Protein 6WTW (pdb70)

Secondary structure (DSSP, 8-state):
---S-----GGGGHHHHHHHHHHHHTGGGS-SSS-HHHHHHHHHHHHHHHHHHH-SS-HHHHHHHHHHHHHHTTSS-SSPEE-SSS-EEE--TTGGGS-HHHHHHHHHHHHHHHHHHHTHHHHHHHHHHHHH-SSHHHHHHHHHHHHHHHHTT---HHHHIIIIIHHHHHHHHHHTT--SSSGGGGTTHHHHHHHHHHHHHHHHHH-TTSSHHHHHHHHHHHHHT----SHHHHHHHHHHHHHHHHHHHHHHHHHS--S----TTHHHHHHHHHHHH-SPPHHHHHHHHHHHHHHHHHHHHTT---GGG-HHHHHHHHHHHHHHHSS--HHHHHT-HHHHHHHHHHHHHHHHHHHHHHTTHHHHHHHHHHHH--SS-HHHHHHHHHHHHHHGGGG-S-SHHHHHHHHHHHHHHHHHTT--HHHHHHHHHHHHHHTTSS-SSSSHHHHHHTTSSSS-HHHHHHHHHHHHHHHHHIIIIIIHHHHHHTT--/---SPPP---GGGHHHHHHHHHHHHTGGGS-SS--HHHHHHHHHHHHHHHHHHH-SS-HHHHHHHHHHHHHHTTSS-SS-EE-SSS-EEE--TTGGGS-HHHHHHHHHHHHHHHHHHHTHHHHHHHHHHHHS-SBTHHHHHHHHHHHHHHHTT---HHHIIIIIIHHHHHHHHHHTT--SSSGGGGTTHHHHHHHHHHHHHHHHHH-TTSSHHHHHHHHHHHHHT----THHHHHHHHHHHHHHHHHHHHHHHHHS--S--B-TTHHHHHHHHHHHH-SPPHHHHHHHHHHHHHHHHHHHTTT---GGG-HHHHHHHHHHHHHHHSSS-HHHHHT-HHHHHHHHHHHHHHHHHHHHHHTTHHHHHHHHHHHH--SS-HHHHHHHHHHHHHHGGGG-S-SHHHHHHHHHHHHHHHHHTT--HHHHHHHHHHHHHHTTSS-SSSSHHHHHHTTSSSS-HHHHHHHHHHHHHHHHHIIIIIIHHHHHHTT--

Radius of gyration: 30.37 Å; Cα contacts (8 Å, |Δi|>4): 1640; chains: 2; bounding box: 93×68×61 Å

Sequence (978 aa):
AMKTLEKVNYKGFIWPLAVGIVLWLITPWRPGGLSVQAWEMFAIFVATIVGCITKPLPIGGTTLLGMVVTVLVGLAPVKDVVNSKGVVIQTGILSSFGNSAAWLIAMAFIMAHGISKTGLGNRVAYVMIEKFGKRSIGIGYAITGLELMMGALIPSNSARTGGVTWPVVESISKSYDSKPNDPSRKKIGAYLDFMAFHANILSTALFITGAAPNLVAQQMAAQKGYQMSWVSWFWAALVPVLVATVIIPLVIYKMYPPEVKETPNAKNWADDKLKEMGPISKPEKIMATVFCLAILLWVLSGFFKIPQLDSAFVAFLAVTLLLITGVLSMEDALHETGAWNILIWLSILIFMAGKLISYGFIAWFAKFIQSEVHGINWGLVLVVLILLMFYTHYFFASGTAHMTALYLPFLTVATAMGAPLGLSAMLLAFTGVINASTTHYANGPASILATTGYVKQSEWWKMNFILGLIYMVIFGIVGTIWMKIIGIWAMKTLEKVNYKGFIWPLAVGIVLWLITPWRPGGLSVQAWEMFAIFVATIVGCITKPLPIGGTTLLGMVVTVLVGLAPVKDVVNSKGVVIQTGILSSFGNSAAWLIAMAFIMAHGISKTGLGNRVAYVMIEKFGKRSIGIGYAITGLELMMGALIPSNSARTGGVTWPVVESISKSYDSKPNDPSRKKIGAYLDFMAFHANILSTALFITGAAPNLVAQQMAAQKGYQMSWVSWFWAALVPVLVATVIIPLVIYKMYPPEVKETPNAKNWADDKLKEMGPISKPEKIMATVFCLAILLWVLSGFFKIPQLDSAFVAFLAVTLLLITGVLSMEDALHETGAWNILIWLSILIFMAGKLISYGFIAWFAKFIQSEVHGINWGLVLVVLILLMFYTHYFFASGTAHMTALYLPFLTVATAMGAPLGLSAMLLAFTGVINASTTHYANGPASILATTGYVKQSEWWKMNFILGLIYMVIFGIVGTIWMKIIGIW

Structure (mmCIF, N/CA/C/O backbone):
data_6WTW
#
_entry.id   6WTW
#
_cell.length_a   91.328
_cell.length_b   76.609
_cell.length_c   96.946
_cell.angle_alpha   90.000
_cell.angle_beta   90.485
_cell.angle_gamma   90.000
#
_symmetry.space_group_name_H-M   'P 1 21 1'
#
loop_
_atom_site.group_PDB
_atom_site.id
_atom_site.type_symbol
_atom_site.label_atom_id
_atom_site.label_alt_id
_atom_site.label_comp_id
_atom_site.label_asym_id
_atom_site.label_entity_id
_atom_site.label_seq_id
_atom_site.pdbx_PDB_ins_code
_atom_site.Cartn_x
_atom_site.Cartn_y
_atom_site.Cartn_z
_atom_site.occupancy
_atom_site.B_iso_or_equiv
_atom_site.auth_seq_id
_atom_site.auth_comp_id
_atom_site.auth_asym_id
_atom_site.auth_atom_id
_atom_site.pdbx_PDB_model_num
ATOM 1 N N . ALA A 1 3 ? -10.44402 -2.08712 0.14743 1.000 102.86773 0 ALA A N 1
ATOM 2 C CA . ALA A 1 3 ? -11.32876 -2.12570 1.30515 1.000 106.15549 0 ALA A CA 1
ATOM 3 C C . ALA A 1 3 ? -12.40403 -3.20091 1.14885 1.000 111.06639 0 ALA A C 1
ATOM 4 O O . ALA A 1 3 ? -13.11644 -3.51781 2.10351 1.000 113.81344 0 ALA A O 1
ATOM 6 N N . MET A 1 4 ? -12.51651 -3.76351 -0.05456 1.000 113.10483 1 MET A N 1
ATOM 7 C CA . MET A 1 4 ? -13.49414 -4.81480 -0.31363 1.000 114.23891 1 MET A CA 1
ATOM 8 C C . MET A 1 4 ? -12.94662 -6.16357 0.14250 1.000 113.43183 1 MET A C 1
ATOM 9 O O . MET A 1 4 ? -11.82597 -6.54182 -0.21181 1.000 114.37238 1 MET A O 1
ATOM 14 N N . LYS A 1 5 ? -13.75679 -6.90420 0.89844 1.000 112.81004 2 LYS A N 1
ATOM 15 C CA . LYS A 1 5 ? -13.32927 -8.15440 1.51579 1.000 113.56755 2 LYS A CA 1
ATOM 16 C C . LYS A 1 5 ? -13.74404 -9.38134 0.71376 1.000 109.42819 2 LYS A C 1
ATOM 17 O O . LYS A 1 5 ? -12.89919 -10.21644 0.37840 1.000 111.33984 2 LYS A O 1
ATOM 23 N N . THR A 1 6 ? -15.02736 -9.50705 0.38884 1.000 103.12673 3 THR A N 1
ATOM 24 C CA . THR A 1 6 ? -15.52588 -10.65406 -0.35029 1.000 94.92639 3 THR A CA 1
ATOM 25 C C . THR A 1 6 ? -16.23401 -10.20903 -1.62120 1.000 87.71459 3 THR A C 1
ATOM 26 O O . THR A 1 6 ? -16.58862 -9.03838 -1.78842 1.000 82.86656 3 THR A O 1
ATOM 30 N N . LEU A 1 7 ? -16.41802 -11.16781 -2.52451 1.000 87.67614 4 LEU A N 1
ATOM 31 C CA . LEU A 1 7 ? -17.03024 -10.89251 -3.81228 1.000 84.23727 4 LEU A CA 1
ATOM 32 C C . LEU A 1 7 ? -18.52884 -10.71744 -3.64240 1.000 86.43569 4 LEU A C 1
ATOM 33 O O . LEU A 1 7 ? -19.13193 -11.23639 -2.69781 1.000 89.44021 4 LEU A O 1
ATOM 38 N N . GLU A 1 8 ? -19.12631 -9.96906 -4.56616 1.000 86.36633 5 GLU A N 1
ATOM 39 C CA . GLU A 1 8 ? -20.57430 -9.83758 -4.58560 1.000 85.29238 5 GLU A CA 1
ATOM 40 C C . GLU A 1 8 ? -21.20966 -11.18512 -4.89181 1.000 87.89229 5 GLU A C 1
ATOM 41 O O . GLU A 1 8 ? -20.69782 -11.95922 -5.70427 1.000 86.24248 5 GLU A O 1
ATOM 47 N N . LYS A 1 9 ? -22.33677 -11.46319 -4.24076 1.000 95.06395 6 LYS A N 1
ATOM 48 C CA . LYS A 1 9 ? -23.01102 -12.74112 -4.43157 1.000 95.24798 6 LYS A CA 1
ATOM 49 C C . LYS A 1 9 ? -23.56375 -12.79253 -5.84866 1.000 93.34849 6 LYS A C 1
ATOM 50 O O . LYS A 1 9 ? -24.47226 -12.03218 -6.19596 1.000 95.59760 6 LYS A O 1
ATOM 56 N N . VAL A 1 10 ? -23.02750 -13.70028 -6.66327 1.000 89.05256 7 VAL A N 1
ATOM 57 C CA . VAL A 1 10 ? -23.44147 -13.87808 -8.05098 1.000 77.74795 7 VAL A CA 1
ATOM 58 C C . VAL A 1 10 ? -24.18827 -15.19842 -8.17665 1.000 78.91090 7 VAL A C 1
ATOM 59 O O . VAL A 1 10 ? -23.75271 -16.22582 -7.64381 1.000 87.62877 7 VAL A O 1
ATOM 63 N N . ASN A 1 11 ? -25.31275 -15.16715 -8.88718 1.000 72.28232 8 ASN A N 1
ATOM 64 C CA . ASN A 1 11 ? -26.16438 -16.33992 -9.08231 1.000 73.86187 8 ASN A CA 1
ATOM 65 C C . ASN A 1 11 ? -25.65327 -17.13168 -10.28370 1.000 74.64730 8 ASN A C 1
ATOM 66 O O . ASN A 1 11 ? -26.10691 -16.95671 -11.41576 1.000 69.72097 8 ASN A O 1
ATOM 71 N N . TYR A 1 12 ? -24.71622 -18.04828 -10.02800 1.000 78.34272 9 TYR A N 1
ATOM 72 C CA . TYR A 1 12 ? -24.06460 -18.76769 -11.11747 1.000 71.12595 9 TYR A CA 1
ATOM 73 C C . TYR A 1 12 ? -24.96512 -19.84175 -11.72639 1.000 70.75072 9 TYR A C 1
ATOM 74 O O . TYR A 1 12 ? -24.86180 -20.11881 -12.92833 1.000 62.28373 9 TYR A O 1
ATOM 83 N N . LYS A 1 13 ? -25.83876 -20.46449 -10.92672 1.000 80.84724 10 LYS A N 1
ATOM 84 C CA . LYS A 1 13 ? -26.81010 -21.40362 -11.48761 1.000 82.69755 10 LYS A CA 1
ATOM 85 C C . LYS A 1 13 ? -27.65267 -20.76522 -12.58146 1.000 80.80562 10 LYS A C 1
ATOM 86 O O . LYS A 1 13 ? -28.06024 -21.44741 -13.52658 1.000 82.64896 10 LYS A O 1
ATOM 92 N N . GLY A 1 14 ? -27.93037 -19.47172 -12.47098 1.000 73.02275 11 GLY A N 1
ATOM 93 C CA . GLY A 1 14 ? -28.64685 -18.75127 -13.50539 1.000 66.04140 11 GLY A CA 1
ATOM 94 C C . GLY A 1 14 ? -28.01801 -18.85039 -14.88183 1.000 66.36142 11 GLY A C 1
ATOM 95 O O . GLY A 1 14 ? -28.69584 -18.59928 -15.88184 1.000 67.16025 11 GLY A O 1
ATOM 96 N N . PHE A 1 15 ? -26.71889 -19.18269 -14.94280 1.000 65.92574 12 PHE A N 1
ATOM 97 C CA . PHE A 1 15 ? -26.00129 -19.33508 -16.20581 1.000 65.92402 12 PHE A CA 1
ATOM 98 C C . PHE A 1 15 ? -26.23557 -20.68539 -16.86050 1.000 74.35206 12 PHE A C 1
ATOM 99 O O . PHE A 1 15 ? -25.96457 -20.82967 -18.05888 1.000 77.78109 12 PHE A O 1
ATOM 107 N N . ILE A 1 16 ? -26.70674 -21.67581 -16.09844 1.000 76.46774 13 ILE A N 1
ATOM 108 C CA . ILE A 1 16 ? -26.83592 -23.02991 -16.62781 1.000 75.39303 13 ILE A CA 1
ATOM 109 C C . ILE A 1 16 ? -27.83617 -23.05417 -17.77547 1.000 80.21217 13 ILE A C 1
ATOM 110 O O . ILE A 1 16 ? -27.52115 -23.49971 -18.88497 1.000 81.98041 13 ILE A O 1
ATOM 115 N N . TRP A 1 17 ? -29.05069 -22.55409 -17.52936 1.000 81.99167 14 TRP A N 1
ATOM 116 C CA . TRP A 1 17 ? -30.10188 -22.60418 -18.54593 1.000 82.15891 14 TRP A CA 1
ATOM 117 C C . TRP A 1 17 ? -29.74870 -21.85103 -19.82703 1.000 82.18866 14 TRP A C 1
ATOM 118 O O . TRP A 1 17 ? -29.81544 -22.46403 -20.90706 1.000 82.50151 14 TRP A O 1
ATOM 129 N N . PRO A 1 18 ? -29.35465 -20.56565 -19.80020 1.000 78.85067 15 PRO A N 1
ATOM 130 C CA . PRO A 1 18 ? -29.12910 -19.86249 -21.08152 1.000 77.97572 15 PRO A CA 1
ATOM 131 C C . PRO A 1 18 ? -28.02768 -20.45726 -21.94144 1.000 80.68580 15 PRO A C 1
ATOM 132 O O . PRO A 1 18 ? -28.28668 -20.84816 -23.09002 1.000 83.04556 15 PRO A O 1
ATOM 136 N N . LEU A 1 19 ? -26.82863 -20.63839 -21.38743 1.000 82.50753 16 LEU A N 1
ATOM 137 C CA . LEU A 1 19 ? -25.71601 -21.07521 -22.22353 1.000 80.52767 16 LEU A CA 1
ATOM 138 C C . LEU A 1 19 ? -25.94751 -22.48201 -22.75063 1.000 78.46852 16 LEU A C 1
ATOM 139 O O . LEU A 1 19 ? -25.72924 -22.74213 -23.94185 1.000 78.45814 16 LEU A O 1
ATOM 144 N N . ALA A 1 20 ? -26.48925 -23.37008 -21.91429 1.000 78.03657 17 ALA A N 1
ATOM 145 C CA . ALA A 1 20 ? -26.88093 -24.68209 -22.41066 1.000 80.70290 17 ALA A CA 1
ATOM 146 C C . ALA A 1 20 ? -27.79704 -24.53365 -23.61484 1.000 79.07511 17 ALA A C 1
ATOM 147 O O . ALA A 1 20 ? -27.48898 -25.03534 -24.70432 1.000 82.08937 17 ALA A O 1
ATOM 149 N N . VAL A 1 21 ? -28.87675 -23.75733 -23.46737 1.000 73.81229 18 VAL A N 1
ATOM 150 C CA . VAL A 1 21 ? -29.78398 -23.57036 -24.59618 1.000 75.31588 18 VAL A CA 1
ATOM 151 C C . VAL A 1 21 ? -29.00996 -23.03303 -25.79086 1.000 74.49813 18 VAL A C 1
ATOM 152 O O . VAL A 1 21 ? -29.03932 -23.62019 -26.88179 1.000 78.39839 18 VAL A O 1
ATOM 156 N N . GLY A 1 22 ? -28.19261 -21.99778 -25.56409 1.000 69.79136 19 GLY A N 1
ATOM 157 C CA . GLY A 1 22 ? -27.42754 -21.43823 -26.66485 1.000 66.37028 19 GLY A CA 1
ATOM 158 C C . GLY A 1 22 ? -26.53284 -22.48547 -27.29216 1.000 68.74967 19 GLY A C 1
ATOM 159 O O . GLY A 1 22 ? -26.56984 -22.71218 -28.50859 1.000 67.04001 19 GLY A O 1
ATOM 160 N N . ILE A 1 23 ? -25.81535 -23.23081 -26.44715 1.000 71.49790 20 ILE A N 1
ATOM 161 C CA . ILE A 1 23 ? -24.91022 -24.24823 -26.96090 1.000 70.38441 20 ILE A CA 1
ATOM 162 C C . ILE A 1 23 ? -25.68763 -25.25550 -27.78775 1.000 72.07181 20 ILE A C 1
ATOM 163 O O . ILE A 1 23 ? -25.31307 -25.56190 -28.93009 1.000 72.58662 20 ILE A O 1
ATOM 168 N N . VAL A 1 24 ? -26.85201 -25.67974 -27.29030 1.000 72.06619 21 VAL A N 1
ATOM 169 C CA . VAL A 1 24 ? -27.59182 -26.70489 -28.01497 1.000 73.88175 21 VAL A CA 1
ATOM 170 C C . VAL A 1 24 ? -28.01222 -26.16463 -29.36945 1.000 74.87748 21 VAL A C 1
ATOM 171 O O . VAL A 1 24 ? -27.74661 -26.77805 -30.41288 1.000 76.82075 21 VAL A O 1
ATOM 175 N N . LEU A 1 25 ? -28.52439 -24.93481 -29.39121 1.000 71.88153 22 LEU A N 1
ATOM 176 C CA . LEU A 1 25 ? -28.96851 -24.43279 -30.67969 1.000 71.96139 22 LEU A CA 1
ATOM 177 C C . LEU A 1 25 ? -27.78001 -24.10815 -31.57130 1.000 72.37958 22 LEU A C 1
ATOM 178 O O . LEU A 1 25 ? -27.86526 -24.28039 -32.78999 1.000 69.66226 22 LEU A O 1
ATOM 183 N N . TRP A 1 26 ? -26.62921 -23.77787 -30.97648 1.000 75.13324 23 TRP A N 1
ATOM 184 C CA . TRP A 1 26 ? -25.42058 -23.60760 -31.77456 1.000 75.43755 23 TRP A CA 1
ATOM 185 C C . TRP A 1 26 ? -25.14570 -24.88030 -32.56223 1.000 78.56793 23 TRP A C 1
ATOM 186 O O . TRP A 1 26 ? -24.98878 -24.84842 -33.79206 1.000 81.87427 23 TRP A O 1
ATOM 197 N N . LEU A 1 27 ? -25.21043 -26.02935 -31.88651 1.000 83.11798 24 LEU A N 1
ATOM 198 C CA . LEU A 1 27 ? -24.89100 -27.27426 -32.56951 1.000 89.57610 24 LEU A CA 1
ATOM 199 C C . LEU A 1 27 ? -25.96030 -27.68394 -33.57320 1.000 90.86954 24 LEU A C 1
ATOM 200 O O . LEU A 1 27 ? -25.71711 -28.59807 -34.36268 1.000 93.30120 24 LEU A O 1
ATOM 205 N N . ILE A 1 28 ? -27.11323 -27.01452 -33.60170 1.000 91.82557 25 ILE A N 1
ATOM 206 C CA . ILE A 1 28 ? -28.15015 -27.36185 -34.56950 1.000 91.13312 25 ILE A CA 1
ATOM 207 C C . ILE A 1 28 ? -27.98124 -26.49580 -35.81361 1.000 85.51784 25 ILE A C 1
ATOM 208 O O . ILE A 1 28 ? -28.85221 -26.47958 -36.69135 1.000 85.79388 25 ILE A O 1
ATOM 213 N N . THR A 1 29 ? -26.82474 -25.84263 -35.95789 1.000 83.69604 26 THR A N 1
ATOM 214 C CA . THR A 1 29 ? -26.62950 -25.03892 -37.16373 1.000 81.38598 26 THR A CA 1
ATOM 215 C C . THR A 1 29 ? -26.59929 -25.86736 -38.44870 1.000 81.99681 26 THR A C 1
ATOM 216 O O . THR A 1 29 ? -27.15397 -25.40163 -39.45823 1.000 80.98105 26 THR A O 1
ATOM 220 N N . PRO A 1 30 ? -25.99184 -27.05827 -38.50345 1.000 85.26381 27 PRO A N 1
ATOM 221 C CA . PRO A 1 30 ? -26.10518 -27.86076 -39.73511 1.000 86.10928 27 PRO A CA 1
ATOM 222 C C . PRO A 1 30 ? -27.53873 -28.23121 -40.09709 1.000 89.62878 27 PRO A C 1
ATOM 223 O O . PRO A 1 30 ? -27.83229 -28.41891 -41.28500 1.000 94.50618 27 PRO A O 1
ATOM 227 N N . TRP A 1 31 ? -28.44120 -28.34642 -39.11628 1.000 87.16269 28 TRP A N 1
ATOM 228 C CA . TRP A 1 31 ? -29.83096 -28.71999 -39.36482 1.000 84.63588 28 TRP A CA 1
ATOM 229 C C . TRP A 1 31 ? -30.76982 -27.51767 -39.40124 1.000 84.41089 28 TRP A C 1
ATOM 230 O O . TRP A 1 31 ? -31.94100 -27.65043 -39.03761 1.000 85.87199 28 TRP A O 1
ATOM 241 N N . ARG A 1 32 ? -30.28997 -26.34546 -39.81745 1.000 85.18500 29 ARG A N 1
ATOM 242 C CA . ARG A 1 32 ? -31.17444 -25.19442 -39.95002 1.000 79.11664 29 ARG A CA 1
ATOM 243 C C . ARG A 1 32 ? -32.13231 -25.40123 -41.12429 1.000 77.58141 29 ARG A C 1
ATOM 244 O O . ARG A 1 32 ? -31.84346 -26.17245 -42.04050 1.000 78.61078 29 ARG A O 1
ATOM 252 N N . PRO A 1 33 ? -33.28038 -24.71545 -41.12216 1.000 79.76468 30 PRO A N 1
ATOM 253 C CA . PRO A 1 33 ? -34.36678 -25.08956 -42.04613 1.000 83.61989 30 PRO A CA 1
ATOM 254 C C . PRO A 1 33 ? -34.01743 -25.05107 -43.53108 1.000 92.18512 30 PRO A C 1
ATOM 255 O O . PRO A 1 33 ? -34.82765 -25.52467 -44.33935 1.000 99.14430 30 PRO A O 1
ATOM 259 N N . GLY A 1 34 ? -32.87693 -24.50421 -43.93138 1.000 91.97242 31 GLY A N 1
ATOM 260 C CA . GLY A 1 34 ? -32.59224 -24.47295 -45.35154 1.000 94.39504 31 GLY A CA 1
ATOM 261 C C . GLY A 1 34 ? -33.18071 -23.23255 -45.98683 1.000 94.87224 31 GLY A C 1
ATOM 262 O O . GLY A 1 34 ? -34.29759 -22.83433 -45.64915 1.000 93.34244 31 GLY A O 1
ATOM 263 N N . GLY A 1 35 ? -32.45691 -22.61148 -46.91408 1.000 98.87545 32 GLY A N 1
ATOM 264 C CA . GLY A 1 35 ? -32.78901 -21.26735 -47.32908 1.000 99.17390 32 GLY A CA 1
ATOM 265 C C . GLY A 1 35 ? -32.41622 -20.19116 -46.33668 1.000 96.37773 32 GLY A C 1
ATOM 266 O O . GLY A 1 35 ? -32.48091 -19.00746 -46.68257 1.000 96.57564 32 GLY A O 1
ATOM 267 N N . LEU A 1 36 ? -32.01943 -20.56010 -45.11975 1.000 91.19621 33 LEU A N 1
ATOM 268 C CA . LEU A 1 36 ? -31.59524 -19.61712 -44.09642 1.000 85.02665 33 LEU A CA 1
ATOM 269 C C . LEU A 1 36 ? -30.14893 -19.21564 -44.34344 1.000 91.12492 33 LEU A C 1
ATOM 270 O O . LEU A 1 36 ? -29.68635 -19.20155 -45.48866 1.000 99.18009 33 LEU A O 1
ATOM 275 N N . SER A 1 37 ? -29.42959 -18.88137 -43.27806 1.000 86.75728 34 SER A N 1
ATOM 276 C CA . SER A 1 37 ? -27.99878 -18.63010 -43.35304 1.000 81.25077 34 SER A CA 1
ATOM 277 C C . SER A 1 37 ? -27.38355 -19.10502 -42.04548 1.000 76.67988 34 SER A C 1
ATOM 278 O O . SER A 1 37 ? -28.05302 -19.12548 -41.00767 1.000 78.67815 34 SER A O 1
ATOM 281 N N . VAL A 1 38 ? -26.11448 -19.51656 -42.10254 1.000 70.39044 35 VAL A N 1
ATOM 282 C CA . VAL A 1 38 ? -25.45082 -19.94648 -40.87633 1.000 72.59776 35 VAL A CA 1
ATOM 283 C C . VAL A 1 38 ? -25.36389 -18.79553 -39.88072 1.000 65.75983 35 VAL A C 1
ATOM 284 O O . VAL A 1 38 ? -25.56177 -18.98858 -38.67375 1.000 64.12904 35 VAL A O 1
ATOM 288 N N . GLN A 1 39 ? -25.14754 -17.57111 -40.37076 1.000 64.68983 36 GLN A N 1
ATOM 289 C CA . GLN A 1 39 ? -25.09035 -16.42528 -39.46594 1.000 66.15097 36 GLN A CA 1
ATOM 290 C C . GLN A 1 39 ? -26.47732 -16.07851 -38.92925 1.000 65.73190 36 GLN A C 1
ATOM 291 O O . GLN A 1 39 ? -26.62200 -15.69800 -37.76093 1.000 66.45254 36 GLN A O 1
ATOM 297 N N . ALA A 1 40 ? -27.51160 -16.22880 -39.76096 1.000 65.37686 37 ALA A N 1
ATOM 298 C CA . ALA A 1 40 ? -28.88159 -16.01756 -39.30208 1.000 66.30926 37 ALA A CA 1
ATOM 299 C C . ALA A 1 40 ? -29.22974 -16.96428 -38.16144 1.000 70.54837 37 ALA A C 1
ATOM 300 O O . ALA A 1 40 ? -29.78650 -16.54943 -37.13387 1.000 76.54332 37 ALA A O 1
ATOM 302 N N . TRP A 1 41 ? -28.90521 -18.24708 -38.32331 1.000 69.59497 38 TRP A N 1
ATOM 303 C CA . TRP A 1 41 ? -29.21249 -19.21339 -37.27652 1.000 69.01807 38 TRP A CA 1
ATOM 304 C C . TRP A 1 41 ? -28.37559 -18.96971 -36.02598 1.000 62.37701 38 TRP A C 1
ATOM 305 O O . TRP A 1 41 ? -28.87105 -19.11890 -34.90050 1.000 58.38657 38 TRP A O 1
ATOM 316 N N . GLU A 1 42 ? -27.10784 -18.59064 -36.19568 1.000 65.30589 39 GLU A N 1
ATOM 317 C CA . GLU A 1 42 ? -26.27791 -18.31051 -35.02691 1.000 67.23885 39 GLU A CA 1
ATOM 318 C C . GLU A 1 42 ? -26.83198 -17.14068 -34.23662 1.000 64.36377 39 GLU A C 1
ATOM 319 O O . GLU A 1 42 ? -26.86028 -17.17329 -32.99761 1.000 62.41543 39 GLU A O 1
ATOM 325 N N . MET A 1 43 ? -27.27034 -16.09424 -34.94505 1.000 66.13933 40 MET A N 1
ATOM 326 C CA . MET A 1 43 ? -27.83875 -14.92537 -34.29012 1.000 66.89287 40 MET A CA 1
ATOM 327 C C . MET A 1 43 ? -29.13603 -15.28059 -33.57310 1.000 75.91108 40 MET A C 1
ATOM 328 O O . MET A 1 43 ? -29.38732 -14.79875 -32.46056 1.000 79.59822 40 MET A O 1
ATOM 333 N N . PHE A 1 44 ? -29.96276 -16.13757 -34.18470 1.000 77.14806 41 PHE A N 1
ATOM 334 C CA . PHE A 1 44 ? -31.14430 -16.64767 -33.49075 1.000 75.22264 41 PHE A CA 1
ATOM 335 C C . PHE A 1 44 ? -30.75065 -17.33407 -32.18417 1.000 71.95754 41 PHE A C 1
ATOM 336 O O . PHE A 1 44 ? -31.36380 -17.10361 -31.13238 1.000 70.74892 41 PHE A O 1
ATOM 344 N N . ALA A 1 45 ? -29.71034 -18.17023 -32.23466 1.000 69.85697 42 ALA A N 1
ATOM 345 C CA . ALA A 1 45 ? -29.25739 -18.88504 -31.04189 1.000 68.99343 42 ALA A CA 1
ATOM 346 C C . ALA A 1 45 ? -28.82697 -17.92258 -29.93808 1.000 64.88169 42 ALA A C 1
ATOM 347 O O . ALA A 1 45 ? -29.24794 -18.05649 -28.78055 1.000 65.66504 42 ALA A O 1
ATOM 349 N N . ILE A 1 46 ? -27.99322 -16.93662 -30.28311 1.000 62.51833 43 ILE A N 1
ATOM 350 C CA . ILE A 1 46 ? -27.51478 -15.97853 -29.28275 1.000 60.31606 43 ILE A CA 1
ATOM 351 C C . ILE A 1 46 ? -28.67693 -15.17291 -28.70411 1.000 65.33351 43 ILE A C 1
ATOM 352 O O . ILE A 1 46 ? -28.73201 -14.91805 -27.49258 1.000 65.71743 43 ILE A O 1
ATOM 357 N N . PHE A 1 47 ? -29.62782 -14.76555 -29.55493 1.000 64.55803 44 PHE A N 1
ATOM 358 C CA . PHE A 1 47 ? -30.75067 -13.96301 -29.08131 1.000 65.26539 44 PHE A CA 1
ATOM 359 C C . PHE A 1 47 ? -31.61847 -14.75161 -28.10818 1.000 68.51809 44 PHE A C 1
ATOM 360 O O . PHE A 1 47 ? -32.01345 -14.23628 -27.05322 1.000 70.28888 44 PHE A O 1
ATOM 368 N N . VAL A 1 48 ? -31.94031 -16.00360 -28.45032 1.000 70.60191 45 VAL A N 1
ATOM 369 C CA . VAL A 1 48 ? -32.78433 -16.80372 -27.56194 1.000 70.61187 45 VAL A CA 1
ATOM 370 C C . VAL A 1 48 ? -32.06943 -17.08711 -26.24507 1.000 68.63137 45 VAL A C 1
ATOM 371 O O . VAL A 1 48 ? -32.68287 -17.05079 -25.16544 1.000 63.62268 45 VAL A O 1
ATOM 375 N N . ALA A 1 49 ? -30.76498 -17.37298 -26.31076 1.000 64.72212 46 ALA A N 1
ATOM 376 C CA . ALA A 1 49 ? -29.98581 -17.56215 -25.09072 1.000 59.09482 46 ALA A CA 1
ATOM 377 C C . ALA A 1 49 ? -30.02135 -16.31470 -24.21502 1.000 59.22638 46 ALA A C 1
ATOM 378 O O . ALA A 1 49 ? -30.16933 -16.40570 -22.98863 1.000 61.66555 46 ALA A O 1
ATOM 380 N N . THR A 1 50 ? -29.90121 -15.13785 -24.82989 1.000 53.01256 47 THR A N 1
ATOM 381 C CA . THR A 1 50 ? -29.93626 -13.89420 -24.06924 1.000 49.15849 47 THR A CA 1
ATOM 382 C C . THR A 1 50 ? -31.30735 -13.65514 -23.43206 1.000 56.31233 47 THR A C 1
ATOM 383 O O . THR A 1 50 ? -31.39131 -13.18175 -22.29199 1.000 56.22481 47 THR A O 1
ATOM 387 N N . ILE A 1 51 ? -32.39571 -13.97329 -24.14533 1.000 57.61383 48 ILE A N 1
ATOM 388 C CA . ILE A 1 51 ? -33.72934 -13.76402 -23.57233 1.000 57.43723 48 ILE A CA 1
ATOM 389 C C . ILE A 1 51 ? -33.95804 -14.71093 -22.39421 1.000 58.25066 48 ILE A C 1
ATOM 390 O O . ILE A 1 51 ? -34.48043 -14.31242 -21.33669 1.000 60.98223 48 ILE A O 1
ATOM 395 N N . VAL A 1 52 ? -33.58822 -15.98386 -22.55999 1.000 55.74235 49 VAL A N 1
ATOM 396 C CA . VAL A 1 52 ? -33.67528 -16.91550 -21.44048 1.000 60.01277 49 VAL A CA 1
ATOM 397 C C . VAL A 1 52 ? -32.81444 -16.43449 -20.27858 1.000 63.36860 49 VAL A C 1
ATOM 398 O O . VAL A 1 52 ? -33.14705 -16.66418 -19.10982 1.000 61.62216 49 VAL A O 1
ATOM 402 N N . GLY A 1 53 ? -31.69108 -15.77451 -20.57306 1.000 66.24915 50 GLY A N 1
ATOM 403 C CA . GLY A 1 53 ? -30.90665 -15.15872 -19.51448 1.000 68.39912 50 GLY A CA 1
ATOM 404 C C . GLY A 1 53 ? -31.61531 -13.99629 -18.84871 1.000 68.20010 50 GLY A C 1
ATOM 405 O O . GLY A 1 53 ? -31.43267 -13.75153 -17.65283 1.000 70.70558 50 GLY A O 1
ATOM 406 N N . CYS A 1 54 ? -32.42717 -13.26640 -19.60846 1.000 66.49108 51 CYS A N 1
ATOM 407 C CA . CYS A 1 54 ? -33.21708 -12.19173 -19.02429 1.000 71.25907 51 CYS A CA 1
ATOM 408 C C . CYS A 1 54 ? -34.31498 -12.74455 -18.13206 1.000 75.50798 51 CYS A C 1
ATOM 409 O O . CYS A 1 54 ? -34.85072 -12.01601 -17.28905 1.000 75.93732 51 CYS A O 1
ATOM 412 N N . ILE A 1 55 ? -34.64187 -14.02326 -18.28854 1.000 76.42682 52 ILE A N 1
ATOM 413 C CA . ILE A 1 55 ? -35.63802 -14.64786 -17.41414 1.000 71.78329 52 ILE A CA 1
ATOM 414 C C . ILE A 1 55 ? -35.00250 -15.34438 -16.21129 1.000 74.92735 52 ILE A C 1
ATOM 415 O O . ILE A 1 55 ? -35.48709 -15.20780 -15.08554 1.000 76.07121 52 ILE A O 1
ATOM 420 N N . THR A 1 56 ? -33.92044 -16.10092 -16.40097 1.000 76.41296 53 THR A N 1
ATOM 421 C CA . THR A 1 56 ? -33.30221 -16.81665 -15.28813 1.000 73.73376 53 THR A CA 1
ATOM 422 C C . THR A 1 56 ? -32.37689 -15.94523 -14.45197 1.000 74.53792 53 THR A C 1
ATOM 423 O O . THR A 1 56 ? -31.93402 -16.39202 -13.38825 1.000 77.06673 53 THR A O 1
ATOM 427 N N . LYS A 1 57 ? -32.05553 -14.74335 -14.91940 1.000 74.15797 54 LYS A N 1
ATOM 428 C CA . LYS A 1 57 ? -31.35125 -13.73302 -14.14167 1.000 77.46653 54 LYS A CA 1
ATOM 429 C C . LYS A 1 57 ? -30.07600 -14.21408 -13.41598 1.000 79.86287 54 LYS A C 1
ATOM 430 O O . LYS A 1 57 ? -30.01128 -14.21251 -12.20943 1.000 76.74987 54 LYS A O 1
ATOM 436 N N . PRO A 1 58 ? -29.05892 -14.65806 -14.17978 1.000 80.99132 55 PRO A N 1
ATOM 437 C CA . PRO A 1 58 ? -27.68052 -14.43361 -13.71634 1.000 81.43904 55 PRO A CA 1
ATOM 438 C C . PRO A 1 58 ? -27.34951 -12.98317 -14.04243 1.000 86.97700 55 PRO A C 1
ATOM 439 O O . PRO A 1 58 ? -27.49697 -12.55125 -15.18896 1.000 94.73297 55 PRO A O 1
ATOM 443 N N . LEU A 1 59 ? -26.96181 -12.21544 -13.02389 1.000 79.10788 56 LEU A N 1
ATOM 444 C CA . LEU A 1 59 ? -26.75596 -10.77031 -13.11219 1.000 69.00297 56 LEU A CA 1
ATOM 445 C C . LEU A 1 59 ? -28.11254 -10.10763 -13.34029 1.000 66.33363 56 LEU A C 1
ATOM 446 O O . LEU A 1 59 ? -29.05835 -10.75192 -13.81754 1.000 66.62687 56 LEU A O 1
ATOM 451 N N . PRO A 1 60 ? -28.26603 -8.83670 -12.97992 1.000 62.31587 57 PRO A N 1
ATOM 452 C CA . PRO A 1 60 ? -29.41852 -8.06577 -13.45565 1.000 55.63038 57 PRO A CA 1
ATOM 453 C C . PRO A 1 60 ? -29.44774 -8.00853 -14.97873 1.000 58.22518 57 PRO A C 1
ATOM 454 O O . PRO A 1 60 ? -28.46809 -8.31348 -15.66103 1.000 61.59173 57 PRO A O 1
ATOM 458 N N . ILE A 1 61 ? -30.59296 -7.58095 -15.51889 1.000 61.97944 58 ILE A N 1
ATOM 459 C CA . ILE A 1 61 ? -30.79678 -7.61794 -16.96808 1.000 60.64678 58 ILE A CA 1
ATOM 460 C C . ILE A 1 61 ? -29.70964 -6.83501 -17.70558 1.000 56.23278 58 ILE A C 1
ATOM 461 O O . ILE A 1 61 ? -29.32415 -7.20143 -18.82250 1.000 48.88976 58 ILE A O 1
ATOM 466 N N . GLY A 1 62 ? -29.19350 -5.75843 -17.10150 1.000 57.97594 59 GLY A N 1
ATOM 467 C CA . GLY A 1 62 ? -28.11274 -5.01694 -17.73520 1.000 57.00831 59 GLY A CA 1
ATOM 468 C C . GLY A 1 62 ? -26.84625 -5.84089 -17.87556 1.000 59.80939 59 GLY A C 1
ATOM 469 O O . GLY A 1 62 ? -26.19822 -5.82854 -18.92392 1.000 62.32678 59 GLY A O 1
ATOM 470 N N . GLY A 1 63 ? -26.49518 -6.59551 -16.83332 1.000 64.33393 60 GLY A N 1
ATOM 471 C CA . GLY A 1 63 ? -25.34453 -7.48313 -16.92382 1.000 64.67793 60 GLY A CA 1
ATOM 472 C C . GLY A 1 63 ? -25.54096 -8.60733 -17.92722 1.000 67.61913 60 GLY A C 1
ATOM 473 O O . GLY A 1 63 ? -24.62483 -8.94018 -18.68493 1.000 70.44220 60 GLY A O 1
ATOM 474 N N . THR A 1 64 ? -26.73842 -9.20440 -17.95121 1.000 66.17404 61 THR A N 1
ATOM 475 C CA . THR A 1 64 ? -27.02731 -10.26717 -18.91241 1.000 66.87199 61 THR A CA 1
ATOM 476 C C . THR A 1 64 ? -27.00052 -9.75840 -20.35029 1.000 62.07950 61 THR A C 1
ATOM 477 O O . THR A 1 64 ? -26.50777 -10.45208 -21.24779 1.000 61.60941 61 THR A O 1
ATOM 481 N N . THR A 1 65 ? -27.54524 -8.56348 -20.60415 1.000 56.63167 62 THR A N 1
ATOM 482 C CA . THR A 1 65 ? -27.50783 -8.04323 -21.96808 1.000 57.81248 62 THR A CA 1
ATOM 483 C C . THR A 1 65 ? -26.10773 -7.58453 -22.35597 1.000 63.76265 62 THR A C 1
ATOM 484 O O . THR A 1 65 ? -25.72366 -7.68950 -23.52796 1.000 67.57720 62 THR A O 1
ATOM 488 N N . LEU A 1 66 ? -25.31820 -7.10302 -21.39288 1.000 64.46132 63 LEU A N 1
ATOM 489 C CA . LEU A 1 66 ? -23.92715 -6.78893 -21.69628 1.000 63.95994 63 LEU A CA 1
ATOM 490 C C . LEU A 1 66 ? -23.15830 -8.05245 -22.04827 1.000 61.58975 63 LEU A C 1
ATOM 491 O O . LEU A 1 66 ? -22.36504 -8.06461 -22.99739 1.000 67.96702 63 LEU A O 1
ATOM 496 N N . LEU A 1 67 ? -23.38033 -9.12631 -21.29078 1.000 51.50664 64 LEU A N 1
ATOM 497 C CA . LEU A 1 67 ? -22.76719 -10.40051 -21.62839 1.000 58.17162 64 LEU A CA 1
ATOM 498 C C . LEU A 1 67 ? -23.21247 -10.87558 -23.00610 1.000 61.56500 64 LEU A C 1
ATOM 499 O O . LEU A 1 67 ? -22.40137 -11.37664 -23.79368 1.000 66.67090 64 LEU A O 1
ATOM 504 N N . GLY A 1 68 ? -24.49546 -10.71276 -23.32091 1.000 58.25762 65 GLY A N 1
ATOM 505 C CA . GLY A 1 68 ? -24.97412 -11.10871 -24.63269 1.000 57.53912 65 GLY A CA 1
ATOM 506 C C . GLY A 1 68 ? -24.31343 -10.32672 -25.74878 1.000 58.79269 65 GLY A C 1
ATOM 507 O O . GLY A 1 68 ? -23.90759 -10.89872 -26.76143 1.000 57.48133 65 GLY A O 1
ATOM 508 N N . MET A 1 69 ? -24.19319 -9.00631 -25.57423 1.000 62.56317 66 MET A N 1
ATOM 509 C CA . MET A 1 69 ? -23.56283 -8.16415 -26.58612 1.000 66.02797 66 MET A CA 1
ATOM 510 C C . MET A 1 69 ? -22.08453 -8.51346 -26.76471 1.000 69.02487 66 MET A C 1
ATOM 511 O O . MET A 1 69 ? -21.57908 -8.57808 -27.89910 1.000 69.14368 66 MET A O 1
ATOM 516 N N . VAL A 1 70 ? -21.37426 -8.73968 -25.65345 1.000 68.27368 67 VAL A N 1
ATOM 517 C CA . VAL A 1 70 ? -19.96628 -9.11671 -25.73216 1.000 64.99970 67 VAL A CA 1
ATOM 518 C C . VAL A 1 70 ? -19.81382 -10.44408 -26.46382 1.000 69.09359 67 VAL A C 1
ATOM 519 O O . VAL A 1 70 ? -18.93486 -10.59402 -27.32385 1.000 74.89828 67 VAL A O 1
ATOM 523 N N . VAL A 1 71 ? -20.67702 -11.42101 -26.15737 1.000 64.71552 68 VAL A N 1
ATOM 524 C CA . VAL A 1 71 ? -20.59331 -12.71402 -26.83740 1.000 60.21934 68 VAL A CA 1
ATOM 525 C C . VAL A 1 71 ? -20.90696 -12.55243 -28.31930 1.000 59.31475 68 VAL A C 1
ATOM 526 O O . VAL A 1 71 ? -20.28516 -13.19833 -29.17564 1.000 56.39998 68 VAL A O 1
ATOM 530 N N . THR A 1 72 ? -21.86241 -11.67136 -28.64270 1.000 62.25507 69 THR A N 1
ATOM 531 C CA . THR A 1 72 ? -22.21023 -11.38874 -30.03471 1.000 61.83173 69 THR A CA 1
ATOM 532 C C . THR A 1 72 ? -21.00404 -10.89349 -30.81746 1.000 67.48484 69 THR A C 1
ATOM 533 O O . THR A 1 72 ? -20.76830 -11.31982 -31.95527 1.000 68.97866 69 THR A O 1
ATOM 537 N N . VAL A 1 73 ? -20.25329 -9.95376 -30.24064 1.000 66.52514 70 VAL A N 1
ATOM 538 C CA . VAL A 1 73 ? -19.05067 -9.48489 -30.92200 1.000 59.17436 70 VAL A CA 1
ATOM 539 C C . VAL A 1 73 ? -18.00915 -10.59874 -30.98329 1.000 56.25017 70 VAL A C 1
ATOM 540 O O . VAL A 1 73 ? -17.30316 -10.76604 -31.99031 1.000 52.57707 70 VAL A O 1
ATOM 544 N N . LEU A 1 74 ? -17.92379 -11.40024 -29.92184 1.000 55.36919 71 LEU A N 1
ATOM 545 C CA . LEU A 1 74 ? -16.84049 -12.37005 -29.80770 1.000 60.19000 71 LEU A CA 1
ATOM 546 C C . LEU A 1 74 ? -16.92514 -13.44052 -30.89130 1.000 60.09367 71 LEU A C 1
ATOM 547 O O . LEU A 1 74 ? -15.89665 -13.86256 -31.43410 1.000 55.38477 71 LEU A O 1
ATOM 552 N N . VAL A 1 75 ? -18.14002 -13.86805 -31.24552 1.000 58.41224 72 VAL A N 1
ATOM 553 C CA . VAL A 1 75 ? -18.30845 -14.96176 -32.19968 1.000 57.17624 72 VAL A CA 1
ATOM 554 C C . VAL A 1 75 ? -18.48865 -14.41745 -33.61207 1.000 58.01215 72 VAL A C 1
ATOM 555 O O . VAL A 1 75 ? -18.89412 -15.14941 -34.52398 1.000 55.09232 72 VAL A O 1
ATOM 559 N N . GLY A 1 76 ? -18.17949 -13.13553 -33.80136 1.000 59.73242 73 GLY A N 1
ATOM 560 C CA . GLY A 1 76 ? -18.12985 -12.55457 -35.12955 1.000 60.67034 73 GLY A CA 1
ATOM 561 C C . GLY A 1 76 ? -19.46040 -12.25549 -35.77987 1.000 60.40614 73 GLY A C 1
ATOM 562 O O . GLY A 1 76 ? -19.54828 -12.25696 -37.01168 1.000 61.34966 73 GLY A O 1
ATOM 563 N N . LEU A 1 77 ? -20.50412 -11.99618 -34.99098 1.000 61.45846 74 LEU A N 1
ATOM 564 C CA . LEU A 1 77 ? -21.82894 -11.70223 -35.52438 1.000 58.03136 74 LEU A CA 1
ATOM 565 C C . LEU A 1 77 ? -22.14307 -10.21356 -35.57163 1.000 59.96399 74 LEU A C 1
ATOM 566 O O . LEU A 1 77 ? -23.17349 -9.83005 -36.13956 1.000 65.21409 74 LEU A O 1
ATOM 571 N N . ALA A 1 78 ? -21.29528 -9.37219 -35.00549 1.000 56.07308 75 ALA A N 1
ATOM 572 C CA . ALA A 1 78 ? -21.56451 -7.94391 -35.04310 1.000 57.78851 75 ALA A CA 1
ATOM 573 C C . ALA A 1 78 ? -20.27149 -7.16054 -34.89227 1.000 56.71452 75 ALA A C 1
ATOM 574 O O . ALA A 1 78 ? -19.48170 -7.43800 -33.98166 1.000 62.45386 75 ALA A O 1
ATOM 576 N N . PRO A 1 79 ? -20.01584 -6.18558 -35.75886 1.000 52.93630 76 PRO A N 1
ATOM 577 C CA . PRO A 1 79 ? -18.85557 -5.31701 -35.55286 1.000 51.44965 76 PRO A CA 1
ATOM 578 C C . PRO A 1 79 ? -19.02226 -4.47132 -34.30593 1.000 60.81127 76 PRO A C 1
ATOM 579 O O . PRO A 1 79 ? -20.07018 -4.50514 -33.64951 1.000 61.34061 76 PRO A O 1
ATOM 583 N N . VAL A 1 80 ? -17.98998 -3.70539 -33.97297 1.000 64.21252 77 VAL A N 1
ATOM 584 C CA . VAL A 1 80 ? -18.08417 -2.69429 -32.93549 1.000 60.19020 77 VAL A CA 1
ATOM 585 C C . VAL A 1 80 ? -18.34670 -1.31777 -33.53260 1.000 60.67291 77 VAL A C 1
ATOM 586 O O . VAL A 1 80 ? -19.09401 -0.52150 -32.96482 1.000 65.16558 77 VAL A O 1
ATOM 590 N N . LYS A 1 81 ? -17.75561 -1.03809 -34.68770 1.000 56.78562 78 LYS A N 1
ATOM 591 C CA . LYS A 1 81 ? -18.01643 0.16483 -35.45679 1.000 54.30235 78 LYS A CA 1
ATOM 592 C C . LYS A 1 81 ? -18.82530 -0.17247 -36.70633 1.000 65.65265 78 LYS A C 1
ATOM 593 O O . LYS A 1 81 ? -18.82437 -1.30802 -37.18941 1.000 71.66129 78 LYS A O 1
ATOM 599 N N . ASP A 1 82 ? -19.55370 0.82373 -37.20820 1.000 68.81219 79 ASP A N 1
ATOM 600 C CA . ASP A 1 82 ? -20.34842 0.62684 -38.41409 1.000 69.67319 79 ASP A CA 1
ATOM 601 C C . ASP A 1 82 ? -19.43870 0.40847 -39.61725 1.000 65.95828 79 ASP A C 1
ATOM 602 O O . ASP A 1 82 ? -18.49141 1.16966 -39.83955 1.000 66.65755 79 ASP A O 1
ATOM 607 N N . VAL A 1 83 ? -19.73800 -0.62188 -40.39940 1.000 59.95242 80 VAL A N 1
ATOM 608 C CA . VAL A 1 83 ? -19.03082 -0.89682 -41.64655 1.000 63.92425 80 VAL A CA 1
ATOM 609 C C . VAL A 1 83 ? -19.73393 -0.12330 -42.75626 1.000 67.94533 80 VAL A C 1
ATOM 610 O O . VAL A 1 83 ? -20.91007 -0.37352 -43.03944 1.000 69.33062 80 VAL A O 1
ATOM 614 N N . VAL A 1 84 ? -19.01772 0.80931 -43.39596 1.000 72.59864 81 VAL A N 1
ATOM 615 C CA . VAL A 1 84 ? -19.64404 1.73386 -44.33418 1.000 79.84991 81 VAL A CA 1
ATOM 616 C C . VAL A 1 84 ? -19.36473 1.25817 -45.74699 1.000 96.90082 81 VAL A C 1
ATOM 617 O O . VAL A 1 84 ? -18.32790 0.65935 -46.04836 1.000 93.62069 81 VAL A O 1
ATOM 621 N N . ASN A 1 85 ? -20.32010 1.54728 -46.62432 1.000 118.91753 82 ASN A N 1
ATOM 622 C CA . ASN A 1 85 ? -20.46398 0.81376 -47.87833 1.000 123.57076 82 ASN A CA 1
ATOM 623 C C . ASN A 1 85 ? -19.21735 0.90222 -48.74950 1.000 125.76925 82 ASN A C 1
ATOM 624 O O . ASN A 1 85 ? -18.56932 -0.11671 -49.00901 1.000 131.50416 82 ASN A O 1
ATOM 629 N N . SER A 1 86 ? -18.80239 2.12466 -49.08880 1.000 121.92589 83 SER A N 1
ATOM 630 C CA . SER A 1 86 ? -18.38476 2.50916 -50.43677 1.000 122.94544 83 SER A CA 1
ATOM 631 C C . SER A 1 86 ? -19.70882 2.92696 -51.05581 1.000 125.54797 83 SER A C 1
ATOM 632 O O . SER A 1 86 ? -20.50074 2.06790 -51.46325 1.000 128.13025 83 SER A O 1
ATOM 635 N N . LYS A 1 87 ? -19.97970 4.23610 -51.08213 1.000 122.72075 84 LYS A N 1
ATOM 636 C CA . LYS A 1 87 ? -21.21384 4.92387 -51.49299 1.000 118.77982 84 LYS A CA 1
ATOM 637 C C . LYS A 1 87 ? -21.95749 5.45451 -50.27217 1.000 111.25254 84 LYS A C 1
ATOM 638 O O . LYS A 1 87 ? -23.03358 6.03186 -50.42933 1.000 107.62030 84 LYS A O 1
ATOM 644 N N . GLY A 1 88 ? -21.39335 5.30027 -49.05969 1.000 109.22786 85 GLY A N 1
ATOM 645 C CA . GLY A 1 88 ? -21.93422 5.90364 -47.84918 1.000 102.90556 85 GLY A CA 1
ATOM 646 C C . GLY A 1 88 ? -22.85702 5.02279 -47.03149 1.000 96.67008 85 GLY A C 1
ATOM 647 O O . GLY A 1 88 ? -23.04974 5.29040 -45.84040 1.000 99.47335 85 GLY A O 1
ATOM 648 N N . VAL A 1 89 ? -23.41961 3.97277 -47.62571 1.000 88.96216 86 VAL A N 1
ATOM 649 C CA . VAL A 1 89 ? -24.36226 3.11842 -46.91145 1.000 79.83097 86 VAL A CA 1
ATOM 650 C C . VAL A 1 89 ? -23.65835 2.36551 -45.78314 1.000 69.29756 86 VAL A C 1
ATOM 651 O O . VAL A 1 89 ? -22.46451 2.06724 -45.85252 1.000 68.48979 86 VAL A O 1
ATOM 655 N N . VAL A 1 90 ? -24.39890 2.06247 -44.72490 1.000 61.20420 87 VAL A N 1
ATOM 656 C CA . VAL A 1 90 ? -23.91417 1.19978 -43.65410 1.000 56.82041 87 VAL A CA 1
ATOM 657 C C . VAL A 1 90 ? -24.42440 -0.20660 -43.94483 1.000 64.45231 87 VAL A C 1
ATOM 658 O O . VAL A 1 90 ? -25.61862 -0.48957 -43.78746 1.000 70.50529 87 VAL A O 1
ATOM 662 N N . ILE A 1 91 ? -23.52024 -1.09656 -44.36587 1.000 64.36144 88 ILE A N 1
ATOM 663 C CA . ILE A 1 91 ? -23.92180 -2.45299 -44.73465 1.000 63.71031 88 ILE A CA 1
ATOM 664 C C . ILE A 1 91 ? -24.02126 -3.38146 -43.53460 1.000 67.42935 88 ILE A C 1
ATOM 665 O O . ILE A 1 91 ? -24.62056 -4.45474 -43.64769 1.000 69.55766 88 ILE A O 1
ATOM 670 N N . GLN A 1 92 ? -23.42097 -3.02587 -42.40171 1.000 76.42604 89 GLN A N 1
ATOM 671 C CA . GLN A 1 92 ? -23.65485 -3.75802 -41.16198 1.000 78.81468 89 GLN A CA 1
ATOM 672 C C . GLN A 1 92 ? -23.28657 -2.85102 -39.99869 1.000 74.58688 89 GLN A C 1
ATOM 673 O O . GLN A 1 92 ? -22.22537 -2.22360 -40.00854 1.000 74.70978 89 GLN A O 1
ATOM 679 N N . THR A 1 93 ? -24.17490 -2.77371 -39.01748 1.000 64.67089 90 THR A N 1
ATOM 680 C CA . THR A 1 93 ? -24.05523 -1.84715 -37.90582 1.000 62.64419 90 THR A CA 1
ATOM 681 C C . THR A 1 93 ? -23.43302 -2.55554 -36.71233 1.000 60.71288 90 THR A C 1
ATOM 682 O O . THR A 1 93 ? -23.66564 -3.74337 -36.47648 1.000 63.86075 90 THR A O 1
ATOM 686 N N . GLY A 1 94 ? -22.62444 -1.80944 -35.97041 1.000 57.07022 91 GLY A N 1
ATOM 687 C CA . GLY A 1 94 ? -21.90657 -2.33472 -34.83435 1.000 54.17724 91 GLY A CA 1
ATOM 688 C C . GLY A 1 94 ? -22.62524 -2.07040 -33.52301 1.000 54.05691 91 GLY A C 1
ATOM 689 O O . GLY A 1 94 ? -23.66319 -1.41525 -33.46097 1.000 54.30188 91 GLY A O 1
ATOM 690 N N . ILE A 1 95 ? -22.05677 -2.63279 -32.45561 1.000 54.44508 92 ILE A N 1
ATOM 691 C CA . ILE A 1 95 ? -22.71947 -2.56814 -31.16279 1.000 54.93540 92 ILE A CA 1
ATOM 692 C C . ILE A 1 95 ? -22.73457 -1.15828 -30.58858 1.000 57.29995 92 ILE A C 1
ATOM 693 O O . ILE A 1 95 ? -23.55348 -0.86753 -29.71660 1.000 60.00276 92 ILE A O 1
ATOM 698 N N . LEU A 1 96 ? -21.84299 -0.26870 -31.01487 1.000 59.36258 93 LEU A N 1
ATOM 699 C CA . LEU A 1 96 ? -21.85078 1.03952 -30.37555 1.000 58.36068 93 LEU A CA 1
ATOM 700 C C . LEU A 1 96 ? -23.02022 1.89006 -30.85438 1.000 55.86518 93 LEU A C 1
ATOM 701 O O . LEU A 1 96 ? -23.54093 2.70685 -30.08660 1.000 53.73692 93 LEU A O 1
ATOM 706 N N . SER A 1 97 ? -23.47544 1.68004 -32.09207 1.000 55.16172 94 SER A N 1
ATOM 707 C CA . SER A 1 97 ? -24.64385 2.38861 -32.60711 1.000 53.71467 94 SER A CA 1
ATOM 708 C C . SER A 1 97 ? -25.92438 1.97663 -31.88161 1.000 56.15288 94 SER A C 1
ATOM 709 O O . SER A 1 97 ? -26.91326 2.72085 -31.92370 1.000 54.66187 94 SER A O 1
ATOM 712 N N . SER A 1 98 ? -25.92937 0.80164 -31.23616 1.000 58.20399 95 SER A N 1
ATOM 713 C CA . SER A 1 98 ? -26.98300 0.37429 -30.32233 1.000 52.26176 95 SER A CA 1
ATOM 714 C C . SER A 1 98 ? -27.50444 1.50678 -29.45228 1.000 53.43485 95 SER A C 1
ATOM 715 O O . SER A 1 98 ? -28.70629 1.58494 -29.19336 1.000 51.43877 95 SER A O 1
ATOM 718 N N . PHE A 1 99 ? -26.61587 2.40807 -29.04763 1.000 52.69721 96 PHE A N 1
ATOM 719 C CA . PHE A 1 99 ? -26.92793 3.35972 -28.00066 1.000 53.48814 96 PHE A CA 1
ATOM 720 C C . PHE A 1 99 ? -27.41527 4.71328 -28.52427 1.000 57.00201 96 PHE A C 1
ATOM 721 O O . PHE A 1 99 ? -27.59515 5.64639 -27.72967 1.000 64.64875 96 PHE A O 1
ATOM 729 N N . GLY A 1 100 ? -27.61161 4.84603 -29.83091 1.000 55.91647 97 GLY A N 1
ATOM 730 C CA . GLY A 1 100 ? -28.30308 5.99934 -30.37894 1.000 61.10683 97 GLY A CA 1
ATOM 731 C C . GLY A 1 100 ? -29.76468 5.74279 -30.72432 1.000 69.86166 97 GLY A C 1
ATOM 732 O O . GLY A 1 100 ? -30.23116 6.13204 -31.80051 1.000 73.91258 97 GLY A O 1
ATOM 733 N N . ASN A 1 101 ? -30.49716 5.09507 -29.81834 1.000 70.02919 98 ASN A N 1
ATOM 734 C CA . ASN A 1 101 ? -31.84870 4.60113 -30.06705 1.000 68.59032 98 ASN A CA 1
ATOM 735 C C . ASN A 1 101 ? -32.89492 5.54881 -29.48484 1.000 67.96957 98 ASN A C 1
ATOM 736 O O . ASN A 1 101 ? -32.75967 6.00849 -28.34769 1.000 69.48322 98 ASN A O 1
ATOM 741 N N . SER A 1 102 ? -33.95474 5.82197 -30.25460 1.000 64.75625 99 SER A N 1
ATOM 742 C CA . SER A 1 102 ? -34.97393 6.76172 -29.78144 1.000 63.24016 99 SER A CA 1
ATOM 743 C C . SER A 1 102 ? -35.76731 6.20243 -28.60585 1.000 64.83830 99 SER A C 1
ATOM 744 O O . SER A 1 102 ? -36.03970 6.93064 -27.64350 1.000 61.81392 99 SER A O 1
ATOM 747 N N . ALA A 1 103 ? -36.14672 4.91794 -28.66191 1.000 63.12019 100 ALA A N 1
ATOM 748 C CA . ALA A 1 103 ? -36.95417 4.33544 -27.59174 1.000 62.52840 100 ALA A CA 1
ATOM 749 C C . ALA A 1 103 ? -36.23342 4.41817 -26.25420 1.000 66.33477 100 ALA A C 1
ATOM 750 O O . ALA A 1 103 ? -36.79604 4.89011 -25.25346 1.000 70.28838 100 ALA A O 1
ATOM 752 N N . ALA A 1 104 ? -34.97661 3.96551 -26.22726 1.000 65.52123 101 ALA A N 1
ATOM 753 C CA . ALA A 1 104 ? -34.19334 3.97945 -24.99864 1.000 64.83414 101 ALA A CA 1
ATOM 754 C C . ALA A 1 104 ? -34.00191 5.39629 -24.47232 1.000 63.70585 101 ALA A C 1
ATOM 755 O O . ALA A 1 104 ? -34.11567 5.63699 -23.26522 1.000 65.18404 101 ALA A O 1
ATOM 757 N N . TRP A 1 105 ? -33.70929 6.35055 -25.35704 1.000 60.95423 102 TRP A N 1
ATOM 758 C CA . TRP A 1 105 ? -33.43850 7.70478 -24.88748 1.000 60.33655 102 TRP A CA 1
ATOM 759 C C . TRP A 1 105 ? -34.70574 8.38383 -24.38178 1.000 63.57124 102 TRP A C 1
ATOM 760 O O . TRP A 1 105 ? -34.67867 9.06813 -23.34813 1.000 63.92031 102 TRP A O 1
ATOM 771 N N . LEU A 1 106 ? -35.82754 8.19767 -25.08512 1.000 63.57992 103 LEU A N 1
ATOM 772 C CA . LEU A 1 106 ? -37.10401 8.71264 -24.59544 1.000 54.77711 103 LEU A CA 1
ATOM 773 C C . LEU A 1 106 ? -37.42171 8.14808 -23.21609 1.000 57.15780 103 LEU A C 1
ATOM 774 O O . LEU A 1 106 ? -37.76027 8.89726 -22.29010 1.000 56.23374 103 LEU A O 1
ATOM 779 N N . ILE A 1 107 ? -37.27837 6.82668 -23.04848 1.000 57.79267 104 ILE A N 1
ATOM 780 C CA . ILE A 1 107 ? -37.59646 6.20877 -21.76261 1.000 56.72583 104 ILE A CA 1
ATOM 781 C C . ILE A 1 107 ? -36.65074 6.70064 -20.66800 1.000 63.31309 104 ILE A C 1
ATOM 782 O O . ILE A 1 107 ? -37.07978 6.97853 -19.54112 1.000 65.03638 104 ILE A O 1
ATOM 787 N N . ALA A 1 108 ? -35.35979 6.85583 -20.98603 1.000 63.56943 105 ALA A N 1
ATOM 788 C CA . ALA A 1 108 ? -34.38545 7.25777 -19.97284 1.000 59.38308 105 ALA A CA 1
ATOM 789 C C . ALA A 1 108 ? -34.61777 8.69569 -19.51204 1.000 62.09594 105 ALA A C 1
ATOM 790 O O . ALA A 1 108 ? -34.61123 8.98769 -18.30351 1.000 60.87573 105 ALA A O 1
ATOM 792 N N . MET A 1 109 ? -34.83886 9.61242 -20.46350 1.000 63.87711 106 MET A N 1
ATOM 793 C CA . MET A 1 109 ? -35.15999 10.98671 -20.09302 1.000 62.54711 106 MET A CA 1
ATOM 794 C C . MET A 1 109 ? -36.49536 11.06981 -19.35762 1.000 60.97192 106 MET A C 1
ATOM 795 O O . MET A 1 109 ? -36.65551 11.90663 -18.45338 1.000 60.11172 106 MET A O 1
ATOM 800 N N . ALA A 1 110 ? -37.45115 10.19370 -19.70319 1.000 59.03506 107 ALA A N 1
ATOM 801 C CA . ALA A 1 110 ? -38.70805 10.14670 -18.96395 1.000 59.45278 107 ALA A CA 1
ATOM 802 C C . ALA A 1 110 ? -38.47713 9.69708 -17.53185 1.000 61.73855 107 ALA A C 1
ATOM 803 O O . ALA A 1 110 ? -39.13474 10.18555 -16.60500 1.000 68.90967 107 ALA A O 1
ATOM 805 N N . PHE A 1 111 ? -37.54416 8.76702 -17.33515 1.000 60.56269 108 PHE A N 1
ATOM 806 C CA . PHE A 1 111 ? -37.15972 8.37223 -15.98376 1.000 58.69322 108 PHE A CA 1
ATOM 807 C C . PHE A 1 111 ? -36.60695 9.56030 -15.20666 1.000 55.05860 108 PHE A C 1
ATOM 808 O O . PHE A 1 111 ? -36.90996 9.73846 -14.01581 1.000 53.70568 108 PHE A O 1
ATOM 816 N N . ILE A 1 112 ? -35.80366 10.39380 -15.87152 1.000 51.06731 109 ILE A N 1
ATOM 817 C CA . ILE A 1 112 ? -35.21141 11.53347 -15.17204 1.000 56.98488 109 ILE A CA 1
ATOM 818 C C . ILE A 1 112 ? -36.28983 12.53904 -14.76531 1.000 64.31510 109 ILE A C 1
ATOM 819 O O . ILE A 1 112 ? -36.28509 13.05962 -13.63652 1.000 71.82788 109 ILE A O 1
ATOM 824 N N . MET A 1 113 ? -37.27830 12.77054 -15.64318 1.000 59.84827 110 MET A N 1
ATOM 825 C CA . MET A 1 113 ? -38.35482 13.68672 -15.26861 1.000 57.66546 110 MET A CA 1
ATOM 826 C C . MET A 1 113 ? -39.26664 13.08994 -14.20435 1.000 55.30815 110 MET A C 1
ATOM 827 O O . MET A 1 113 ? -39.82070 13.82227 -13.37732 1.000 56.28360 110 MET A O 1
ATOM 832 N N . ALA A 1 114 ? -39.40825 11.76931 -14.17653 1.000 52.01776 111 ALA A N 1
ATOM 833 C CA . ALA A 1 114 ? -40.18025 11.14101 -13.11530 1.000 53.29157 111 ALA A CA 1
ATOM 834 C C . ALA A 1 114 ? -39.48935 11.30421 -11.76952 1.000 57.87239 111 ALA A C 1
ATOM 835 O O . ALA A 1 114 ? -40.15177 11.52351 -10.74386 1.000 58.43434 111 ALA A O 1
ATOM 837 N N . HIS A 1 115 ? -38.15572 11.20661 -11.74737 1.000 64.37237 112 HIS A N 1
ATOM 838 C CA . HIS A 1 115 ? -37.45330 11.51949 -10.50571 1.000 70.21597 112 HIS A CA 1
ATOM 839 C C . HIS A 1 115 ? -37.66913 12.97143 -10.11728 1.000 70.56008 112 HIS A C 1
ATOM 840 O O . HIS A 1 115 ? -37.82163 13.28615 -8.93115 1.000 70.92105 112 HIS A O 1
ATOM 847 N N . GLY A 1 116 ? -37.67451 13.87400 -11.10007 1.000 67.86125 113 GLY A N 1
ATOM 848 C CA . GLY A 1 116 ? -38.00127 15.25605 -10.78462 1.000 66.22501 113 GLY A CA 1
ATOM 849 C C . GLY A 1 116 ? -39.33305 15.36920 -10.06883 1.000 68.75350 113 GLY A C 1
ATOM 850 O O . GLY A 1 116 ? -39.43419 15.97646 -8.99639 1.000 70.12217 113 GLY A O 1
ATOM 851 N N . ILE A 1 117 ? -40.36412 14.73841 -10.64202 1.000 69.24359 114 ILE A N 1
ATOM 852 C CA . ILE A 1 117 ? -41.71538 14.75470 -10.07287 1.000 61.38682 114 ILE A CA 1
ATOM 853 C C . ILE A 1 117 ? -41.70932 14.24568 -8.63415 1.000 69.53816 114 ILE A C 1
ATOM 854 O O . ILE A 1 117 ? -42.35557 14.82016 -7.75126 1.000 75.44797 114 ILE A O 1
ATOM 859 N N . SER A 1 118 ? -41.00644 13.14178 -8.37697 1.000 69.60387 115 SER A N 1
ATOM 860 C CA . SER A 1 118 ? -41.02148 12.62243 -7.01551 1.000 68.00194 115 SER A CA 1
ATOM 861 C C . SER A 1 118 ? -40.17658 13.46122 -6.06495 1.000 70.50698 115 SER A C 1
ATOM 862 O O . SER A 1 118 ? -40.45786 13.48809 -4.86227 1.000 71.00288 115 SER A O 1
ATOM 865 N N . LYS A 1 119 ? -39.19216 14.19343 -6.58328 1.000 74.72586 116 LYS A N 1
ATOM 866 C CA . LYS A 1 119 ? -38.38544 15.07256 -5.74280 1.000 80.97716 116 LYS A CA 1
ATOM 867 C C . LYS A 1 119 ? -39.18765 16.27940 -5.28070 1.000 81.90018 116 LYS A C 1
ATOM 868 O O . LYS A 1 119 ? -39.14804 16.64683 -4.10034 1.000 79.52691 116 LYS A O 1
ATOM 874 N N . THR A 1 120 ? -39.89684 16.92739 -6.21100 1.000 86.54930 117 THR A N 1
ATOM 875 C CA . THR A 1 120 ? -40.69594 18.10338 -5.86733 1.000 90.91050 117 THR A CA 1
ATOM 876 C C . THR A 1 120 ? -41.70420 17.82653 -4.75793 1.000 93.09802 117 THR A C 1
ATOM 877 O O . THR A 1 120 ? -42.06543 18.73727 -4.00086 1.000 95.46590 117 THR A O 1
ATOM 881 N N . GLY A 1 121 ? -42.19254 16.59336 -4.66570 1.000 89.53665 118 GLY A N 1
ATOM 882 C CA . GLY A 1 121 ? -43.35144 16.28766 -3.85687 1.000 84.22053 118 GLY A CA 1
ATOM 883 C C . GLY A 1 121 ? -44.64910 16.31048 -4.62860 1.000 77.49591 118 GLY A C 1
ATOM 884 O O . GLY A 1 121 ? -45.70846 16.04767 -4.04359 1.000 79.04624 118 GLY A O 1
ATOM 885 N N . LEU A 1 122 ? -44.59532 16.63656 -5.92280 1.000 73.23268 119 LEU A N 1
ATOM 886 C CA . LEU A 1 122 ? -45.79120 16.64798 -6.75690 1.000 77.26724 119 LEU A CA 1
ATOM 887 C C . LEU A 1 122 ? -46.37851 15.25300 -6.90576 1.000 78.38974 119 LEU A C 1
ATOM 888 O O . LEU A 1 122 ? -47.60599 15.08452 -6.92263 1.000 82.40601 119 LEU A O 1
ATOM 893 N N . GLY A 1 123 ? -45.51626 14.24321 -7.03006 1.000 78.33238 120 GLY A N 1
ATOM 894 C CA . GLY A 1 123 ? -46.00187 12.88357 -7.19377 1.000 74.31719 120 GLY A CA 1
ATOM 895 C C . GLY A 1 123 ? -46.94644 12.46643 -6.08460 1.000 77.06907 120 GLY A C 1
ATOM 896 O O . GLY A 1 123 ? -48.01899 11.91932 -6.34313 1.000 77.82003 120 GLY A O 1
ATOM 897 N N . ASN A 1 124 ? -46.58452 12.75927 -4.83269 1.000 83.76871 121 ASN A N 1
ATOM 898 C CA . ASN A 1 124 ? -47.43549 12.32492 -3.73060 1.000 89.51909 121 ASN A CA 1
ATOM 899 C C . ASN A 1 124 ? -48.69464 13.17870 -3.61960 1.000 92.21906 121 ASN A C 1
ATOM 900 O O . ASN A 1 124 ? -49.73284 12.68574 -3.16360 1.000 93.37978 121 ASN A O 1
ATOM 905 N N . ARG A 1 125 ? -48.64026 14.43466 -4.07386 1.000 89.92590 122 ARG A N 1
ATOM 906 C CA . ARG A 1 125 ? -49.84723 15.25652 -4.15136 1.000 83.62169 122 ARG A CA 1
ATOM 907 C C . ARG A 1 125 ? -50.85943 14.65262 -5.11769 1.000 80.13243 122 ARG A C 1
ATOM 908 O O . ARG A 1 125 ? -52.04687 14.50502 -4.78905 1.000 84.72852 122 ARG A O 1
ATOM 916 N N . VAL A 1 126 ? -50.40040 14.28914 -6.31823 1.000 73.10894 123 VAL A N 1
ATOM 917 C CA . VAL A 1 126 ? -51.27853 13.64205 -7.29340 1.000 69.80269 123 VAL A CA 1
ATOM 918 C C . VAL A 1 126 ? -51.76268 12.28840 -6.76857 1.000 67.78242 123 VAL A C 1
ATOM 919 O O . VAL A 1 126 ? -52.93849 11.91515 -6.93204 1.000 70.96085 123 VAL A O 1
ATOM 923 N N . ALA A 1 127 ? -50.87106 11.54383 -6.10914 1.000 63.00472 124 ALA A N 1
ATOM 924 C CA . ALA A 1 127 ? -51.24807 10.25463 -5.54330 1.000 65.79311 124 ALA A CA 1
ATOM 925 C C . ALA A 1 127 ? -52.36074 10.40047 -4.51197 1.000 72.31575 124 ALA A C 1
ATOM 926 O O . ALA A 1 127 ? -53.30433 9.60728 -4.49722 1.000 73.96217 124 ALA A O 1
ATOM 928 N N . TYR A 1 128 ? -52.27071 11.40239 -3.63637 1.000 76.11559 125 TYR A N 1
ATOM 929 C CA . TYR A 1 128 ? -53.29738 11.55320 -2.61023 1.000 81.11091 125 TYR A CA 1
ATOM 930 C C . TYR A 1 128 ? -54.59909 12.10431 -3.18294 1.000 84.48299 125 TYR A C 1
ATOM 931 O O . TYR A 1 128 ? -55.68208 11.73325 -2.70800 1.000 86.74449 125 TYR A O 1
ATOM 940 N N . VAL A 1 129 ? -54.52814 12.95686 -4.21328 1.000 83.73761 126 VAL A N 1
ATOM 941 C CA . VAL A 1 129 ? -55.75626 13.36978 -4.89802 1.000 83.53520 126 VAL A CA 1
ATOM 942 C C . VAL A 1 129 ? -56.49249 12.14782 -5.44659 1.000 89.39738 126 VAL A C 1
ATOM 943 O O . VAL A 1 129 ? -57.71631 11.99573 -5.26962 1.000 92.86159 126 VAL A O 1
ATOM 947 N N . MET A 1 130 ? -55.75399 11.22405 -6.06790 1.000 87.99307 127 MET A N 1
ATOM 948 C CA . MET A 1 130 ? -56.43180 10.06506 -6.63245 1.000 87.26603 127 MET A CA 1
ATOM 949 C C . MET A 1 130 ? -56.77362 9.00332 -5.59201 1.000 87.72614 127 MET A C 1
ATOM 950 O O . MET A 1 130 ? -57.72651 8.24492 -5.79730 1.000 87.33150 127 MET A O 1
ATOM 955 N N . ILE A 1 131 ? -56.05770 8.95747 -4.46741 1.000 87.54868 128 ILE A N 1
ATOM 956 C CA . ILE A 1 131 ? -56.46128 8.09092 -3.36646 1.000 86.68221 128 ILE A CA 1
ATOM 957 C C . ILE A 1 131 ? -57.73777 8.61514 -2.72839 1.000 90.82422 128 ILE A C 1
ATOM 958 O O . ILE A 1 131 ? -58.54000 7.83913 -2.19619 1.000 92.86613 128 ILE A O 1
ATOM 963 N N . GLU A 1 132 ? -57.97790 9.92517 -2.80033 1.000 91.79743 129 GLU A N 1
ATOM 964 C CA . GLU A 1 132 ? -59.22972 10.43279 -2.25044 1.000 94.83948 129 GLU A CA 1
ATOM 965 C C . GLU A 1 132 ? -60.39648 10.18946 -3.19482 1.000 92.28904 129 GLU A C 1
ATOM 966 O O . GLU A 1 132 ? -61.48738 9.81793 -2.74978 1.000 96.38870 129 GLU A O 1
ATOM 972 N N . LYS A 1 133 ? -60.18549 10.35291 -4.49892 1.000 87.57766 130 LYS A N 1
ATOM 973 C CA . LYS A 1 133 ? -61.31108 10.18908 -5.41422 1.000 80.83877 130 LYS A CA 1
ATOM 974 C C . LYS A 1 133 ? -61.56414 8.74598 -5.85849 1.000 76.99375 130 LYS A C 1
ATOM 975 O O . LYS A 1 133 ? -62.68257 8.44449 -6.28197 1.000 78.55991 130 LYS A O 1
ATOM 981 N N . PHE A 1 134 ? -60.57876 7.83980 -5.78733 1.000 77.52353 131 PHE A N 1
ATOM 982 C CA . PHE A 1 134 ? -60.85709 6.42984 -6.05059 1.000 77.43093 131 PHE A CA 1
ATOM 983 C C . PHE A 1 134 ? -60.19827 5.44687 -5.09332 1.000 78.82972 131 PHE A C 1
ATOM 984 O O . PHE A 1 134 ? -60.29577 4.23720 -5.33404 1.000 74.81818 131 PHE A O 1
ATOM 992 N N . GLY A 1 135 ? -59.53589 5.90846 -4.02942 1.000 86.33428 132 GLY A N 1
ATOM 993 C CA . GLY A 1 135 ? -58.88769 4.98907 -3.10723 1.000 88.05972 132 GLY A CA 1
ATOM 994 C C . GLY A 1 135 ? -59.82622 4.03592 -2.39858 1.000 92.91056 132 GLY A C 1
ATOM 995 O O . GLY A 1 135 ? -59.38470 2.96897 -1.95919 1.000 95.76533 132 GLY A O 1
ATOM 996 N N . LYS A 1 136 ? -61.10582 4.39247 -2.26220 1.000 92.45172 133 LYS A N 1
ATOM 997 C CA . LYS A 1 136 ? -62.07554 3.42133 -1.77448 1.000 91.64196 133 LYS A CA 1
ATOM 998 C C . LYS A 1 136 ? -62.14191 2.30253 -2.80647 1.000 94.70714 133 LYS A C 1
ATOM 999 O O . LYS A 1 136 ? -62.69304 2.49398 -3.89848 1.000 96.72827 133 LYS A O 1
ATOM 1005 N N . ARG A 1 137 ? -61.52937 1.15960 -2.47031 1.000 93.28659 134 ARG A N 1
ATOM 1006 C CA . ARG A 1 137 ? -61.48044 -0.06946 -3.26369 1.000 90.32789 134 ARG A CA 1
ATOM 1007 C C . ARG A 1 137 ? -60.41029 0.04265 -4.34895 1.000 85.21886 134 ARG A C 1
ATOM 1008 O O . ARG A 1 137 ? -60.51893 0.88011 -5.24977 1.000 81.02694 134 ARG A O 1
ATOM 1016 N N . SER A 1 138 ? -59.38078 -0.81281 -4.25966 1.000 85.88816 135 SER A N 1
ATOM 1017 C CA . SER A 1 138 ? -58.19491 -0.71230 -5.11415 1.000 80.44853 135 SER A CA 1
ATOM 1018 C C . SER A 1 138 ? -58.53114 -0.75671 -6.59896 1.000 81.23363 135 SER A C 1
ATOM 1019 O O . SER A 1 138 ? -57.92117 -0.03986 -7.40765 1.000 80.88825 135 SER A O 1
ATOM 1022 N N . ILE A 1 139 ? -59.48301 -1.61290 -6.98080 1.000 85.99815 136 ILE A N 1
ATOM 1023 C CA . ILE A 1 139 ? -59.88696 -1.70014 -8.37493 1.000 85.73305 136 ILE A CA 1
ATOM 1024 C C . ILE A 1 139 ? -60.48510 -0.38374 -8.84575 1.000 84.72369 136 ILE A C 1
ATOM 1025 O O . ILE A 1 139 ? -60.46777 -0.08761 -10.04461 1.000 86.30278 136 ILE A O 1
ATOM 1030 N N . GLY A 1 140 ? -60.97830 0.44123 -7.92087 1.000 82.50988 137 GLY A N 1
ATOM 1031 C CA . GLY A 1 140 ? -61.31759 1.80625 -8.28283 1.000 79.78429 137 GLY A CA 1
ATOM 1032 C C . GLY A 1 140 ? -60.12584 2.56164 -8.83679 1.000 79.42793 137 GLY A C 1
ATOM 1033 O O . GLY A 1 140 ? -60.21705 3.20758 -9.88092 1.000 81.35217 137 GLY A O 1
ATOM 1034 N N . ILE A 1 141 ? -58.98029 2.46709 -8.15535 1.000 79.46816 138 ILE A N 1
ATOM 1035 C CA . ILE A 1 141 ? -57.76043 3.10424 -8.64865 1.000 75.95189 138 ILE A CA 1
ATOM 1036 C C . ILE A 1 141 ? -57.33110 2.48180 -9.97167 1.000 77.43569 138 ILE A C 1
ATOM 1037 O O . ILE A 1 141 ? -56.87040 3.18193 -10.88770 1.000 79.57187 138 ILE A O 1
ATOM 1042 N N . GLY A 1 142 ? -57.43900 1.15233 -10.07799 1.000 77.73751 139 GLY A N 1
ATOM 1043 C CA . GLY A 1 142 ? -57.07859 0.48520 -11.32455 1.000 79.08852 139 GLY A CA 1
ATOM 1044 C C . GLY A 1 142 ? -57.89487 0.98891 -12.50072 1.000 81.78504 139 GLY A C 1
ATOM 1045 O O . GLY A 1 142 ? -57.36178 1.28161 -13.58122 1.000 80.54739 139 GLY A O 1
ATOM 1046 N N . TYR A 1 143 ? -59.20890 1.10231 -12.30137 1.000 82.83128 140 TYR A N 1
ATOM 1047 C CA . TYR A 1 143 ? -60.07746 1.61921 -13.34800 1.000 77.08907 140 TYR A CA 1
ATOM 1048 C C . TYR A 1 143 ? -59.83903 3.10265 -13.58298 1.000 71.03941 140 TYR A C 1
ATOM 1049 O O . TYR A 1 143 ? -59.98969 3.58244 -14.71112 1.000 67.25531 140 TYR A O 1
ATOM 1058 N N . ALA A 1 144 ? -59.41231 3.82999 -12.55147 1.000 70.88457 141 ALA A N 1
ATOM 1059 C CA . ALA A 1 144 ? -59.04414 5.22538 -12.74250 1.000 73.06474 141 ALA A CA 1
ATOM 1060 C C . ALA A 1 144 ? -57.89044 5.34711 -13.72562 1.000 73.90482 141 ALA A C 1
ATOM 1061 O O . ALA A 1 144 ? -57.94889 6.12725 -14.68490 1.000 71.30092 141 ALA A O 1
ATOM 1063 N N . ILE A 1 145 ? -56.83939 4.55643 -13.51989 1.000 77.35349 142 ILE A N 1
ATOM 1064 C CA . ILE A 1 145 ? -55.69113 4.71037 -14.40311 1.000 74.45148 142 ILE A CA 1
ATOM 1065 C C . ILE A 1 145 ? -55.96003 4.11558 -15.78662 1.000 68.70671 142 ILE A C 1
ATOM 1066 O O . ILE A 1 145 ? -55.43928 4.62651 -16.78426 1.000 60.62902 142 ILE A O 1
ATOM 1071 N N . THR A 1 146 ? -56.81903 3.09325 -15.90722 1.000 75.21735 143 THR A N 1
ATOM 1072 C CA . THR A 1 146 ? -57.16384 2.64781 -17.26011 1.000 75.34693 143 THR A CA 1
ATOM 1073 C C . THR A 1 146 ? -57.98772 3.70098 -18.00085 1.000 74.20491 143 THR A C 1
ATOM 1074 O O . THR A 1 146 ? -57.78219 3.91574 -19.20220 1.000 73.79127 143 THR A O 1
ATOM 1078 N N . GLY A 1 147 ? -58.91879 4.37375 -17.31050 1.000 75.48628 144 GLY A N 1
ATOM 1079 C CA . GLY A 1 147 ? -59.64818 5.46096 -17.94724 1.000 75.74032 144 GLY A CA 1
ATOM 1080 C C . GLY A 1 147 ? -58.74723 6.62046 -18.32451 1.000 77.95858 144 GLY A C 1
ATOM 1081 O O . GLY A 1 147 ? -58.91522 7.23705 -19.38349 1.000 81.32778 144 GLY A O 1
ATOM 1082 N N . LEU A 1 148 ? -57.76230 6.91565 -17.47296 1.000 79.66267 145 LEU A N 1
ATOM 1083 C CA . LEU A 1 148 ? -56.80378 7.97807 -17.76575 1.000 83.62938 145 LEU A CA 1
ATOM 1084 C C . LEU A 1 148 ? -55.99272 7.65583 -19.01651 1.000 82.00397 145 LEU A C 1
ATOM 1085 O O . LEU A 1 148 ? -55.82748 8.50244 -19.90852 1.000 85.41589 145 LEU A O 1
ATOM 1090 N N . GLU A 1 149 ? -55.49728 6.42072 -19.10692 1.000 78.81447 146 GLU A N 1
ATOM 1091 C CA . GLU A 1 149 ? -54.76447 6.00425 -20.29554 1.000 79.29521 146 GLU A CA 1
ATOM 1092 C C . GLU A 1 149 ? -55.65331 6.05109 -21.53472 1.000 77.57541 146 GLU A C 1
ATOM 1093 O O . GLU A 1 149 ? -55.22715 6.52033 -22.59924 1.000 77.76212 146 GLU A O 1
ATOM 1099 N N . LEU A 1 150 ? -56.90306 5.59510 -21.40900 1.000 77.18940 147 LEU A N 1
ATOM 1100 C CA . LEU A 1 150 ? -57.80891 5.59204 -22.55447 1.000 74.68687 147 LEU A CA 1
ATOM 1101 C C . LEU A 1 150 ? -58.06005 7.00158 -23.06501 1.000 74.63689 147 LEU A C 1
ATOM 1102 O O . LEU A 1 150 ? -58.15858 7.22318 -24.27718 1.000 75.79057 147 LEU A O 1
ATOM 1107 N N . MET A 1 151 ? -58.16422 7.97065 -22.15567 1.000 74.75352 148 MET A N 1
ATOM 1108 C CA . MET A 1 151 ? -58.36932 9.34318 -22.59880 1.000 74.35732 148 MET A CA 1
ATOM 1109 C C . MET A 1 151 ? -57.10775 9.91561 -23.22672 1.000 73.01179 148 MET A C 1
ATOM 1110 O O . MET A 1 151 ? -57.18531 10.65707 -24.21104 1.000 74.30378 148 MET A O 1
ATOM 1115 N N . MET A 1 152 ? -55.93286 9.56051 -22.70040 1.000 74.93940 149 MET A N 1
ATOM 1116 C CA . MET A 1 152 ? -54.69898 10.07504 -23.29173 1.000 70.52437 149 MET A CA 1
ATOM 1117 C C . MET A 1 152 ? -54.40672 9.47068 -24.65468 1.000 66.02326 149 MET A C 1
ATOM 1118 O O . MET A 1 152 ? -53.67936 10.08672 -25.44042 1.000 65.52498 149 MET A O 1
ATOM 1123 N N . GLY A 1 153 ? -54.96496 8.29324 -24.94886 1.000 66.07558 150 GLY A N 1
ATOM 1124 C CA . GLY A 1 153 ? -54.63176 7.60259 -26.18756 1.000 68.17960 150 GLY A CA 1
ATOM 1125 C C . GLY A 1 153 ? -54.83924 8.44276 -27.43313 1.000 71.04054 150 GLY A C 1
ATOM 1126 O O . GLY A 1 153 ? -54.04025 8.38641 -28.37156 1.000 73.41477 150 GLY A O 1
ATOM 1127 N N . ALA A 1 154 ? -55.90905 9.23794 -27.45986 1.000 68.69656 151 ALA A N 1
ATOM 1128 C CA . ALA A 1 154 ? -56.24815 10.00734 -28.64942 1.000 65.32555 151 ALA A CA 1
ATOM 1129 C C . ALA A 1 154 ? -55.41036 11.27178 -28.80011 1.000 67.68500 151 ALA A C 1
ATOM 1130 O O . ALA A 1 154 ? -55.45604 11.90605 -29.86306 1.000 70.39239 151 ALA A O 1
ATOM 1132 N N . LEU A 1 155 ? -54.62311 11.63229 -27.78898 1.000 62.96158 152 LEU A N 1
ATOM 1133 C CA . LEU A 1 155 ? -53.90222 12.89654 -27.77628 1.000 62.35521 152 LEU A CA 1
ATOM 1134 C C . LEU A 1 155 ? -52.39354 12.72332 -27.87813 1.000 63.33708 152 LEU A C 1
ATOM 1135 O O . LEU A 1 155 ? -51.74899 13.40384 -28.68604 1.000 62.52898 152 LEU A O 1
ATOM 1140 N N . ILE A 1 156 ? -51.81047 11.81911 -27.09317 1.000 60.31930 153 ILE A N 1
ATOM 1141 C CA . ILE A 1 156 ? -50.35861 11.64174 -27.04885 1.000 57.27422 153 ILE A CA 1
ATOM 1142 C C . ILE A 1 156 ? -49.98682 10.48563 -27.97160 1.000 58.01800 153 ILE A C 1
ATOM 1143 O O . ILE A 1 156 ? -50.18860 9.31618 -27.61278 1.000 62.82138 153 ILE A O 1
ATOM 1148 N N . PRO A 1 157 ? -49.43059 10.75691 -29.15459 1.000 55.45408 154 PRO A N 1
ATOM 1149 C CA . PRO A 1 157 ? -49.38565 9.73668 -30.20920 1.000 56.73440 154 PRO A CA 1
ATOM 1150 C C . PRO A 1 157 ? -48.34914 8.63755 -30.00956 1.000 57.92134 154 PRO A C 1
ATOM 1151 O O . PRO A 1 157 ? -48.28531 7.72431 -30.84138 1.000 60.62911 154 PRO A O 1
ATOM 1155 N N . SER A 1 158 ? -47.52959 8.69899 -28.96070 1.000 55.58093 155 SER A N 1
ATOM 1156 C CA . SER A 1 158 ? -46.52828 7.67803 -28.66837 1.000 56.87253 155 SER A CA 1
ATOM 1157 C C . SER A 1 158 ? -46.85905 7.01834 -27.33646 1.000 57.27597 155 SER A C 1
ATOM 1158 O O . SER A 1 158 ? -46.99864 7.70844 -26.32401 1.000 57.77669 155 SER A O 1
ATOM 1161 N N . ASN A 1 159 ? -46.97377 5.68371 -27.33578 1.000 58.27499 156 ASN A N 1
ATOM 1162 C CA . ASN A 1 159 ? -47.36010 4.97153 -26.11681 1.000 58.46095 156 ASN A CA 1
ATOM 1163 C C . ASN A 1 159 ? -46.29316 5.08235 -25.02851 1.000 64.25993 156 ASN A C 1
ATOM 1164 O O . ASN A 1 159 ? -46.61884 5.16950 -23.83602 1.000 63.09824 156 ASN A O 1
ATOM 1169 N N . SER A 1 160 ? -45.01466 5.06136 -25.40695 1.000 78.80069 157 SER A N 1
ATOM 1170 C CA . SER A 1 160 ? -43.96933 5.16456 -24.39252 1.000 81.16564 157 SER A CA 1
ATOM 1171 C C . SER A 1 160 ? -44.01822 6.50364 -23.66707 1.000 79.48253 157 SER A C 1
ATOM 1172 O O . SER A 1 160 ? -43.74147 6.55965 -22.46367 1.000 79.64235 157 SER A O 1
ATOM 1175 N N . ALA A 1 161 ? -44.37176 7.58752 -24.36709 1.000 71.93322 158 ALA A N 1
ATOM 1176 C CA . ALA A 1 161 ? -44.51866 8.86483 -23.67911 1.000 61.06241 158 ALA A CA 1
ATOM 1177 C C . ALA A 1 161 ? -45.62888 8.78985 -22.64595 1.000 61.17511 158 ALA A C 1
ATOM 1178 O O . ALA A 1 161 ? -45.48145 9.30182 -21.53269 1.000 62.34903 158 ALA A O 1
ATOM 1180 N N . ARG A 1 162 ? -46.74187 8.13593 -22.99171 1.000 60.09526 159 ARG A N 1
ATOM 1181 C CA . ARG A 1 162 ? -47.85021 7.99630 -22.05006 1.000 55.21213 159 ARG A CA 1
ATOM 1182 C C . ARG A 1 162 ? -47.44826 7.18888 -20.82384 1.000 54.26670 159 ARG A C 1
ATOM 1183 O O . ARG A 1 162 ? -47.80674 7.54553 -19.69434 1.000 54.29948 159 ARG A O 1
ATOM 1191 N N . THR A 1 163 ? -46.69798 6.10025 -21.02125 1.000 53.16335 160 THR A N 1
ATOM 1192 C CA . THR A 1 163 ? -46.34300 5.24780 -19.88801 1.000 57.03548 160 THR A CA 1
ATOM 1193 C C . THR A 1 163 ? -45.28683 5.90837 -19.00797 1.000 60.51102 160 THR A C 1
ATOM 1194 O O . THR A 1 163 ? -45.44225 5.97467 -17.78352 1.000 62.47893 160 THR A O 1
ATOM 1198 N N . GLY A 1 164 ? -44.18978 6.38020 -19.60951 1.000 58.63957 161 GLY A N 1
ATOM 1199 C CA . GLY A 1 164 ? -43.09862 6.92802 -18.82606 1.000 55.61465 161 GLY A CA 1
ATOM 1200 C C . GLY A 1 164 ? -43.34494 8.32511 -18.30954 1.000 59.28507 161 GLY A C 1
ATOM 1201 O O . GLY A 1 164 ? -42.74741 8.72641 -17.30480 1.000 66.07723 161 GLY A O 1
ATOM 1202 N N . GLY A 1 165 ? -44.20048 9.09040 -18.98204 1.000 56.85542 162 GLY A N 1
ATOM 1203 C CA . GLY A 1 165 ? -44.47622 10.44690 -18.56647 1.000 59.03058 162 GLY A CA 1
ATOM 1204 C C . GLY A 1 165 ? -45.63168 10.58225 -17.59576 1.000 67.24019 162 GLY A C 1
ATOM 1205 O O . GLY A 1 165 ? -45.62550 11.48260 -16.74996 1.000 74.27716 162 GLY A O 1
ATOM 1206 N N . VAL A 1 166 ? -46.64442 9.72182 -17.70025 1.000 66.30505 163 VAL A N 1
ATOM 1207 C CA . VAL A 1 166 ? -47.83481 9.94397 -16.88654 1.000 67.54465 163 VAL A CA 1
ATOM 1208 C C . VAL A 1 166 ? -48.17328 8.74565 -16.00831 1.000 68.46255 163 VAL A C 1
ATOM 1209 O O . VAL A 1 166 ? -48.17684 8.85427 -14.77727 1.000 72.71528 163 VAL A O 1
ATOM 1213 N N . THR A 1 167 ? -48.46654 7.59507 -16.60897 1.000 68.64881 164 THR A N 1
ATOM 1214 C CA . THR A 1 167 ? -49.08720 6.55240 -15.79606 1.000 72.15308 164 THR A CA 1
ATOM 1215 C C . THR A 1 167 ? -48.09261 5.90128 -14.84655 1.000 66.33950 164 THR A C 1
ATOM 1216 O O . THR A 1 167 ? -48.46867 5.54379 -13.72395 1.000 58.75870 164 THR A O 1
ATOM 1220 N N . TRP A 1 168 ? -46.82220 5.76123 -15.25583 1.000 66.59592 165 TRP A N 1
ATOM 1221 C CA . TRP A 1 168 ? -45.83038 5.18120 -14.35552 1.000 64.82537 165 TRP A CA 1
ATOM 1222 C C . TRP A 1 168 ? -45.54668 6.10597 -13.17654 1.000 64.37445 165 TRP A C 1
ATOM 1223 O O . TRP A 1 168 ? -45.45454 5.62039 -12.04235 1.000 65.07281 165 TRP A O 1
ATOM 1234 N N . PRO A 1 169 ? -45.36379 7.41872 -13.38033 1.000 63.17391 166 PRO A N 1
ATOM 1235 C CA . PRO A 1 169 ? -45.27171 8.30392 -12.20547 1.000 63.02038 166 PRO A CA 1
ATOM 1236 C C . PRO A 1 169 ? -46.48045 8.20909 -11.28425 1.000 60.17477 166 PRO A C 1
ATOM 1237 O O . PRO A 1 169 ? -46.31778 8.23229 -10.05595 1.000 63.58907 166 PRO A O 1
ATOM 1241 N N . VAL A 1 170 ? -47.68838 8.07722 -11.83933 1.000 56.03824 167 VAL A N 1
ATOM 1242 C CA . VAL A 1 170 ? -48.87909 7.93245 -11.00128 1.000 60.38700 167 VAL A CA 1
ATOM 1243 C C . VAL A 1 170 ? -48.80466 6.65131 -10.17306 1.000 64.89660 167 VAL A C 1
ATOM 1244 O O . VAL A 1 170 ? -49.06275 6.66126 -8.96222 1.000 67.44794 167 VAL A O 1
ATOM 1248 N N . VAL A 1 171 ? -48.48457 5.52327 -10.82094 1.000 65.32744 168 VAL A N 1
ATOM 1249 C CA . VAL A 1 171 ? -48.40946 4.24752 -10.10914 1.000 64.84852 168 VAL A CA 1
ATOM 1250 C C . VAL A 1 171 ? -47.31982 4.29247 -9.04181 1.000 64.45216 168 VAL A C 1
ATOM 1251 O O . VAL A 1 171 ? -47.51476 3.82683 -7.91140 1.000 64.56055 168 VAL A O 1
ATOM 1255 N N . GLU A 1 172 ? -46.15692 4.84535 -9.38062 1.000 60.45205 169 GLU A N 1
ATOM 1256 C CA . GLU A 1 172 ? -45.07111 4.94736 -8.41260 1.000 66.20840 169 GLU A CA 1
ATOM 1257 C C . GLU A 1 172 ? -45.50290 5.75321 -7.19193 1.000 70.14407 169 GLU A C 1
ATOM 1258 O O . GLU A 1 172 ? -45.36241 5.29164 -6.05187 1.000 73.84525 169 GLU A O 1
ATOM 1264 N N . SER A 1 173 ? -46.04677 6.95707 -7.41801 1.000 71.03819 170 SER A N 1
ATOM 1265 C CA . SER A 1 173 ? -46.52019 7.78705 -6.31524 1.000 74.94672 170 SER A CA 1
ATOM 1266 C C . SER A 1 173 ? -47.54658 7.05532 -5.45732 1.000 79.53455 170 SER A C 1
ATOM 1267 O O . SER A 1 173 ? -47.43076 7.01665 -4.22311 1.000 86.21219 170 SER A O 1
ATOM 1270 N N . ILE A 1 174 ? -48.58947 6.51145 -6.09477 1.000 76.56722 171 ILE A N 1
ATOM 1271 C CA . ILE A 1 174 ? -49.67234 5.85464 -5.36776 1.000 71.61002 171 ILE A CA 1
ATOM 1272 C C . ILE A 1 174 ? -49.13416 4.70810 -4.52640 1.000 71.65074 171 ILE A C 1
ATOM 1273 O O . ILE A 1 174 ? -49.54264 4.52636 -3.37358 1.000 74.62994 171 ILE A O 1
ATOM 1278 N N . SER A 1 175 ? -48.19617 3.92612 -5.07576 1.000 71.47576 172 SER A N 1
ATOM 1279 C CA . SER A 1 175 ? -47.68089 2.78443 -4.32754 1.000 70.55803 172 SER A CA 1
ATOM 1280 C C . SER A 1 175 ? -46.71438 3.21878 -3.23426 1.000 71.45607 172 SER A C 1
ATOM 1281 O O . SER A 1 175 ? -46.57265 2.52520 -2.22252 1.000 70.43867 172 SER A O 1
ATOM 1284 N N . LYS A 1 176 ? -46.06704 4.37223 -3.39504 1.000 73.37433 173 LYS A N 1
ATOM 1285 C CA . LYS A 1 176 ? -45.25075 4.89759 -2.30661 1.000 74.50276 173 LYS A CA 1
ATOM 1286 C C . LYS A 1 176 ? -46.11211 5.40574 -1.16103 1.000 74.90751 173 LYS A C 1
ATOM 1287 O O . LYS A 1 176 ? -45.71318 5.29932 0.00274 1.000 79.11158 173 LYS A O 1
ATOM 1293 N N . SER A 1 177 ? -47.29897 5.93973 -1.46462 1.000 75.22237 174 SER A N 1
ATOM 1294 C CA . SER A 1 177 ? -48.19670 6.37905 -0.39787 1.000 79.73415 174 SER A CA 1
ATOM 1295 C C . SER A 1 177 ? -48.85573 5.20792 0.30355 1.000 82.53202 174 SER A C 1
ATOM 1296 O O . SER A 1 177 ? -49.32660 5.35866 1.43478 1.000 84.42124 174 SER A O 1
ATOM 1299 N N . TYR A 1 178 ? -48.87060 4.04348 -0.33071 1.000 87.27202 175 TYR A N 1
ATOM 1300 C CA . TYR A 1 178 ? -49.38562 2.81312 0.24678 1.000 88.27592 175 TYR A CA 1
ATOM 1301 C C . TYR A 1 178 ? -48.29743 1.97991 0.90190 1.000 94.67286 175 TYR A C 1
ATOM 1302 O O . TYR A 1 178 ? -48.56596 0.84250 1.30570 1.000 99.82754 175 TYR A O 1
ATOM 1311 N N . ASP A 1 179 ? -47.07811 2.51568 1.00051 1.000 92.26819 176 ASP A N 1
ATOM 1312 C CA . ASP A 1 179 ? -45.93812 1.79209 1.56073 1.000 89.27552 176 ASP A CA 1
ATOM 1313 C C . ASP A 1 179 ? -45.61427 0.55957 0.71956 1.000 79.04062 176 ASP A C 1
ATOM 1314 O O . ASP A 1 179 ? -45.33803 -0.51892 1.24374 1.000 79.50780 176 ASP A O 1
ATOM 1319 N N . SER A 1 180 ? -45.68783 0.71069 -0.59767 1.000 69.01225 177 SER A N 1
ATOM 1320 C CA . SER A 1 180 ? -45.40097 -0.36803 -1.53831 1.000 71.33312 177 SER A CA 1
ATOM 1321 C C . SER A 1 180 ? -44.18644 0.00864 -2.37505 1.000 76.35973 177 SER A C 1
ATOM 1322 O O . SER A 1 180 ? -44.29638 0.78841 -3.32831 1.000 75.03095 177 SER A O 1
ATOM 1325 N N . LYS A 1 181 ? -43.04494 -0.59921 -2.05424 1.000 80.28878 178 LYS A N 1
ATOM 1326 C CA . LYS A 1 181 ? -41.75773 -0.29565 -2.65690 1.000 81.67033 178 LYS A CA 1
ATOM 1327 C C . LYS A 1 181 ? -41.29861 -1.46966 -3.51155 1.000 83.19940 178 LYS A C 1
ATOM 1328 O O . LYS A 1 181 ? -41.62085 -2.62349 -3.21474 1.000 86.24661 178 LYS A O 1
ATOM 1334 N N . PRO A 1 182 ? -40.56131 -1.23113 -4.58790 1.000 79.68575 179 PRO A N 1
ATOM 1335 C CA . PRO A 1 182 ? -40.24725 -2.32472 -5.50959 1.000 77.94918 179 PRO A CA 1
ATOM 1336 C C . PRO A 1 182 ? -39.09683 -3.17133 -4.98178 1.000 77.97518 179 PRO A C 1
ATOM 1337 O O . PRO A 1 182 ? -38.34635 -2.76568 -4.08947 1.000 77.78706 179 PRO A O 1
ATOM 1341 N N . ASN A 1 183 ? -38.97723 -4.37556 -5.55318 1.000 74.76618 180 ASN A N 1
ATOM 1342 C CA . ASN A 1 183 ? -37.89757 -5.30328 -5.20257 1.000 75.48604 180 ASN A CA 1
ATOM 1343 C C . ASN A 1 183 ? -37.96509 -5.67927 -3.72563 1.000 77.74184 180 ASN A C 1
ATOM 1344 O O . ASN A 1 183 ? -36.94317 -5.85462 -3.05905 1.000 80.98812 180 ASN A O 1
ATOM 1349 N N . ASP A 1 184 ? -39.18173 -5.81360 -3.21732 1.000 73.87172 181 ASP A N 1
ATOM 1350 C CA . ASP A 1 184 ? -39.43348 -6.01913 -1.80064 1.000 74.23760 181 ASP A CA 1
ATOM 1351 C C . ASP A 1 184 ? -40.69722 -6.85041 -1.68376 1.000 67.57619 181 ASP A C 1
ATOM 1352 O O . ASP A 1 184 ? -41.49207 -6.89533 -2.62478 1.000 62.43317 181 ASP A O 1
ATOM 1357 N N . PRO A 1 185 ? -40.90106 -7.54983 -0.56308 1.000 71.23121 182 PRO A N 1
ATOM 1358 C CA . PRO A 1 185 ? -42.19739 -8.22713 -0.39053 1.000 78.53718 182 PRO A CA 1
ATOM 1359 C C . PRO A 1 185 ? -43.33585 -7.22122 -0.39775 1.000 78.05200 182 PRO A C 1
ATOM 1360 O O . PRO A 1 185 ? -44.37890 -7.41824 -1.05110 1.000 71.80041 182 PRO A O 1
ATOM 1364 N N . SER A 1 186 ? -43.10675 -6.09757 0.28523 1.000 80.78972 183 SER A N 1
ATOM 1365 C CA . SER A 1 186 ? -43.89720 -4.87618 0.22458 1.000 82.13658 183 SER A CA 1
ATOM 1366 C C . SER A 1 186 ? -44.43966 -4.55603 -1.16516 1.000 76.19005 183 SER A C 1
ATOM 1367 O O . SER A 1 186 ? -45.45397 -3.86324 -1.28301 1.000 75.27052 183 SER A O 1
ATOM 1370 N N . ARG A 1 187 ? -43.80632 -5.09037 -2.21436 1.000 76.27617 184 ARG A N 1
ATOM 1371 C CA . ARG A 1 187 ? -44.23422 -4.78323 -3.57720 1.000 76.45576 184 ARG A CA 1
ATOM 1372 C C . ARG A 1 187 ? -45.67190 -5.19939 -3.84486 1.000 77.73203 184 ARG A C 1
ATOM 1373 O O . ARG A 1 187 ? -46.32076 -4.63248 -4.73257 1.000 78.07792 184 ARG A O 1
ATOM 1381 N N . LYS A 1 188 ? -46.19566 -6.17775 -3.11220 1.000 80.12836 185 LYS A N 1
ATOM 1382 C CA . LYS A 1 188 ? -47.45844 -6.76783 -3.53710 1.000 83.21732 185 LYS A CA 1
ATOM 1383 C C . LYS A 1 188 ? -48.68215 -6.20209 -2.82676 1.000 84.52397 185 LYS A C 1
ATOM 1384 O O . LYS A 1 188 ? -49.77393 -6.75355 -2.98898 1.000 82.45295 185 LYS A O 1
ATOM 1390 N N . LYS A 1 189 ? -48.54794 -5.08090 -2.10858 1.000 84.66664 186 LYS A N 1
ATOM 1391 C CA . LYS A 1 189 ? -49.70569 -4.50513 -1.42841 1.000 78.61462 186 LYS A CA 1
ATOM 1392 C C . LYS A 1 189 ? -50.65523 -3.83642 -2.41663 1.000 76.92321 186 LYS A C 1
ATOM 1393 O O . LYS A 1 189 ? -51.87605 -3.89027 -2.23661 1.000 83.21649 186 LYS A O 1
ATOM 1399 N N . ILE A 1 190 ? -50.12198 -3.19584 -3.45661 1.000 68.28393 187 ILE A N 1
ATOM 1400 C CA . ILE A 1 190 ? -50.94779 -2.60878 -4.50651 1.000 66.67775 187 ILE A CA 1
ATOM 1401 C C . ILE A 1 190 ? -50.06472 -2.22735 -5.68858 1.000 68.82217 187 ILE A C 1
ATOM 1402 O O . ILE A 1 190 ? -50.55812 -2.02883 -6.80516 1.000 72.40368 187 ILE A O 1
ATOM 1407 N N . GLY A 1 191 ? -48.74863 -2.15980 -5.46780 1.000 65.74049 188 GLY A N 1
ATOM 1408 C CA . GLY A 1 191 ? -47.86594 -1.68035 -6.51925 1.000 58.94301 188 GLY A CA 1
ATOM 1409 C C . GLY A 1 191 ? -47.86634 -2.57311 -7.74657 1.000 59.23346 188 GLY A C 1
ATOM 1410 O O . GLY A 1 191 ? -47.98598 -2.08706 -8.87247 1.000 56.62820 188 GLY A O 1
ATOM 1411 N N . ALA A 1 192 ? -47.78597 -3.89471 -7.54482 1.000 61.28650 189 ALA A N 1
ATOM 1412 C CA . ALA A 1 192 ? -47.70070 -4.81976 -8.67381 1.000 57.02300 189 ALA A CA 1
ATOM 1413 C C . ALA A 1 192 ? -48.98710 -4.84147 -9.49516 1.000 61.93569 189 ALA A C 1
ATOM 1414 O O . ALA A 1 192 ? -48.93819 -4.84572 -10.73601 1.000 62.14237 189 ALA A O 1
ATOM 1416 N N . TYR A 1 193 ? -50.14767 -4.85257 -8.82493 1.000 66.09494 190 TYR A N 1
ATOM 1417 C CA . TYR A 1 193 ? -51.42509 -4.85541 -9.54158 1.000 61.19140 190 TYR A CA 1
ATOM 1418 C C . TYR A 1 193 ? -51.56864 -3.61884 -10.41208 1.000 57.71941 190 TYR A C 1
ATOM 1419 O O . TYR A 1 193 ? -51.99097 -3.71545 -11.56605 1.000 56.41277 190 TYR A O 1
ATOM 1428 N N . LEU A 1 194 ? -51.19252 -2.45043 -9.88388 1.000 59.29180 191 LEU A N 1
ATOM 1429 C CA . LEU A 1 194 ? -51.32652 -1.21775 -10.64932 1.000 62.23019 191 LEU A CA 1
ATOM 1430 C C . LEU A 1 194 ? -50.25942 -1.10657 -11.73329 1.000 63.56255 191 LEU A C 1
ATOM 1431 O O . LEU A 1 194 ? -50.50870 -0.51035 -12.78357 1.000 62.24562 191 LEU A O 1
ATOM 1436 N N . ASP A 1 195 ? -49.08415 -1.69589 -11.51968 1.000 64.51606 192 ASP A N 1
ATOM 1437 C CA . ASP A 1 195 ? -48.07019 -1.77795 -12.57184 1.000 62.79913 192 ASP A CA 1
ATOM 1438 C C . ASP A 1 195 ? -48.59245 -2.58106 -13.76453 1.000 64.68717 192 ASP A C 1
ATOM 1439 O O . ASP A 1 195 ? -48.57596 -2.11136 -14.91802 1.000 65.61055 192 ASP A O 1
ATOM 1444 N N . PHE A 1 196 ? -49.09880 -3.79025 -13.49409 1.000 62.94955 193 PHE A N 1
ATOM 1445 C CA . PHE A 1 196 ? -49.65190 -4.62335 -14.56065 1.000 61.06123 193 PHE A CA 1
ATOM 1446 C C . PHE A 1 196 ? -50.88110 -3.97268 -15.19898 1.000 57.87760 193 PHE A C 1
ATOM 1447 O O . PHE A 1 196 ? -51.07192 -4.03517 -16.42625 1.000 59.78833 193 PHE A O 1
ATOM 1455 N N . MET A 1 197 ? -51.71255 -3.31778 -14.38380 1.000 53.04203 194 MET A N 1
ATOM 1456 C CA . MET A 1 197 ? -52.90134 -2.66480 -14.91074 1.000 59.30309 194 MET A CA 1
ATOM 1457 C C . MET A 1 197 ? -52.53268 -1.48634 -15.79566 1.000 62.51963 194 MET A C 1
ATOM 1458 O O . MET A 1 197 ? -53.19351 -1.24009 -16.80787 1.000 63.71247 194 MET A O 1
ATOM 1463 N N . ALA A 1 198 ? -51.47574 -0.75351 -15.43574 1.000 61.32099 195 ALA A N 1
ATOM 1464 C CA . ALA A 1 198 ? -50.99588 0.32206 -16.28879 1.000 59.88942 195 ALA A CA 1
ATOM 1465 C C . ALA A 1 198 ? -50.55715 -0.22394 -17.63598 1.000 66.03765 195 ALA A C 1
ATOM 1466 O O . ALA A 1 198 ? -50.87477 0.35678 -18.68674 1.000 70.33667 195 ALA A O 1
ATOM 1468 N N . PHE A 1 199 ? -49.84169 -1.35584 -17.62620 1.000 62.05526 196 PHE A N 1
ATOM 1469 C CA . PHE A 1 199 ? -49.42128 -1.95407 -18.89289 1.000 59.26514 196 PHE A CA 1
ATOM 1470 C C . PHE A 1 199 ? -50.61901 -2.29126 -19.77191 1.000 62.57843 196 PHE A C 1
ATOM 1471 O O . PHE A 1 199 ? -50.65484 -1.95767 -20.96696 1.000 66.90780 196 PHE A O 1
ATOM 1479 N N . HIS A 1 200 ? -51.62838 -2.93468 -19.19427 1.000 64.57738 197 HIS A N 1
ATOM 1480 C CA . HIS A 1 200 ? -52.72460 -3.37324 -20.05342 1.000 61.98242 197 HIS A CA 1
ATOM 1481 C C . HIS A 1 200 ? -53.67601 -2.23684 -20.41677 1.000 61.58578 197 HIS A C 1
ATOM 1482 O O . HIS A 1 200 ? -54.27517 -2.26144 -21.49884 1.000 62.71719 197 HIS A O 1
ATOM 1489 N N . ALA A 1 201 ? -53.79042 -1.21598 -19.56868 1.000 58.23337 198 ALA A N 1
ATOM 1490 C CA . ALA A 1 201 ? -54.47021 0.00413 -19.97754 1.000 58.24989 198 ALA A CA 1
ATOM 1491 C C . ALA A 1 201 ? -53.78067 0.63036 -21.17953 1.000 61.09323 198 ALA A C 1
ATOM 1492 O O . ALA A 1 201 ? -54.45085 1.14488 -22.08678 1.000 62.10938 198 ALA A O 1
ATOM 1494 N N . ASN A 1 202 ? -52.43704 0.61718 -21.19687 1.000 57.99302 199 ASN A N 1
ATOM 1495 C CA . ASN A 1 202 ? -51.73056 1.14270 -22.36194 1.000 56.36455 199 ASN A CA 1
ATOM 1496 C C . ASN A 1 202 ? -52.03732 0.31585 -23.60109 1.000 60.46138 199 ASN A C 1
ATOM 1497 O O . ASN A 1 202 ? -52.23489 0.87011 -24.69102 1.000 63.88138 199 ASN A O 1
ATOM 1502 N N . ILE A 1 203 ? -52.11474 -1.00988 -23.44903 1.000 56.86466 200 ILE A N 1
ATOM 1503 C CA . ILE A 1 203 ? -52.49818 -1.85138 -24.58611 1.000 55.03000 200 ILE A CA 1
ATOM 1504 C C . ILE A 1 203 ? -53.87992 -1.44657 -25.10608 1.000 59.83198 200 ILE A C 1
ATOM 1505 O O . ILE A 1 203 ? -54.08348 -1.26108 -26.31560 1.000 58.26821 200 ILE A O 1
ATOM 1510 N N . LEU A 1 204 ? -54.84248 -1.27260 -24.19428 1.000 61.44926 201 LEU A N 1
ATOM 1511 C CA . LEU A 1 204 ? -56.20872 -0.96019 -24.61367 1.000 63.62632 201 LEU A CA 1
ATOM 1512 C C . LEU A 1 204 ? -56.28096 0.38980 -25.31927 1.000 65.25227 201 LEU A C 1
ATOM 1513 O O . LEU A 1 204 ? -56.95215 0.52926 -26.35356 1.000 66.83759 201 LEU A O 1
ATOM 1518 N N . SER A 1 205 ? -55.61763 1.40272 -24.76126 1.000 63.57725 202 SER A N 1
ATOM 1519 C CA . SER A 1 205 ? -55.62813 2.71821 -25.38995 1.000 65.33569 202 SER A CA 1
ATOM 1520 C C . SER A 1 205 ? -54.94099 2.68713 -26.75199 1.000 65.13473 202 SER A C 1
ATOM 1521 O O . SER A 1 205 ? -55.34196 3.41376 -27.66875 1.000 62.65389 202 SER A O 1
ATOM 1524 N N . THR A 1 206 ? -53.88204 1.87786 -26.90099 1.000 67.56217 203 THR A N 1
ATOM 1525 C CA . THR A 1 206 ? -53.26784 1.72840 -28.22043 1.000 66.61489 203 THR A CA 1
ATOM 1526 C C . THR A 1 206 ? -54.22846 1.06461 -29.19787 1.000 66.27647 203 THR A C 1
ATOM 1527 O O . THR A 1 206 ? -54.24935 1.40203 -30.38749 1.000 63.75027 203 THR A O 1
ATOM 1531 N N . ALA A 1 207 ? -55.03652 0.12171 -28.71034 1.000 70.24239 204 ALA A N 1
ATOM 1532 C CA . ALA A 1 207 ? -55.98608 -0.55112 -29.59082 1.000 72.47600 204 ALA A CA 1
ATOM 1533 C C . ALA A 1 207 ? -57.12658 0.36819 -30.01147 1.000 72.33918 204 ALA A C 1
ATOM 1534 O O . ALA A 1 207 ? -57.66543 0.20981 -31.11386 1.000 74.31306 204 ALA A O 1
ATOM 1536 N N . LEU A 1 208 ? -57.49707 1.33973 -29.16643 1.000 70.28415 205 LEU A N 1
ATOM 1537 C CA . LEU A 1 208 ? -58.69103 2.13882 -29.44858 1.000 68.78475 205 LEU A CA 1
ATOM 1538 C C . LEU A 1 208 ? -58.46268 3.15500 -30.56407 1.000 64.36040 205 LEU A C 1
ATOM 1539 O O . LEU A 1 208 ? -59.37497 3.42118 -31.35496 1.000 57.79451 205 LEU A O 1
ATOM 1544 N N . PHE A 1 209 ? -57.27357 3.74470 -30.64222 1.000 66.23226 206 PHE A N 1
ATOM 1545 C CA . PHE A 1 209 ? -57.02804 4.85027 -31.55682 1.000 69.57660 206 PHE A CA 1
ATOM 1546 C C . PHE A 1 209 ? -55.92077 4.50534 -32.54306 1.000 74.61794 206 PHE A C 1
ATOM 1547 O O . PHE A 1 209 ? -54.87975 3.96370 -32.15966 1.000 74.31707 206 PHE A O 1
ATOM 1555 N N . ILE A 1 210 ? -56.13222 4.87240 -33.81102 1.000 76.45138 207 ILE A N 1
ATOM 1556 C CA . ILE A 1 210 ? -55.13298 4.65535 -34.84727 1.000 66.37636 207 ILE A CA 1
ATOM 1557 C C . ILE A 1 210 ? -53.85840 5.41735 -34.56848 1.000 60.21085 207 ILE A C 1
ATOM 1558 O O . ILE A 1 210 ? -52.83423 5.12995 -35.18397 1.000 60.43424 207 ILE A O 1
ATOM 1563 N N . THR A 1 211 ? -53.89535 6.38003 -33.64808 1.000 65.83193 208 THR A N 1
ATOM 1564 C CA . THR A 1 211 ? -52.72137 7.14760 -33.24892 1.000 69.15051 208 THR A CA 1
ATOM 1565 C C . THR A 1 211 ? -52.22213 6.74739 -31.86094 1.000 64.68754 208 THR A C 1
ATOM 1566 O O . THR A 1 211 ? -51.65540 7.56819 -31.13479 1.000 65.87424 208 THR A O 1
ATOM 1570 N N . GLY A 1 212 ? -52.44258 5.48862 -31.47541 1.000 59.11424 209 GLY A N 1
ATOM 1571 C CA . GLY A 1 212 ? -52.00757 5.03263 -30.16713 1.000 58.64285 209 GLY A CA 1
ATOM 1572 C C . GLY A 1 212 ? -50.55494 4.61706 -30.12944 1.000 58.83478 209 GLY A C 1
ATOM 1573 O O . GLY A 1 212 ? -49.88873 4.79024 -29.10725 1.000 66.02028 209 GLY A O 1
ATOM 1574 N N . ALA A 1 213 ? -50.04198 4.07121 -31.22744 1.000 53.64417 210 ALA A N 1
ATOM 1575 C CA . ALA A 1 213 ? -48.63441 3.72327 -31.31487 1.000 56.18462 210 ALA A CA 1
ATOM 1576 C C . ALA A 1 213 ? -48.24242 3.68009 -32.78288 1.000 63.04063 210 ALA A C 1
ATOM 1577 O O . ALA A 1 213 ? -49.08922 3.51169 -33.66454 1.000 71.88757 210 ALA A O 1
ATOM 1579 N N . ALA A 1 214 ? -46.93898 3.82280 -33.02664 1.000 59.68741 211 ALA A N 1
ATOM 1580 C CA . ALA A 1 214 ? -46.43240 3.88176 -34.39612 1.000 57.08314 211 ALA A CA 1
ATOM 1581 C C . ALA A 1 214 ? -46.73833 2.64501 -35.23651 1.000 57.17329 211 ALA A C 1
ATOM 1582 O O . ALA A 1 214 ? -46.94650 2.80315 -36.45585 1.000 58.53488 211 ALA A O 1
ATOM 1584 N N . PRO A 1 215 ? -46.73611 1.41601 -34.69709 1.000 55.56150 212 PRO A N 1
ATOM 1585 C CA . PRO A 1 215 ? -47.13571 0.26849 -35.52882 1.000 54.95519 212 PRO A CA 1
ATOM 1586 C C . PRO A 1 215 ? -48.49859 0.43450 -36.16562 1.000 53.86135 212 PRO A C 1
ATOM 1587 O O . PRO A 1 215 ? -48.72296 -0.07342 -37.27112 1.000 52.47204 212 PRO A O 1
ATOM 1591 N N . ASN A 1 216 ? -49.41211 1.15022 -35.50616 1.000 57.88045 213 ASN A N 1
ATOM 1592 C CA . ASN A 1 216 ? -50.71527 1.42191 -36.10460 1.000 65.71618 213 ASN A CA 1
ATOM 1593 C C . ASN A 1 216 ? -50.56525 2.22240 -37.39141 1.000 67.07506 213 ASN A C 1
ATOM 1594 O O . ASN A 1 216 ? -51.18712 1.90438 -38.41404 1.000 66.77174 213 ASN A O 1
ATOM 1599 N N . LEU A 1 217 ? -49.71167 3.24400 -37.37325 1.000 66.17083 214 LEU A N 1
ATOM 1600 C CA . LEU A 1 217 ? -49.54753 4.05971 -38.56699 1.000 67.03070 214 LEU A CA 1
ATOM 1601 C C . LEU A 1 217 ? -48.77443 3.31600 -39.65352 1.000 61.98464 214 LEU A C 1
ATOM 1602 O O . LEU A 1 217 ? -49.05158 3.50772 -40.84741 1.000 64.01845 214 LEU A O 1
ATOM 1607 N N . VAL A 1 218 ? -47.85237 2.42579 -39.26836 1.000 56.89012 215 VAL A N 1
ATOM 1608 C CA . VAL A 1 218 ? -47.20983 1.55377 -40.25526 1.000 60.09489 215 VAL A CA 1
ATOM 1609 C C . VAL A 1 218 ? -48.24037 0.65364 -40.92443 1.000 61.67433 215 VAL A C 1
ATOM 1610 O O . VAL A 1 218 ? -48.23680 0.46949 -42.15012 1.000 63.26046 215 VAL A O 1
ATOM 1614 N N . ALA A 1 219 ? -49.12365 0.06154 -40.11924 1.000 58.20216 216 ALA A N 1
ATOM 1615 C CA . ALA A 1 219 ? -50.19850 -0.75898 -40.65713 1.000 53.90748 216 ALA A CA 1
ATOM 1616 C C . ALA A 1 219 ? -51.06445 0.04161 -41.61479 1.000 60.50372 216 ALA A C 1
ATOM 1617 O O . ALA A 1 219 ? -51.47299 -0.46146 -42.66698 1.000 61.88940 216 ALA A O 1
ATOM 1619 N N . GLN A 1 220 ? -51.36336 1.29085 -41.25845 1.000 62.04838 217 GLN A N 1
ATOM 1620 C CA . GLN A 1 220 ? -52.20210 2.11812 -42.11672 1.000 66.46913 217 GLN A CA 1
ATOM 1621 C C . GLN A 1 220 ? -51.52949 2.38545 -43.46002 1.000 69.50185 217 GLN A C 1
ATOM 1622 O O . GLN A 1 220 ? -52.16866 2.28082 -44.51638 1.000 69.54961 217 GLN A O 1
ATOM 1628 N N . GLN A 1 221 ? -50.22661 2.67707 -43.44750 1.000 73.63210 218 GLN A N 1
ATOM 1629 C CA . GLN A 1 221 ? -49.53478 2.92060 -44.71200 1.000 75.67149 218 GLN A CA 1
ATOM 1630 C C . GLN A 1 221 ? -49.44569 1.65068 -45.55594 1.000 74.13086 218 GLN A C 1
ATOM 1631 O O . GLN A 1 221 ? -49.67104 1.68804 -46.77692 1.000 72.50687 218 GLN A O 1
ATOM 1637 N N . MET A 1 222 ? -49.17521 0.50657 -44.91800 1.000 71.74852 219 MET A N 1
ATOM 1638 C CA . MET A 1 222 ? -49.06523 -0.73666 -45.67458 1.000 70.63236 219 MET A CA 1
ATOM 1639 C C . MET A 1 222 ? -50.41428 -1.15817 -46.24739 1.000 68.23021 219 MET A C 1
ATOM 1640 O O . MET A 1 222 ? -50.49167 -1.60823 -47.39662 1.000 67.39847 219 MET A O 1
ATOM 1645 N N . ALA A 1 223 ? -51.48846 -1.02752 -45.46608 1.000 65.39036 220 ALA A N 1
ATOM 1646 C CA . ALA A 1 223 ? -52.80980 -1.34963 -45.98799 1.000 65.12708 220 ALA A CA 1
ATOM 1647 C C . ALA A 1 223 ? -53.18013 -0.42116 -47.13419 1.000 66.07178 220 ALA A C 1
ATOM 1648 O O . ALA A 1 223 ? -53.77219 -0.85770 -48.12798 1.000 65.94548 220 ALA A O 1
ATOM 1650 N N . ALA A 1 224 ? -52.82012 0.86235 -47.02713 1.000 65.88915 221 ALA A N 1
ATOM 1651 C CA . ALA A 1 224 ? -53.08168 1.77797 -48.12918 1.000 64.94129 221 ALA A CA 1
ATOM 1652 C C . ALA A 1 224 ? -52.31107 1.38278 -49.38036 1.000 64.27427 221 ALA A C 1
ATOM 1653 O O . ALA A 1 224 ? -52.80071 1.58436 -50.49747 1.000 61.00080 221 ALA A O 1
ATOM 1655 N N . GLN A 1 225 ? -51.11751 0.80372 -49.21949 1.000 69.83460 222 GLN A N 1
ATOM 1656 C CA . GLN A 1 225 ? -50.37792 0.33611 -50.39021 1.000 70.98663 222 GLN A CA 1
ATOM 1657 C C . GLN A 1 225 ? -51.13414 -0.75751 -51.13777 1.000 69.72370 222 GLN A C 1
ATOM 1658 O O . GLN A 1 225 ? -51.02661 -0.85529 -52.36539 1.000 71.99686 222 GLN A O 1
ATOM 1664 N N . LYS A 1 226 ? -51.92043 -1.56437 -50.42851 1.000 69.48552 223 LYS A N 1
ATOM 1665 C CA . LYS A 1 226 ? -52.71789 -2.62685 -51.03048 1.000 71.78061 223 LYS A CA 1
ATOM 1666 C C . LYS A 1 226 ? -54.15108 -2.20169 -51.33701 1.000 76.94811 223 LYS A C 1
ATOM 1667 O O . LYS A 1 226 ? -54.93160 -3.01818 -51.84017 1.000 80.03533 223 LYS A O 1
ATOM 1669 N N . GLY A 1 227 ? -54.53324 -0.97223 -51.00212 1.000 75.43780 224 GLY A N 1
ATOM 1670 C CA . GLY A 1 227 ? -55.81747 -0.44951 -51.42378 1.000 73.02236 224 GLY A CA 1
ATOM 1671 C C . GLY A 1 227 ? -56.89545 -0.46483 -50.36211 1.000 73.26142 224 GLY A C 1
ATOM 1672 O O . GLY A 1 227 ? -58.03804 -0.83508 -50.64502 1.000 81.93675 224 GLY A O 1
ATOM 1673 N N . TYR A 1 228 ? -56.55226 -0.08898 -49.13387 1.000 65.93811 225 TYR A N 1
ATOM 1674 C CA . TYR A 1 228 ? -57.53460 0.02806 -48.06556 1.000 68.38703 225 TYR A CA 1
ATOM 1675 C C . TYR A 1 228 ? -57.16615 1.19138 -47.16925 1.000 73.03372 225 TYR A C 1
ATOM 1676 O O . TYR A 1 228 ? -56.05138 1.23531 -46.64274 1.000 80.02473 225 TYR A O 1
ATOM 1685 N N . GLN A 1 229 ? -58.10175 2.11235 -46.97190 1.000 73.32681 226 GLN A N 1
ATOM 1686 C CA . GLN A 1 229 ? -57.83414 3.32885 -46.21908 1.000 73.83895 226 GLN A CA 1
ATOM 1687 C C . GLN A 1 229 ? -58.43017 3.21058 -44.81971 1.000 75.97261 226 GLN A C 1
ATOM 1688 O O . GLN A 1 229 ? -59.64613 3.05917 -44.66828 1.000 78.56899 226 GLN A O 1
ATOM 1694 N N . MET A 1 230 ? -57.56616 3.23697 -43.80812 1.000 77.59199 227 MET A N 1
ATOM 1695 C CA . MET A 1 230 ? -57.96815 3.45044 -42.42642 1.000 73.95608 227 MET A CA 1
ATOM 1696 C C . MET A 1 230 ? -57.98843 4.94858 -42.14622 1.000 77.52659 227 MET A C 1
ATOM 1697 O O . MET A 1 230 ? -57.18290 5.70692 -42.69271 1.000 74.98704 227 MET A O 1
ATOM 1702 N N . SER A 1 231 ? -58.91598 5.37708 -41.29138 1.000 83.93708 228 SER A N 1
ATOM 1703 C CA . SER A 1 231 ? -59.30568 6.78070 -41.30339 1.000 86.04041 228 SER A CA 1
ATOM 1704 C C . SER A 1 231 ? -59.69075 7.26693 -39.91057 1.000 85.43781 228 SER A C 1
ATOM 1705 O O . SER A 1 231 ? -60.68103 7.98827 -39.75002 1.000 99.22034 228 SER A O 1
ATOM 1708 N N . TRP A 1 232 ? -58.94976 6.84991 -38.88505 1.000 73.84118 229 TRP A N 1
ATOM 1709 C CA . TRP A 1 232 ? -59.26276 7.22774 -37.50470 1.000 73.03883 229 TRP A CA 1
ATOM 1710 C C . TRP A 1 232 ? -60.65997 6.79160 -37.07501 1.000 75.65173 229 TRP A C 1
ATOM 1711 O O . TRP A 1 232 ? -60.80743 5.92803 -36.20311 1.000 80.40695 229 TRP A O 1
ATOM 1722 N N . VAL A 1 233 ? -61.69194 7.40498 -37.65898 1.000 72.98570 230 VAL A N 1
ATOM 1723 C CA . VAL A 1 233 ? -63.06144 6.99503 -37.35987 1.000 68.75795 230 VAL A CA 1
ATOM 1724 C C . VAL A 1 233 ? -63.32100 5.56031 -37.80573 1.000 60.61093 230 VAL A C 1
ATOM 1725 O O . VAL A 1 233 ? -63.97347 4.79442 -37.09395 1.000 61.87728 230 VAL A O 1
ATOM 1729 N N . SER A 1 234 ? -62.84201 5.17791 -38.99268 1.000 54.75805 231 SER A N 1
ATOM 1730 C CA . SER A 1 234 ? -62.83108 3.76782 -39.38237 1.000 58.24419 231 SER A CA 1
ATOM 1731 C C . SER A 1 234 ? -62.24398 2.89023 -38.27281 1.000 64.38852 231 SER A C 1
ATOM 1732 O O . SER A 1 234 ? -62.89794 1.96352 -37.77609 1.000 69.73657 231 SER A O 1
ATOM 1735 N N . TRP A 1 235 ? -60.98354 3.15248 -37.91054 1.000 60.35526 232 TRP A N 1
ATOM 1736 C CA . TRP A 1 235 ? -60.30868 2.42259 -36.84033 1.000 56.15214 232 TRP A CA 1
ATOM 1737 C C . TRP A 1 235 ? -61.09787 2.48510 -35.53751 1.000 58.39100 232 TRP A C 1
ATOM 1738 O O . TRP A 1 235 ? -61.28118 1.46730 -34.85910 1.000 64.51704 232 TRP A O 1
ATOM 1749 N N . PHE A 1 236 ? -61.55968 3.68254 -35.16434 1.000 62.60891 233 PHE A N 1
ATOM 1750 C CA . PHE A 1 236 ? -62.29112 3.86539 -33.90889 1.000 65.08181 233 PHE A CA 1
ATOM 1751 C C . PHE A 1 236 ? -63.56027 3.01583 -33.85957 1.000 66.21231 233 PHE A C 1
ATOM 1752 O O . PHE A 1 236 ? -63.81023 2.30678 -32.87835 1.000 65.94354 233 PHE A O 1
ATOM 1760 N N . TRP A 1 237 ? -64.38457 3.09753 -34.90585 1.000 64.66406 234 TRP A N 1
ATOM 1761 C CA . TRP A 1 237 ? -65.64302 2.36167 -34.95892 1.000 64.26102 234 TRP A CA 1
ATOM 1762 C C . TRP A 1 237 ? -65.39648 0.86052 -35.05294 1.000 63.56814 234 TRP A C 1
ATOM 1763 O O . TRP A 1 237 ? -66.16442 0.07362 -34.48824 1.000 61.15559 234 TRP A O 1
ATOM 1774 N N . ALA A 1 238 ? -64.32412 0.43970 -35.73338 1.000 63.10733 235 ALA A N 1
ATOM 1775 C CA . ALA A 1 238 ? -64.02240 -0.98832 -35.78265 1.000 65.47951 235 ALA A CA 1
ATOM 1776 C C . ALA A 1 238 ? -63.54215 -1.50449 -34.43653 1.000 64.73586 235 ALA A C 1
ATOM 1777 O O . ALA A 1 238 ? -63.76472 -2.67543 -34.10707 1.000 62.57511 235 ALA A O 1
ATOM 1779 N N . ALA A 1 239 ? -62.88922 -0.65244 -33.64843 1.000 66.10439 236 ALA A N 1
ATOM 1780 C CA . ALA A 1 239 ? -62.32966 -1.08805 -32.37913 1.000 64.75698 236 ALA A CA 1
ATOM 1781 C C . ALA A 1 239 ? -63.27257 -0.89353 -31.20134 1.000 66.97147 236 ALA A C 1
ATOM 1782 O O . ALA A 1 239 ? -63.06741 -1.53097 -30.16560 1.000 69.04118 236 ALA A O 1
ATOM 1784 N N . LEU A 1 240 ? -64.30908 -0.06017 -31.34075 1.000 66.48397 237 LEU A N 1
ATOM 1785 C CA . LEU A 1 240 ? -65.03506 0.42319 -30.16882 1.000 65.85294 237 LEU A CA 1
ATOM 1786 C C . LEU A 1 240 ? -65.60690 -0.72454 -29.34347 1.000 70.71274 237 LEU A C 1
ATOM 1787 O O . LEU A 1 240 ? -65.37330 -0.80209 -28.13162 1.000 74.57618 237 LEU A O 1
ATOM 1792 N N . VAL A 1 241 ? -66.34079 -1.63403 -29.97748 1.000 68.36146 238 VAL A N 1
ATOM 1793 C CA . VAL A 1 241 ? -66.98426 -2.71783 -29.23654 1.000 69.24435 238 VAL A CA 1
ATOM 1794 C C . VAL A 1 241 ? -65.97886 -3.75757 -28.74174 1.000 68.83874 238 VAL A C 1
ATOM 1795 O O . VAL A 1 241 ? -66.06599 -4.16342 -27.57062 1.000 67.85475 238 VAL A O 1
ATOM 1799 N N . PRO A 1 242 ? -65.03470 -4.24216 -29.56306 1.000 66.98953 239 PRO A N 1
ATOM 1800 C CA . PRO A 1 242 ? -64.01011 -5.13773 -28.99831 1.000 63.47602 239 PRO A CA 1
ATOM 1801 C C . PRO A 1 242 ? -63.19019 -4.47972 -27.90371 1.000 63.26327 239 PRO A C 1
ATOM 1802 O O . PRO A 1 242 ? -62.88533 -5.12337 -26.89321 1.000 63.09997 239 PRO A O 1
ATOM 1806 N N . VAL A 1 243 ? -62.84168 -3.20172 -28.06242 1.000 66.47469 240 VAL A N 1
ATOM 1807 C CA . VAL A 1 243 ? -62.08250 -2.52304 -27.02072 1.000 66.42089 240 VAL A CA 1
ATOM 1808 C C . VAL A 1 243 ? -62.90034 -2.39920 -25.74294 1.000 71.34122 240 VAL A C 1
ATOM 1809 O O . VAL A 1 243 ? -62.34917 -2.50090 -24.64693 1.000 77.96525 240 VAL A O 1
ATOM 1813 N N . LEU A 1 244 ? -64.21993 -2.21868 -25.84503 1.000 70.01176 241 LEU A N 1
ATOM 1814 C CA . LEU A 1 244 ? -65.04218 -2.13192 -24.63563 1.000 69.67439 241 LEU A CA 1
ATOM 1815 C C . LEU A 1 244 ? -65.18499 -3.49249 -23.96275 1.000 69.77029 241 LEU A C 1
ATOM 1816 O O . LEU A 1 244 ? -65.08925 -3.60058 -22.72917 1.000 71.75647 241 LEU A O 1
ATOM 1821 N N . VAL A 1 245 ? -65.42775 -4.54055 -24.75851 1.000 65.83583 242 VAL A N 1
ATOM 1822 C CA . VAL A 1 245 ? -65.43947 -5.89579 -24.21861 1.000 65.11857 242 VAL A CA 1
ATOM 1823 C C . VAL A 1 245 ? -64.12652 -6.19126 -23.50421 1.000 68.89814 242 VAL A C 1
ATOM 1824 O O . VAL A 1 245 ? -64.11106 -6.84854 -22.46082 1.000 73.21995 242 VAL A O 1
ATOM 1828 N N . ALA A 1 246 ? -63.00214 -5.72139 -24.05575 1.000 63.44541 243 ALA A N 1
ATOM 1829 C CA . ALA A 1 246 ? -61.71703 -5.93368 -23.39134 1.000 64.89426 243 ALA A CA 1
ATOM 1830 C C . ALA A 1 246 ? -61.57739 -5.07413 -22.13469 1.000 62.20673 243 ALA A C 1
ATOM 1831 O O . ALA A 1 246 ? -61.08485 -5.55204 -21.10479 1.000 57.15512 243 ALA A O 1
ATOM 1833 N N . THR A 1 247 ? -62.01604 -3.81006 -22.19855 1.000 61.43464 244 THR A N 1
ATOM 1834 C CA . THR A 1 247 ? -61.98110 -2.90872 -21.05171 1.000 64.39740 244 THR A CA 1
ATOM 1835 C C . THR A 1 247 ? -62.77634 -3.47141 -19.88743 1.000 70.96516 244 THR A C 1
ATOM 1836 O O . THR A 1 247 ? -62.51356 -3.11893 -18.72945 1.000 74.27483 244 THR A O 1
ATOM 1840 N N . VAL A 1 248 ? -63.74485 -4.33733 -20.16369 1.000 67.29975 245 VAL A N 1
ATOM 1841 C CA . VAL A 1 248 ? -64.39792 -5.02168 -19.05415 1.000 71.78988 245 VAL A CA 1
ATOM 1842 C C . VAL A 1 248 ? -63.74031 -6.36939 -18.75490 1.000 73.69594 245 VAL A C 1
ATOM 1843 O O . VAL A 1 248 ? -63.54251 -6.70343 -17.58856 1.000 73.28377 245 VAL A O 1
ATOM 1847 N N . ILE A 1 249 ? -63.33845 -7.17097 -19.74256 1.000 72.42916 246 ILE A N 1
ATOM 1848 C CA . ILE A 1 249 ? -62.86047 -8.50817 -19.39305 1.000 70.95703 246 ILE A CA 1
ATOM 1849 C C . ILE A 1 249 ? -61.46371 -8.45182 -18.76294 1.000 74.33276 246 ILE A C 1
ATOM 1850 O O . ILE A 1 249 ? -61.21728 -9.06735 -17.71570 1.000 71.84446 246 ILE A O 1
ATOM 1855 N N . ILE A 1 250 ? -60.53256 -7.71622 -19.38939 1.000 76.58483 247 ILE A N 1
ATOM 1856 C CA . ILE A 1 250 ? -59.12790 -7.76079 -18.95732 1.000 77.60262 247 ILE A CA 1
ATOM 1857 C C . ILE A 1 250 ? -58.88313 -7.24783 -17.54133 1.000 73.19656 247 ILE A C 1
ATOM 1858 O O . ILE A 1 250 ? -58.16115 -7.92047 -16.78302 1.000 67.28803 247 ILE A O 1
ATOM 1863 N N . PRO A 1 251 ? -59.39848 -6.08525 -17.11948 1.000 74.02973 248 PRO A N 1
ATOM 1864 C CA . PRO A 1 251 ? -59.13154 -5.65683 -15.73521 1.000 73.92092 248 PRO A CA 1
ATOM 1865 C C . PRO A 1 251 ? -59.63407 -6.64021 -14.69810 1.000 83.33832 248 PRO A C 1
ATOM 1866 O O . PRO A 1 251 ? -58.95769 -6.85597 -13.68378 1.000 87.24178 248 PRO A O 1
ATOM 1870 N N . LEU A 1 252 ? -60.79777 -7.26408 -14.92680 1.000 87.19377 249 LEU A N 1
ATOM 1871 C CA . LEU A 1 252 ? -61.31462 -8.21311 -13.94050 1.000 86.24487 249 LEU A CA 1
ATOM 1872 C C . LEU A 1 252 ? -60.53473 -9.53226 -13.94516 1.000 82.73751 249 LEU A C 1
ATOM 1873 O O . LEU A 1 252 ? -60.33156 -10.13473 -12.88315 1.000 84.95378 249 LEU A O 1
ATOM 1878 N N . VAL A 1 253 ? -60.07996 -10.00184 -15.11053 1.000 73.29823 250 VAL A N 1
ATOM 1879 C CA . VAL A 1 253 ? -59.26813 -11.21896 -15.10081 1.000 72.34162 250 VAL A CA 1
ATOM 1880 C C . VAL A 1 253 ? -57.91582 -10.95064 -14.44471 1.000 75.02597 250 VAL A C 1
ATOM 1881 O O . VAL A 1 253 ? -57.34179 -11.83921 -13.79526 1.000 73.81156 250 VAL A O 1
ATOM 1885 N N . ILE A 1 254 ? -57.38552 -9.73047 -14.58860 1.000 78.59215 251 ILE A N 1
ATOM 1886 C CA . ILE A 1 254 ? -56.17780 -9.36760 -13.84721 1.000 75.05973 251 ILE A CA 1
ATOM 1887 C C . ILE A 1 254 ? -56.46631 -9.33505 -12.35066 1.000 75.63483 251 ILE A C 1
ATOM 1888 O O . ILE A 1 254 ? -55.66443 -9.81409 -11.54263 1.000 69.28127 251 ILE A O 1
ATOM 1893 N N . TYR A 1 255 ? -57.62365 -8.78593 -11.95922 1.000 82.72017 252 TYR A N 1
ATOM 1894 C CA . TYR A 1 255 ? -57.95532 -8.68210 -10.53992 1.000 85.70703 252 TYR A CA 1
ATOM 1895 C C . TYR A 1 255 ? -58.11167 -10.05604 -9.89915 1.000 87.78746 252 TYR A C 1
ATOM 1896 O O . TYR A 1 255 ? -57.69785 -10.25813 -8.75117 1.000 90.59550 252 TYR A O 1
ATOM 1905 N N . LYS A 1 256 ? -58.71350 -11.01340 -10.61364 1.000 84.59072 253 LYS A N 1
ATOM 1906 C CA . LYS A 1 256 ? -58.84387 -12.34993 -10.03547 1.000 84.29564 253 LYS A CA 1
ATOM 1907 C C . LYS A 1 256 ? -57.51216 -13.08841 -10.05389 1.000 82.69861 253 LYS A C 1
ATOM 1908 O O . LYS A 1 256 ? -57.15154 -13.76045 -9.07982 1.000 83.34879 253 LYS A O 1
ATOM 1914 N N . MET A 1 257 ? -56.74812 -12.93661 -11.13439 1.000 80.82523 254 MET A N 1
ATOM 1915 C CA . MET A 1 257 ? -55.49419 -13.66128 -11.29465 1.000 78.51990 254 MET A CA 1
ATOM 1916 C C . MET A 1 257 ? -54.36090 -13.03739 -10.48854 1.000 80.40565 254 MET A C 1
ATOM 1917 O O . MET A 1 257 ? -53.48125 -13.75478 -9.99815 1.000 80.30584 254 MET A O 1
ATOM 1922 N N . TYR A 1 258 ? -54.36514 -11.71488 -10.34666 1.000 81.23532 255 TYR A N 1
ATOM 1923 C CA . TYR A 1 258 ? -53.28184 -10.97019 -9.70190 1.000 77.53884 255 TYR A CA 1
ATOM 1924 C C . TYR A 1 258 ? -53.85491 -9.96195 -8.71017 1.000 75.32996 255 TYR A C 1
ATOM 1925 O O . TYR A 1 258 ? -53.62510 -8.75388 -8.83558 1.000 72.01441 255 TYR A O 1
ATOM 1934 N N . PRO A 1 259 ? -54.60787 -10.42058 -7.71018 1.000 73.89072 256 PRO A N 1
ATOM 1935 C CA . PRO A 1 259 ? -55.28890 -9.48533 -6.82500 1.000 71.04366 256 PRO A CA 1
ATOM 1936 C C . PRO A 1 259 ? -54.27144 -8.65128 -6.03799 1.000 71.84108 256 PRO A C 1
ATOM 1937 O O . PRO A 1 259 ? -53.13429 -9.09219 -5.82206 1.000 71.11848 256 PRO A O 1
ATOM 1941 N N . PRO A 1 260 ? -54.67143 -7.45444 -5.60193 1.000 74.15518 257 PRO A N 1
ATOM 1942 C CA . PRO A 1 260 ? -53.70101 -6.55906 -4.95666 1.000 77.00431 257 PRO A CA 1
ATOM 1943 C C . PRO A 1 260 ? -53.71521 -6.51412 -3.43365 1.000 84.96060 257 PRO A C 1
ATOM 1944 O O . PRO A 1 260 ? -53.87977 -5.41681 -2.88880 1.000 90.38436 257 PRO A O 1
ATOM 1948 N N . GLU A 1 261 ? -53.55981 -7.64932 -2.74322 1.000 87.09070 258 GLU A N 1
ATOM 1949 C CA . GLU A 1 261 ? -53.32476 -7.64844 -1.29590 1.000 93.05480 258 GLU A CA 1
ATOM 1950 C C . GLU A 1 261 ? -54.24798 -6.74745 -0.48363 1.000 91.20675 258 GLU A C 1
ATOM 1951 O O . GLU A 1 261 ? -55.11677 -7.22277 0.25621 1.000 94.59158 258 GLU A O 1
ATOM 1957 N N . VAL A 1 262 ? -54.02385 -5.44236 -0.60393 1.000 86.88654 259 VAL A N 1
ATOM 1958 C CA . VAL A 1 262 ? -54.86757 -4.42759 0.01229 1.000 83.86521 259 VAL A CA 1
ATOM 1959 C C . VAL A 1 262 ? -55.93124 -4.05658 -1.01231 1.000 82.20249 259 VAL A C 1
ATOM 1960 O O . VAL A 1 262 ? -55.63547 -3.37696 -1.99737 1.000 80.26289 259 VAL A O 1
ATOM 1964 N N . LYS A 1 263 ? -57.16683 -4.50866 -0.79828 1.000 85.20120 260 LYS A N 1
ATOM 1965 C CA . LYS A 1 263 ? -58.20661 -4.31129 -1.79423 1.000 84.60440 260 LYS A CA 1
ATOM 1966 C C . LYS A 1 263 ? -59.19974 -3.22096 -1.43740 1.000 86.11602 260 LYS A C 1
ATOM 1967 O O . LYS A 1 263 ? -59.98327 -2.82540 -2.30411 1.000 87.46662 260 LYS A O 1
ATOM 1973 N N . GLU A 1 264 ? -59.17011 -2.69639 -0.21648 1.000 91.81586 261 GLU A N 1
ATOM 1974 C CA . GLU A 1 264 ? -60.10232 -1.64286 0.15115 1.000 96.17923 261 GLU A CA 1
ATOM 1975 C C . GLU A 1 264 ? -59.47712 -0.75221 1.21449 1.000 95.40536 261 GLU A C 1
ATOM 1976 O O . GLU A 1 264 ? -58.82590 -1.23606 2.14438 1.000 95.40612 261 GLU A O 1
ATOM 1982 N N . THR A 1 265 ? -59.67524 0.55594 1.05535 1.000 95.41221 262 THR A N 1
ATOM 1983 C CA . THR A 1 265 ? -59.18946 1.57260 1.98276 1.000 98.23741 262 THR A CA 1
ATOM 1984 C C . THR A 1 265 ? -60.41983 2.38572 2.35848 1.000 97.83602 262 THR A C 1
ATOM 1985 O O . THR A 1 265 ? -60.62793 3.49613 1.84666 1.000 97.91173 262 THR A O 1
ATOM 1989 N N . PRO A 1 266 ? -61.27315 1.84552 3.23168 1.000 98.63495 263 PRO A N 1
ATOM 1990 C CA . PRO A 1 266 ? -62.58766 2.46601 3.46847 1.000 98.12946 263 PRO A CA 1
ATOM 1991 C C . PRO A 1 266 ? -62.49830 3.89793 3.94953 1.000 99.94830 263 PRO A C 1
ATOM 1992 O O . PRO A 1 266 ? -63.46537 4.65521 3.79426 1.000 102.68025 263 PRO A O 1
ATOM 1996 N N . ASN A 1 267 ? -61.35741 4.29437 4.50331 1.000 96.44781 264 ASN A N 1
ATOM 1997 C CA . ASN A 1 267 ? -61.14162 5.63032 5.03759 1.000 96.80153 264 ASN A CA 1
ATOM 1998 C C . ASN A 1 267 ? -60.12975 6.36995 4.17018 1.000 96.84525 264 ASN A C 1
ATOM 1999 O O . ASN A 1 267 ? -59.28155 7.11836 4.65621 1.000 98.09382 264 ASN A O 1
ATOM 2004 N N . ALA A 1 268 ? -60.22626 6.15260 2.85566 1.000 97.52100 265 ALA A N 1
ATOM 2005 C CA . ALA A 1 268 ? -59.26240 6.72940 1.92506 1.000 94.64323 265 ALA A CA 1
ATOM 2006 C C . ALA A 1 268 ? -59.47127 8.22676 1.77892 1.000 99.63045 265 ALA A C 1
ATOM 2007 O O . ALA A 1 268 ? -58.50160 8.98568 1.67836 1.000 104.02992 265 ALA A O 1
ATOM 2009 N N . LYS A 1 269 ? -60.73208 8.66398 1.74705 1.000 101.79478 266 LYS A N 1
ATOM 2010 C CA . LYS A 1 269 ? -61.03391 10.07778 1.54823 1.000 104.17858 266 LYS A CA 1
ATOM 2011 C C . LYS A 1 269 ? -60.43865 10.93245 2.66599 1.000 106.40399 266 LYS A C 1
ATOM 2012 O O . LYS A 1 269 ? -59.75819 11.93410 2.40630 1.000 108.02925 266 LYS A O 1
ATOM 2018 N N . ASN A 1 270 ? -60.62173 10.51039 3.91870 1.000 99.37214 267 ASN A N 1
ATOM 2019 C CA . ASN A 1 270 ? -60.12908 11.30347 5.04029 1.000 97.63472 267 ASN A CA 1
ATOM 2020 C C . ASN A 1 270 ? -58.61352 11.20044 5.19626 1.000 98.58705 267 ASN A C 1
ATOM 2021 O O . ASN A 1 270 ? -57.95440 12.19924 5.50438 1.000 101.42763 267 ASN A O 1
ATOM 2026 N N . TRP A 1 271 ? -58.04009 10.01453 4.97374 1.000 94.89222 268 TRP A N 1
ATOM 2027 C CA . TRP A 1 271 ? -56.58595 9.87154 5.01669 1.000 93.04100 268 TRP A CA 1
ATOM 2028 C C . TRP A 1 271 ? -55.92585 10.75034 3.95998 1.000 90.86675 268 TRP A C 1
ATOM 2029 O O . TRP A 1 271 ? -54.94725 11.46248 4.23592 1.000 91.87890 268 TRP A O 1
ATOM 2040 N N . ALA A 1 272 ? -56.47484 10.73085 2.74417 1.000 92.77929 269 ALA A N 1
ATOM 2041 C CA . ALA A 1 272 ? -55.91587 11.51764 1.65530 1.000 96.28224 269 ALA A CA 1
ATOM 2042 C C . ALA A 1 272 ? -56.06677 13.00836 1.91441 1.000 103.76074 269 ALA A C 1
ATOM 2043 O O . ALA A 1 272 ? -55.14297 13.78488 1.64657 1.000 102.86798 269 ALA A O 1
ATOM 2045 N N . ASP A 1 273 ? -57.21511 13.43007 2.44766 1.000 112.76774 270 ASP A N 1
ATOM 2046 C CA . ASP A 1 273 ? -57.38522 14.84422 2.76128 1.000 117.85250 270 ASP A CA 1
ATOM 2047 C C . ASP A 1 273 ? -56.43419 15.28897 3.86719 1.000 117.39300 270 ASP A C 1
ATOM 2048 O O . ASP A 1 273 ? -55.86785 16.38597 3.79483 1.000 117.35513 270 ASP A O 1
ATOM 2053 N N . ASP A 1 274 ? -56.23767 14.45296 4.89243 1.000 117.47407 271 ASP A N 1
ATOM 2054 C CA . ASP A 1 274 ? -55.28978 14.78881 5.95207 1.000 114.20749 271 ASP A CA 1
ATOM 2055 C C . ASP A 1 274 ? -53.89149 14.98066 5.38943 1.000 106.87283 271 ASP A C 1
ATOM 2056 O O . ASP A 1 274 ? -53.21963 15.97018 5.68857 1.000 110.28243 271 ASP A O 1
ATOM 2061 N N . LYS A 1 275 ? -53.43546 14.03955 4.56943 1.000 101.68809 272 LYS A N 1
ATOM 2062 C CA . LYS A 1 275 ? -52.07295 14.12115 4.05740 1.000 100.60826 272 LYS A CA 1
ATOM 2063 C C . LYS A 1 275 ? -51.90809 15.18285 2.96671 1.000 95.76081 272 LYS A C 1
ATOM 2064 O O . LYS A 1 275 ? -50.77356 15.59418 2.69793 1.000 96.64247 272 LYS A O 1
ATOM 2070 N N . LEU A 1 276 ? -52.99088 15.62467 2.31657 1.000 87.65158 273 LEU A N 1
ATOM 2071 C CA . LEU A 1 276 ? -52.89735 16.79384 1.44479 1.000 80.09351 273 LEU A CA 1
ATOM 2072 C C . LEU A 1 276 ? -52.86422 18.08806 2.25176 1.000 86.79486 273 LEU A C 1
ATOM 2073 O O . LEU A 1 276 ? -52.20302 19.05208 1.85328 1.000 85.91156 273 LEU A O 1
ATOM 2078 N N . LYS A 1 277 ? -53.61333 18.14705 3.35725 1.000 93.25528 274 LYS A N 1
ATOM 2079 C CA . LYS A 1 277 ? -53.55344 19.30087 4.25322 1.000 96.93952 274 LYS A CA 1
ATOM 2080 C C . LYS A 1 277 ? -52.16865 19.45454 4.87380 1.000 104.48757 274 LYS A C 1
ATOM 2081 O O . LYS A 1 277 ? -51.61933 20.56017 4.91654 1.000 107.57010 274 LYS A O 1
ATOM 2087 N N . GLU A 1 278 ? -51.58946 18.35566 5.37341 1.000 109.92363 275 GLU A N 1
ATOM 2088 C CA . GLU A 1 278 ? -50.26804 18.44174 5.99477 1.000 114.92183 275 GLU A CA 1
ATOM 2089 C C . GLU A 1 278 ? -49.20360 18.77883 4.96084 1.000 109.86486 275 GLU A C 1
ATOM 2090 O O . GLU A 1 278 ? -48.25825 19.52598 5.24859 1.000 107.29121 275 GLU A O 1
ATOM 2096 N N . MET A 1 279 ? -49.34251 18.22813 3.75046 1.000 108.42377 276 MET A N 1
ATOM 2097 C CA . MET A 1 279 ? -48.41461 18.53886 2.66920 1.000 107.07399 276 MET A CA 1
ATOM 2098 C C . MET A 1 279 ? -48.34757 20.03547 2.39514 1.000 107.14213 276 MET A C 1
ATOM 2099 O O . MET A 1 279 ? -47.31768 20.53731 1.92870 1.000 107.86438 276 MET A O 1
ATOM 2104 N N . GLY A 1 280 ? -49.43037 20.75980 2.66674 1.000 105.51100 277 GLY A N 1
ATOM 2105 C CA . GLY A 1 280 ? -49.46660 22.18505 2.45470 1.000 101.14442 277 GLY A CA 1
ATOM 2106 C C . GLY A 1 280 ? -49.78736 22.55133 1.02090 1.000 93.88811 277 GLY A C 1
ATOM 2107 O O . GLY A 1 280 ? -49.80709 21.70331 0.12259 1.000 89.18120 277 GLY A O 1
ATOM 2108 N N . PRO A 1 281 ? -50.06443 23.83137 0.78462 1.000 92.06419 278 PRO A N 1
ATOM 2109 C CA . PRO A 1 281 ? -50.28738 24.29830 -0.58669 1.000 90.15188 278 PRO A CA 1
ATOM 2110 C C . PRO A 1 281 ? -49.07284 24.05681 -1.47156 1.000 89.83203 278 PRO A C 1
ATOM 2111 O O . PRO A 1 281 ? -47.93815 23.92721 -1.00383 1.000 92.36472 278 PRO A O 1
ATOM 2115 N N . ILE A 1 282 ? -49.33262 24.02066 -2.78127 1.000 86.23125 279 ILE A N 1
ATOM 2116 C CA . ILE A 1 282 ? -48.29775 23.67795 -3.74859 1.000 80.78674 279 ILE A CA 1
ATOM 2117 C C . ILE A 1 282 ? -47.16139 24.68800 -3.67359 1.000 82.40919 279 ILE A C 1
ATOM 2118 O O . ILE A 1 282 ? -47.37710 25.87972 -3.41991 1.000 86.22436 279 ILE A O 1
ATOM 2123 N N . SER A 1 283 ? -45.93357 24.20541 -3.84224 1.000 84.09088 280 SER A N 1
ATOM 2124 C CA . SER A 1 283 ? -44.75963 25.05931 -3.75090 1.000 84.27791 280 SER A CA 1
ATOM 2125 C C . SER A 1 283 ? -44.24920 25.40416 -5.14514 1.000 83.62735 280 SER A C 1
ATOM 2126 O O . SER A 1 283 ? -44.69303 24.85004 -6.15260 1.000 82.08069 280 SER A O 1
ATOM 2129 N N . LYS A 1 284 ? -43.29117 26.34448 -5.19117 1.000 90.81709 281 LYS A N 1
ATOM 2130 C CA . LYS A 1 284 ? -42.79622 26.84773 -6.46917 1.000 93.30861 281 LYS A CA 1
ATOM 2131 C C . LYS A 1 284 ? -41.98970 25.78085 -7.21437 1.000 91.03021 281 LYS A C 1
ATOM 2132 O O . LYS A 1 284 ? -42.09280 25.70505 -8.44590 1.000 92.71638 281 LYS A O 1
ATOM 2138 N N . PRO A 1 285 ? -41.16210 24.95687 -6.55406 1.000 88.72094 282 PRO A N 1
ATOM 2139 C CA . PRO A 1 285 ? -40.57187 23.82052 -7.28914 1.000 84.99470 282 PRO A CA 1
ATOM 2140 C C . PRO A 1 285 ? -41.61321 22.91658 -7.92187 1.000 86.95789 282 PRO A C 1
ATOM 2141 O O . PRO A 1 285 ? -41.46459 22.53236 -9.08835 1.000 81.42531 282 PRO A O 1
ATOM 2145 N N . GLU A 1 286 ? -42.68864 22.59299 -7.19654 1.000 96.98386 283 GLU A N 1
ATOM 2146 C CA . GLU A 1 286 ? -43.73156 21.74081 -7.76334 1.000 97.62099 283 GLU A CA 1
ATOM 2147 C C . GLU A 1 286 ? -44.51536 22.46119 -8.85531 1.000 94.67989 283 GLU A C 1
ATOM 2148 O O . GLU A 1 286 ? -44.91050 21.84043 -9.84746 1.000 92.63560 283 GLU A O 1
ATOM 2154 N N . LYS A 1 287 ? -44.72368 23.77532 -8.71470 1.000 86.40784 284 LYS A N 1
ATOM 2155 C CA . LYS A 1 287 ? -45.42573 24.51368 -9.76328 1.000 79.98711 284 LYS A CA 1
ATOM 2156 C C . LYS A 1 287 ? -44.59124 24.58803 -11.04069 1.000 71.76768 284 LYS A C 1
ATOM 2157 O O . LYS A 1 287 ? -45.11519 24.39520 -12.14665 1.000 72.81296 284 LYS A O 1
ATOM 2163 N N . ILE A 1 288 ? -43.29474 24.87713 -10.90943 1.000 64.79651 285 ILE A N 1
ATOM 2164 C CA . ILE A 1 288 ? -42.39222 24.82043 -12.05624 1.000 64.07665 285 ILE A CA 1
ATOM 2165 C C . ILE A 1 288 ? -42.44039 23.44001 -12.69474 1.000 66.60778 285 ILE A C 1
ATOM 2166 O O . ILE A 1 288 ? -42.51700 23.30385 -13.92449 1.000 69.25480 285 ILE A O 1
ATOM 2171 N N . MET A 1 289 ? -42.37289 22.39436 -11.86436 1.000 65.37072 286 MET A N 1
ATOM 2172 C CA . MET A 1 289 ? -42.36893 21.03638 -12.38829 1.000 63.10900 286 MET A CA 1
ATOM 2173 C C . MET A 1 289 ? -43.64767 20.75161 -13.16110 1.000 65.59241 286 MET A C 1
ATOM 2174 O O . MET A 1 289 ? -43.61085 20.12688 -14.22663 1.000 64.91533 286 MET A O 1
ATOM 2179 N N . ALA A 1 290 ? -44.78652 21.22767 -12.65247 1.000 69.28279 287 ALA A N 1
ATOM 2180 C CA . ALA A 1 290 ? -46.05073 21.04796 -13.36057 1.000 68.04423 287 ALA A CA 1
ATOM 2181 C C . ALA A 1 290 ? -46.05701 21.80553 -14.68556 1.000 70.84688 287 ALA A C 1
ATOM 2182 O O . ALA A 1 290 ? -46.57256 21.30386 -15.69432 1.000 68.61545 287 ALA A O 1
ATOM 2184 N N . THR A 1 291 ? -45.48566 23.01673 -14.70375 1.000 69.27194 288 THR A N 1
ATOM 2185 C CA . THR A 1 291 ? -45.43105 23.78174 -15.94768 1.000 67.09105 288 THR A CA 1
ATOM 2186 C C . THR A 1 291 ? -44.60201 23.05151 -16.99940 1.000 66.70056 288 THR A C 1
ATOM 2187 O O . THR A 1 291 ? -45.00479 22.95108 -18.16824 1.000 69.64284 288 THR A O 1
ATOM 2191 N N . VAL A 1 292 ? -43.45233 22.50982 -16.59765 1.000 67.40476 289 VAL A N 1
ATOM 2192 C CA . VAL A 1 292 ? -42.63205 21.75678 -17.54590 1.000 67.13683 289 VAL A CA 1
ATOM 2193 C C . VAL A 1 292 ? -43.35407 20.48765 -17.97935 1.000 68.51776 289 VAL A C 1
ATOM 2194 O O . VAL A 1 292 ? -43.29692 20.08977 -19.15217 1.000 69.54171 289 VAL A O 1
ATOM 2198 N N . PHE A 1 293 ? -44.08121 19.85664 -17.05318 1.000 68.20490 290 PHE A N 1
ATOM 2199 C CA . PHE A 1 293 ? -44.82573 18.65263 -17.39522 1.000 68.42985 290 PHE A CA 1
ATOM 2200 C C . PHE A 1 293 ? -45.87428 18.94359 -18.45892 1.000 69.90992 290 PHE A C 1
ATOM 2201 O O . PHE A 1 293 ? -45.99347 18.20013 -19.44073 1.000 69.76525 290 PHE A O 1
ATOM 2209 N N . CYS A 1 294 ? -46.59827 20.05978 -18.32253 1.000 73.14939 291 CYS A N 1
ATOM 2210 C CA . CYS A 1 294 ? -47.63426 20.33886 -19.30787 1.000 77.94949 291 CYS A CA 1
ATOM 2211 C C . CYS A 1 294 ? -47.06917 20.87871 -20.60779 1.000 74.86375 291 CYS A C 1
ATOM 2212 O O . CYS A 1 294 ? -47.67980 20.66816 -21.65781 1.000 73.51435 291 CYS A O 1
ATOM 2215 N N . LEU A 1 295 ? -45.86297 21.44254 -20.59370 1.000 72.56740 292 LEU A N 1
ATOM 2216 C CA . LEU A 1 295 ? -45.21501 21.72310 -21.86718 1.000 69.09487 292 LEU A CA 1
ATOM 2217 C C . LEU A 1 295 ? -44.81888 20.42216 -22.55933 1.000 68.63298 292 LEU A C 1
ATOM 2218 O O . LEU A 1 295 ? -44.95649 20.29206 -23.78109 1.000 72.98158 292 LEU A O 1
ATOM 2223 N N . ALA A 1 296 ? -44.36781 19.43070 -21.79240 1.000 64.47642 293 ALA A N 1
ATOM 2224 C CA . ALA A 1 296 ? -44.07833 18.12425 -22.37917 1.000 61.83003 293 ALA A CA 1
ATOM 2225 C C . ALA A 1 296 ? -45.33192 17.50096 -22.98137 1.000 61.46482 293 ALA A C 1
ATOM 2226 O O . ALA A 1 296 ? -45.29965 16.98153 -24.10564 1.000 60.88805 293 ALA A O 1
ATOM 2228 N N . ILE A 1 297 ? -46.45695 17.57904 -22.26437 1.000 62.78808 294 ILE A N 1
ATOM 2229 C CA . ILE A 1 297 ? -47.69656 16.99758 -22.78212 1.000 66.13674 294 ILE A CA 1
ATOM 2230 C C . ILE A 1 297 ? -48.16172 17.74484 -24.02561 1.000 65.33894 294 ILE A C 1
ATOM 2231 O O . ILE A 1 297 ? -48.59055 17.13102 -25.01431 1.000 66.32373 294 ILE A O 1
ATOM 2236 N N . LEU A 1 298 ? -48.05157 19.07512 -24.01659 1.000 59.94604 295 LEU A N 1
ATOM 2237 C CA . LEU A 1 298 ? -48.54933 19.84231 -25.14682 1.000 60.18030 295 LEU A CA 1
ATOM 2238 C C . LEU A 1 298 ? -47.69489 19.61911 -26.38465 1.000 60.21793 295 LEU A C 1
ATOM 2239 O O . LEU A 1 298 ? -48.22921 19.48181 -27.49411 1.000 62.53927 295 LEU A O 1
ATOM 2244 N N . LEU A 1 299 ? -46.37076 19.53604 -26.21067 1.000 58.60014 296 LEU A N 1
ATOM 2245 C CA . LEU A 1 299 ? -45.48734 19.26143 -27.33948 1.000 53.49986 296 LEU A CA 1
ATOM 2246 C C . LEU A 1 299 ? -45.68248 17.85175 -27.86937 1.000 53.35885 296 LEU A C 1
ATOM 2247 O O . LEU A 1 299 ? -45.61724 17.62830 -29.08285 1.000 45.69195 296 LEU A O 1
ATOM 2252 N N . TRP A 1 300 ? -45.93127 16.88590 -26.98228 1.000 61.42118 297 TRP A N 1
ATOM 2253 C CA . TRP A 1 300 ? -46.21204 15.53934 -27.45911 1.000 62.92196 297 TRP A CA 1
ATOM 2254 C C . TRP A 1 300 ? -47.51179 15.50011 -28.24952 1.000 67.22195 297 TRP A C 1
ATOM 2255 O O . TRP A 1 300 ? -47.60587 14.80287 -29.26479 1.000 68.06140 297 TRP A O 1
ATOM 2266 N N . VAL A 1 301 ? -48.51222 16.27696 -27.82553 1.000 67.33464 298 VAL A N 1
ATOM 2267 C CA . VAL A 1 301 ? -49.78002 16.30433 -28.54843 1.000 63.88796 298 VAL A CA 1
ATOM 2268 C C . VAL A 1 301 ? -49.61657 16.97788 -29.90900 1.000 67.90933 298 VAL A C 1
ATOM 2269 O O . VAL A 1 301 ? -50.15024 16.50175 -30.91824 1.000 69.83699 298 VAL A O 1
ATOM 2273 N N . LEU A 1 302 ? -48.87426 18.08910 -29.96135 1.000 70.09849 299 LEU A N 1
ATOM 2274 C CA . LEU A 1 302 ? -48.64803 18.77955 -31.23047 1.000 69.81315 299 LEU A CA 1
ATOM 2275 C C . LEU A 1 302 ? -47.80029 17.95321 -32.19307 1.000 66.29127 299 LEU A C 1
ATOM 2276 O O . LEU A 1 302 ? -47.98681 18.04651 -33.41308 1.000 58.90916 299 LEU A O 1
ATOM 2281 N N . SER A 1 303 ? -46.85400 17.16642 -31.67074 1.000 68.68380 300 SER A N 1
ATOM 2282 C CA . SER A 1 303 ? -46.16909 16.11943 -32.42298 1.000 69.60279 300 SER A CA 1
ATOM 2283 C C . SER A 1 303 ? -47.13712 15.32808 -33.29064 1.000 73.33098 300 SER A C 1
ATOM 2284 O O . SER A 1 303 ? -46.76649 14.86118 -34.37385 1.000 76.46449 300 SER A O 1
ATOM 2287 N N . GLY A 1 304 ? -48.36307 15.12328 -32.79989 1.000 71.04909 301 GLY A N 1
ATOM 2288 C CA . GLY A 1 304 ? -49.32985 14.36297 -33.56912 1.000 68.04261 301 GLY A CA 1
ATOM 2289 C C . GLY A 1 304 ? -49.75881 15.07958 -34.83111 1.000 70.84618 301 GLY A C 1
ATOM 2290 O O . GLY A 1 304 ? -50.12442 14.43981 -35.82122 1.000 73.18311 301 GLY A O 1
ATOM 2291 N N . PHE A 1 305 ? -49.67927 16.40451 -34.83656 1.000 71.57652 302 PHE A N 1
ATOM 2292 C CA . PHE A 1 305 ? -50.09402 17.17500 -35.99560 1.000 76.86743 302 PHE A CA 1
ATOM 2293 C C . PHE A 1 305 ? -48.92486 17.71865 -36.80176 1.000 77.04908 302 PHE A C 1
ATOM 2294 O O . PHE A 1 305 ? -49.05642 17.90043 -38.01511 1.000 77.33270 302 PHE A O 1
ATOM 2302 N N . PHE A 1 306 ? -47.78873 17.98724 -36.16498 1.000 76.22167 303 PHE A N 1
ATOM 2303 C CA . PHE A 1 306 ? -46.60502 18.48032 -36.85754 1.000 75.44980 303 PHE A CA 1
ATOM 2304 C C . PHE A 1 306 ? -45.49252 17.46203 -36.67074 1.000 74.16308 303 PHE A C 1
ATOM 2305 O O . PHE A 1 306 ? -45.07727 17.18911 -35.53964 1.000 77.69678 303 PHE A O 1
ATOM 2313 N N . LYS A 1 307 ? -45.02272 16.89560 -37.77638 1.000 71.65841 304 LYS A N 1
ATOM 2314 C CA . LYS A 1 307 ? -43.93932 15.91761 -37.76249 1.000 72.29151 304 LYS A CA 1
ATOM 2315 C C . LYS A 1 307 ? -42.65468 16.69703 -38.02546 1.000 73.78196 304 LYS A C 1
ATOM 2316 O O . LYS A 1 307 ? -42.22273 16.87256 -39.16743 1.000 69.88853 304 LYS A O 1
ATOM 2322 N N . ILE A 1 308 ? -42.06859 17.20400 -36.94330 1.000 75.75818 305 ILE A N 1
ATOM 2323 C CA . ILE A 1 308 ? -40.84662 18.00493 -37.00717 1.000 68.94780 305 ILE A CA 1
ATOM 2324 C C . ILE A 1 308 ? -39.89529 17.55097 -35.91548 1.000 66.75657 305 ILE A C 1
ATOM 2325 O O . ILE A 1 308 ? -40.30656 16.97458 -34.90004 1.000 70.21628 305 ILE A O 1
ATOM 2330 N N . PRO A 1 309 ? -38.59182 17.76648 -36.12174 1.000 63.70773 306 PRO A N 1
ATOM 2331 C CA . PRO A 1 309 ? -37.62581 17.36250 -35.08653 1.000 55.85971 306 PRO A CA 1
ATOM 2332 C C . PRO A 1 309 ? -37.88418 17.98655 -33.72681 1.000 55.02493 306 PRO A C 1
ATOM 2333 O O . PRO A 1 309 ? -37.80267 17.28298 -32.71448 1.000 54.29894 306 PRO A O 1
ATOM 2337 N N . GLN A 1 310 ? -38.20448 19.28241 -33.66673 1.000 57.83270 307 GLN A N 1
ATOM 2338 C CA . GLN A 1 310 ? -38.45334 19.93726 -32.38418 1.000 60.26651 307 GLN A CA 1
ATOM 2339 C C . GLN A 1 310 ? -39.63829 19.34425 -31.63654 1.000 64.46121 307 GLN A C 1
ATOM 2340 O O . GLN A 1 310 ? -39.85168 19.69673 -30.46923 1.000 68.83817 307 GLN A O 1
ATOM 2346 N N . LEU A 1 311 ? -40.42147 18.47879 -32.27993 1.000 60.81160 308 LEU A N 1
ATOM 2347 C CA . LEU A 1 311 ? -41.54031 17.80924 -31.63654 1.000 61.91399 308 LEU A CA 1
ATOM 2348 C C . LEU A 1 311 ? -41.32407 16.30284 -31.60366 1.000 62.46369 308 LEU A C 1
ATOM 2349 O O . LEU A 1 311 ? -42.27125 15.53201 -31.47034 1.000 69.62888 308 LEU A O 1
ATOM 2354 N N . ASP A 1 312 ? -40.07340 15.87573 -31.68452 1.000 59.03801 309 ASP A N 1
ATOM 2355 C CA . ASP A 1 312 ? -39.76140 14.46249 -31.54825 1.000 61.98987 309 ASP A CA 1
ATOM 2356 C C . ASP A 1 312 ? -39.93808 14.07410 -30.08794 1.000 64.05074 309 ASP A C 1
ATOM 2357 O O . ASP A 1 312 ? -39.60827 14.84796 -29.18115 1.000 68.53665 309 ASP A O 1
ATOM 2362 N N . SER A 1 313 ? -40.48240 12.87312 -29.86089 1.000 61.76720 310 SER A N 1
ATOM 2363 C CA . SER A 1 313 ? -40.85492 12.49335 -28.50308 1.000 65.07773 310 SER A CA 1
ATOM 2364 C C . SER A 1 313 ? -39.64115 12.38710 -27.59744 1.000 63.51819 310 SER A C 1
ATOM 2365 O O . SER A 1 313 ? -39.69040 12.78679 -26.43097 1.000 64.67302 310 SER A O 1
ATOM 2368 N N . ALA A 1 314 ? -38.53512 11.87589 -28.11956 1.000 61.55819 311 ALA A N 1
ATOM 2369 C CA . ALA A 1 314 ? -37.29090 11.85854 -27.36077 1.000 59.24305 311 ALA A CA 1
ATOM 2370 C C . ALA A 1 314 ? -36.75948 13.27008 -27.14305 1.000 62.97395 311 ALA A C 1
ATOM 2371 O O . ALA A 1 314 ? -36.34331 13.62244 -26.02910 1.000 58.40019 311 ALA A O 1
ATOM 2373 N N . PHE A 1 315 ? -36.79465 14.10417 -28.18709 1.000 62.67786 312 PHE A N 1
ATOM 2374 C CA . PHE A 1 315 ? -36.31121 15.46796 -28.02770 1.000 60.65726 312 PHE A CA 1
ATOM 2375 C C . PHE A 1 315 ? -37.16605 16.25369 -27.04874 1.000 67.38606 312 PHE A C 1
ATOM 2376 O O . PHE A 1 315 ? -36.64884 17.13053 -26.34840 1.000 71.61810 312 PHE A O 1
ATOM 2384 N N . VAL A 1 316 ? -38.47399 15.99104 -27.01127 1.000 69.93189 313 VAL A N 1
ATOM 2385 C CA . VAL A 1 316 ? -39.32693 16.68809 -26.05160 1.000 72.16653 313 VAL A CA 1
ATOM 2386 C C . VAL A 1 316 ? -38.88588 16.36562 -24.63093 1.000 75.58271 313 VAL A C 1
ATOM 2387 O O . VAL A 1 316 ? -38.81111 17.24942 -23.76772 1.000 78.51282 313 VAL A O 1
ATOM 2391 N N . ALA A 1 317 ? -38.54626 15.10015 -24.38186 1.000 71.75944 314 ALA A N 1
ATOM 2392 C CA . ALA A 1 317 ? -38.02597 14.69665 -23.08101 1.000 65.96347 314 ALA A CA 1
ATOM 2393 C C . ALA A 1 317 ? -36.67775 15.35131 -22.78497 1.000 64.23518 314 ALA A C 1
ATOM 2394 O O . ALA A 1 317 ? -36.41957 15.77360 -21.64880 1.000 60.57242 314 ALA A O 1
ATOM 2396 N N . PHE A 1 318 ? -35.79063 15.41317 -23.78461 1.000 65.56357 315 PHE A N 1
ATOM 2397 C CA . PHE A 1 318 ? -34.49786 16.07570 -23.59295 1.000 64.61341 315 PHE A CA 1
ATOM 2398 C C . PHE A 1 318 ? -34.67933 17.53656 -23.20457 1.000 64.88911 315 PHE A C 1
ATOM 2399 O O . PHE A 1 318 ? -34.06858 18.02231 -22.24341 1.000 66.71366 315 PHE A O 1
ATOM 2407 N N . LEU A 1 319 ? -35.49933 18.26450 -23.96248 1.000 64.63499 316 LEU A N 1
ATOM 2408 C CA . LEU A 1 319 ? -35.66173 19.67764 -23.66712 1.000 65.80587 316 LEU A CA 1
ATOM 2409 C C . LEU A 1 319 ? -36.40154 19.87252 -22.35324 1.000 67.06377 316 LEU A C 1
ATOM 2410 O O . LEU A 1 319 ? -36.12829 20.83726 -21.63840 1.000 73.22085 316 LEU A O 1
ATOM 2415 N N . ALA A 1 320 ? -37.30537 18.95791 -21.99394 1.000 67.80552 317 ALA A N 1
ATOM 2416 C CA . ALA A 1 320 ? -37.94398 19.03979 -20.68366 1.000 71.44671 317 ALA A CA 1
ATOM 2417 C C . ALA A 1 320 ? -36.92587 18.86888 -19.55938 1.000 75.63058 317 ALA A C 1
ATOM 2418 O O . ALA A 1 320 ? -36.96844 19.59390 -18.56069 1.000 77.93206 317 ALA A O 1
ATOM 2420 N N . VAL A 1 321 ? -35.97425 17.94594 -19.71300 1.000 79.83760 318 VAL A N 1
ATOM 2421 C CA . VAL A 1 321 ? -34.98249 17.78371 -18.64901 1.000 80.23941 318 VAL A CA 1
ATOM 2422 C C . VAL A 1 321 ? -34.01530 18.96425 -18.60387 1.000 78.88689 318 VAL A C 1
ATOM 2423 O O . VAL A 1 321 ? -33.60043 19.38968 -17.51986 1.000 80.44110 318 VAL A O 1
ATOM 2427 N N . THR A 1 322 ? -33.65230 19.53376 -19.75589 1.000 67.98064 319 THR A N 1
ATOM 2428 C CA . THR A 1 322 ? -32.76638 20.69587 -19.70120 1.000 65.26686 319 THR A CA 1
ATOM 2429 C C . THR A 1 322 ? -33.49821 21.92655 -19.15729 1.000 65.93849 319 THR A C 1
ATOM 2430 O O . THR A 1 322 ? -32.88497 22.78014 -18.49824 1.000 64.93544 319 THR A O 1
ATOM 2434 N N . LEU A 1 323 ? -34.80913 22.02168 -19.38223 1.000 66.24799 320 LEU A N 1
ATOM 2435 C CA . LEU A 1 323 ? -35.59404 23.01756 -18.66410 1.000 69.53636 320 LEU A CA 1
ATOM 2436 C C . LEU A 1 323 ? -35.56704 22.73980 -17.16745 1.000 73.88940 320 LEU A C 1
ATOM 2437 O O . LEU A 1 323 ? -35.44838 23.66597 -16.35932 1.000 73.20894 320 LEU A O 1
ATOM 2442 N N . LEU A 1 324 ? -35.68482 21.46373 -16.78281 1.000 75.15858 321 LEU A N 1
ATOM 2443 C CA . LEU A 1 324 ? -35.58625 21.08523 -15.37549 1.000 72.03195 321 LEU A CA 1
ATOM 2444 C C . LEU A 1 324 ? -34.22818 21.43722 -14.77363 1.000 70.37337 321 LEU A C 1
ATOM 2445 O O . LEU A 1 324 ? -34.12650 21.65000 -13.55739 1.000 67.90972 321 LEU A O 1
ATOM 2450 N N . LEU A 1 325 ? -33.16977 21.44895 -15.58892 1.000 68.28221 322 LEU A N 1
ATOM 2451 C CA . LEU A 1 325 ? -31.85622 21.80313 -15.06183 1.000 65.76033 322 LEU A CA 1
ATOM 2452 C C . LEU A 1 325 ? -31.70461 23.31410 -14.92479 1.000 69.56518 322 LEU A C 1
ATOM 2453 O O . LEU A 1 325 ? -31.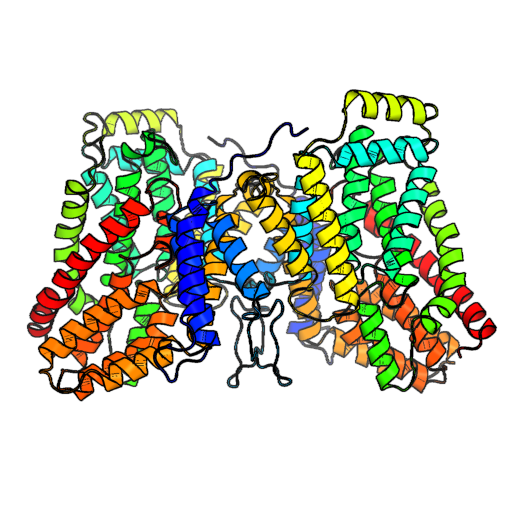27624 23.80275 -13.87166 1.000 73.11552 322 LEU A O 1
ATOM 2458 N N . ILE A 1 326 ? -32.07853 24.07487 -15.96273 1.000 67.91974 323 ILE A N 1
ATOM 2459 C CA . ILE A 1 326 ? -31.92182 25.52687 -15.86956 1.000 67.70042 323 ILE A CA 1
ATOM 2460 C C . ILE A 1 326 ? -32.86974 26.10962 -14.82657 1.000 70.50971 323 ILE A C 1
ATOM 2461 O O . ILE A 1 326 ? -32.56224 27.14400 -14.21888 1.000 70.68666 323 ILE A O 1
ATOM 2466 N N . THR A 1 327 ? -34.05593 25.50852 -14.63890 1.000 73.45666 324 THR A N 1
ATOM 2467 C CA . THR A 1 327 ? -35.00823 26.04104 -13.66204 1.000 66.98152 324 THR A CA 1
ATOM 2468 C C . THR A 1 327 ? -34.47797 25.93046 -12.24032 1.000 67.85686 324 THR A C 1
ATOM 2469 O O . THR A 1 327 ? -34.72921 26.81404 -11.42009 1.000 69.18683 324 THR A O 1
ATOM 2473 N N . GLY A 1 328 ? -33.79589 24.83344 -11.91303 1.000 69.26052 325 GLY A N 1
ATOM 2474 C CA . GLY A 1 328 ? -33.35457 24.58517 -10.56092 1.000 74.00348 325 GLY A CA 1
ATOM 2475 C C . GLY A 1 328 ? -34.13285 23.54348 -9.77846 1.000 77.98624 325 GLY A C 1
ATOM 2476 O O . GLY A 1 328 ? -33.77861 23.27686 -8.62061 1.000 81.47901 325 GLY A O 1
ATOM 2477 N N . VAL A 1 329 ? -35.19382 22.96445 -10.34608 1.000 77.60875 326 VAL A N 1
ATOM 2478 C CA . VAL A 1 329 ? -35.81932 21.81209 -9.70145 1.000 76.67318 326 VAL A CA 1
ATOM 2479 C C . VAL A 1 329 ? -34.80872 20.68025 -9.55088 1.000 75.07872 326 VAL A C 1
ATOM 2480 O O . VAL A 1 329 ? -34.79738 19.96893 -8.53948 1.000 73.46351 326 VAL A O 1
ATOM 2484 N N . LEU A 1 330 ? -33.94901 20.49580 -10.55223 1.000 75.08500 327 LEU A N 1
ATOM 2485 C CA . LEU A 1 330 ? -33.06335 19.34395 -10.63675 1.000 76.80429 327 LEU A CA 1
ATOM 2486 C C . LEU A 1 330 ? -31.61548 19.80179 -10.70154 1.000 78.69710 327 LEU A C 1
ATOM 2487 O O . LEU A 1 330 ? -31.23152 20.52451 -11.62888 1.000 72.64606 327 LEU A O 1
ATOM 2492 N N . SER A 1 331 ? -30.82294 19.38635 -9.71507 1.000 84.37834 328 SER A N 1
ATOM 2493 C CA . SER A 1 331 ? -29.37576 19.39518 -9.85112 1.000 81.76915 328 SER A CA 1
ATOM 2494 C C . SER A 1 331 ? -28.96359 18.30870 -10.84551 1.000 80.94705 328 SER A C 1
ATOM 2495 O O . SER A 1 331 ? -29.70232 17.34987 -11.08589 1.000 82.84607 328 SER A O 1
ATOM 2498 N N . MET A 1 332 ? -27.78684 18.46244 -11.45741 1.000 81.62141 329 MET A N 1
ATOM 2499 C CA . MET A 1 332 ? -27.39227 17.42635 -12.41330 1.000 83.62972 329 MET A CA 1
ATOM 2500 C C . MET A 1 332 ? -26.78980 16.20230 -11.73603 1.000 84.94068 329 MET A C 1
ATOM 2501 O O . MET A 1 332 ? -26.85110 15.10362 -12.29077 1.000 79.81314 329 MET A O 1
ATOM 2506 N N . GLU A 1 333 ? -26.31279 16.35987 -10.50737 1.000 92.90305 330 GLU A N 1
ATOM 2507 C CA . GLU A 1 333 ? -26.07173 15.21202 -9.64393 1.000 94.51428 330 GLU A CA 1
ATOM 2508 C C . GLU A 1 333 ? -27.35944 14.49174 -9.25129 1.000 91.11053 330 GLU A C 1
ATOM 2509 O O . GLU A 1 333 ? -27.33915 13.27244 -9.09550 1.000 89.85098 330 GLU A O 1
ATOM 2515 N N . ASP A 1 334 ? -28.50173 15.17522 -9.20710 1.000 92.61579 331 ASP A N 1
ATOM 2516 C CA . ASP A 1 334 ? -29.76151 14.45439 -9.03714 1.000 88.51399 331 ASP A CA 1
ATOM 2517 C C . ASP A 1 334 ? -30.05970 13.57616 -10.24617 1.000 78.53277 331 ASP A C 1
ATOM 2518 O O . ASP A 1 334 ? -30.38930 12.39319 -10.10588 1.000 77.68174 331 ASP A O 1
ATOM 2523 N N . ALA A 1 335 ? -29.96199 14.14614 -11.44923 1.000 75.44261 332 ALA A N 1
ATOM 2524 C CA . ALA A 1 335 ? -30.22942 13.39293 -12.67067 1.000 75.14422 332 ALA A CA 1
ATOM 2525 C C . ALA A 1 335 ? -29.16803 12.34665 -12.96894 1.000 81.24369 332 ALA A C 1
ATOM 2526 O O . ALA A 1 335 ? -29.45043 11.38195 -13.68781 1.000 81.69782 332 ALA A O 1
ATOM 2528 N N . LEU A 1 336 ? -27.95734 12.50781 -12.43541 1.000 84.04815 333 LEU A N 1
ATOM 2529 C CA . LEU A 1 336 ? -26.86129 11.62052 -12.80121 1.000 76.53646 333 LEU A CA 1
ATOM 2530 C C . LEU A 1 336 ? -26.96440 10.28055 -12.08618 1.000 81.00052 333 LEU A C 1
ATOM 2531 O O . LEU A 1 336 ? -26.85232 9.22635 -12.72022 1.000 77.86108 333 LEU A O 1
ATOM 2536 N N . HIS A 1 337 ? -27.19575 10.28672 -10.77347 1.000 94.94777 334 HIS A N 1
ATOM 2537 C CA . HIS A 1 337 ? -27.35240 9.00444 -10.08474 1.000 103.60230 334 HIS A CA 1
ATOM 2538 C C . HIS A 1 337 ? -28.81060 8.60159 -9.94848 1.000 98.21443 334 HIS A C 1
ATOM 2539 O O . HIS A 1 337 ? -29.25740 8.16202 -8.88721 1.000 98.86975 334 HIS A O 1
ATOM 2546 N N . GLU A 1 338 ? -29.56199 8.75313 -11.03585 1.000 87.16007 335 GLU A N 1
ATOM 2547 C CA . GLU A 1 338 ? -30.87549 8.13839 -11.20484 1.000 88.68041 335 GLU A CA 1
ATOM 2548 C C . GLU A 1 338 ? -30.62778 6.95882 -12.13985 1.000 85.06388 335 GLU A C 1
ATOM 2549 O O . GLU A 1 338 ? -30.62409 7.09238 -13.36463 1.000 78.21391 335 GLU A O 1
ATOM 2555 N N . THR A 1 339 ? -30.42342 5.78705 -11.53667 1.000 87.72838 336 THR A N 1
ATOM 2556 C CA . THR A 1 339 ? -29.78848 4.66377 -12.21195 1.000 86.38992 336 THR A CA 1
ATOM 2557 C C . THR A 1 339 ? -30.71233 3.91788 -13.17227 1.000 89.48291 336 THR A C 1
ATOM 2558 O O . THR A 1 339 ? -30.21524 3.21159 -14.06452 1.000 93.40714 336 THR A O 1
ATOM 2562 N N . GLY A 1 340 ? -32.03284 4.07430 -13.03546 1.000 83.46901 337 GLY A N 1
ATOM 2563 C CA . GLY A 1 340 ? -32.94073 3.38849 -13.94161 1.000 75.95399 337 GLY A CA 1
ATOM 2564 C C . GLY A 1 340 ? -32.76395 3.82336 -15.38377 1.000 72.33430 337 GLY A C 1
ATOM 2565 O O . GLY A 1 340 ? -32.84673 3.00367 -16.30619 1.000 78.57232 337 GLY A O 1
ATOM 2566 N N . ALA A 1 341 ? -32.48089 5.11177 -15.59394 1.000 62.75857 338 ALA A N 1
ATOM 2567 C CA . ALA A 1 341 ? -32.31352 5.63671 -16.94544 1.000 56.80589 338 ALA A CA 1
ATOM 2568 C C . ALA A 1 341 ? -31.13354 4.98466 -17.65226 1.000 59.16268 338 ALA A C 1
ATOM 2569 O O . ALA A 1 341 ? -31.24936 4.52652 -18.79504 1.000 64.01087 338 ALA A O 1
ATOM 2571 N N . TRP A 1 342 ? -29.98676 4.91969 -16.98298 1.000 57.90574 339 TRP A N 1
ATOM 2572 C CA . TRP A 1 342 ? -28.82078 4.32968 -17.62323 1.000 57.83690 339 TRP A CA 1
ATOM 2573 C C . TRP A 1 342 ? -28.95784 2.81624 -17.73754 1.000 59.96630 339 TRP A C 1
ATOM 2574 O O . TRP A 1 342 ? -28.49733 2.22703 -18.72610 1.000 58.60109 339 TRP A O 1
ATOM 2585 N N . ASN A 1 343 ? -29.62616 2.17229 -16.77479 1.000 59.90597 340 ASN A N 1
ATOM 2586 C CA . ASN A 1 343 ? -29.86188 0.73795 -16.90779 1.000 60.55667 340 ASN A CA 1
ATOM 2587 C C . ASN A 1 343 ? -30.68549 0.42361 -18.15228 1.000 62.80630 340 ASN A C 1
ATOM 2588 O O . ASN A 1 343 ? -30.33792 -0.48171 -18.93242 1.000 64.72959 340 ASN A O 1
ATOM 2593 N N . ILE A 1 344 ? -31.80042 1.14303 -18.33903 1.000 58.13849 341 ILE A N 1
ATOM 2594 C CA . ILE A 1 344 ? -32.63650 0.89176 -19.50862 1.000 59.13292 341 ILE A CA 1
ATOM 2595 C C . ILE A 1 344 ? -31.89003 1.25931 -20.78895 1.000 64.18934 341 ILE A C 1
ATOM 2596 O O . ILE A 1 344 ? -31.97501 0.54121 -21.79245 1.000 68.57333 341 ILE A O 1
ATOM 2601 N N . LEU A 1 345 ? -31.11829 2.34829 -20.76921 1.000 62.88428 342 LEU A N 1
ATOM 2602 C CA . LEU A 1 345 ? -30.30536 2.68670 -21.93135 1.000 67.01789 342 LEU A CA 1
ATOM 2603 C C . LEU A 1 345 ? -29.40437 1.52075 -22.33397 1.000 66.06930 342 LEU A C 1
ATOM 2604 O O . LEU A 1 345 ? -29.28913 1.19869 -23.51940 1.000 65.98087 342 LEU A O 1
ATOM 2609 N N . ILE A 1 346 ? -28.70283 0.91884 -21.37235 1.000 63.47089 343 ILE A N 1
ATOM 2610 C CA . ILE A 1 346 ? -27.85594 -0.23613 -21.67768 1.000 64.66677 343 ILE A CA 1
ATOM 2611 C C . ILE A 1 346 ? -28.68326 -1.37778 -22.26732 1.000 66.30365 343 ILE A C 1
ATOM 2612 O O . ILE A 1 346 ? -28.50678 -1.77057 -23.43625 1.000 71.25962 343 ILE A O 1
ATOM 2617 N N . TRP A 1 347 ? -29.60300 -1.91609 -21.45851 1.000 59.73500 344 TRP A N 1
ATOM 2618 C CA . TRP A 1 347 ? -30.17775 -3.21349 -21.80357 1.000 55.99250 344 TRP A CA 1
ATOM 2619 C C . TRP A 1 347 ? -31.18916 -3.12978 -22.94898 1.000 57.01234 344 TRP A C 1
ATOM 2620 O O . TRP A 1 347 ? -31.19243 -4.00130 -23.83299 1.000 57.8054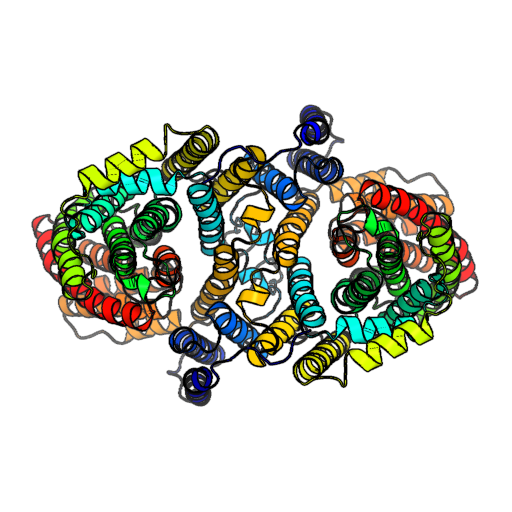2 344 TRP A O 1
ATOM 2631 N N . LEU A 1 348 ? -32.06500 -2.11456 -22.96257 1.000 53.94703 345 LEU A N 1
ATOM 2632 C CA . LEU A 1 348 ? -33.05869 -2.05366 -24.03133 1.000 55.18244 345 LEU A CA 1
ATOM 2633 C C . LEU A 1 348 ? -32.39936 -1.78564 -25.37932 1.000 57.67994 345 LEU A C 1
ATOM 2634 O O . LEU A 1 348 ? -32.82068 -2.34141 -26.40307 1.000 59.78810 345 LEU A O 1
ATOM 2639 N N . SER A 1 349 ? -31.33795 -0.96718 -25.38915 1.000 56.17191 346 SER A N 1
ATOM 2640 C CA . SER A 1 349 ? -30.60086 -0.73639 -26.62698 1.000 57.60938 346 SER A CA 1
ATOM 2641 C C . SER A 1 349 ? -29.93459 -2.01057 -27.10800 1.000 60.07639 346 SER A C 1
ATOM 2642 O O . SER A 1 349 ? -29.96044 -2.31618 -28.30858 1.000 64.66967 346 SER A O 1
ATOM 2645 N N . ILE A 1 350 ? -29.36220 -2.79050 -26.19013 1.000 56.56855 347 ILE A N 1
ATOM 2646 C CA . ILE A 1 350 ? -28.72726 -4.03680 -26.61709 1.000 60.83223 347 ILE A CA 1
ATOM 2647 C C . ILE A 1 350 ? -29.76308 -5.01303 -27.17786 1.000 61.73038 347 ILE A C 1
ATOM 2648 O O . ILE A 1 350 ? -29.51619 -5.67974 -28.19539 1.000 59.46851 347 ILE A O 1
ATOM 2653 N N . LEU A 1 351 ? -30.94154 -5.10314 -26.54082 1.000 55.95767 348 LEU A N 1
ATOM 2654 C CA . LEU A 1 351 ? -31.96063 -6.04565 -27.01385 1.000 54.36466 348 LEU A CA 1
ATOM 2655 C C . LEU A 1 351 ? -32.53381 -5.62199 -28.36165 1.000 58.14894 348 LEU A C 1
ATOM 2656 O O . LEU A 1 351 ? -32.76254 -6.46468 -29.24489 1.000 61.36584 348 LEU A O 1
ATOM 2661 N N . ILE A 1 352 ? -32.79082 -4.32225 -28.53218 1.000 57.13971 349 ILE A N 1
ATOM 2662 C CA . ILE A 1 352 ? -33.27545 -3.83088 -29.81515 1.000 38.80350 349 ILE A CA 1
ATOM 2663 C C . ILE A 1 352 ? -32.25115 -4.11686 -30.89957 1.000 56.28814 349 ILE A C 1
ATOM 2664 O O . ILE A 1 352 ? -32.60441 -4.53424 -32.00826 1.000 60.73438 349 ILE A O 1
ATOM 2669 N N . PHE A 1 353 ? -30.96172 -3.95315 -30.57696 1.000 53.69808 350 PHE A N 1
ATOM 2670 C CA . PHE A 1 353 ? -29.90104 -4.22367 -31.54345 1.000 52.38475 350 PHE A CA 1
ATOM 2671 C C . PHE A 1 353 ? -29.86096 -5.70012 -31.93713 1.000 57.47327 350 PHE A C 1
ATOM 2672 O O . PHE A 1 353 ? -29.81003 -6.03586 -33.12896 1.000 60.39013 350 PHE A O 1
ATOM 2680 N N . MET A 1 354 ? -29.90468 -6.60011 -30.94713 1.000 55.87558 351 MET A N 1
ATOM 2681 C CA . MET A 1 354 ? -29.84320 -8.02979 -31.24876 1.000 60.93434 351 MET A CA 1
ATOM 2682 C C . MET A 1 354 ? -31.04708 -8.48053 -32.07937 1.000 68.16494 351 MET A C 1
ATOM 2683 O O . MET A 1 354 ? -30.89224 -9.20240 -33.07923 1.000 69.93713 351 MET A O 1
ATOM 2688 N N . ALA A 1 355 ? -32.25458 -8.03184 -31.70940 1.000 67.07240 352 ALA A N 1
ATOM 2689 C CA . ALA A 1 355 ? -33.43639 -8.38366 -32.49265 1.000 60.80589 352 ALA A CA 1
ATOM 2690 C C . ALA A 1 355 ? -33.36681 -7.79301 -33.90201 1.000 59.26912 352 ALA A C 1
ATOM 2691 O O . ALA A 1 355 ? -33.76304 -8.43979 -34.88791 1.000 60.18013 352 ALA A O 1
ATOM 2693 N N . GLY A 1 356 ? -32.85542 -6.56746 -34.02448 1.000 52.62408 353 GLY A N 1
ATOM 2694 C CA . GLY A 1 356 ? -32.67736 -5.99700 -35.34328 1.000 49.99473 353 GLY A CA 1
ATOM 2695 C C . GLY A 1 356 ? -31.76252 -6.84895 -36.18974 1.000 57.09346 353 GLY A C 1
ATOM 2696 O O . GLY A 1 356 ? -31.98844 -7.01288 -37.38727 1.000 56.26853 353 GLY A O 1
ATOM 2697 N N . LYS A 1 357 ? -30.71399 -7.40293 -35.57002 1.000 63.19284 354 LYS A N 1
ATOM 2698 C CA . LYS A 1 357 ? -29.84034 -8.34279 -36.26761 1.000 56.42841 354 LYS A CA 1
ATOM 2699 C C . LYS A 1 357 ? -30.61284 -9.57060 -36.72403 1.000 60.39488 354 LYS A C 1
ATOM 2700 O O . LYS A 1 357 ? -30.37548 -10.09081 -37.82269 1.000 58.47011 354 LYS A O 1
ATOM 2706 N N . LEU A 1 358 ? -31.53812 -10.05360 -35.88387 1.000 65.94416 355 LEU A N 1
ATOM 2707 C CA . LEU A 1 358 ? -32.43202 -11.13449 -36.31265 1.000 62.94143 355 LEU A CA 1
ATOM 2708 C C . LEU A 1 358 ? -33.11918 -10.77866 -37.62185 1.000 60.66359 355 LEU A C 1
ATOM 2709 O O . LEU A 1 358 ? -33.20617 -11.60507 -38.53701 1.000 62.23065 355 LEU A O 1
ATOM 2714 N N . ILE A 1 359 ? -33.58170 -9.53281 -37.73272 1.000 60.44069 356 ILE A N 1
ATOM 2715 C CA . ILE A 1 359 ? -34.19072 -9.06287 -38.98075 1.000 57.85311 356 ILE A CA 1
ATOM 2716 C C . ILE A 1 359 ? -33.16351 -9.03298 -40.11269 1.000 66.43801 356 ILE A C 1
ATOM 2717 O O . ILE A 1 359 ? -33.39850 -9.55725 -41.20730 1.000 74.63967 356 ILE A O 1
ATOM 2722 N N . SER A 1 360 ? -32.02325 -8.38891 -39.87511 1.000 65.35952 357 SER A N 1
ATOM 2723 C CA . SER A 1 360 ? -31.07886 -8.06948 -40.93871 1.000 64.86930 357 SER A CA 1
ATOM 2724 C C . SER A 1 360 ? -30.35355 -9.29339 -41.49762 1.000 65.70418 357 SER A C 1
ATOM 2725 O O . SER A 1 360 ? -29.84874 -9.22892 -42.62420 1.000 69.12001 357 SER A O 1
ATOM 2728 N N . TYR A 1 361 ? -30.25989 -10.39169 -40.74194 1.000 59.98964 358 TYR A N 1
ATOM 2729 C CA . TYR A 1 361 ? -29.61177 -11.59054 -41.26642 1.000 60.11605 358 TYR A CA 1
ATOM 2730 C C . TYR A 1 361 ? -30.52787 -12.42764 -42.15457 1.000 60.40171 358 TYR A C 1
ATOM 2731 O O . TYR A 1 361 ? -30.06532 -13.41771 -42.73406 1.000 56.97339 358 TYR A O 1
ATOM 2740 N N . GLY A 1 362 ? -31.80634 -12.07889 -42.25440 1.000 55.17034 359 GLY A N 1
ATOM 2741 C CA . GLY A 1 362 ? -32.72782 -12.79973 -43.10138 1.000 57.87118 359 GLY A CA 1
ATOM 2742 C C . GLY A 1 362 ? -33.55995 -13.84622 -42.40044 1.000 60.81044 359 GLY A C 1
ATOM 2743 O O . GLY A 1 362 ? -34.16030 -14.68694 -43.07917 1.000 62.10397 359 GLY A O 1
ATOM 2744 N N . PHE A 1 363 ? -33.60119 -13.83529 -41.06630 1.000 60.63931 360 PHE A N 1
ATOM 2745 C CA . PHE A 1 363 ? -34.40720 -14.81076 -40.33787 1.000 61.75194 360 PHE A CA 1
ATOM 2746 C C . PHE A 1 363 ? -35.90033 -14.51436 -40.49001 1.000 61.73914 360 PHE A C 1
ATOM 2747 O O . PHE A 1 363 ? -36.68474 -15.39675 -40.85891 1.000 65.48404 360 PHE A O 1
ATOM 2755 N N . ILE A 1 364 ? -36.31489 -13.27366 -40.21425 1.000 60.39489 361 ILE A N 1
ATOM 2756 C CA . ILE A 1 364 ? -37.72884 -12.92635 -40.35809 1.000 61.27256 361 ILE A CA 1
ATOM 2757 C C . ILE A 1 364 ? -38.16697 -12.99235 -41.82016 1.000 60.75232 361 ILE A C 1
ATOM 2758 O O . ILE A 1 364 ? -39.31015 -13.35355 -42.11522 1.000 58.49967 361 ILE A O 1
ATOM 2763 N N . ALA A 1 365 ? -37.27850 -12.65268 -42.75629 1.000 62.05176 362 ALA A N 1
ATOM 2764 C CA . ALA A 1 365 ? -37.62348 -12.75604 -44.17161 1.000 58.32233 362 ALA A CA 1
ATOM 2765 C C . ALA A 1 365 ? -37.83906 -14.20734 -44.57479 1.000 60.76959 362 ALA A C 1
ATOM 2766 O O . ALA A 1 365 ? -38.79644 -14.53717 -45.29116 1.000 69.33102 362 ALA A O 1
ATOM 2768 N N . TRP A 1 366 ? -36.94537 -15.08431 -44.13473 1.000 59.46626 363 TRP A N 1
ATOM 2769 C CA . TRP A 1 366 ? -37.13104 -16.50253 -44.37938 1.000 61.36289 363 TRP A CA 1
ATOM 2770 C C . TRP A 1 366 ? -38.43602 -16.98635 -43.77078 1.000 64.47632 363 TRP A C 1
ATOM 2771 O O . TRP A 1 366 ? -39.12114 -17.83041 -44.35436 1.000 70.19293 363 TRP A O 1
ATOM 2782 N N . PHE A 1 367 ? -38.79968 -16.46505 -42.59576 1.000 61.30829 364 PHE A N 1
ATOM 2783 C CA . PHE A 1 367 ? -40.03229 -16.91414 -41.95425 1.000 62.72155 364 PHE A CA 1
ATOM 2784 C C . PHE A 1 367 ? -41.26350 -16.47223 -42.73954 1.000 66.64435 364 PHE A C 1
ATOM 2785 O O . PHE A 1 367 ? -42.21357 -17.25066 -42.91297 1.000 67.52319 364 PHE A O 1
ATOM 2793 N N . ALA A 1 368 ? -41.27612 -15.21321 -43.19111 1.000 64.66948 365 ALA A N 1
ATOM 2794 C CA . ALA A 1 368 ? -42.36233 -14.73848 -44.04114 1.000 58.75155 365 ALA A CA 1
ATOM 2795 C C . ALA A 1 368 ? -42.48676 -15.59621 -45.29491 1.000 57.66708 365 ALA A C 1
ATOM 2796 O O . ALA A 1 368 ? -43.59717 -15.96199 -45.69732 1.000 56.14605 365 ALA A O 1
ATOM 2798 N N . LYS A 1 369 ? -41.35644 -15.95569 -45.91036 1.000 56.78581 366 LYS A N 1
ATOM 2799 C CA . LYS A 1 369 ? -41.41553 -16.77344 -47.12282 1.000 64.92955 366 LYS A CA 1
ATOM 2800 C C . LYS A 1 369 ? -41.90918 -18.18196 -46.81446 1.000 72.15177 366 LYS A C 1
ATOM 2801 O O . LYS A 1 369 ? -42.64928 -18.78423 -47.60567 1.000 78.97647 366 LYS A O 1
ATOM 2807 N N . PHE A 1 370 ? -41.51703 -18.71439 -45.65934 1.000 73.62329 367 PHE A N 1
ATOM 2808 C CA . PHE A 1 370 ? -41.95646 -20.04031 -45.24846 1.000 75.67613 367 PHE A CA 1
ATOM 2809 C C . PHE A 1 370 ? -43.46615 -20.06931 -45.07133 1.000 79.87214 367 PHE A C 1
ATOM 2810 O O . PHE A 1 370 ? -44.15265 -20.97573 -45.56732 1.000 83.25573 367 PHE A O 1
ATOM 2818 N N . ILE A 1 371 ? -44.00327 -19.05291 -44.39386 1.000 80.39314 368 ILE A N 1
ATOM 2819 C CA . ILE A 1 371 ? -45.44610 -18.96827 -44.20094 1.000 77.11420 368 ILE A CA 1
ATOM 2820 C C . ILE A 1 371 ? -46.15551 -18.72017 -45.52537 1.000 78.01547 368 ILE A C 1
ATOM 2821 O O . ILE A 1 371 ? -47.26452 -19.22001 -45.74666 1.000 81.27564 368 ILE A O 1
ATOM 2826 N N . GLN A 1 372 ? -45.52790 -17.97318 -46.43603 1.000 78.60624 369 GLN A N 1
ATOM 2827 C CA . GLN A 1 372 ? -46.12683 -17.74933 -47.74703 1.000 78.68300 369 GLN A CA 1
ATOM 2828 C C . GLN A 1 372 ? -46.24987 -19.04474 -48.53178 1.000 82.38098 369 GLN A C 1
ATOM 2829 O O . GLN A 1 372 ? -47.24042 -19.26205 -49.23731 1.000 88.11448 369 GLN A O 1
ATOM 2835 N N . SER A 1 373 ? -45.26670 -19.92667 -48.40420 1.000 83.76901 370 SER A N 1
ATOM 2836 C CA . SER A 1 373 ? -45.28512 -21.16769 -49.16659 1.000 87.72967 370 SER A CA 1
ATOM 2837 C C . SER A 1 373 ? -46.06229 -22.30322 -48.50502 1.000 88.00111 370 SER A C 1
ATOM 2838 O O . SER A 1 373 ? -46.47030 -23.23658 -49.20587 1.000 86.53653 370 SER A O 1
ATOM 2841 N N . GLU A 1 374 ? -46.27993 -22.26689 -47.18837 1.000 88.97496 371 GLU A N 1
ATOM 2842 C CA . GLU A 1 374 ? -46.82029 -23.44187 -46.50529 1.000 90.31367 371 GLU A CA 1
ATOM 2843 C C . GLU A 1 374 ? -48.34936 -23.52080 -46.50414 1.000 97.48124 371 GLU A C 1
ATOM 2844 O O . GLU A 1 374 ? -48.89393 -24.62584 -46.38971 1.000 102.78946 371 GLU A O 1
ATOM 2850 N N . VAL A 1 375 ? -49.06681 -22.40120 -46.60959 1.000 97.41938 372 VAL A N 1
ATOM 2851 C CA . VAL A 1 375 ? -50.53115 -22.39834 -46.54340 1.000 98.40299 372 VAL A CA 1
ATOM 2852 C C . VAL A 1 375 ? -51.09713 -22.34428 -47.96456 1.000 100.25222 372 VAL A C 1
ATOM 2853 O O . VAL A 1 375 ? -50.74523 -21.46029 -48.75620 1.000 102.03651 372 VAL A O 1
ATOM 2857 N N . HIS A 1 376 ? -51.92910 -23.32899 -48.31792 1.000 100.50862 373 HIS A N 1
ATOM 2858 C CA . HIS A 1 376 ? -52.39930 -23.43652 -49.69572 1.000 100.96019 373 HIS A CA 1
ATOM 2859 C C . HIS A 1 376 ? -53.79457 -24.04890 -49.81320 1.000 101.35437 373 HIS A C 1
ATOM 2860 O O . HIS A 1 376 ? -54.61261 -23.57392 -50.60652 1.000 105.72303 373 HIS A O 1
ATOM 2867 N N . GLY A 1 377 ? -54.08285 -25.10720 -49.06460 1.000 95.03226 374 GLY A N 1
ATOM 2868 C CA . GLY A 1 377 ? -55.35068 -25.78897 -49.24988 1.000 91.14178 374 GLY A CA 1
ATOM 2869 C C . GLY A 1 377 ? -56.32642 -25.56620 -48.11186 1.000 85.90641 374 GLY A C 1
ATOM 2870 O O . GLY A 1 377 ? -56.63546 -26.50132 -47.37334 1.000 81.66824 374 GLY A O 1
ATOM 2871 N N . ILE A 1 378 ? -56.84193 -24.34502 -47.96473 1.000 82.69953 375 ILE A N 1
ATOM 2872 C CA . ILE A 1 378 ? -57.59976 -23.96982 -46.77309 1.000 78.33727 375 ILE A CA 1
ATOM 2873 C C . ILE A 1 378 ? -58.53003 -22.81207 -47.12847 1.000 76.30828 375 ILE A C 1
ATOM 2874 O O . ILE A 1 378 ? -58.21082 -21.97713 -47.97919 1.000 73.20954 375 ILE A O 1
ATOM 2879 N N . ASN A 1 379 ? -59.70533 -22.78646 -46.50013 1.000 80.12238 376 ASN A N 1
ATOM 2880 C CA . ASN A 1 379 ? -60.62137 -21.66812 -46.67855 1.000 82.53878 376 ASN A CA 1
ATOM 2881 C C . ASN A 1 379 ? -60.10834 -20.44686 -45.91779 1.000 81.95656 376 ASN A C 1
ATOM 2882 O O . ASN A 1 379 ? -59.32443 -20.55435 -44.97418 1.000 80.99899 376 ASN A O 1
ATOM 2887 N N . TRP A 1 380 ? -60.58039 -19.26829 -46.31834 1.000 78.68561 377 TRP A N 1
ATOM 2888 C CA . TRP A 1 380 ? -59.91075 -18.05915 -45.86259 1.000 69.45514 377 TRP A CA 1
ATOM 2889 C C . TRP A 1 380 ? -60.16135 -17.75389 -44.38472 1.000 65.25732 377 TRP A C 1
ATOM 2890 O O . TRP A 1 380 ? -59.36706 -17.02275 -43.77945 1.000 60.06193 377 TRP A O 1
ATOM 2901 N N . GLY A 1 381 ? -61.21443 -18.31120 -43.77685 1.000 62.51831 378 GLY A N 1
ATOM 2902 C CA . GLY A 1 381 ? -61.42300 -18.10087 -42.34653 1.000 63.33204 378 GLY A CA 1
ATOM 2903 C C . GLY A 1 381 ? -60.32252 -18.71030 -41.49953 1.000 71.63910 378 GLY A C 1
ATOM 2904 O O . GLY A 1 381 ? -59.82814 -18.09487 -40.54108 1.000 70.89820 378 GLY A O 1
ATOM 2905 N N . LEU A 1 382 ? -59.90535 -19.92299 -41.85474 1.000 75.01153 379 LEU A N 1
ATOM 2906 C CA . LEU A 1 382 ? -58.81821 -20.55104 -41.12773 1.000 74.22625 379 LEU A CA 1
ATOM 2907 C C . LEU A 1 382 ? -57.47260 -19.92480 -41.49654 1.000 73.56980 379 LEU A C 1
ATOM 2908 O O . LEU A 1 382 ? -56.56280 -19.87052 -40.66120 1.000 75.25762 379 LEU A O 1
ATOM 2913 N N . VAL A 1 383 ? -57.32550 -19.42546 -42.72531 1.000 71.74250 380 VAL A N 1
ATOM 2914 C CA . VAL A 1 383 ? -56.13872 -18.63374 -43.04482 1.000 72.28006 380 VAL A CA 1
ATOM 2915 C C . VAL A 1 383 ? -56.04704 -17.43783 -42.10035 1.000 74.29101 380 VAL A C 1
ATOM 2916 O O . VAL A 1 383 ? -54.96115 -17.09297 -41.61139 1.000 71.85704 380 VAL A O 1
ATOM 2920 N N . LEU A 1 384 ? -57.19246 -16.80544 -41.80102 1.000 71.19052 381 LEU A N 1
ATOM 2921 C CA . LEU A 1 384 ? -57.17299 -15.64671 -40.91011 1.000 68.69606 381 LEU A CA 1
ATOM 2922 C C . LEU A 1 384 ? -56.82130 -16.02984 -39.47408 1.000 66.96426 381 LEU A C 1
ATOM 2923 O O . LEU A 1 384 ? -56.03189 -15.33183 -38.82199 1.000 71.01326 381 LEU A O 1
ATOM 2928 N N . VAL A 1 385 ? -57.39684 -17.11849 -38.95636 1.000 62.62720 382 VAL A N 1
ATOM 2929 C CA . VAL A 1 385 ? -57.03545 -17.54838 -37.60030 1.000 64.46349 382 VAL A CA 1
ATOM 2930 C C . VAL A 1 385 ? -55.53185 -17.83722 -37.50610 1.000 67.33119 382 VAL A C 1
ATOM 2931 O O . VAL A 1 385 ? -54.85515 -17.40086 -36.55985 1.000 69.50086 382 VAL A O 1
ATOM 2935 N N . VAL A 1 386 ? -54.98497 -18.57548 -38.48151 1.000 66.35244 383 VAL A N 1
ATOM 2936 C CA . VAL A 1 386 ? -53.56699 -18.94106 -38.43574 1.000 61.30445 383 VAL A CA 1
ATOM 2937 C C . VAL A 1 386 ? -52.67498 -17.70545 -38.58596 1.000 68.31956 383 VAL A C 1
ATOM 2938 O O . VAL A 1 386 ? -51.61974 -17.60036 -37.94335 1.000 70.13883 383 VAL A O 1
ATOM 2942 N N . LEU A 1 387 ? -53.09693 -16.72919 -39.39651 1.000 70.27819 384 LEU A N 1
ATOM 2943 C CA . LEU A 1 387 ? -52.27955 -15.53404 -39.57227 1.000 66.72719 384 LEU A CA 1
ATOM 2944 C C . LEU A 1 387 ? -52.30518 -14.65286 -38.33086 1.000 65.84676 384 LEU A C 1
ATOM 2945 O O . LEU A 1 387 ? -51.28331 -14.05460 -37.97038 1.000 66.72047 384 LEU A O 1
ATOM 2950 N N . ILE A 1 388 ? -53.46070 -14.55004 -37.66724 1.000 62.53280 385 ILE A N 1
ATOM 2951 C CA . ILE A 1 388 ? -53.50835 -13.82720 -36.39910 1.000 60.92295 385 ILE A CA 1
ATOM 2952 C C . ILE A 1 388 ? -52.58019 -14.48420 -35.38632 1.000 62.15038 385 ILE A C 1
ATOM 2953 O O . ILE A 1 388 ? -51.82261 -13.80212 -34.68125 1.000 58.88884 385 ILE A O 1
ATOM 2958 N N . LEU A 1 389 ? -52.60480 -15.82097 -35.31356 1.000 63.14199 386 LEU A N 1
ATOM 2959 C CA . LEU A 1 389 ? -51.73324 -16.51556 -34.36664 1.000 59.44637 386 LEU A CA 1
ATOM 2960 C C . LEU A 1 389 ? -50.25684 -16.28371 -34.68343 1.000 62.07792 386 LEU A C 1
ATOM 2961 O O . LEU A 1 389 ? -49.44862 -16.05944 -33.77328 1.000 63.94205 386 LEU A O 1
ATOM 2966 N N . LEU A 1 390 ? -49.87759 -16.34455 -35.96304 1.000 64.39300 387 LEU A N 1
ATOM 2967 C CA . LEU A 1 390 ? -48.46776 -16.16490 -36.30404 1.000 66.86226 387 LEU A CA 1
ATOM 2968 C C . LEU A 1 390 ? -48.01196 -14.73043 -36.05535 1.000 75.87129 387 LEU A C 1
ATOM 2969 O O . LEU A 1 390 ? -46.92022 -14.51103 -35.51648 1.000 82.90025 387 LEU A O 1
ATOM 2974 N N . MET A 1 391 ? -48.82016 -13.73681 -36.44704 1.000 75.88404 388 MET A N 1
ATOM 2975 C CA . MET A 1 391 ? -48.45901 -12.35352 -36.15119 1.000 72.58175 388 MET A CA 1
ATOM 2976 C C . MET A 1 391 ? -48.40293 -12.10811 -34.65400 1.000 62.83918 388 MET A C 1
ATOM 2977 O O . MET A 1 391 ? -47.62621 -11.26944 -34.18983 1.000 63.11382 388 MET A O 1
ATOM 2982 N N . PHE A 1 392 ? -49.21318 -12.82095 -33.87762 1.000 61.91257 389 PHE A N 1
ATOM 2983 C CA . PHE A 1 392 ? -49.11801 -12.67552 -32.43360 1.000 60.40026 389 PHE A CA 1
ATOM 2984 C C . PHE A 1 392 ? -47.79484 -13.22831 -31.92356 1.000 61.86463 389 PHE A C 1
ATOM 2985 O O . PHE A 1 392 ? -47.01377 -12.51316 -31.28322 1.000 61.99350 389 PHE A O 1
ATOM 2993 N N . TYR A 1 393 ? -47.51227 -14.49653 -32.22220 1.000 58.51794 390 TYR A N 1
ATOM 2994 C CA . TYR A 1 393 ? -46.40859 -15.16605 -31.55085 1.000 59.40076 390 TYR A CA 1
ATOM 2995 C C . TYR A 1 393 ? -45.05190 -14.88889 -32.18491 1.000 60.60517 390 TYR A C 1
ATOM 2996 O O . TYR A 1 393 ? -44.03105 -15.24507 -31.58409 1.000 65.13083 390 TYR A O 1
ATOM 3005 N N . THR A 1 394 ? -44.99177 -14.22851 -33.34259 1.000 56.26610 391 THR A N 1
ATOM 3006 C CA . THR A 1 394 ? -43.67944 -13.81442 -33.81630 1.000 58.72322 391 THR A CA 1
ATOM 3007 C C . THR A 1 394 ? -43.14804 -12.61068 -33.05927 1.000 59.03733 391 THR A C 1
ATOM 3008 O O . THR A 1 394 ? -41.96631 -12.28144 -33.21113 1.000 62.22737 391 THR A O 1
ATOM 3012 N N . HIS A 1 395 ? -43.98135 -11.94793 -32.25429 1.000 57.11237 392 HIS A N 1
ATOM 3013 C CA . HIS A 1 395 ? -43.49320 -10.79901 -31.49983 1.000 61.58337 392 HIS A CA 1
ATOM 3014 C C . HIS A 1 395 ? -42.62072 -11.19270 -30.31873 1.000 60.39273 392 HIS A C 1
ATOM 3015 O O . HIS A 1 395 ? -42.12101 -10.30068 -29.62267 1.000 61.92220 392 HIS A O 1
ATOM 3022 N N . TYR A 1 396 ? -42.43382 -12.49069 -30.06919 1.000 56.91873 393 TYR A N 1
ATOM 3023 C CA . TYR A 1 396 ? -41.39989 -12.91506 -29.13362 1.000 57.92408 393 TYR A CA 1
ATOM 3024 C C . TYR A 1 396 ? -40.00437 -12.69104 -29.70554 1.000 59.66126 393 TYR A C 1
ATOM 3025 O O . TYR A 1 396 ? -39.02823 -12.66114 -28.95024 1.000 60.22745 393 TYR A O 1
ATOM 3034 N N . PHE A 1 397 ? -39.89852 -12.51889 -31.02097 1.000 58.60030 394 PHE A N 1
ATOM 3035 C CA . PHE A 1 397 ? -38.63660 -12.28685 -31.70159 1.000 57.45254 394 PHE A CA 1
ATOM 3036 C C . PHE A 1 397 ? -38.51614 -10.84835 -32.18621 1.000 55.62113 394 PHE A C 1
ATOM 3037 O O . PHE A 1 397 ? -37.86898 -10.57866 -33.19965 1.000 58.69572 394 PHE A O 1
ATOM 3045 N N . PHE A 1 398 ? -39.13821 -9.91506 -31.47470 1.000 52.99105 395 PHE A N 1
ATOM 3046 C CA . PHE A 1 398 ? -39.07595 -8.50964 -31.84347 1.000 52.27326 395 PHE A CA 1
ATOM 3047 C C . PHE A 1 398 ? -38.98927 -7.66923 -30.58356 1.000 48.03575 395 PHE A C 1
ATOM 3048 O O . PHE A 1 398 ? -39.68653 -7.93299 -29.60293 1.000 46.66877 395 PHE A O 1
ATOM 3056 N N . ALA A 1 399 ? -38.12081 -6.66518 -30.61184 1.000 52.27371 396 ALA A N 1
ATOM 3057 C CA . ALA A 1 399 ? -38.02567 -5.69933 -29.52841 1.000 60.33604 396 ALA A CA 1
ATOM 3058 C C . ALA A 1 399 ? -38.60471 -4.34915 -29.91603 1.000 69.73547 396 ALA A C 1
ATOM 3059 O O . ALA A 1 399 ? -38.50256 -3.39344 -29.13545 1.000 74.83779 396 ALA A O 1
ATOM 3061 N N . SER A 1 400 ? -39.22712 -4.25379 -31.09304 1.000 75.69448 397 SER A N 1
ATOM 3062 C CA . SER A 1 400 ? -39.65117 -2.96331 -31.61418 1.000 78.12021 397 SER A CA 1
ATOM 3063 C C . SER A 1 400 ? -41.16168 -2.86111 -31.71737 1.000 82.63517 397 SER A C 1
ATOM 3064 O O . SER A 1 400 ? -41.81865 -2.21380 -30.88574 1.000 89.15669 397 SER A O 1
ATOM 3067 N N . GLY A 1 401 ? -41.71891 -3.50641 -32.73921 1.000 76.84615 398 GLY A N 1
ATOM 3068 C CA . GLY A 1 401 ? -43.11213 -3.31948 -33.10293 1.000 67.21430 398 GLY A CA 1
ATOM 3069 C C . GLY A 1 401 ? -43.22699 -2.68819 -34.47184 1.000 61.73746 398 GLY A C 1
ATOM 3070 O O . GLY A 1 401 ? -43.89111 -3.22849 -35.35808 1.000 61.10036 398 GLY A O 1
ATOM 3071 N N . THR A 1 402 ? -42.54404 -1.56244 -34.67288 1.000 61.83458 399 THR A N 1
ATOM 3072 C CA . THR A 1 402 ? -42.44768 -1.00770 -36.01820 1.000 63.47646 399 THR A CA 1
ATOM 3073 C C . THR A 1 402 ? -41.69404 -1.95473 -36.93853 1.000 69.41502 399 THR A C 1
ATOM 3074 O O . THR A 1 402 ? -42.08149 -2.14910 -38.09743 1.000 70.85649 399 THR A O 1
ATOM 3078 N N . ALA A 1 403 ? -40.59807 -2.53551 -36.44051 1.000 69.72988 400 ALA A N 1
ATOM 3079 C CA . ALA A 1 403 ? -39.86039 -3.53168 -37.20796 1.000 63.99869 400 ALA A CA 1
ATOM 3080 C C . ALA A 1 403 ? -40.70982 -4.77336 -37.47533 1.000 66.57048 400 ALA A C 1
ATOM 3081 O O . ALA A 1 403 ? -40.68248 -5.32360 -38.58218 1.000 67.03494 400 ALA A O 1
ATOM 3083 N N . HIS A 1 404 ? -41.48589 -5.21672 -36.47846 1.000 67.49379 401 HIS A N 1
ATOM 3084 C CA . HIS A 1 404 ? -42.39493 -6.34644 -36.67138 1.000 65.39857 401 HIS A CA 1
ATOM 3085 C C . HIS A 1 404 ? -43.39319 -6.07291 -37.78961 1.000 64.69559 401 HIS A C 1
ATOM 3086 O O . HIS A 1 404 ? -43.59920 -6.91246 -38.67828 1.000 64.73836 401 HIS A O 1
ATOM 3093 N N . MET A 1 405 ? -44.02016 -4.89450 -37.76310 1.000 62.56042 402 MET A N 1
ATOM 3094 C CA . MET A 1 405 ? -45.00214 -4.56094 -38.78534 1.000 62.86287 402 MET A CA 1
ATOM 3095 C C . MET A 1 405 ? -44.34071 -4.44822 -40.15199 1.000 66.03894 402 MET A C 1
ATOM 3096 O O . MET A 1 405 ? -44.77463 -5.09389 -41.10984 1.000 73.39699 402 MET A O 1
ATOM 3101 N N . THR A 1 406 ? -43.26205 -3.66212 -40.24057 1.000 60.69029 403 THR A N 1
ATOM 3102 C CA . THR A 1 406 ? -42.47309 -3.53790 -41.46121 1.000 56.95326 403 THR A CA 1
ATOM 3103 C C . THR A 1 406 ? -42.07373 -4.88086 -42.04083 1.000 53.72056 403 THR A C 1
ATOM 3104 O O . THR A 1 406 ? -41.93353 -5.01346 -43.26466 1.000 58.23588 403 THR A O 1
ATOM 3108 N N . ALA A 1 407 ? -41.83576 -5.87043 -41.18448 1.000 50.58092 404 ALA A N 1
ATOM 3109 C CA . ALA A 1 407 ? -41.34990 -7.15151 -41.67184 1.000 53.32938 404 ALA A CA 1
ATOM 3110 C C . ALA A 1 407 ? -42.47593 -8.07174 -42.11299 1.000 57.74648 404 ALA A C 1
ATOM 3111 O O . ALA A 1 407 ? -42.38274 -8.70002 -43.17554 1.000 59.09219 404 ALA A O 1
ATOM 3113 N N . LEU A 1 408 ? -43.56255 -8.14020 -41.33541 1.000 56.39106 405 LEU A N 1
ATOM 3114 C CA . LEU A 1 408 ? -44.51810 -9.22118 -41.49867 1.000 56.79024 405 LEU A CA 1
ATOM 3115 C C . LEU A 1 408 ? -45.93664 -8.79538 -41.83155 1.000 55.93261 405 LEU A C 1
ATOM 3116 O O . LEU A 1 408 ? -46.73805 -9.66245 -42.19352 1.000 56.46108 405 LEU A O 1
ATOM 3121 N N . TYR A 1 409 ? -46.27380 -7.50472 -41.76306 1.000 53.12322 406 TYR A N 1
ATOM 3122 C CA . TYR A 1 409 ? -47.66280 -7.10899 -41.94504 1.000 47.51019 406 TYR A CA 1
ATOM 3123 C C . TYR A 1 409 ? -48.07570 -7.22329 -43.40298 1.000 54.35232 406 TYR A C 1
ATOM 3124 O O . TYR A 1 409 ? -49.11273 -7.81878 -43.72013 1.000 61.04151 406 TYR A O 1
ATOM 3133 N N . LEU A 1 410 ? -47.28297 -6.65774 -44.30403 1.000 57.64126 407 LEU A N 1
ATOM 3134 C CA . LEU A 1 410 ? -47.60568 -6.74442 -45.72484 1.000 65.78738 407 LEU A CA 1
ATOM 3135 C C . LEU A 1 410 ? -47.52731 -8.17565 -46.26512 1.000 68.85857 407 LEU A C 1
ATOM 3136 O O . LEU A 1 410 ? -48.38698 -8.56066 -47.06837 1.000 71.91631 407 LEU A O 1
ATOM 3141 N N . PRO A 1 411 ? -46.53911 -8.99640 -45.86762 1.000 69.03210 408 PRO A N 1
ATOM 3142 C CA . PRO A 1 411 ? -46.58090 -10.41411 -46.28385 1.000 64.43053 408 PRO A CA 1
ATOM 3143 C C . PRO A 1 411 ? -47.83221 -11.14572 -45.82357 1.000 62.11851 408 PRO A C 1
ATOM 3144 O O . PRO A 1 411 ? -48.48866 -11.81603 -46.63459 1.000 68.05087 408 PRO A O 1
ATOM 3148 N N . PHE A 1 412 ? -48.17483 -11.05230 -44.53449 1.000 60.40001 409 PHE A N 1
ATOM 3149 C CA . PHE A 1 412 ? -49.36339 -11.74223 -44.03598 1.000 64.57637 409 PHE A CA 1
ATOM 3150 C C . PHE A 1 412 ? -50.63028 -11.21638 -44.70273 1.000 67.37225 409 PHE A C 1
ATOM 3151 O O . PHE A 1 412 ? -51.53696 -11.99225 -45.02886 1.000 69.51414 409 PHE A O 1
ATOM 3159 N N . LEU A 1 413 ? -50.69773 -9.90538 -44.94564 1.000 67.41083 410 LEU A N 1
ATOM 3160 C CA . LEU A 1 413 ? -51.88283 -9.33741 -45.57747 1.000 70.01032 410 LEU A CA 1
A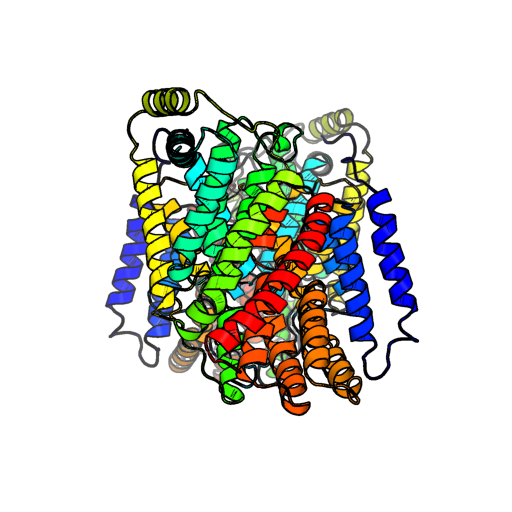TOM 3161 C C . LEU A 1 413 ? -52.02020 -9.81889 -47.01893 1.000 71.30307 410 LEU A C 1
ATOM 3162 O O . LEU A 1 413 ? -53.13357 -10.13511 -47.47631 1.000 72.32321 410 LEU A O 1
ATOM 3167 N N . THR A 1 414 ? -50.89719 -9.89510 -47.74585 1.000 64.16280 411 THR A N 1
ATOM 3168 C CA . THR A 1 414 ? -50.93930 -10.43020 -49.10326 1.000 62.21804 411 THR A CA 1
ATOM 3169 C C . THR A 1 414 ? -51.35885 -11.89176 -49.09676 1.000 62.91623 411 THR A C 1
ATOM 3170 O O . THR A 1 414 ? -52.11540 -12.32392 -49.97005 1.000 64.68666 411 THR A O 1
ATOM 3174 N N . VAL A 1 415 ? -50.89377 -12.66282 -48.10675 1.000 61.79283 412 VAL A N 1
ATOM 3175 C CA . VAL A 1 415 ? -51.37062 -14.03827 -47.93060 1.000 64.80615 412 VAL A CA 1
ATOM 3176 C C . VAL A 1 415 ? -52.89333 -14.06561 -47.82242 1.000 67.88462 412 VAL A C 1
ATOM 3177 O O . VAL A 1 415 ? -53.58919 -14.77772 -48.57061 1.000 71.49407 412 VAL A O 1
ATOM 3181 N N . ALA A 1 416 ? -53.42622 -13.29996 -46.86380 1.000 66.03548 413 ALA A N 1
ATOM 3182 C CA . ALA A 1 416 ? -54.85537 -13.34563 -46.57192 1.000 67.28420 413 ALA A CA 1
ATOM 3183 C C . ALA A 1 416 ? -55.68279 -12.97686 -47.80001 1.000 68.88685 413 ALA A C 1
ATOM 3184 O O . ALA A 1 416 ? -56.66245 -13.65609 -48.12767 1.000 67.56130 413 ALA A O 1
ATOM 3186 N N . THR A 1 417 ? -55.30450 -11.90255 -48.49919 1.000 69.05122 414 THR A N 1
ATOM 3187 C CA . THR A 1 417 ? -56.07667 -11.52417 -49.68096 1.000 71.27171 414 THR A CA 1
ATOM 3188 C C . THR A 1 417 ? -55.85660 -12.49309 -50.83465 1.000 72.45046 414 THR A C 1
ATOM 3189 O O . THR A 1 417 ? -56.74576 -12.66836 -51.67229 1.000 75.83463 414 THR A O 1
ATOM 3193 N N . ALA A 1 418 ? -54.69631 -13.13746 -50.90072 1.000 77.86781 415 ALA A N 1
ATOM 3194 C CA . ALA A 1 418 ? -54.45146 -14.07681 -51.97787 1.000 81.53055 415 ALA A CA 1
ATOM 3195 C C . ALA A 1 418 ? -55.19278 -15.38453 -51.78203 1.000 89.05437 415 ALA A C 1
ATOM 3196 O O . ALA A 1 418 ? -55.31552 -16.15424 -52.74042 1.000 94.97071 415 ALA A O 1
ATOM 3198 N N . MET A 1 419 ? -55.71774 -15.64615 -50.58649 1.000 87.51539 416 MET A N 1
ATOM 3199 C CA . MET A 1 419 ? -56.51258 -16.85463 -50.39635 1.000 87.95397 416 MET A CA 1
ATOM 3200 C C . MET A 1 419 ? -57.96852 -16.55864 -50.05081 1.000 80.01066 416 MET A C 1
ATOM 3201 O O . MET A 1 419 ? -58.61579 -17.34379 -49.35778 1.000 79.56647 416 MET A O 1
ATOM 3206 N N . GLY A 1 420 ? -58.50694 -15.45885 -50.57586 1.000 76.15250 417 GLY A N 1
ATOM 3207 C CA . GLY A 1 420 ? -59.92966 -15.19776 -50.57180 1.000 73.19265 417 GLY A CA 1
ATOM 3208 C C . GLY A 1 420 ? -60.44665 -14.29574 -49.46960 1.000 68.44776 417 GLY A C 1
ATOM 3209 O O . GLY A 1 420 ? -61.59074 -13.83805 -49.56275 1.000 72.75171 417 GLY A O 1
ATOM 3210 N N . ALA A 1 421 ? -59.66122 -14.02781 -48.43523 1.000 65.87935 418 ALA A N 1
ATOM 3211 C CA . ALA A 1 421 ? -60.15597 -13.21032 -47.33880 1.000 61.76162 418 ALA A CA 1
ATOM 3212 C C . ALA A 1 421 ? -60.29168 -11.74977 -47.78439 1.000 64.24160 418 ALA A C 1
ATOM 3213 O O . ALA A 1 421 ? -59.54929 -11.28437 -48.65409 1.000 65.19165 418 ALA A O 1
ATOM 3215 N N . PRO A 1 422 ? -61.24898 -11.01257 -47.22028 1.000 63.79079 419 PRO A N 1
ATOM 3216 C CA . PRO A 1 422 ? -61.44460 -9.61434 -47.62680 1.000 66.34739 419 PRO A CA 1
ATOM 3217 C C . PRO A 1 422 ? -60.43972 -8.69150 -46.96186 1.000 63.11103 419 PRO A C 1
ATOM 3218 O O . PRO A 1 422 ? -60.20147 -8.77869 -45.75453 1.000 66.62229 419 PRO A O 1
ATOM 3222 N N . LEU A 1 423 ? -59.88123 -7.76469 -47.75356 1.000 61.29424 420 LEU A N 1
ATOM 3223 C CA . LEU A 1 423 ? -58.67551 -7.07147 -47.30055 1.000 65.22812 420 LEU A CA 1
ATOM 3224 C C . LEU A 1 423 ? -58.95480 -6.13863 -46.13082 1.000 63.55036 420 LEU A C 1
ATOM 3225 O O . LEU A 1 423 ? -58.11540 -6.01024 -45.24111 1.000 73.83816 420 LEU A O 1
ATOM 3230 N N . GLY A 1 424 ? -60.10112 -5.46464 -46.10761 1.000 56.70940 421 GLY A N 1
ATOM 3231 C CA . GLY A 1 424 ? -60.38743 -4.59059 -44.97579 1.000 58.84292 421 GLY A CA 1
ATOM 3232 C C . GLY A 1 424 ? -60.44647 -5.34236 -43.65659 1.000 58.57235 421 GLY A C 1
ATOM 3233 O O . GLY A 1 424 ? -59.84560 -4.92812 -42.65798 1.000 58.18259 421 GLY A O 1
ATOM 3234 N N . LEU A 1 425 ? -61.14870 -6.47780 -43.64291 1.000 61.32230 422 LEU A N 1
ATOM 3235 C CA . LEU A 1 425 ? -61.24286 -7.28418 -42.42734 1.000 64.23352 422 LEU A CA 1
ATOM 3236 C C . LEU A 1 425 ? -59.86410 -7.77016 -41.98844 1.000 70.81188 422 LEU A C 1
ATOM 3237 O O . LEU A 1 425 ? -59.48306 -7.62676 -40.82074 1.000 74.28732 422 LEU A O 1
ATOM 3242 N N . SER A 1 426 ? -59.10593 -8.35696 -42.92413 1.000 69.37493 423 SER A N 1
ATOM 3243 C CA . SER A 1 426 ? -57.77159 -8.86353 -42.61920 1.000 62.96599 423 SER A CA 1
ATOM 3244 C C . SER A 1 426 ? -56.83732 -7.75666 -42.15895 1.000 61.25403 423 SER A C 1
ATOM 3245 O O . SER A 1 426 ? -56.08311 -7.93427 -41.19683 1.000 67.16622 423 SER A O 1
ATOM 3248 N N . ALA A 1 427 ? -56.83649 -6.62922 -42.85968 1.000 58.12382 424 ALA A N 1
ATOM 3249 C CA . ALA A 1 427 ? -56.00418 -5.49717 -42.46975 1.000 58.92090 424 ALA A CA 1
ATOM 3250 C C . ALA A 1 427 ? -56.31083 -5.06886 -41.04513 1.000 60.44042 424 ALA A C 1
ATOM 3251 O O . ALA A 1 427 ? -55.39697 -4.87139 -40.23388 1.000 63.95822 424 ALA A O 1
ATOM 3253 N N . MET A 1 428 ? -57.60000 -4.96153 -40.70804 1.000 56.60212 425 MET A N 1
ATOM 3254 C CA . MET A 1 428 ? -57.95099 -4.53137 -39.36174 1.000 60.26881 425 MET A CA 1
ATOM 3255 C C . MET A 1 428 ? -57.56004 -5.57976 -38.32517 1.000 65.33426 425 MET A C 1
ATOM 3256 O O . MET A 1 428 ? -57.01885 -5.24034 -37.26417 1.000 64.43918 425 MET A O 1
ATOM 3261 N N . LEU A 1 429 ? -57.77102 -6.86064 -38.63957 1.000 67.82365 426 LEU A N 1
ATOM 3262 C CA . LEU A 1 429 ? -57.42288 -7.92510 -37.70378 1.000 64.62592 426 LEU A CA 1
ATOM 3263 C C . LEU A 1 429 ? -55.92891 -7.95298 -37.43449 1.000 64.83639 426 LEU A C 1
ATOM 3264 O O . LEU A 1 429 ? -55.49906 -8.06889 -36.28174 1.000 69.13495 426 LEU A O 1
ATOM 3269 N N . LEU A 1 430 ? -55.12103 -7.83945 -38.48918 1.000 61.26043 427 LEU A N 1
ATOM 3270 C CA . LEU A 1 430 ? -53.67562 -7.88847 -38.32834 1.000 60.93910 427 LEU A CA 1
ATOM 3271 C C . LEU A 1 430 ? -53.14043 -6.64172 -37.63327 1.000 66.74803 427 LEU A C 1
ATOM 3272 O O . LEU A 1 430 ? -52.19406 -6.73656 -36.84365 1.000 70.47052 427 LEU A O 1
ATOM 3277 N N . ALA A 1 431 ? -53.73167 -5.46959 -37.88852 1.000 64.64349 428 ALA A N 1
ATOM 3278 C CA . ALA A 1 431 ? -53.31694 -4.28489 -37.14459 1.000 57.24288 428 ALA A CA 1
ATOM 3279 C C . ALA A 1 431 ? -53.67843 -4.41732 -35.66812 1.000 54.81210 428 ALA A C 1
ATOM 3280 O O . ALA A 1 431 ? -52.90181 -4.02224 -34.78582 1.000 53.68044 428 ALA A O 1
ATOM 3282 N N . PHE A 1 432 ? -54.84632 -4.99152 -35.37340 1.000 55.05595 429 PHE A N 1
ATOM 3283 C CA . PHE A 1 432 ? -55.19222 -5.23867 -33.97916 1.000 54.76091 429 PHE A CA 1
ATOM 3284 C C . PHE A 1 432 ? -54.21407 -6.21412 -33.33858 1.000 54.62986 429 PHE A C 1
ATOM 3285 O O . PHE A 1 432 ? -53.80973 -6.02789 -32.18524 1.000 53.65584 429 PHE A O 1
ATOM 3293 N N . THR A 1 433 ? -53.82901 -7.26345 -34.06520 1.000 51.52041 430 THR A N 1
ATOM 3294 C CA . THR A 1 433 ? -52.84693 -8.18903 -33.51904 1.000 55.56906 430 THR A CA 1
ATOM 3295 C C . THR A 1 433 ? -51.52438 -7.47388 -33.27468 1.000 58.21187 430 THR A C 1
ATOM 3296 O O . THR A 1 433 ? -50.82785 -7.75323 -32.29300 1.000 61.51900 430 THR A O 1
ATOM 3300 N N . GLY A 1 434 ? -51.16385 -6.54345 -34.16071 1.000 51.75032 431 GLY A N 1
ATOM 3301 C CA . GLY A 1 434 ? -49.99210 -5.72119 -33.92150 1.000 45.91598 431 GLY A CA 1
ATOM 3302 C C . GLY A 1 434 ? -50.09865 -4.89655 -32.65361 1.000 47.29007 431 GLY A C 1
ATOM 3303 O O . GLY A 1 434 ? -49.08970 -4.59214 -32.01922 1.000 56.66541 431 GLY A O 1
ATOM 3304 N N . VAL A 1 435 ? -51.31365 -4.51441 -32.27062 1.000 49.81108 432 VAL A N 1
ATOM 3305 C CA . VAL A 1 435 ? -51.48269 -3.82238 -30.99206 1.000 49.33815 432 VAL A CA 1
ATOM 3306 C C . VAL A 1 435 ? -51.36985 -4.80226 -29.82769 1.000 53.90473 432 VAL A C 1
ATOM 3307 O O . VAL A 1 435 ? -50.59228 -4.59116 -28.89213 1.000 63.75888 432 VAL A O 1
ATOM 3311 N N . ILE A 1 436 ? -52.14339 -5.89233 -29.86259 1.000 55.08460 433 ILE A N 1
ATOM 3312 C CA . ILE A 1 436 ? -52.17785 -6.82323 -28.72965 1.000 61.50705 433 ILE A CA 1
ATOM 3313 C C . ILE A 1 436 ? -50.93582 -7.69284 -28.64921 1.000 64.20051 433 ILE A C 1
ATOM 3314 O O . ILE A 1 436 ? -50.86214 -8.56867 -27.77580 1.000 59.85092 433 ILE A O 1
ATOM 3319 N N . ASN A 1 437 ? -49.97102 -7.49022 -29.55388 1.000 68.76591 434 ASN A N 1
ATOM 3320 C CA . ASN A 1 437 ? -48.66985 -8.13895 -29.44728 1.000 66.48036 434 ASN A CA 1
ATOM 3321 C C . ASN A 1 437 ? -47.97390 -7.81111 -28.13616 1.000 66.41275 434 ASN A C 1
ATOM 3322 O O . ASN A 1 437 ? -47.17537 -8.61437 -27.64596 1.000 66.74216 434 ASN A O 1
ATOM 3327 N N . ALA A 1 438 ? -48.26002 -6.63821 -27.55932 1.000 65.51140 435 ALA A N 1
ATOM 3328 C CA . ALA A 1 438 ? -47.52230 -6.17529 -26.38946 1.000 60.70494 435 ALA A CA 1
ATOM 3329 C C . ALA A 1 438 ? -47.63983 -7.14973 -25.22976 1.000 62.33012 435 ALA A C 1
ATOM 3330 O O . ALA A 1 438 ? -46.74073 -7.21930 -24.37846 1.000 59.98766 435 ALA A O 1
ATOM 3332 N N . SER A 1 439 ? -48.72546 -7.92436 -25.18805 1.000 59.95566 436 SER A N 1
ATOM 3333 C CA . SER A 1 439 ? -48.95537 -8.87177 -24.10065 1.000 59.42901 436 SER A CA 1
ATOM 3334 C C . SER A 1 439 ? -48.10788 -10.13323 -24.28450 1.000 57.82164 436 SER A C 1
ATOM 3335 O O . SER A 1 439 ? -48.61019 -11.24991 -24.40049 1.000 62.11935 436 SER A O 1
ATOM 3338 N N . THR A 1 440 ? -46.78903 -9.93627 -24.27264 1.000 53.60811 437 THR A N 1
ATOM 3339 C CA . THR A 1 440 ? -45.84421 -11.03392 -24.43828 1.000 58.33288 437 THR A CA 1
ATOM 3340 C C . THR A 1 440 ? -44.62551 -10.82589 -23.55417 1.000 65.32486 437 THR A C 1
ATOM 3341 O O . THR A 1 440 ? -44.64820 -11.15218 -22.36213 1.000 69.57832 437 THR A O 1
ATOM 3345 N N . THR A 1 441 ? -43.58012 -10.23026 -24.12839 1.000 64.08084 438 THR A N 1
ATOM 3346 C CA . THR A 1 441 ? -42.27305 -10.13499 -23.50557 1.000 60.51586 438 THR A CA 1
ATOM 3347 C C . THR A 1 441 ? -42.13425 -8.83958 -22.71459 1.000 62.16017 438 THR A C 1
ATOM 3348 O O . THR A 1 441 ? -43.05497 -8.02391 -22.63659 1.000 66.33933 438 THR A O 1
ATOM 3352 N N . HIS A 1 442 ? -40.95102 -8.63861 -22.13273 1.000 62.96631 439 HIS A N 1
ATOM 3353 C CA . HIS A 1 442 ? -40.60478 -7.37488 -21.49396 1.000 59.29707 439 HIS A CA 1
ATOM 3354 C C . HIS A 1 442 ? -39.92890 -6.40536 -22.45236 1.000 51.03899 439 HIS A C 1
ATOM 3355 O O . HIS A 1 442 ? -39.66879 -5.26636 -22.07128 1.000 55.02668 439 HIS A O 1
ATOM 3362 N N . TYR A 1 443 ? -39.65542 -6.82340 -23.68502 1.000 48.83861 440 TYR A N 1
ATOM 3363 C CA . TYR A 1 443 ? -39.11030 -5.95554 -24.71998 1.000 51.92265 440 TYR A CA 1
ATOM 3364 C C . TYR A 1 443 ? -40.10431 -5.75816 -25.85598 1.000 56.68728 440 TYR A C 1
ATOM 3365 O O . TYR A 1 443 ? -39.72499 -5.26277 -26.92399 1.000 57.46849 440 TYR A O 1
ATOM 3374 N N . ALA A 1 444 ? -41.37276 -6.12479 -25.63447 1.000 58.64097 441 ALA A N 1
ATOM 3375 C CA . ALA A 1 444 ? -42.39065 -6.03738 -26.67824 1.000 59.21143 441 ALA A CA 1
ATOM 3376 C C . ALA A 1 444 ? -42.53110 -4.61232 -27.19162 1.000 58.92063 441 ALA A C 1
ATOM 3377 O O . ALA A 1 444 ? -42.52562 -4.37351 -28.40462 1.000 65.49721 441 ALA A O 1
ATOM 3379 N N . ASN A 1 445 ? -42.69207 -3.65370 -26.28442 1.000 53.43350 442 ASN A N 1
ATOM 3380 C CA . ASN A 1 445 ? -42.67954 -2.25012 -26.66198 1.000 52.78289 442 ASN A CA 1
ATOM 3381 C C . ASN A 1 445 ? -42.10748 -1.43475 -25.50900 1.000 54.97303 442 ASN A C 1
ATOM 3382 O O . ASN A 1 445 ? -41.71829 -1.97373 -24.46807 1.000 53.67317 442 ASN A O 1
ATOM 3387 N N . GLY A 1 446 ? -42.06404 -0.12146 -25.70614 1.000 57.24531 443 GLY A N 1
ATOM 3388 C CA . GLY A 1 446 ? -41.57766 0.78942 -24.70186 1.000 55.43010 443 GLY A CA 1
ATOM 3389 C C . GLY A 1 446 ? -42.26253 0.59779 -23.36346 1.000 54.33137 443 GLY A C 1
ATOM 3390 O O . GLY A 1 446 ? -41.59775 0.37109 -22.35265 1.000 48.67547 443 GLY A O 1
ATOM 3391 N N . PRO A 1 447 ? -43.60532 0.68717 -23.32591 1.000 58.07751 444 PRO A N 1
ATOM 3392 C CA . PRO A 1 447 ? -44.30665 0.48287 -22.04372 1.000 55.08929 444 PRO A CA 1
ATOM 3393 C C . PRO A 1 447 ? -44.00211 -0.85021 -21.39449 1.000 48.90052 444 PRO A C 1
ATOM 3394 O O . PRO A 1 447 ? -43.82200 -0.90638 -20.17089 1.000 46.53653 444 PRO A O 1
ATOM 3398 N N . ALA A 1 448 ? -43.93422 -1.92917 -22.17352 1.000 51.57345 445 ALA A N 1
ATOM 3399 C CA . ALA A 1 448 ? -43.50861 -3.20321 -21.60031 1.000 59.76015 445 ALA A CA 1
ATOM 3400 C C . ALA A 1 448 ? -42.10816 -3.08709 -21.00360 1.000 59.99047 445 ALA A C 1
ATOM 3401 O O . ALA A 1 448 ? -41.83396 -3.63369 -19.92876 1.000 57.45264 445 ALA A O 1
ATOM 3403 N N . SER A 1 449 ? -41.21198 -2.35168 -21.66554 1.000 58.09098 446 SER A N 1
ATOM 3404 C CA . SER A 1 449 ? -39.85590 -2.26687 -21.14261 1.000 58.95450 446 SER A CA 1
ATOM 3405 C C . SER A 1 449 ? -39.81460 -1.46152 -19.85257 1.000 57.47816 446 SER A C 1
ATOM 3406 O O . SER A 1 449 ? -39.13225 -1.85179 -18.90200 1.000 61.63415 446 SER A O 1
ATOM 3409 N N . ILE A 1 450 ? -40.60996 -0.39692 -19.75864 1.000 56.86289 447 ILE A N 1
ATOM 3410 C CA . ILE A 1 450 ? -40.66308 0.36818 -18.51752 1.000 57.81252 447 ILE A CA 1
ATOM 3411 C C . ILE A 1 450 ? -41.24884 -0.48262 -17.39513 1.000 63.95790 447 ILE A C 1
ATOM 3412 O O . ILE A 1 450 ? -40.59908 -0.72407 -16.37215 1.000 65.28591 447 ILE A O 1
ATOM 3417 N N . LEU A 1 451 ? -42.47243 -0.98082 -17.58830 1.000 65.94284 448 LEU A N 1
ATOM 3418 C CA . LEU A 1 451 ? -43.24396 -1.53682 -16.48154 1.000 66.05966 448 LEU A CA 1
ATOM 3419 C C . LEU A 1 451 ? -42.80045 -2.93046 -16.06373 1.000 71.79522 448 LEU A C 1
ATOM 3420 O O . LEU A 1 451 ? -43.07548 -3.33017 -14.92893 1.000 77.63110 448 LEU A O 1
ATOM 3425 N N . ALA A 1 452 ? -42.14033 -3.68565 -16.93998 1.000 70.40725 449 ALA A N 1
ATOM 3426 C CA . ALA A 1 452 ? -41.64627 -4.99671 -16.54219 1.000 65.44165 449 ALA A CA 1
ATOM 3427 C C . ALA A 1 452 ? -40.33306 -4.91947 -15.77753 1.000 66.91384 449 ALA A C 1
ATOM 3428 O O . ALA A 1 452 ? -39.85685 -5.95042 -15.29146 1.000 70.65555 449 ALA A O 1
ATOM 3430 N N . THR A 1 453 ? -39.74042 -3.72886 -15.67307 1.000 64.94718 450 THR A N 1
ATOM 3431 C CA . THR A 1 453 ? -38.41575 -3.53248 -15.10507 1.000 62.00924 450 THR A CA 1
ATOM 3432 C C . THR A 1 453 ? -38.41951 -2.71596 -13.81413 1.000 60.27602 450 THR A C 1
ATOM 3433 O O . THR A 1 453 ? -37.41659 -2.72462 -13.09602 1.000 62.57190 450 THR A O 1
ATOM 3437 N N . THR A 1 454 ? -39.52168 -2.04270 -13.47245 1.000 61.01406 451 THR A N 1
ATOM 3438 C CA . THR A 1 454 ? -39.51357 -1.17287 -12.29886 1.000 61.94816 451 THR A CA 1
ATOM 3439 C C . THR A 1 454 ? -39.291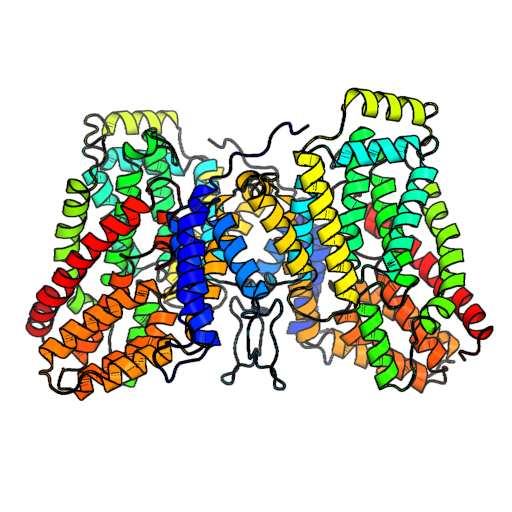80 -1.92650 -10.99455 1.000 63.44845 451 THR A C 1
ATOM 3440 O O . THR A 1 454 ? -38.96769 -1.28993 -9.98336 1.000 61.75487 451 THR A O 1
ATOM 3444 N N . GLY A 1 455 ? -39.42608 -3.25252 -10.99333 1.000 64.64414 452 GLY A N 1
ATOM 3445 C CA . GLY A 1 455 ? -39.23576 -4.03626 -9.79392 1.000 63.25272 452 GLY A CA 1
ATOM 3446 C C . GLY A 1 455 ? -40.49200 -4.33990 -9.01269 1.000 68.19249 452 GLY A C 1
ATOM 3447 O O . GLY A 1 455 ? -40.39944 -4.97576 -7.95497 1.000 71.97857 452 GLY A O 1
ATOM 3448 N N . TYR A 1 456 ? -41.66241 -3.90469 -9.48708 1.000 69.44420 453 TYR A N 1
ATOM 3449 C CA . TYR A 1 456 ? -42.91830 -4.22112 -8.81234 1.000 68.60064 453 TYR A CA 1
ATOM 3450 C C . TYR A 1 456 ? -43.48399 -5.57146 -9.23399 1.000 70.37575 453 TYR A C 1
ATOM 3451 O O . TYR A 1 456 ? -44.09553 -6.26353 -8.41102 1.000 76.27687 453 TYR A O 1
ATOM 3460 N N . VAL A 1 457 ? -43.26833 -5.97714 -10.48300 1.000 64.76787 454 VAL A N 1
ATOM 3461 C CA . VAL A 1 457 ? -43.78442 -7.23295 -11.00905 1.000 63.98339 454 VAL A CA 1
ATOM 3462 C C . VAL A 1 457 ? -42.59818 -8.07363 -11.45419 1.000 66.25387 454 VAL A C 1
ATOM 3463 O O . VAL A 1 457 ? -41.82865 -7.65696 -12.32990 1.000 68.30337 454 VAL A O 1
ATOM 3467 N N . LYS A 1 458 ? -42.46111 -9.25770 -10.85981 1.000 65.11963 455 LYS A N 1
ATOM 3468 C CA . LYS A 1 458 ? -41.46666 -10.22623 -11.28975 1.000 61.41788 455 LYS A CA 1
ATOM 3469 C C . LYS A 1 458 ? -41.74138 -10.65858 -12.72813 1.000 64.03996 455 LYS A C 1
ATOM 3470 O O . LYS A 1 458 ? -42.83960 -10.47563 -13.26249 1.000 70.13987 455 LYS A O 1
ATOM 3476 N N . GLN A 1 459 ? -40.71554 -11.21768 -13.36822 1.000 63.48481 456 GLN A N 1
ATOM 3477 C CA . GLN A 1 459 ? -40.81908 -11.56756 -14.77800 1.000 67.38249 456 GLN A CA 1
ATOM 3478 C C . GLN A 1 459 ? -41.43893 -12.93803 -15.01778 1.000 68.33045 456 GLN A C 1
ATOM 3479 O O . GLN A 1 459 ? -42.05296 -13.15429 -16.06838 1.000 64.67876 456 GLN A O 1
ATOM 3485 N N . SER A 1 460 ? -41.28287 -13.88025 -14.09068 1.000 72.43399 457 SER A N 1
ATOM 3486 C CA . SER A 1 460 ? -42.12189 -15.07252 -14.08694 1.000 70.80077 457 SER A CA 1
ATOM 3487 C C . SER A 1 460 ? -43.58434 -14.68199 -14.27299 1.000 74.42137 457 SER A C 1
ATOM 3488 O O . SER A 1 460 ? -44.23031 -15.06064 -15.26543 1.000 79.30429 457 SER A O 1
ATOM 3491 N N . GLU A 1 461 ? -44.10433 -13.89006 -13.32176 1.000 69.60911 458 GLU A N 1
ATOM 3492 C CA . GLU A 1 461 ? -45.50665 -13.49776 -13.36154 1.000 67.07185 458 GLU A CA 1
ATOM 3493 C C . GLU A 1 461 ? -45.81808 -12.68644 -14.61071 1.000 64.38954 458 GLU A C 1
ATOM 3494 O O . GLU A 1 461 ? -46.86790 -12.87549 -15.23817 1.000 71.12237 458 GLU A O 1
ATOM 3500 N N . TRP A 1 462 ? -44.89969 -11.80896 -15.01104 1.000 61.57907 459 TRP A N 1
ATOM 3501 C CA . TRP A 1 462 ? -45.11279 -11.00168 -16.20520 1.000 60.73822 459 TRP A CA 1
ATOM 3502 C C . TRP A 1 462 ? -45.34957 -11.88392 -17.42871 1.000 61.87269 459 TRP A C 1
ATOM 3503 O O . TRP A 1 462 ? -46.39204 -11.78681 -18.08588 1.000 62.91605 459 TRP A O 1
ATOM 3514 N N . TRP A 1 463 ? -44.40883 -12.78557 -17.72322 1.000 63.67610 460 TRP A N 1
ATOM 3515 C CA . TRP A 1 463 ? -44.53748 -13.62150 -18.91412 1.000 62.83011 460 TRP A CA 1
ATOM 3516 C C . TRP A 1 463 ? -45.75703 -14.53948 -18.83872 1.000 62.81633 460 TRP A C 1
ATOM 3517 O O . TRP A 1 463 ? -46.50902 -14.65330 -19.81416 1.000 66.05783 460 TRP A O 1
ATOM 3528 N N . LYS A 1 464 ? -45.98906 -15.18856 -17.69144 1.000 61.43761 461 LYS A N 1
ATOM 3529 C CA . LYS A 1 464 ? -47.10704 -16.13132 -17.60510 1.000 67.90229 461 LYS A CA 1
ATOM 3530 C C . LYS A 1 464 ? -48.45164 -15.41892 -17.75888 1.000 71.73107 461 LYS A C 1
ATOM 3531 O O . LYS A 1 464 ? -49.30277 -15.81411 -18.57865 1.000 74.98847 461 LYS A O 1
ATOM 3537 N N . MET A 1 465 ? -48.66942 -14.37189 -16.95843 1.000 70.50470 462 MET A N 1
ATOM 3538 C CA . MET A 1 465 ? -49.93160 -13.65650 -17.01508 1.000 69.34956 462 MET A CA 1
ATOM 3539 C C . MET A 1 465 ? -50.13153 -13.00168 -18.36852 1.000 68.29790 462 MET A C 1
ATOM 3540 O O . MET A 1 465 ? -51.26932 -12.92213 -18.85183 1.000 71.95295 462 MET A O 1
ATOM 3545 N N . ASN A 1 466 ? -49.04668 -12.55181 -19.01018 1.000 61.91966 463 ASN A N 1
ATOM 3546 C CA . ASN A 1 466 ? -49.18513 -11.99427 -20.34580 1.000 60.68353 463 ASN A CA 1
ATOM 3547 C C . ASN A 1 466 ? -49.57034 -13.05749 -21.36005 1.000 61.87058 463 ASN A C 1
ATOM 3548 O O . ASN A 1 466 ? -50.32055 -12.76362 -22.28969 1.000 68.12215 463 ASN A O 1
ATOM 3553 N N . PHE A 1 467 ? -49.08454 -14.29011 -21.19779 1.000 59.04028 464 PHE A N 1
ATOM 3554 C CA . PHE A 1 467 ? -49.51292 -15.37994 -22.07578 1.000 61.20737 464 PHE A CA 1
ATOM 3555 C C . PHE A 1 467 ? -51.02132 -15.62766 -21.95997 1.000 67.09939 464 PHE A C 1
ATOM 3556 O O . PHE A 1 467 ? -51.74158 -15.73115 -22.97101 1.000 68.61562 464 PHE A O 1
ATOM 3564 N N . ILE A 1 468 ? -51.51415 -15.71726 -20.72205 1.000 66.10287 465 ILE A N 1
ATOM 3565 C CA . ILE A 1 468 ? -52.95090 -15.90017 -20.49825 1.000 60.54255 465 ILE A CA 1
ATOM 3566 C C . ILE A 1 468 ? -53.74400 -14.74924 -21.11705 1.000 60.36704 465 ILE A C 1
ATOM 3567 O O . ILE A 1 468 ? -54.72230 -14.95545 -21.86059 1.000 64.65499 465 ILE A O 1
ATOM 3572 N N . LEU A 1 469 ? -53.34399 -13.51428 -20.80510 1.000 56.23128 466 LEU A N 1
ATOM 3573 C CA . LEU A 1 469 ? -54.06254 -12.36072 -21.32940 1.000 54.36968 466 LEU A CA 1
ATOM 3574 C C . LEU A 1 469 ? -53.95310 -12.26900 -22.84164 1.000 57.67169 466 LEU A C 1
ATOM 3575 O O . LEU A 1 469 ? -54.85371 -11.72812 -23.48275 1.000 61.81402 466 LEU A O 1
ATOM 3580 N N . GLY A 1 470 ? -52.87375 -12.78479 -23.43138 1.000 52.56981 467 GLY A N 1
ATOM 3581 C CA . GLY A 1 470 ? -52.79037 -12.81082 -24.87904 1.000 54.82385 467 GLY A CA 1
ATOM 3582 C C . GLY A 1 470 ? -53.83811 -13.72666 -25.47759 1.000 61.55291 467 GLY A C 1
ATOM 3583 O O . GLY A 1 470 ? -54.47148 -13.39283 -26.48647 1.000 63.85548 467 GLY A O 1
ATOM 3584 N N . LEU A 1 471 ? -54.04748 -14.88904 -24.85519 1.000 61.35639 468 LEU A N 1
ATOM 3585 C CA . LEU A 1 471 ? -55.14352 -15.75149 -25.29234 1.000 57.96400 468 LEU A CA 1
ATOM 3586 C C . LEU A 1 471 ? -56.47046 -15.00354 -25.24375 1.000 62.11368 468 LEU A C 1
ATOM 3587 O O . LEU A 1 471 ? -57.24712 -15.01380 -26.21355 1.000 62.07907 468 LEU A O 1
ATOM 3592 N N . ILE A 1 472 ? -56.73121 -14.31981 -24.12540 1.000 63.21963 469 ILE A N 1
ATOM 3593 C CA . ILE A 1 472 ? -58.01080 -13.61866 -23.98834 1.000 61.04686 469 ILE A CA 1
ATOM 3594 C C . ILE A 1 472 ? -58.13037 -12.48915 -25.01147 1.000 61.47244 469 ILE A C 1
ATOM 3595 O O . ILE A 1 472 ? -59.19701 -12.28817 -25.60663 1.000 60.72521 469 ILE A O 1
ATOM 3600 N N . TYR A 1 473 ? -57.04650 -11.73109 -25.21907 1.000 61.91389 470 TYR A N 1
ATOM 3601 C CA . TYR A 1 473 ? -57.03891 -10.62943 -26.17943 1.000 61.83583 470 TYR A CA 1
ATOM 3602 C C . TYR A 1 473 ? -57.33898 -11.12083 -27.58638 1.000 63.36956 470 TYR A C 1
ATOM 3603 O O . TYR A 1 473 ? -58.11873 -10.50169 -28.32023 1.000 65.26695 470 TYR A O 1
ATOM 3612 N N . MET A 1 474 ? -56.68527 -12.21261 -27.99859 1.000 63.78731 471 MET A N 1
ATOM 3613 C CA . MET A 1 474 ? -56.94751 -12.76588 -29.32273 1.000 64.63011 471 MET A CA 1
ATOM 3614 C C . MET A 1 474 ? -58.39642 -13.22039 -29.44915 1.000 69.55381 471 MET A C 1
ATOM 3615 O O . MET A 1 474 ? -59.05086 -12.94323 -30.45747 1.000 69.30115 471 MET A O 1
ATOM 3620 N N . VAL A 1 475 ? -58.92091 -13.91966 -28.44013 1.000 68.77999 472 VAL A N 1
ATOM 3621 C CA . VAL A 1 475 ? -60.31214 -14.35315 -28.52004 1.000 67.27811 472 VAL A CA 1
ATOM 3622 C C . VAL A 1 475 ? -61.22215 -13.14652 -28.69154 1.000 67.36230 472 VAL A C 1
ATOM 3623 O O . VAL A 1 475 ? -62.04562 -13.09087 -29.61805 1.000 66.29367 472 VAL A O 1
ATOM 3627 N N . ILE A 1 476 ? -61.07760 -12.15941 -27.79845 1.000 68.41998 473 ILE A N 1
ATOM 3628 C CA . ILE A 1 476 ? -61.89129 -10.94373 -27.85237 1.000 67.86215 473 ILE A CA 1
ATOM 3629 C C . ILE A 1 476 ? -61.81740 -10.32084 -29.23856 1.000 70.98689 473 ILE A C 1
ATOM 3630 O O . ILE A 1 476 ? -62.82987 -10.17540 -29.93458 1.000 70.91321 473 ILE A O 1
ATOM 3635 N N . PHE A 1 477 ? -60.60755 -9.95769 -29.66506 1.000 68.67472 474 PHE A N 1
ATOM 3636 C CA . PHE A 1 477 ? -60.46799 -9.19974 -30.90038 1.000 69.50488 474 PHE A CA 1
ATOM 3637 C C . PHE A 1 477 ? -60.88415 -10.02520 -32.11129 1.000 72.75682 474 PHE A C 1
ATOM 3638 O O . PHE A 1 477 ? -61.80382 -9.63623 -32.82928 1.000 83.24021 474 PHE A O 1
ATOM 3646 N N . GLY A 1 478 ? -60.28709 -11.19673 -32.31152 1.000 68.09298 475 GLY A N 1
ATOM 3647 C CA . GLY A 1 478 ? -60.74792 -12.10991 -33.34068 1.000 68.34842 475 GLY A CA 1
ATOM 3648 C C . GLY A 1 478 ? -62.25797 -12.21879 -33.43832 1.000 74.62213 475 GLY A C 1
ATOM 3649 O O . GLY A 1 478 ? -62.84544 -11.68082 -34.38119 1.000 78.67158 475 GLY A O 1
ATOM 3650 N N . ILE A 1 479 ? -62.91777 -12.80957 -32.43846 1.000 74.77201 476 ILE A N 1
ATOM 3651 C CA . ILE A 1 479 ? -64.33067 -13.14913 -32.59618 1.000 74.46724 476 ILE A CA 1
ATOM 3652 C C . ILE A 1 479 ? -65.20776 -11.90333 -32.51401 1.000 75.27106 476 ILE A C 1
ATOM 3653 O O . ILE A 1 479 ? -65.98507 -11.60703 -33.43709 1.000 77.14845 476 ILE A O 1
ATOM 3658 N N . VAL A 1 480 ? -65.11414 -11.16568 -31.40093 1.000 75.87997 477 VAL A N 1
ATOM 3659 C CA . VAL A 1 480 ? -65.98967 -10.01520 -31.21708 1.000 72.63956 477 VAL A CA 1
ATOM 3660 C C . VAL A 1 480 ? -65.74379 -8.98593 -32.30659 1.000 72.27542 477 VAL A C 1
ATOM 3661 O O . VAL A 1 480 ? -66.69232 -8.42697 -32.86277 1.000 72.56826 477 VAL A O 1
ATOM 3665 N N . GLY A 1 481 ? -64.47563 -8.71379 -32.63586 1.000 70.03794 478 GLY A N 1
ATOM 3666 C CA . GLY A 1 481 ? -64.18988 -7.74394 -33.66763 1.000 71.83991 478 GLY A CA 1
ATOM 3667 C C . GLY A 1 481 ? -64.58906 -8.19160 -35.05692 1.000 69.53453 478 GLY A C 1
ATOM 3668 O O . GLY A 1 481 ? -65.01371 -7.36912 -35.86256 1.000 71.66078 478 GLY A O 1
ATOM 3669 N N . THR A 1 482 ? -64.52248 -9.49059 -35.35228 1.000 62.89585 479 THR A N 1
ATOM 3670 C CA . THR A 1 482 ? -64.97105 -9.93494 -36.66868 1.000 68.22886 479 THR A CA 1
ATOM 3671 C C . THR A 1 482 ? -66.48713 -9.78142 -36.82269 1.000 73.46623 479 THR A C 1
ATOM 3672 O O . THR A 1 482 ? -66.97476 -9.23763 -37.83372 1.000 76.86990 479 THR A O 1
ATOM 3676 N N . ILE A 1 483 ? -67.25318 -10.20133 -35.80699 1.000 70.21775 480 ILE A N 1
ATOM 3677 C CA . ILE A 1 483 ? -68.69904 -10.04432 -35.94099 1.000 71.11209 480 ILE A CA 1
ATOM 3678 C C . ILE A 1 483 ? -69.09627 -8.56967 -35.85011 1.000 73.13487 480 ILE A C 1
ATOM 3679 O O . ILE A 1 483 ? -69.99398 -8.11890 -36.57367 1.000 76.40321 480 ILE A O 1
ATOM 3684 N N . TRP A 1 484 ? -68.40868 -7.77591 -35.02617 1.000 73.86654 481 TRP A N 1
ATOM 3685 C CA . TRP A 1 484 ? -68.69379 -6.34563 -34.97808 1.000 71.49376 481 TRP A CA 1
ATOM 3686 C C . TRP A 1 484 ? -68.29440 -5.64360 -36.26986 1.000 70.80020 481 TRP A C 1
ATOM 3687 O O . TRP A 1 484 ? -68.98351 -4.71320 -36.70657 1.000 68.18474 481 TRP A O 1
ATOM 3698 N N . MET A 1 485 ? -67.21691 -6.09412 -36.91451 1.000 72.79667 482 MET A N 1
ATOM 3699 C CA . MET A 1 485 ? -66.75276 -5.46526 -38.13843 1.000 77.45270 482 MET A CA 1
ATOM 3700 C C . MET A 1 485 ? -67.60021 -5.80833 -39.35072 1.000 81.95614 482 MET A C 1
ATOM 3701 O O . MET A 1 485 ? -67.54198 -5.07038 -40.34016 1.000 82.61209 482 MET A O 1
ATOM 3706 N N . LYS A 1 486 ? -68.36394 -6.90747 -39.32462 1.000 85.20479 483 LYS A N 1
ATOM 3707 C CA . LYS A 1 486 ? -69.39048 -6.98489 -40.36614 1.000 81.98584 483 LYS A CA 1
ATOM 3708 C C . LYS A 1 486 ? -70.71569 -6.35757 -39.93759 1.000 79.65676 483 LYS A C 1
ATOM 3709 O O . LYS A 1 486 ? -71.47290 -5.87469 -40.79015 1.000 76.20442 483 LYS A O 1
ATOM 3715 N N . ILE A 1 487 ? -71.01990 -6.29840 -38.63851 1.000 77.37332 484 ILE A N 1
ATOM 3716 C CA . ILE A 1 487 ? -72.18902 -5.52052 -38.22658 1.000 73.46045 484 ILE A CA 1
ATOM 3717 C C . ILE A 1 487 ? -72.03309 -4.08708 -38.71354 1.000 66.97476 484 ILE A C 1
ATOM 3718 O O . ILE A 1 487 ? -73.01323 -3.43637 -39.07844 1.000 68.15705 484 ILE A O 1
ATOM 3723 N N . ILE A 1 488 ? -70.80142 -3.57204 -38.74480 1.000 65.96357 485 ILE A N 1
ATOM 3724 C CA . ILE A 1 488 ? -70.58415 -2.23446 -39.28450 1.000 66.33235 485 ILE A CA 1
ATOM 3725 C C . ILE A 1 488 ? -70.22997 -2.24595 -40.76632 1.000 63.88772 485 ILE A C 1
ATOM 3726 O O . ILE A 1 488 ? -70.15197 -1.16896 -41.37606 1.000 60.21518 485 ILE A O 1
ATOM 3731 N N . GLY A 1 489 ? -69.99584 -3.41515 -41.36605 1.000 62.00151 486 GLY A N 1
ATOM 3732 C CA . GLY A 1 489 ? -69.78914 -3.44743 -42.80374 1.000 64.39341 486 GLY A CA 1
ATOM 3733 C C . GLY A 1 489 ? -68.39427 -3.25801 -43.36398 1.000 75.03195 486 GLY A C 1
ATOM 3734 O O . GLY A 1 489 ? -68.25438 -2.64242 -44.42375 1.000 80.30948 486 GLY A O 1
ATOM 3735 N N . ILE A 1 490 ? -67.36185 -3.77981 -42.70378 1.000 80.81871 487 ILE A N 1
ATOM 3736 C CA . ILE A 1 490 ? -65.99573 -3.55464 -43.17046 1.000 79.66149 487 ILE A CA 1
ATOM 3737 C C . ILE A 1 490 ? -65.55980 -4.57756 -44.21593 1.000 88.87800 487 ILE A C 1
ATOM 3738 O O . ILE A 1 490 ? -64.92782 -4.19624 -45.20546 1.000 96.36274 487 ILE A O 1
ATOM 3743 N N . TRP A 1 491 ? -65.86897 -5.87105 -44.04673 1.000 94.73352 488 TRP A N 1
ATOM 3744 C CA . TRP A 1 491 ? -65.32002 -6.90105 -44.96693 1.000 102.74986 488 TRP A CA 1
ATOM 3745 C C . TRP A 1 491 ? -65.57310 -6.51477 -46.43862 1.000 112.39688 488 TRP A C 1
ATOM 3746 O O . TRP A 1 491 ? -64.68459 -6.59011 -47.29747 1.000 115.13103 488 TRP A O 1
ATOM 3757 N N . ALA B 1 3 ? -39.43941 15.11067 -0.31287 1.000 118.80211 0 ALA B N 1
ATOM 3758 C CA . ALA B 1 3 ? -40.12186 16.39493 -0.20997 1.000 118.26777 0 ALA B CA 1
ATOM 3759 C C . ALA B 1 3 ? -39.13550 17.54458 -0.37655 1.000 115.94035 0 ALA B C 1
ATOM 3760 O O . ALA B 1 3 ? -38.42079 17.90074 0.56247 1.000 116.16254 0 ALA B O 1
ATOM 3762 N N . MET B 1 4 ? -39.11351 18.13092 -1.57134 1.000 113.12326 1 MET B N 1
ATOM 3763 C CA . MET B 1 4 ? -38.21318 19.24031 -1.85783 1.000 110.46414 1 MET B CA 1
ATOM 3764 C C . MET B 1 4 ? -38.80158 20.54423 -1.33994 1.000 113.27734 1 MET B C 1
ATOM 3765 O O . MET B 1 4 ? -39.98245 20.83176 -1.55556 1.000 114.71723 1 MET B O 1
ATOM 3770 N N . LYS B 1 5 ? -37.97758 21.33220 -0.65043 1.000 115.68541 2 LYS B N 1
ATOM 3771 C CA . LYS B 1 5 ? -38.44164 22.56444 -0.02718 1.000 119.57113 2 LYS B CA 1
ATOM 3772 C C . LYS B 1 5 ? -38.12983 23.78744 -0.88257 1.000 120.00283 2 LYS B C 1
ATOM 3773 O O . LYS B 1 5 ? -39.03442 24.53986 -1.24731 1.000 121.38981 2 LYS B O 1
ATOM 3779 N N . THR B 1 6 ? -36.86720 24.01371 -1.20854 1.000 119.59113 3 THR B N 1
ATOM 3780 C CA . THR B 1 6 ? -36.50728 25.13906 -2.05499 1.000 115.83446 3 THR B CA 1
ATOM 3781 C C . THR B 1 6 ? -35.58878 24.68008 -3.18574 1.000 109.91281 3 THR B C 1
ATOM 3782 O O . THR B 1 6 ? -35.05005 23.57333 -3.15681 1.000 109.84441 3 THR B O 1
ATOM 3786 N N . LEU B 1 7 ? -35.41209 25.54687 -4.18452 1.000 102.46128 4 LEU B N 1
ATOM 3787 C CA . LEU B 1 7 ? -34.74334 25.17769 -5.43097 1.000 92.22571 4 LEU B CA 1
ATOM 3788 C C . LEU B 1 7 ? -33.23133 24.99971 -5.28084 1.000 90.93084 4 LEU B C 1
ATOM 3789 O O . LEU B 1 7 ? -32.58954 25.58865 -4.40634 1.000 93.50505 4 LEU B O 1
ATOM 3794 N N . GLU B 1 8 ? -32.66040 24.17317 -6.16447 1.000 87.27527 5 GLU B N 1
ATOM 3795 C CA . GLU B 1 8 ? -31.20901 24.05495 -6.26141 1.000 89.03724 5 GLU B CA 1
ATOM 3796 C C . GLU B 1 8 ? -30.61471 25.36186 -6.77876 1.000 93.34285 5 GLU B C 1
ATOM 3797 O O . GLU B 1 8 ? -31.19277 26.02741 -7.64390 1.000 94.94761 5 GLU B O 1
ATOM 3803 N N . LYS B 1 9 ? -29.45798 25.73254 -6.23344 1.000 93.86797 6 LYS B N 1
ATOM 3804 C CA . LYS B 1 9 ? -28.78944 26.97131 -6.61515 1.000 92.03026 6 LYS B CA 1
ATOM 3805 C C . LYS B 1 9 ? -28.22540 26.85433 -8.02707 1.000 86.76293 6 LYS B C 1
ATOM 3806 O O . LYS B 1 9 ? -27.39263 25.98388 -8.29502 1.000 87.84500 6 LYS B O 1
ATOM 3812 N N . VAL B 1 10 ? -28.69089 27.71074 -8.93558 1.000 83.07858 7 VAL B N 1
ATOM 3813 C CA . VAL B 1 10 ? -28.20648 27.74772 -10.31260 1.000 78.68832 7 VAL B CA 1
ATOM 3814 C C . VAL B 1 10 ? -27.38528 29.01616 -10.50321 1.000 77.83091 7 VAL B C 1
ATOM 3815 O O . VAL B 1 10 ? -27.77714 30.09850 -10.05097 1.000 80.45717 7 VAL B O 1
ATOM 3819 N N . ASN B 1 11 ? -26.24220 28.87766 -11.17223 1.000 74.77347 8 ASN B N 1
ATOM 3820 C CA . ASN B 1 11 ? -25.32825 29.99202 -11.42992 1.000 74.38198 8 ASN B CA 1
ATOM 3821 C C . ASN B 1 11 ? -25.77439 30.71057 -12.69976 1.000 75.85937 8 ASN B C 1
ATOM 3822 O O . ASN B 1 11 ? -25.33309 30.39715 -13.80634 1.000 76.61677 8 ASN B O 1
ATOM 3827 N N . TYR B 1 12 ? -26.65809 31.70141 -12.53681 1.000 75.08068 9 TYR B N 1
ATOM 3828 C CA . TYR B 1 12 ? -27.25158 32.36866 -13.69197 1.000 72.19919 9 TYR B CA 1
ATOM 3829 C C . TYR B 1 12 ? -26.29154 33.34373 -14.36496 1.000 75.09399 9 TYR B C 1
ATOM 3830 O O . TYR B 1 12 ? -26.33716 33.49501 -15.59397 1.000 72.43834 9 TYR B O 1
ATOM 3839 N N . LYS B 1 13 ? -25.41690 34.00207 -13.59476 1.000 77.49344 10 LYS B N 1
ATOM 3840 C CA . LYS B 1 13 ? -24.39566 34.85236 -14.20053 1.000 77.07627 10 LYS B CA 1
ATOM 3841 C C . LYS B 1 13 ? -23.58915 34.09172 -15.24434 1.000 69.60920 10 LYS B C 1
ATOM 3842 O O . LYS B 1 13 ? -23.12938 34.67943 -16.23035 1.000 70.76796 10 LYS B O 1
ATOM 3848 N N . GLY B 1 14 ? -23.41136 32.78616 -15.04356 1.000 68.98389 11 GLY B N 1
ATOM 3849 C CA . GLY B 1 14 ? -22.74942 31.94849 -16.02481 1.000 69.61607 11 GLY B CA 1
ATOM 3850 C C . GLY B 1 14 ? -23.37305 31.98814 -17.40407 1.000 68.42781 11 GLY B C 1
ATOM 3851 O O . GLY B 1 14 ? -22.71876 31.61166 -18.37866 1.000 67.33849 11 GLY B O 1
ATOM 3852 N N . PHE B 1 15 ? -24.63522 32.39765 -17.50832 1.000 72.66998 12 PHE B N 1
ATOM 3853 C CA . PHE B 1 15 ? -25.29648 32.44423 -18.80630 1.000 71.76414 12 PHE B CA 1
ATOM 3854 C C . PHE B 1 15 ? -24.99191 33.70695 -19.60546 1.000 72.47038 12 PHE B C 1
ATOM 3855 O O . PHE B 1 15 ? -25.15545 33.69242 -20.82881 1.000 72.07002 12 PHE B O 1
ATOM 3863 N N . ILE B 1 16 ? -24.53932 34.78614 -18.96144 1.000 71.28208 13 ILE B N 1
ATOM 3864 C CA . ILE B 1 16 ? -24.39437 36.05567 -19.67248 1.000 71.43711 13 ILE B CA 1
ATOM 3865 C C . ILE B 1 16 ? -23.35098 35.94076 -20.77741 1.000 78.06461 13 ILE B C 1
ATOM 3866 O O . ILE B 1 16 ? -23.63439 36.23566 -21.94263 1.000 79.89643 13 ILE B O 1
ATOM 3871 N N . TRP B 1 17 ? -22.13216 35.49791 -20.43543 1.000 78.58718 14 TRP B N 1
ATOM 3872 C CA . TRP B 1 17 ? -21.06663 35.43143 -21.43725 1.000 72.88404 14 TRP B CA 1
ATOM 3873 C C . TRP B 1 17 ? -21.41232 34.50586 -22.60250 1.000 65.95944 14 TRP B C 1
ATOM 3874 O O . TRP B 1 17 ? -21.33635 34.95835 -23.75865 1.000 69.01126 14 TRP B O 1
ATOM 3885 N N . PRO B 1 18 ? -21.78672 33.23166 -22.39436 1.000 59.71052 15 PRO B N 1
ATOM 3886 C CA . PRO B 1 18 ? -22.11336 32.37686 -23.54950 1.000 62.89602 15 PRO B CA 1
ATOM 3887 C C . PRO B 1 18 ? -23.28157 32.90168 -24.35856 1.000 69.63435 15 PRO B C 1
ATOM 3888 O O . PRO B 1 18 ? -23.24408 32.86120 -25.59375 1.000 68.07067 15 PRO B O 1
ATOM 3892 N N . LEU B 1 19 ? -24.34750 33.34616 -23.68770 1.000 74.75825 16 LEU B N 1
ATOM 3893 C CA . LEU B 1 19 ? -25.52780 33.81827 -24.40062 1.000 73.03761 16 LEU B CA 1
ATOM 3894 C C . LEU B 1 19 ? -25.24160 35.11598 -25.15100 1.000 73.96988 16 LEU B C 1
ATOM 3895 O O . LEU B 1 19 ? -25.69592 35.28853 -26.28478 1.000 75.18667 16 LEU B O 1
ATOM 3900 N N . ALA B 1 20 ? -24.49361 36.04027 -24.54024 1.000 79.28720 17 ALA B N 1
ATOM 3901 C CA . ALA B 1 20 ? -24.05674 37.24518 -25.25088 1.000 82.03321 17 ALA B CA 1
ATOM 3902 C C . ALA B 1 20 ? -23.23766 36.89859 -26.49021 1.000 82.19768 17 ALA B C 1
ATOM 3903 O O . ALA B 1 20 ? -23.49448 37.41844 -27.58363 1.000 82.64184 17 ALA B O 1
ATOM 3905 N N . VAL B 1 21 ? -22.21308 36.05688 -26.32285 1.000 84.40614 18 VAL B N 1
ATOM 3906 C CA . VAL B 1 21 ? -21.36820 35.65047 -27.44728 1.000 85.95393 18 VAL B CA 1
ATOM 3907 C C . VAL B 1 21 ? -22.20962 35.00952 -28.54780 1.000 84.66967 18 VAL B C 1
ATOM 3908 O O . VAL B 1 21 ? -22.06992 35.33752 -29.73560 1.000 88.23298 18 VAL B O 1
ATOM 3912 N N . GLY B 1 22 ? -23.09658 34.08626 -28.16652 1.000 79.38434 19 GLY B N 1
ATOM 3913 C CA . GLY B 1 22 ? -23.95834 33.44031 -29.14318 1.000 75.97345 19 GLY B CA 1
ATOM 3914 C C . GLY B 1 22 ? -24.86018 34.41596 -29.87957 1.000 74.61740 19 GLY B C 1
ATOM 3915 O O . GLY B 1 22 ? -24.98967 34.35365 -31.10322 1.000 76.46556 19 GLY B O 1
ATOM 3916 N N . ILE B 1 23 ? -25.50833 35.32371 -29.14251 1.000 69.91675 20 ILE B N 1
ATOM 3917 C CA . ILE B 1 23 ? -26.41677 36.28345 -29.76630 1.000 65.03864 20 ILE B CA 1
ATOM 3918 C C . ILE B 1 23 ? -25.67665 37.17406 -30.76309 1.000 60.90942 20 ILE B C 1
ATOM 3919 O O . ILE B 1 23 ? -26.16099 37.40580 -31.87683 1.000 61.07403 20 ILE B O 1
ATOM 3924 N N . VAL B 1 24 ? -24.50141 37.70030 -30.38623 1.000 58.59830 21 VAL B N 1
ATOM 3925 C CA . VAL B 1 24 ? -23.79931 38.60183 -31.30948 1.000 67.49748 21 VAL B CA 1
ATOM 3926 C C . VAL B 1 24 ? -23.29653 37.83914 -32.53449 1.000 78.83528 21 VAL B C 1
ATOM 3927 O O . VAL B 1 24 ? -23.34581 38.34503 -33.67104 1.000 86.19954 21 VAL B O 1
ATOM 3931 N N . LEU B 1 25 ? -22.79681 36.61524 -32.33388 1.000 80.26702 22 LEU B N 1
ATOM 3932 C CA . LEU B 1 25 ? -22.30665 35.86792 -33.48378 1.000 81.38569 22 LEU B CA 1
ATOM 3933 C C . LEU B 1 25 ? -23.45173 35.43968 -34.38748 1.000 77.94116 22 LEU B C 1
ATOM 3934 O O . LEU B 1 25 ? -23.27349 35.33625 -35.60767 1.000 78.41087 22 LEU B O 1
ATOM 3939 N N . TRP B 1 26 ? -24.63090 35.19863 -33.81653 1.000 72.04295 23 TRP B N 1
ATOM 3940 C CA . TRP B 1 26 ? -25.81770 34.99986 -34.63548 1.000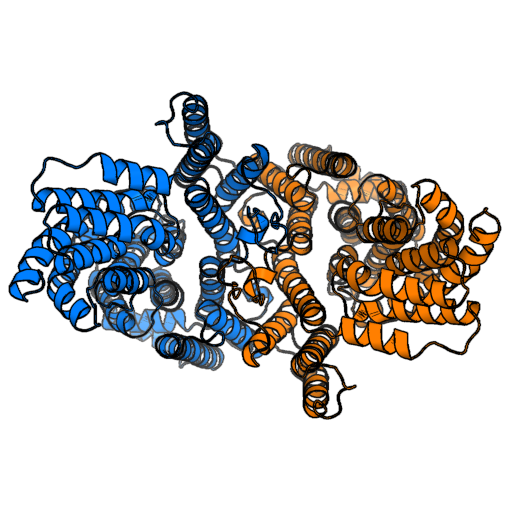 65.62232 23 TRP B CA 1
ATOM 3941 C C . TRP B 1 26 ? -26.14943 36.25667 -35.42926 1.000 67.92935 23 TRP B C 1
ATOM 3942 O O . TRP B 1 26 ? -26.37829 36.19546 -36.64077 1.000 66.04533 23 TRP B O 1
ATOM 3953 N N . LEU B 1 27 ? -26.14199 37.41552 -34.76191 1.000 71.41777 24 LEU B N 1
ATOM 3954 C CA . LEU B 1 27 ? -26.62484 38.64636 -35.37642 1.000 77.70668 24 LEU B CA 1
ATOM 3955 C C . LEU B 1 27 ? -25.71451 39.16800 -36.47602 1.000 83.62291 24 LEU B C 1
ATOM 3956 O O . LEU B 1 27 ? -26.17305 39.95737 -37.31038 1.000 91.60322 24 LEU B O 1
ATOM 3961 N N . ILE B 1 28 ? -24.44592 38.75867 -36.49652 1.000 84.00475 25 ILE B N 1
ATOM 3962 C CA . ILE B 1 28 ? -23.57392 39.21619 -37.57694 1.000 80.78951 25 ILE B CA 1
ATOM 3963 C C . ILE B 1 28 ? -23.47280 38.16666 -38.68411 1.000 79.69664 25 ILE B C 1
ATOM 3964 O O . ILE B 1 28 ? -22.49913 38.13490 -39.44666 1.000 75.52405 25 ILE B O 1
ATOM 3969 N N . THR B 1 29 ? -24.49755 37.31322 -38.78652 1.000 79.99053 26 THR B N 1
ATOM 3970 C CA . THR B 1 29 ? -24.53053 36.30061 -39.84272 1.000 74.10454 26 THR B CA 1
ATOM 3971 C C . THR B 1 29 ? -24.49049 36.86760 -41.26402 1.000 75.17888 26 THR B C 1
ATOM 3972 O O . THR B 1 29 ? -23.79740 36.27268 -42.11104 1.000 71.32155 26 THR B O 1
ATOM 3976 N N . PRO B 1 30 ? -25.15005 37.98920 -41.59096 1.000 78.26455 27 PRO B N 1
ATOM 3977 C CA . PRO B 1 30 ? -25.05967 38.50097 -42.96982 1.000 79.61073 27 PRO B CA 1
ATOM 3978 C C . PRO B 1 30 ? -23.65478 38.83516 -43.43463 1.000 80.42283 27 PRO B C 1
ATOM 3979 O O . PRO B 1 30 ? -23.37573 38.72474 -44.63636 1.000 80.47145 27 PRO B O 1
ATOM 3983 N N . TRP B 1 31 ? -22.75979 39.24833 -42.53729 1.000 77.73050 28 TRP B N 1
ATOM 3984 C CA . TRP B 1 31 ? -21.40805 39.62346 -42.93218 1.000 80.21578 28 TRP B CA 1
ATOM 3985 C C . TRP B 1 31 ? -20.40110 38.51499 -42.65714 1.000 81.09418 28 TRP B C 1
ATOM 3986 O O . TRP B 1 31 ? -19.23046 38.78681 -42.36703 1.000 82.60783 28 TRP B O 1
ATOM 3997 N N . ARG B 1 32 ? -20.84198 37.26376 -42.77293 1.000 77.40197 29 ARG B N 1
ATOM 3998 C CA . ARG B 1 32 ? -19.97036 36.11906 -42.62218 1.000 68.84110 29 ARG B CA 1
ATOM 3999 C C . ARG B 1 32 ? -18.95743 36.10589 -43.76753 1.000 71.01914 29 ARG B C 1
ATOM 4000 O O . ARG B 1 32 ? -19.17241 36.75056 -44.79652 1.000 75.31809 29 ARG B O 1
ATOM 4008 N N . PRO B 1 33 ? -17.83296 35.39446 -43.60540 1.000 69.61725 30 PRO B N 1
ATOM 4009 C CA . PRO B 1 33 ? -16.68437 35.60593 -44.50973 1.000 73.23941 30 PRO B CA 1
ATOM 4010 C C . PRO B 1 33 ? -16.96189 35.41234 -45.99847 1.000 75.89515 30 PRO B C 1
ATOM 4011 O O . PRO B 1 33 ? -16.10351 35.77437 -46.81006 1.000 82.48436 30 PRO B O 1
ATOM 4015 N N . GLY B 1 34 ? -18.11339 34.88654 -46.39059 1.000 75.52982 31 GLY B N 1
ATOM 4016 C CA . GLY B 1 34 ? -18.39122 34.69397 -47.80152 1.000 79.35658 31 GLY B CA 1
ATOM 4017 C C . GLY B 1 34 ? -17.96637 33.33628 -48.31366 1.000 82.20095 31 GLY B C 1
ATOM 4018 O O . GLY B 1 34 ? -16.87922 32.84861 -47.99483 1.000 85.04511 31 GLY B O 1
ATOM 4019 N N . GLY B 1 35 ? -18.82244 32.72968 -49.13578 1.000 86.05417 32 GLY B N 1
ATOM 4020 C CA . GLY B 1 35 ? -18.74719 31.32123 -49.44902 1.000 84.45661 32 GLY B CA 1
ATOM 4021 C C . GLY B 1 35 ? -19.17062 30.40815 -48.31932 1.000 82.24969 32 GLY B C 1
ATOM 4022 O O . GLY B 1 35 ? -19.41451 29.22162 -48.56363 1.000 84.87417 32 GLY B O 1
ATOM 4023 N N . LEU B 1 36 ? -19.28909 30.92294 -47.09747 1.000 75.02861 33 LEU B N 1
ATOM 4024 C CA . LEU B 1 36 ? -19.72702 30.13705 -45.95257 1.000 65.17828 33 LEU B CA 1
ATOM 4025 C C . LEU B 1 36 ? -21.25158 30.08446 -45.88762 1.000 61.85156 33 LEU B C 1
ATOM 4026 O O . LEU B 1 36 ? -21.91560 31.11744 -45.95659 1.000 57.44813 33 LEU B O 1
ATOM 4031 N N . SER B 1 37 ? -21.80424 28.88550 -45.73937 1.000 66.92205 34 SER B N 1
ATOM 4032 C CA . SER B 1 37 ? -23.23546 28.74172 -45.51185 1.000 65.58928 34 SER B CA 1
ATOM 4033 C C . SER B 1 37 ? -23.66338 29.48163 -44.24870 1.000 69.07624 34 SER B C 1
ATOM 4034 O O . SER B 1 37 ? -22.87245 29.68716 -43.32501 1.000 76.49181 34 SER B O 1
ATOM 4037 N N . VAL B 1 38 ? -24.92230 29.92989 -44.22996 1.000 65.01986 35 VAL B N 1
ATOM 4038 C CA . VAL B 1 38 ? -25.45983 30.47762 -42.99038 1.000 62.79767 35 VAL B CA 1
ATOM 4039 C C . VAL B 1 38 ? -25.52554 29.38480 -41.93075 1.000 61.73792 35 VAL B C 1
ATOM 4040 O O . VAL B 1 38 ? -25.35806 29.65957 -40.73980 1.000 64.47591 35 VAL B O 1
ATOM 4044 N N . GLN B 1 39 ? -25.74769 28.13055 -42.33550 1.000 61.87009 36 GLN B N 1
ATOM 4045 C CA . GLN B 1 39 ? -25.82137 27.04609 -41.35730 1.000 67.25957 36 GLN B CA 1
ATOM 4046 C C . GLN B 1 39 ? -24.45188 26.73993 -40.74844 1.000 71.54294 36 GLN B C 1
ATOM 4047 O O . GLN B 1 39 ? -24.34961 26.44540 -39.55017 1.000 71.53994 36 GLN B O 1
ATOM 4053 N N . ALA B 1 40 ? -23.38442 26.82729 -41.54210 1.000 70.33238 37 ALA B N 1
ATOM 4054 C CA . ALA B 1 40 ? -22.05036 26.67850 -40.97573 1.000 71.02173 37 ALA B CA 1
ATOM 4055 C C . ALA B 1 40 ? -21.77850 27.75408 -39.92854 1.000 66.47382 37 ALA B C 1
ATOM 4056 O O . ALA B 1 40 ? -21.31200 27.45879 -38.82296 1.000 63.37958 37 ALA B O 1
ATOM 4058 N N . TRP B 1 41 ? -22.08534 29.01140 -40.25526 1.000 67.25265 38 TRP B N 1
ATOM 4059 C CA . TRP B 1 41 ? -21.81431 30.10882 -39.33017 1.000 65.88623 38 TRP B CA 1
ATOM 4060 C C . TRP B 1 41 ? -22.69261 30.03355 -38.08134 1.000 61.48837 38 TRP B C 1
ATOM 4061 O O . TRP B 1 41 ? -22.23192 30.32338 -36.97091 1.000 64.48687 38 TRP B O 1
ATOM 4072 N N . GLU B 1 42 ? -23.95896 29.65770 -38.23488 1.000 57.53610 39 GLU B N 1
ATOM 4073 C CA . GLU B 1 42 ? -24.81440 29.49752 -37.06435 1.000 62.68521 39 GLU B CA 1
ATOM 4074 C C . GLU B 1 42 ? -24.33358 28.34929 -36.18520 1.000 58.62948 39 GLU B C 1
ATOM 4075 O O . GLU B 1 42 ? -24.36417 28.44553 -34.95014 1.000 56.43680 39 GLU B O 1
ATOM 4081 N N . MET B 1 43 ? -23.90296 27.24523 -36.79917 1.000 59.86483 40 MET B N 1
ATOM 4082 C CA . MET B 1 43 ? -23.37525 26.13771 -36.01546 1.000 64.03246 40 MET B CA 1
ATOM 4083 C C . MET B 1 43 ? -22.10133 26.55385 -35.28986 1.000 62.76163 40 MET B C 1
ATOM 4084 O O . MET B 1 43 ? -21.87618 26.16567 -34.13806 1.000 62.36537 40 MET B O 1
ATOM 4089 N N . PHE B 1 44 ? -21.26266 27.35477 -35.95089 1.000 61.07832 41 PHE B N 1
ATOM 4090 C CA . PHE B 1 44 ? -20.09265 27.93628 -35.29916 1.000 61.81512 41 PHE B CA 1
ATOM 4091 C C . PHE B 1 44 ? -20.49574 28.75311 -34.07832 1.000 62.02590 41 PHE B C 1
ATOM 4092 O O . PHE B 1 44 ? -19.87824 28.64337 -33.01045 1.000 68.31328 41 PHE B O 1
ATOM 4100 N N . ALA B 1 45 ? -21.52686 29.58924 -34.22823 1.000 53.69706 42 ALA B N 1
ATOM 4101 C CA . ALA B 1 45 ? -21.99233 30.42142 -33.12259 1.000 51.88045 42 ALA B CA 1
ATOM 4102 C C . ALA B 1 45 ? -22.44649 29.56706 -31.94667 1.000 55.38642 42 ALA B C 1
ATOM 4103 O O . ALA B 1 45 ? -22.08382 29.82616 -30.79232 1.000 64.00277 42 ALA B O 1
ATOM 4105 N N . ILE B 1 46 ? -23.24728 28.54143 -32.22252 1.000 55.22161 43 ILE B N 1
ATOM 4106 C CA . ILE B 1 46 ? -23.71791 27.66862 -31.15045 1.000 57.60518 43 ILE B CA 1
ATOM 4107 C C . ILE B 1 46 ? -22.54594 26.94815 -30.48991 1.000 61.69349 43 ILE B C 1
ATOM 4108 O O . ILE B 1 46 ? -22.51590 26.77634 -29.26302 1.000 65.21624 43 ILE B O 1
ATOM 4113 N N . PHE B 1 47 ? -21.56071 26.51599 -31.28416 1.000 61.68110 44 PHE B N 1
ATOM 4114 C CA . PHE B 1 47 ? -20.42276 25.80236 -30.70996 1.000 59.86007 44 PHE B CA 1
ATOM 4115 C C . PHE B 1 47 ? -19.62132 26.70524 -29.78324 1.000 60.93963 44 PHE B C 1
ATOM 4116 O O . PHE B 1 47 ? -19.27681 26.31434 -28.65790 1.000 65.00450 44 PHE B O 1
ATOM 4124 N N . VAL B 1 48 ? -19.32779 27.92719 -30.23399 1.000 60.71061 45 VAL B N 1
ATOM 4125 C CA . VAL B 1 48 ? -18.55203 28.84279 -29.40203 1.000 59.83264 45 VAL B CA 1
ATOM 4126 C C . VAL B 1 48 ? -19.32586 29.18125 -28.13392 1.000 59.25605 45 VAL B C 1
ATOM 4127 O O . VAL B 1 48 ? -18.75227 29.24742 -27.04145 1.000 64.99305 45 VAL B O 1
ATOM 4131 N N . ALA B 1 49 ? -20.63974 29.37977 -28.25068 1.000 53.30897 46 ALA B N 1
ATOM 4132 C CA . ALA B 1 49 ? -21.45284 29.61123 -27.06067 1.000 53.01267 46 ALA B CA 1
ATOM 4133 C C . ALA B 1 49 ? -21.37416 28.43739 -26.08906 1.000 59.95248 46 ALA B C 1
ATOM 4134 O O . ALA B 1 49 ? -21.24203 28.63629 -24.87582 1.000 64.92897 46 ALA B O 1
ATOM 4136 N N . THR B 1 50 ? -21.43366 27.20508 -26.59942 1.000 57.18630 47 THR B N 1
ATOM 4137 C CA . THR B 1 50 ? -21.39601 26.05397 -25.70364 1.000 57.56643 47 THR B CA 1
ATOM 4138 C C . THR B 1 50 ? -20.04843 25.94446 -24.99238 1.000 59.94950 47 THR B C 1
ATOM 4139 O O . THR B 1 50 ? -19.99629 25.69143 -23.78328 1.000 61.06053 47 THR B O 1
ATOM 4143 N N . ILE B 1 51 ? -18.94861 26.18131 -25.70715 1.000 60.43458 48 ILE B N 1
ATOM 4144 C CA . ILE B 1 51 ? -17.63407 26.09095 -25.07048 1.000 63.35977 48 ILE B CA 1
ATOM 4145 C C . ILE B 1 51 ? -17.45349 27.21469 -24.04574 1.000 65.67662 48 ILE B C 1
ATOM 4146 O O . ILE B 1 51 ? -16.98323 26.99140 -22.91210 1.000 67.73708 48 ILE B O 1
ATOM 4151 N N . VAL B 1 52 ? -17.83127 28.44156 -24.42398 1.000 58.83000 49 VAL B N 1
ATOM 4152 C CA . VAL B 1 52 ? -17.74594 29.55006 -23.48203 1.000 56.70017 49 VAL B CA 1
ATOM 4153 C C . VAL B 1 52 ? -18.57333 29.24582 -22.24661 1.000 59.83607 49 VAL B C 1
ATOM 4154 O O . VAL B 1 52 ? -18.17958 29.58582 -21.12764 1.000 65.22620 49 VAL B O 1
ATOM 4158 N N . GLY B 1 53 ? -19.70643 28.55767 -22.42158 1.000 60.24421 50 GLY B N 1
ATOM 4159 C CA . GLY B 1 53 ? -20.48114 28.09846 -21.27769 1.000 64.95582 50 GLY B CA 1
ATOM 4160 C C . GLY B 1 53 ? -19.78706 27.02492 -20.45951 1.000 70.36178 50 GLY B C 1
ATOM 4161 O O . GLY B 1 53 ? -19.96716 26.95630 -19.23987 1.000 69.37184 50 GLY B O 1
ATOM 4162 N N . CYS B 1 54 ? -18.98492 26.17531 -21.11253 1.000 73.04322 51 CYS B N 1
ATOM 4163 C CA . CYS B 1 54 ? -18.23119 25.16826 -20.36872 1.000 75.44253 51 CYS B CA 1
ATOM 4164 C C . CYS B 1 54 ? -17.12818 25.78844 -19.52947 1.000 72.39270 51 CYS B C 1
ATOM 4165 O O . CYS B 1 54 ? -16.62899 25.14250 -18.60448 1.000 71.18530 51 CYS B O 1
ATOM 4168 N N . ILE B 1 55 ? -16.71935 27.01455 -19.82907 1.000 71.07504 52 ILE B N 1
ATOM 4169 C CA . ILE B 1 55 ? -15.75788 27.70445 -18.96882 1.000 72.89444 52 ILE B CA 1
ATOM 4170 C C . ILE B 1 55 ? -16.44627 28.64246 -17.97530 1.000 66.92615 52 ILE B C 1
ATOM 4171 O O . ILE B 1 55 ? -16.03912 28.71560 -16.81654 1.000 67.05504 52 ILE B O 1
ATOM 4176 N N . THR B 1 56 ? -17.48499 29.37471 -18.37837 1.000 65.35647 53 THR B N 1
ATOM 4177 C CA . THR B 1 56 ? -18.15991 30.26872 -17.43607 1.000 71.18114 53 THR B CA 1
ATOM 4178 C C . THR B 1 56 ? -19.14106 29.53107 -16.53613 1.000 70.75631 53 THR B C 1
ATOM 4179 O O . THR B 1 56 ? -19.67183 30.13835 -15.59990 1.000 64.08531 53 THR B O 1
ATOM 4183 N N . LYS B 1 57 ? -19.41794 28.25730 -16.82795 1.000 76.29021 54 LYS B N 1
ATOM 4184 C CA . LYS B 1 57 ? -20.14518 27.33238 -15.96289 1.000 80.97210 54 LYS B CA 1
ATOM 4185 C C . LYS B 1 57 ? -21.47490 27.86987 -15.42929 1.000 82.00102 54 LYS B C 1
ATOM 4186 O O . LYS B 1 57 ? -21.60310 28.10438 -14.21953 1.000 82.23909 54 LYS B O 1
ATOM 4192 N N . PRO B 1 58 ? -22.48875 28.08014 -16.27884 1.000 79.69966 55 PRO B N 1
ATOM 4193 C CA . PRO B 1 58 ? -23.83708 28.30411 -15.73555 1.000 79.64181 55 PRO B CA 1
ATOM 4194 C C . PRO B 1 58 ? -24.43239 27.03349 -15.16759 1.000 84.27039 55 PRO B C 1
ATOM 4195 O O . PRO B 1 58 ? -25.37343 27.09962 -14.36530 1.000 88.20866 55 PRO B O 1
ATOM 4199 N N . LEU B 1 59 ? -23.88760 25.88695 -15.56426 1.000 81.34814 56 LEU B N 1
ATOM 4200 C CA . LEU B 1 59 ? -24.28469 24.54743 -15.15517 1.000 75.14170 56 LEU B CA 1
ATOM 4201 C C . LEU B 1 59 ? -23.07530 23.64687 -15.34105 1.000 72.01787 56 LEU B C 1
ATOM 4202 O O . LEU B 1 59 ? -22.13398 24.01858 -16.05260 1.000 73.01700 56 LEU B O 1
ATOM 4207 N N . PRO B 1 60 ? -23.05388 22.46939 -14.71265 1.000 64.33424 57 PRO B N 1
ATOM 4208 C CA . PRO B 1 60 ? -21.96586 21.52604 -15.00628 1.000 61.05835 57 PRO B CA 1
ATOM 4209 C C . PRO B 1 60 ? -21.83543 21.22880 -16.49284 1.000 67.54010 57 PRO B C 1
ATOM 4210 O O . PRO B 1 60 ? -22.75320 21.51706 -17.26742 1.000 74.54005 57 PRO B O 1
ATOM 4214 N N . ILE B 1 61 ? -20.69788 20.65302 -16.89872 1.000 65.57357 58 ILE B N 1
ATOM 4215 C CA . ILE B 1 61 ? -20.40121 20.50021 -18.32188 1.000 63.36983 58 ILE B CA 1
ATOM 4216 C C . ILE B 1 61 ? -21.49276 19.69234 -19.01938 1.000 63.71231 58 ILE B C 1
ATOM 4217 O O . ILE B 1 61 ? -21.87185 19.99054 -20.16190 1.000 62.02231 58 ILE B O 1
ATOM 4222 N N . GLY B 1 62 ? -22.06149 18.70081 -18.32540 1.000 64.31078 59 GLY B N 1
ATOM 4223 C CA . GLY B 1 62 ? -23.15700 17.94679 -18.91089 1.000 59.25387 59 GLY B CA 1
ATOM 4224 C C . GLY B 1 62 ? -24.38042 18.81309 -19.14192 1.000 62.39970 59 GLY B C 1
ATOM 4225 O O . GLY B 1 62 ? -25.01126 18.74442 -20.20116 1.000 62.92064 59 GLY B O 1
ATOM 4226 N N . GLY B 1 63 ? -24.70477 19.67676 -18.17706 1.000 61.93211 60 GLY B N 1
ATOM 4227 C CA . GLY B 1 63 ? -25.85261 20.55328 -18.34267 1.000 61.34490 60 GLY B CA 1
ATOM 4228 C C . GLY B 1 63 ? -25.68407 21.56683 -19.45838 1.000 64.94903 60 GLY B C 1
ATOM 4229 O O . GLY B 1 63 ? -26.60717 21.79421 -20.24754 1.000 64.86378 60 GLY B O 1
ATOM 4230 N N . THR B 1 64 ? -24.50708 22.18687 -19.55054 1.000 67.72459 61 THR B N 1
ATOM 4231 C CA . THR B 1 64 ? -24.29737 23.16065 -20.61785 1.000 66.55131 61 THR B CA 1
ATOM 4232 C C . THR B 1 64 ? -24.27944 22.50068 -21.99035 1.000 58.89106 61 THR B C 1
ATOM 4233 O O . THR B 1 64 ? -24.85974 23.03913 -22.93528 1.000 59.61940 61 THR B O 1
ATOM 4237 N N . THR B 1 65 ? -23.64444 21.33093 -22.12942 1.000 56.82801 62 THR B N 1
ATOM 4238 C CA . THR B 1 65 ? -23.64650 20.70981 -23.45177 1.000 61.81316 62 THR B CA 1
ATOM 4239 C C . THR B 1 65 ? -25.02122 20.17151 -23.81271 1.000 68.45318 62 THR B C 1
ATOM 4240 O O . THR B 1 65 ? -25.38212 20.14522 -24.99380 1.000 73.28263 62 THR B O 1
ATOM 4244 N N . LEU B 1 66 ? -25.81590 19.75927 -22.82284 1.000 67.72458 63 LEU B N 1
ATOM 4245 C CA . LEU B 1 66 ? -27.19218 19.36626 -23.10145 1.000 60.52793 63 LEU B CA 1
ATOM 4246 C C . LEU B 1 66 ? -28.01709 20.55851 -23.55780 1.000 58.37518 63 LEU B C 1
ATOM 4247 O O . LEU B 1 66 ? -28.77265 20.45746 -24.53049 1.000 60.34711 63 LEU B O 1
ATOM 4252 N N . LEU B 1 67 ? -27.88003 21.69869 -22.87824 1.000 56.59523 64 LEU B N 1
ATOM 4253 C CA . LEU B 1 67 ? -28.56407 22.90563 -23.33245 1.000 54.08653 64 LEU B CA 1
ATOM 4254 C C . LEU B 1 67 ? -28.11004 23.28637 -24.73539 1.000 55.35869 64 LEU B C 1
ATOM 4255 O O . LEU B 1 67 ? -28.91729 23.71728 -25.56425 1.000 58.51112 64 LEU B O 1
ATOM 4260 N N . GLY B 1 68 ? -26.82108 23.12377 -25.02369 1.000 54.14107 65 GLY B N 1
ATOM 4261 C CA . GLY B 1 68 ? -26.33566 23.40996 -26.36238 1.000 56.54822 65 GLY B CA 1
ATOM 4262 C C . GLY B 1 68 ? -26.96953 22.51846 -27.41188 1.000 59.33315 65 GLY B C 1
ATOM 4263 O O . GLY B 1 68 ? -27.36409 22.98580 -28.47913 1.000 58.25709 65 GLY B O 1
ATOM 4264 N N . MET B 1 69 ? -27.06817 21.21874 -27.12080 1.000 63.10195 66 MET B N 1
ATOM 4265 C CA . MET B 1 69 ? -27.67744 20.27224 -28.05203 1.000 60.98611 66 MET B CA 1
ATOM 4266 C C . MET B 1 69 ? -29.15738 20.58045 -28.27121 1.000 62.43374 66 MET B C 1
ATOM 4267 O O . MET B 1 69 ? -29.66308 20.50771 -29.40475 1.000 63.98651 66 MET B O 1
ATOM 4272 N N . VAL B 1 70 ? -29.86937 20.91191 -27.18961 1.000 59.44455 67 VAL B N 1
ATOM 4273 C CA . VAL B 1 70 ? -31.26900 21.30496 -27.30672 1.000 59.77258 67 VAL B CA 1
ATOM 4274 C C . VAL B 1 70 ? -31.39186 22.54976 -28.17646 1.000 62.71328 67 VAL B C 1
ATOM 4275 O O . VAL B 1 70 ? -32.26508 22.63005 -29.04835 1.000 64.26325 67 VAL B O 1
ATOM 4279 N N . VAL B 1 71 ? -30.50044 23.52513 -27.97595 1.000 63.15351 68 VAL B N 1
ATOM 4280 C CA . VAL B 1 71 ? -30.52697 24.74471 -28.78108 1.000 65.65824 68 VAL B CA 1
ATOM 4281 C C . VAL B 1 71 ? -30.21234 24.42688 -30.24046 1.000 63.87318 68 VAL B C 1
ATOM 4282 O O . VAL B 1 71 ? -30.78393 25.02583 -31.16034 1.000 67.70052 68 VAL B O 1
ATOM 4286 N N . THR B 1 72 ? -29.30205 23.48073 -30.47262 1.000 58.81484 69 THR B N 1
ATOM 4287 C CA . THR B 1 72 ? -28.98583 23.05162 -31.83033 1.000 61.94194 69 THR B CA 1
ATOM 4288 C C . THR B 1 72 ? -30.22920 22.54068 -32.54141 1.000 65.13025 69 THR B C 1
ATOM 4289 O O . THR B 1 72 ? -30.51378 22.92849 -33.68198 1.000 63.96235 69 THR B O 1
ATOM 4293 N N . VAL B 1 73 ? -30.98092 21.65695 -31.87553 1.000 63.95912 70 VAL B N 1
ATOM 4294 C CA . VAL B 1 73 ? -32.19141 21.12148 -32.48841 1.000 57.19849 70 VAL B CA 1
ATOM 4295 C C . VAL B 1 73 ? -33.23683 22.21511 -32.63887 1.000 59.03210 70 VAL B C 1
ATOM 4296 O O . VAL B 1 73 ? -33.96384 22.26453 -33.63967 1.000 63.67030 70 VAL B O 1
ATOM 4300 N N . LEU B 1 74 ? -33.30154 23.13223 -31.67027 1.000 58.06984 71 LEU B N 1
ATOM 4301 C CA . LEU B 1 74 ? -34.38483 24.11003 -31.63987 1.000 58.16186 71 LEU B CA 1
ATOM 4302 C C . LEU B 1 74 ? -34.33066 25.04067 -32.84157 1.000 54.68250 71 LEU B C 1
ATOM 4303 O O . LEU B 1 74 ? -35.37218 25.40388 -33.39831 1.000 58.72188 71 LEU B O 1
ATOM 4308 N N . VAL B 1 75 ? -33.12817 25.41331 -33.27552 1.000 51.52496 72 VAL B N 1
ATOM 4309 C CA . VAL B 1 75 ? -32.96299 26.356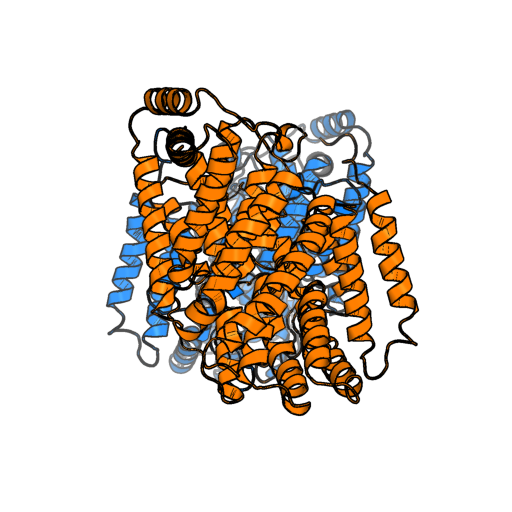11 -34.37683 1.000 55.64480 72 VAL B CA 1
ATOM 4310 C C . VAL B 1 75 ? -32.77951 25.64579 -35.71633 1.000 55.33339 72 VAL B C 1
ATOM 4311 O O . VAL B 1 75 ? -32.35435 26.27343 -36.69105 1.000 56.14321 72 VAL B O 1
ATOM 4315 N N . GLY B 1 76 ? -33.07597 24.35128 -35.78330 1.000 51.84879 73 GLY B N 1
ATOM 4316 C CA . GLY B 1 76 ? -33.11302 23.65212 -37.05021 1.000 51.08784 73 GLY B CA 1
ATOM 4317 C C . GLY B 1 76 ? -31.77477 23.31620 -37.65938 1.000 55.95445 73 GLY B C 1
ATOM 4318 O O . GLY B 1 76 ? -31.69375 23.14494 -38.87668 1.000 62.52524 73 GLY B O 1
ATOM 4319 N N . LEU B 1 77 ? -30.72587 23.17685 -36.84644 1.000 56.68346 74 LEU B N 1
ATOM 4320 C CA . LEU B 1 77 ? -29.38881 22.85847 -37.34060 1.000 56.61219 74 LEU B CA 1
ATOM 4321 C C . LEU B 1 77 ? -29.03930 21.38073 -37.21796 1.000 60.78267 74 LEU B C 1
ATOM 4322 O O . LEU B 1 77 ? -27.97161 20.96751 -37.69306 1.000 60.57376 74 LEU B O 1
ATOM 4327 N N . ALA B 1 78 ? -29.88884 20.58552 -36.57578 1.000 58.29178 75 ALA B N 1
ATOM 4328 C CA . ALA B 1 78 ? -29.64477 19.15674 -36.47293 1.000 54.89200 75 ALA B CA 1
ATOM 4329 C C . ALA B 1 78 ? -30.95737 18.41830 -36.23454 1.000 58.62641 75 ALA B C 1
ATOM 4330 O O . ALA B 1 78 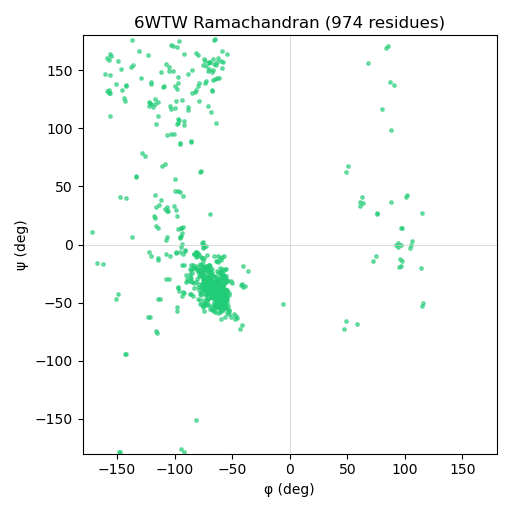? -31.73055 18.78621 -35.33705 1.000 57.53285 75 ALA B O 1
ATOM 4332 N N . PRO B 1 79 ? -31.23944 17.36635 -37.00811 1.000 57.53239 76 PRO B N 1
ATOM 4333 C CA . PRO B 1 79 ? -32.41655 16.53461 -36.72217 1.000 55.07848 76 PRO B CA 1
ATOM 4334 C C . PRO B 1 79 ? -32.28225 15.81467 -35.38992 1.000 64.29753 76 PRO B C 1
ATOM 4335 O O . PRO B 1 79 ? -31.25115 15.92465 -34.71709 1.000 77.78277 76 PRO B O 1
ATOM 4339 N N . VAL B 1 80 ? -33.31052 15.07519 -34.99229 1.000 60.42193 77 VAL B N 1
ATOM 4340 C CA . VAL B 1 80 ? -33.21375 14.16995 -33.85742 1.000 60.71970 77 VAL B CA 1
ATOM 4341 C C . VAL B 1 80 ? -32.93540 12.74126 -34.31120 1.000 61.65886 77 VAL B C 1
ATOM 4342 O O . VAL B 1 80 ? -32.15429 12.02703 -33.68146 1.000 63.06675 77 VAL B O 1
ATOM 4346 N N . LYS B 1 81 ? -33.53778 12.32714 -35.42320 1.000 60.10810 78 LYS B N 1
ATOM 4347 C CA . LYS B 1 81 ? -33.23704 11.06225 -36.06981 1.000 57.66545 78 LYS B CA 1
ATOM 4348 C C . LYS B 1 81 ? -32.41126 11.34208 -37.31596 1.000 65.53311 78 LYS B C 1
ATOM 4349 O O . LYS B 1 81 ? -32.49845 12.42190 -37.90635 1.000 77.53843 78 LYS B O 1
ATOM 4355 N N . ASP B 1 82 ? -31.59943 10.36941 -37.71039 1.000 61.30252 79 ASP B N 1
ATOM 4356 C CA . ASP B 1 82 ? -30.79079 10.53739 -38.90666 1.000 64.42183 79 ASP B CA 1
ATOM 4357 C C . ASP B 1 82 ? -31.69582 10.58377 -40.12709 1.000 65.41554 79 ASP B C 1
ATOM 4358 O O . ASP B 1 82 ? -32.60576 9.76315 -40.26715 1.000 71.68565 79 ASP B O 1
ATOM 4363 N N . VAL B 1 83 ? -31.47043 11.55887 -40.99585 1.000 65.73329 80 VAL B N 1
ATOM 4364 C CA . VAL B 1 83 ? -32.21645 11.66133 -42.24360 1.000 61.91255 80 VAL B CA 1
ATOM 4365 C C . VAL B 1 83 ? -31.48153 10.84368 -43.29889 1.000 65.52820 80 VAL B C 1
ATOM 4366 O O . VAL B 1 83 ? -30.35410 11.17629 -43.68198 1.000 56.66557 80 VAL B O 1
ATOM 4370 N N . VAL B 1 84 ? -32.14005 9.78122 -43.78517 1.000 73.72895 81 VAL B N 1
ATOM 4371 C CA . VAL B 1 84 ? -31.52147 8.76736 -44.62893 1.000 74.68176 81 VAL B CA 1
ATOM 4372 C C . VAL B 1 84 ? -31.95125 8.94320 -46.08197 1.000 79.96289 81 VAL B C 1
ATOM 4373 O O . VAL B 1 84 ? -33.07320 9.36572 -46.38119 1.000 81.40087 81 VAL B O 1
ATOM 4377 N N . ASN B 1 85 ? -31.04029 8.56925 -46.98927 1.000 86.85360 82 ASN B N 1
ATOM 4378 C CA . ASN B 1 85 ? -31.06471 9.02543 -48.37910 1.000 90.76885 82 ASN B CA 1
ATOM 4379 C C . ASN B 1 85 ? -32.33690 8.61112 -49.10304 1.000 92.49896 82 ASN B C 1
ATOM 4380 O O . ASN B 1 85 ? -33.03859 9.46439 -49.64874 1.000 98.13328 82 ASN B O 1
ATOM 4385 N N . SER B 1 86 ? -32.63796 7.30283 -49.11352 1.000 89.86036 83 SER B N 1
ATOM 4386 C CA . SER B 1 86 ? -33.54970 6.56608 -50.00376 1.000 97.82553 83 SER B CA 1
ATOM 4387 C C . SER B 1 86 ? -32.71923 5.59558 -50.82204 1.000 103.14061 83 SER B C 1
ATOM 4388 O O . SER B 1 86 ? -33.09388 5.22525 -51.93749 1.000 106.48057 83 SER B O 1
ATOM 4391 N N . LYS B 1 87 ? -31.58617 5.19451 -50.25153 1.000 103.35138 84 LYS B N 1
ATOM 4392 C CA . LYS B 1 87 ? -30.57636 4.33174 -50.85062 1.000 101.00164 84 LYS B CA 1
ATOM 4393 C C . LYS B 1 87 ? -29.57853 3.98943 -49.75320 1.000 98.07626 84 LYS B C 1
ATOM 4394 O O . LYS B 1 87 ? -28.51855 3.41346 -50.01436 1.000 100.12697 84 LYS B O 1
ATOM 4400 N N . GLY B 1 88 ? -29.94071 4.33285 -48.51330 1.000 93.68195 85 GLY B N 1
ATOM 4401 C CA . GLY B 1 88 ? -29.20037 3.98333 -47.32487 1.000 86.24291 85 GLY B CA 1
ATOM 4402 C C . GLY B 1 88 ? -28.25573 5.05240 -46.81615 1.000 83.87628 85 GLY B C 1
ATOM 4403 O O . GLY B 1 88 ? -27.85294 4.99218 -45.64755 1.000 88.04950 85 GLY B O 1
ATOM 4404 N N . VAL B 1 89 ? -27.89093 6.02611 -47.65292 1.000 78.05488 86 VAL B N 1
ATOM 4405 C CA . VAL B 1 89 ? -26.94461 7.05893 -47.23560 1.000 71.06541 86 VAL B CA 1
ATOM 4406 C C . VAL B 1 89 ? -27.56339 7.94048 -46.15575 1.000 66.73639 86 VAL B C 1
ATOM 4407 O O . VAL B 1 89 ? -28.77442 8.17481 -46.13023 1.000 66.84283 86 VAL B O 1
ATOM 4411 N N . VAL B 1 90 ? -26.72739 8.44420 -45.25546 1.000 62.57905 87 VAL B N 1
ATOM 4412 C CA . VAL B 1 90 ? -27.15567 9.42969 -44.26989 1.000 57.90139 87 VAL B CA 1
ATOM 4413 C C . VAL B 1 90 ? -26.77372 10.80291 -44.80140 1.000 62.87296 87 VAL B C 1
ATOM 4414 O O . VAL B 1 90 ? -25.58653 11.14658 -44.86492 1.000 66.64998 87 VAL B O 1
ATOM 4418 N N . ILE B 1 91 ? -27.78236 11.57274 -45.22044 1.000 62.51904 88 ILE B N 1
ATOM 4419 C CA . ILE B 1 91 ? -27.54806 12.90904 -45.75376 1.000 64.14429 88 ILE B CA 1
ATOM 4420 C C . ILE B 1 91 ? -27.48789 13.97281 -44.66178 1.000 63.90906 88 ILE B C 1
ATOM 4421 O O . ILE B 1 91 ? -26.95862 15.06852 -44.90608 1.000 72.41127 88 ILE B O 1
ATOM 4426 N N . GLN B 1 92 ? -27.99637 13.67989 -43.46630 1.000 58.04344 89 GLN B N 1
ATOM 4427 C CA . GLN B 1 92 ? -27.87246 14.59057 -42.33549 1.000 65.26496 89 GLN B CA 1
ATOM 4428 C C . GLN B 1 92 ? -28.02215 13.78240 -41.05625 1.000 64.71260 89 GLN B C 1
ATOM 4429 O O . GLN B 1 92 ? -28.93197 12.95718 -40.94390 1.000 62.80949 89 GLN B O 1
ATOM 4435 N N . THR B 1 93 ? -27.12126 14.01278 -40.10813 1.000 66.59282 90 THR B N 1
ATOM 4436 C CA . THR B 1 93 ? -26.99838 13.19831 -38.90792 1.000 65.43252 90 THR B CA 1
ATOM 4437 C C . THR B 1 93 ? -27.74231 13.85005 -37.74802 1.000 66.22571 90 THR B C 1
ATOM 4438 O O . THR B 1 93 ? -27.67092 15.06724 -37.56112 1.000 69.29599 90 THR B O 1
ATOM 4442 N N . GLY B 1 94 ? -28.44425 13.03233 -36.95529 1.000 62.38970 91 GLY B N 1
ATOM 4443 C CA . GLY B 1 94 ? -29.25955 13.53167 -35.86873 1.000 60.73933 91 GLY B CA 1
ATOM 4444 C C . GLY B 1 94 ? -28.55211 13.44675 -34.52625 1.000 60.08522 91 GLY B C 1
ATOM 4445 O O . GLY B 1 94 ? -27.50479 12.81997 -34.38922 1.000 61.75074 91 GLY B O 1
ATOM 4446 N N . ILE B 1 95 ? -29.16986 14.07522 -33.51857 1.000 58.47434 92 ILE B N 1
ATOM 4447 C CA . ILE B 1 95 ? -28.50737 14.21611 -32.21958 1.000 61.07687 92 ILE B CA 1
ATOM 4448 C C . ILE B 1 95 ? -28.40983 12.90228 -31.44974 1.000 62.09344 92 ILE B C 1
ATOM 4449 O O . ILE B 1 95 ? -27.56246 12.78087 -30.55865 1.000 61.80275 92 ILE B O 1
ATOM 4454 N N . LEU B 1 96 ? -29.26260 11.91927 -31.73994 1.000 62.36687 93 LEU B N 1
ATOM 4455 C CA . LEU B 1 96 ? -29.20599 10.67075 -30.98608 1.000 56.95742 93 LEU B CA 1
ATOM 4456 C C . LEU B 1 96 ? -28.02882 9.80159 -31.41104 1.000 55.47276 93 LEU B C 1
ATOM 4457 O O . LEU B 1 96 ? -27.54695 8.98726 -30.61799 1.000 59.74587 93 LEU B O 1
ATOM 4462 N N . SER B 1 97 ? -27.56599 9.94398 -32.65271 1.000 53.01777 94 SER B N 1
ATOM 4463 C CA . SER B 1 97 ? -26.41353 9.17758 -33.11298 1.000 54.40090 94 SER B CA 1
ATOM 4464 C C . SER B 1 97 ? -25.12912 9.58392 -32.40287 1.000 60.85380 94 SER B C 1
ATOM 4465 O O . SER B 1 97 ? -24.18359 8.78547 -32.32809 1.000 65.01962 94 SER B O 1
ATOM 4468 N N . SER B 1 98 ? -25.06975 10.81568 -31.89796 1.000 56.67379 95 SER B N 1
ATOM 4469 C CA . SER B 1 98 ? -23.98087 11.28387 -31.04659 1.000 52.87107 95 SER B CA 1
ATOM 4470 C C . SER B 1 98 ? -23.51345 10.26216 -30.01112 1.000 49.95045 95 SER B C 1
ATOM 4471 O O . SER B 1 98 ? -22.33369 10.24652 -29.65908 1.000 55.75802 95 SER B O 1
ATOM 4474 N N . PHE B 1 99 ? -24.41789 9.43779 -29.48428 1.000 48.77884 96 PHE B N 1
ATOM 4475 C CA . PHE B 1 99 ? -24.11434 8.62711 -28.30981 1.000 55.39066 96 PHE B CA 1
ATOM 4476 C C . PHE B 1 99 ? -23.60721 7.22324 -28.63726 1.000 54.67345 96 PHE B C 1
ATOM 4477 O O . PHE B 1 99 ? -23.26344 6.47374 -27.71283 1.000 53.51641 96 PHE B O 1
ATOM 4485 N N . GLY B 1 100 ? -23.47435 6.87751 -29.91273 1.000 52.24527 97 GLY B N 1
ATOM 4486 C CA . GLY B 1 100 ? -22.83725 5.62759 -30.26423 1.000 57.13218 97 GLY B CA 1
ATOM 4487 C C . GLY B 1 100 ? -21.37775 5.82912 -30.60456 1.000 67.70811 97 GLY B C 1
ATOM 4488 O O . GLY B 1 100 ? -20.87337 5.29670 -31.59731 1.000 70.96251 97 GLY B O 1
ATOM 4489 N N . ASN B 1 101 ? -20.68676 6.58856 -29.76288 1.000 72.35155 98 ASN B N 1
ATOM 4490 C CA . ASN B 1 101 ? -19.33140 7.04028 -30.03290 1.000 76.44858 98 ASN B CA 1
ATOM 4491 C C . ASN B 1 101 ? -18.33711 6.13207 -29.32362 1.000 77.29279 98 ASN B C 1
ATOM 4492 O O . ASN B 1 101 ? -18.50665 5.82260 -28.13884 1.000 80.40896 98 ASN B O 1
ATOM 4497 N N . SER B 1 102 ? -17.29445 5.71882 -30.04921 1.000 73.92855 99 SER B N 1
ATOM 4498 C CA . SER B 1 102 ? -16.28649 4.83773 -29.46636 1.000 62.53914 99 SER B CA 1
ATOM 4499 C C . SER B 1 102 ? -15.45622 5.56596 -28.41548 1.000 56.58102 99 SER B C 1
ATOM 4500 O O . SER B 1 102 ? -15.08991 4.98079 -27.39242 1.000 56.67590 99 SER B O 1
ATOM 4503 N N . ALA B 1 103 ? -15.11078 6.82789 -28.66409 1.000 54.79686 100 ALA B N 1
ATOM 4504 C CA . ALA B 1 103 ? -14.30919 7.56989 -27.69663 1.000 58.40386 100 ALA B CA 1
ATOM 4505 C C . ALA B 1 103 ? -15.03620 7.69286 -26.36145 1.000 63.19178 100 ALA B C 1
ATOM 4506 O O . ALA B 1 103 ? -14.49496 7.33664 -25.30158 1.000 67.72986 100 ALA B O 1
ATOM 4508 N N . ALA B 1 104 ? -16.28159 8.17514 -26.40303 1.000 61.79393 101 ALA B N 1
ATOM 4509 C CA . ALA B 1 104 ? -17.05982 8.35261 -25.18324 1.000 64.29375 101 ALA B CA 1
ATOM 4510 C C . ALA B 1 104 ? -17.30132 7.02388 -24.47545 1.000 63.97741 101 ALA B C 1
ATOM 4511 O O . ALA B 1 104 ? -17.17748 6.93266 -23.24822 1.000 65.40286 101 ALA B O 1
ATOM 4513 N N . TRP B 1 105 ? -17.63947 5.97745 -25.22895 1.000 64.63660 102 TRP B N 1
ATOM 4514 C CA . TRP B 1 105 ? -17.95590 4.70228 -24.59161 1.000 63.77749 102 TRP B CA 1
ATOM 4515 C C . TRP B 1 105 ? -16.70928 4.05269 -24.00723 1.000 64.93177 102 TRP B C 1
ATOM 4516 O O . TRP B 1 105 ? -16.76439 3.46738 -22.91742 1.000 65.85112 102 TRP B O 1
ATOM 4527 N N . LEU B 1 106 ? -15.57992 4.13460 -24.71861 1.000 64.95538 103 LEU B N 1
ATOM 4528 C CA . LEU B 1 106 ? -14.32003 3.64206 -24.17057 1.000 61.50114 103 LEU B CA 1
ATOM 4529 C C . LEU B 1 106 ? -13.99455 4.33905 -22.85755 1.000 64.86743 103 LEU B C 1
ATOM 4530 O O . LEU B 1 106 ? -13.66819 3.68258 -21.85897 1.000 63.98200 103 LEU B O 1
ATOM 4535 N N . ILE B 1 107 ? -14.10162 5.67519 -22.83369 1.000 63.15665 104 ILE B N 1
ATOM 4536 C CA . ILE B 1 107 ? -13.76328 6.40984 -21.61764 1.000 58.86259 104 ILE B CA 1
ATOM 4537 C C . ILE B 1 107 ? -14.72283 6.05345 -20.48502 1.000 61.71620 104 ILE B C 1
ATOM 4538 O O . ILE B 1 107 ? -14.31003 5.92284 -19.32568 1.000 64.31703 104 ILE B O 1
ATOM 4543 N N . ALA B 1 108 ? -16.01015 5.86671 -20.79873 1.000 59.32389 105 ALA B N 1
ATOM 4544 C CA . ALA B 1 108 ? -16.99195 5.54986 -19.75875 1.000 60.24646 105 ALA B CA 1
ATOM 4545 C C . ALA B 1 108 ? -16.76063 4.15770 -19.16802 1.000 65.37297 105 ALA B C 1
ATOM 4546 O O . ALA B 1 108 ? -16.81284 3.96998 -17.93960 1.000 69.96057 105 ALA B O 1
ATOM 4548 N N . MET B 1 109 ? -16.51797 3.15743 -20.02434 1.000 64.46665 106 MET B N 1
ATOM 4549 C CA . MET B 1 109 ? -16.22181 1.83214 -19.49059 1.000 70.63821 106 MET B CA 1
ATOM 4550 C C . MET B 1 109 ? -14.91220 1.83075 -18.71456 1.000 71.44120 106 MET B C 1
ATOM 4551 O O . MET B 1 109 ? -14.79354 1.12926 -17.70114 1.000 75.55465 106 MET B O 1
ATOM 4556 N N . ALA B 1 110 ? -13.93461 2.63524 -19.13924 1.000 67.69138 107 ALA B N 1
ATOM 4557 C CA . ALA B 1 110 ? -12.71343 2.75411 -18.35296 1.000 63.98905 107 ALA B CA 1
ATOM 4558 C C . ALA B 1 110 ? -12.99410 3.39747 -17.00176 1.000 60.89153 107 ALA B C 1
ATOM 4559 O O . ALA B 1 110 ? -12.36576 3.04378 -16.00207 1.000 60.35845 107 ALA B O 1
ATOM 4561 N N . PHE B 1 111 ? -13.92595 4.35208 -16.95225 1.000 61.11066 108 PHE B N 1
ATOM 4562 C CA . PHE B 1 111 ? -14.30769 4.94078 -15.67178 1.000 60.39754 108 PHE B CA 1
ATOM 4563 C C . PHE B 1 111 ? -14.87132 3.88527 -14.72610 1.000 64.22013 108 PHE B C 1
ATOM 4564 O O . PHE B 1 111 ? -14.52047 3.84830 -13.53662 1.000 65.33543 108 PHE B O 1
ATOM 4572 N N . ILE B 1 112 ? -15.72045 2.99508 -15.24679 1.000 65.13766 109 ILE B N 1
ATOM 4573 C CA . ILE B 1 112 ? -16.30274 1.95387 -14.39510 1.000 67.45581 109 ILE B CA 1
ATOM 4574 C C . ILE B 1 112 ? -15.23483 0.94790 -13.95598 1.000 69.41934 109 ILE B C 1
ATOM 4575 O O . ILE B 1 112 ? -15.24394 0.44399 -12.81930 1.000 65.48355 109 ILE B O 1
ATOM 4580 N N . MET B 1 113 ? -14.28295 0.65765 -14.83661 1.000 74.05703 110 MET B N 1
ATOM 4581 C CA . MET B 1 113 ? -13.21596 -0.26469 -14.47152 1.000 75.56579 110 MET B CA 1
ATOM 4582 C C . MET B 1 113 ? -12.26290 0.36554 -13.45470 1.000 76.28893 110 MET B C 1
ATOM 4583 O O . MET B 1 113 ? -11.73009 -0.32792 -12.57437 1.000 79.21980 110 MET B O 1
ATOM 4588 N N . ALA B 1 114 ? -12.10322 1.68895 -13.50526 1.000 74.20833 111 ALA B N 1
ATOM 4589 C CA . ALA B 1 114 ? -11.33330 2.38531 -12.48232 1.000 67.85447 111 ALA B CA 1
ATOM 4590 C C . ALA B 1 114 ? -12.05911 2.35585 -11.14663 1.000 62.26626 111 ALA B C 1
ATOM 4591 O O . ALA B 1 114 ? -11.42708 2.26132 -10.08615 1.000 63.87528 111 ALA B O 1
ATOM 4593 N N . HIS B 1 115 ? -13.38765 2.45234 -11.17030 1.000 60.18727 112 HIS B N 1
ATOM 4594 C CA . HIS B 1 115 ? -14.11130 2.28007 -9.91730 1.000 65.02807 112 HIS B CA 1
ATOM 4595 C C . HIS B 1 115 ? -13.88384 0.89034 -9.34936 1.000 64.94627 112 HIS B C 1
ATOM 4596 O O . HIS B 1 115 ? -13.75651 0.72489 -8.13447 1.000 65.39668 112 HIS B O 1
ATOM 4603 N N . GLY B 1 116 ? -13.85508 -0.12392 -10.21032 1.000 64.49876 113 GLY B N 1
ATOM 4604 C CA . GLY B 1 116 ? -13.51089 -1.45727 -9.73591 1.000 67.25845 113 GLY B CA 1
ATOM 4605 C C . GLY B 1 116 ? -12.16164 -1.49204 -9.03884 1.000 71.90583 113 GLY B C 1
ATOM 4606 O O . GLY B 1 116 ? -12.02016 -2.04247 -7.93688 1.000 72.92054 113 GLY B O 1
ATOM 4607 N N . ILE B 1 117 ? -11.14516 -0.91704 -9.68967 1.000 68.66767 114 ILE B N 1
ATOM 4608 C CA . ILE B 1 117 ? -9.80014 -0.88748 -9.11557 1.000 64.93208 114 ILE B CA 1
ATOM 4609 C C . ILE B 1 117 ? -9.81731 -0.24022 -7.73316 1.000 68.78247 114 ILE B C 1
ATOM 4610 O O . ILE B 1 117 ? -9.27873 -0.78648 -6.76542 1.000 71.77269 114 ILE B O 1
ATOM 4615 N N . SER B 1 118 ? -10.45944 0.92142 -7.61129 1.000 75.03087 115 SER B N 1
ATOM 4616 C CA . SER B 1 118 ? -10.44197 1.62431 -6.33163 1.000 81.41264 115 SER B CA 1
ATOM 4617 C C . SER B 1 118 ? -11.36506 0.99781 -5.29645 1.000 87.15715 115 SER B C 1
ATOM 4618 O O . SER B 1 118 ? -11.16356 1.20502 -4.09612 1.000 84.90213 115 SER B O 1
ATOM 4621 N N . LYS B 1 119 ? -12.35834 0.23000 -5.73597 1.000 96.25829 116 LYS B N 1
ATOM 4622 C CA . LYS B 1 119 ? -13.24161 -0.48424 -4.82391 1.000 98.12026 116 LYS B CA 1
ATOM 4623 C C . LYS B 1 119 ? -12.52518 -1.65248 -4.16352 1.000 99.58000 116 LYS B C 1
ATOM 4624 O O . LYS B 1 119 ? -12.59817 -1.82770 -2.94063 1.000 103.80528 116 LYS B O 1
ATOM 4630 N N . THR B 1 120 ? -11.84736 -2.48186 -4.96484 1.000 95.06380 117 THR B N 1
ATOM 4631 C CA . THR B 1 120 ? -11.15529 -3.63980 -4.40274 1.000 86.54955 117 THR B CA 1
ATOM 4632 C C . THR B 1 120 ? -10.12935 -3.24438 -3.34769 1.000 87.30283 117 THR B C 1
ATOM 4633 O O . THR B 1 120 ? -9.83320 -4.03622 -2.44652 1.000 93.35002 117 THR B O 1
ATOM 4637 N N . GLY B 1 121 ? -9.56584 -2.04330 -3.44792 1.000 84.18464 118 GLY B N 1
ATOM 4638 C CA . GLY B 1 121 ? -8.38243 -1.67501 -2.69791 1.000 79.72826 118 GLY B CA 1
ATOM 4639 C C . GLY B 1 121 ? -7.08609 -1.83073 -3.46219 1.000 75.88394 118 GLY B C 1
ATOM 4640 O O . GLY B 1 121 ? -6.02056 -1.52391 -2.91329 1.000 78.79109 118 GLY B O 1
ATOM 4641 N N . LEU B 1 122 ? -7.14940 -2.29125 -4.71404 1.000 71.51254 119 LEU B N 1
ATOM 4642 C CA . LEU B 1 122 ? -5.95217 -2.43805 -5.53625 1.000 70.67109 119 LEU B CA 1
ATOM 4643 C C . LEU B 1 122 ? -5.27809 -1.09576 -5.77446 1.000 69.47759 119 LEU B C 1
ATOM 4644 O O . LEU B 1 122 ? -4.03955 -1.00038 -5.78849 1.000 68.99528 119 LEU B O 1
ATOM 4649 N N . GLY B 1 123 ? -6.08198 -0.04985 -5.97182 1.000 60.37627 120 GLY B N 1
ATOM 4650 C CA . GLY B 1 123 ? -5.52595 1.26894 -6.20893 1.000 59.86584 120 GLY B CA 1
ATOM 4651 C C . GLY B 1 123 ? -4.57950 1.71661 -5.11275 1.000 71.54089 120 GLY B C 1
ATOM 4652 O O . GLY B 1 123 ? -3.48737 2.20851 -5.39186 1.000 74.23136 120 GLY B O 1
ATOM 4653 N N . ASN B 1 124 ? -4.96569 1.51511 -3.85275 1.000 73.40465 121 ASN B N 1
ATOM 4654 C CA . ASN B 1 124 ? -4.13785 1.99470 -2.75603 1.000 80.02405 121 ASN B CA 1
ATOM 4655 C C . ASN B 1 124 ? -2.89352 1.13789 -2.56233 1.000 82.91357 121 ASN B C 1
ATOM 4656 O O . ASN B 1 124 ? -1.85551 1.65319 -2.13757 1.000 84.55719 121 ASN B O 1
ATOM 4661 N N . ARG B 1 125 ? -2.94976 -0.14596 -2.91791 1.000 83.60729 122 ARG B N 1
ATOM 4662 C CA . ARG B 1 125 ? -1.73746 -0.95904 -2.92317 1.000 83.21622 122 ARG B CA 1
ATOM 4663 C C . ARG B 1 125 ? -0.73737 -0.43106 -3.94016 1.000 80.59163 122 ARG B C 1
ATOM 4664 O O . ARG B 1 125 ? 0.45042 -0.26004 -3.63106 1.000 83.10262 122 ARG B O 1
ATOM 4672 N N . VAL B 1 126 ? -1.20515 -0.16234 -5.16489 1.000 75.83538 123 VAL B N 1
ATOM 4673 C CA . VAL B 1 126 ? -0.32063 0.40244 -6.18470 1.000 74.73928 123 VAL B CA 1
ATOM 4674 C C . VAL B 1 126 ? 0.20078 1.76806 -5.74755 1.000 75.73462 123 VAL B C 1
ATOM 4675 O O . VAL B 1 126 ? 1.39554 2.08161 -5.89819 1.000 79.41833 123 VAL B O 1
ATOM 4679 N N . ALA B 1 127 ? -0.67900 2.58144 -5.15965 1.000 74.26603 124 ALA B N 1
ATOM 4680 C CA . ALA B 1 127 ? -0.29147 3.90761 -4.70281 1.000 75.12721 124 ALA B CA 1
ATOM 4681 C C . ALA B 1 127 ? 0.81021 3.83010 -3.65724 1.000 77.91699 124 ALA B C 1
ATOM 4682 O O . ALA B 1 127 ? 1.77913 4.58973 -3.71677 1.000 82.32749 124 ALA B O 1
ATOM 4684 N N . TYR B 1 128 ? 0.69557 2.90607 -2.70355 1.000 77.48978 125 TYR B N 1
ATOM 4685 C CA . TYR B 1 128 ? 1.70905 2.82399 -1.65971 1.000 81.71776 125 TYR B CA 1
ATOM 4686 C C . TYR B 1 128 ? 3.00540 2.21596 -2.17815 1.000 84.16091 125 TYR B C 1
ATOM 4687 O O . TYR B 1 128 ? 4.08825 2.62538 -1.74641 1.000 87.45274 125 TYR B O 1
ATOM 4696 N N . VAL B 1 129 ? 2.93372 1.27794 -3.12639 1.000 84.74535 126 VAL B N 1
ATOM 4697 C CA . VAL B 1 129 ? 4.16572 0.77399 -3.73360 1.000 84.96450 126 VAL B CA 1
ATOM 4698 C C . VAL B 1 129 ? 4.94649 1.91691 -4.37215 1.000 85.61876 126 VAL B C 1
ATOM 4699 O O . VAL B 1 129 ? 6.16327 2.05315 -4.17978 1.000 83.83395 126 VAL B O 1
ATOM 4703 N N . MET B 1 130 ? 4.25998 2.77961 -5.12007 1.000 87.72858 127 MET B N 1
ATOM 4704 C CA . MET B 1 130 ? 5.03376 3.84204 -5.75660 1.000 91.71609 127 MET B CA 1
ATOM 4705 C C . MET B 1 130 ? 5.32886 5.01493 -4.82778 1.000 90.15972 127 MET B C 1
ATOM 4706 O O . MET B 1 130 ? 6.26012 5.77459 -5.10054 1.000 88.91367 127 MET B O 1
ATOM 4711 N N . ILE B 1 131 ? 4.55843 5.19344 -3.75362 1.000 90.17363 128 ILE B N 1
ATOM 4712 C CA . ILE B 1 131 ? 4.92311 6.17039 -2.73165 1.000 90.59581 128 ILE B CA 1
ATOM 4713 C C . ILE B 1 131 ? 6.15628 5.69514 -1.97025 1.000 90.83966 128 ILE B C 1
ATOM 4714 O O . ILE B 1 131 ? 6.88237 6.50557 -1.38378 1.000 87.61589 128 ILE B O 1
ATOM 4719 N N . GLU B 1 132 ? 6.39755 4.38116 -1.92906 1.000 94.60611 129 GLU B N 1
ATOM 4720 C CA . GLU B 1 132 ? 7.62833 3.88755 -1.31515 1.000 97.98798 129 GLU B CA 1
ATOM 4721 C C . GLU B 1 132 ? 8.81478 3.93610 -2.28376 1.000 95.20128 129 GLU B C 1
ATOM 4722 O O . GLU B 1 132 ? 9.93396 4.25696 -1.86976 1.000 95.36720 129 GLU B O 1
ATOM 4728 N N . LYS B 1 133 ? 8.60716 3.64472 -3.57712 1.000 93.63734 130 LYS B N 1
ATOM 4729 C CA . LYS B 1 133 ? 9.72688 3.64427 -4.52269 1.000 89.36293 130 LYS B CA 1
ATOM 4730 C C . LYS B 1 133 ? 10.04010 5.02517 -5.08706 1.000 89.72710 130 LYS B C 1
ATOM 4731 O O . LYS B 1 133 ? 11.16770 5.25071 -5.53252 1.000 92.07718 130 LYS B O 1
ATOM 4737 N N . PHE B 1 134 ? 9.06372 5.93144 -5.11235 1.000 93.47499 131 PHE B N 1
ATOM 4738 C CA . PHE B 1 134 ? 9.25145 7.35939 -5.36411 1.000 92.15310 131 PHE B CA 1
ATOM 4739 C C . PHE B 1 134 ? 8.37741 8.07595 -4.35431 1.000 95.31688 131 PHE B C 1
ATOM 4740 O O . PHE B 1 134 ? 7.63821 7.44166 -3.60822 1.000 99.64299 131 PHE B O 1
ATOM 4748 N N . GLY B 1 135 ? 8.42577 9.39446 -4.31365 1.000 95.44650 132 GLY B N 1
ATOM 4749 C CA . GLY B 1 135 ? 7.54476 10.11693 -3.42709 1.000 97.99588 132 GLY B CA 1
ATOM 4750 C C . GLY B 1 135 ? 8.19555 10.87593 -2.29287 1.000 102.04097 132 GLY B C 1
ATOM 4751 O O . GLY B 1 135 ? 7.55737 11.78381 -1.74919 1.000 102.98094 132 GLY B O 1
ATOM 4752 N N . LYS B 1 136 ? 9.43152 10.54645 -1.90185 1.000 103.09981 133 LYS B N 1
ATOM 4753 C CA . LYS B 1 136 ? 10.07170 11.35509 -0.87100 1.000 103.00496 133 LYS B CA 1
ATOM 4754 C C . LYS B 1 136 ? 10.18646 12.79012 -1.32680 1.000 101.09858 133 LYS B C 1
ATOM 4755 O O . LYS B 1 136 ? 10.37466 13.70305 -0.51079 1.000 103.42723 133 LYS B O 1
ATOM 4761 N N . ARG B 1 137 ? 9.96944 12.98552 -2.61212 1.000 102.68047 134 ARG B N 1
ATOM 4762 C CA . ARG B 1 137 ? 10.13137 14.23996 -3.29193 1.000 110.03225 134 ARG B CA 1
ATOM 4763 C C . ARG B 1 137 ? 9.23138 14.13999 -4.52311 1.000 108.76754 134 ARG B C 1
ATOM 4764 O O . ARG B 1 137 ? 9.49827 13.33101 -5.42261 1.000 111.65698 134 ARG B O 1
ATOM 4772 N N . SER B 1 138 ? 8.13305 14.93148 -4.50021 1.000 103.20309 135 SER B N 1
ATOM 4773 C CA . SER B 1 138 ? 6.96540 14.67459 -5.35348 1.000 100.79825 135 SER B CA 1
ATOM 4774 C C . SER B 1 138 ? 7.28918 14.69298 -6.83443 1.000 99.15916 135 SER B C 1
ATOM 4775 O O . SER B 1 138 ? 6.64684 14.00017 -7.63167 1.000 99.97272 135 SER B O 1
ATOM 4778 N N . ILE B 1 139 ? 8.25544 15.51220 -7.23591 1.000 97.24844 136 ILE B N 1
ATOM 4779 C CA . ILE B 1 139 ? 8.67655 15.51774 -8.62473 1.000 91.62802 136 ILE B CA 1
ATOM 4780 C C . ILE B 1 139 ? 9.17790 14.13724 -9.02217 1.000 89.53148 136 ILE B C 1
ATOM 4781 O O . ILE B 1 139 ? 9.11128 13.77125 -10.19981 1.000 89.47117 136 ILE B O 1
ATOM 4786 N N . GLY B 1 140 ? 9.61668 13.33188 -8.04916 1.000 88.21370 137 GLY B N 1
ATOM 4787 C CA . GLY B 1 140 ? 9.84864 11.92160 -8.31646 1.000 87.87906 137 GLY B CA 1
ATOM 4788 C C . GLY B 1 140 ? 8.60084 11.21054 -8.80801 1.000 87.54122 137 GLY B C 1
ATOM 4789 O O . GLY B 1 140 ? 8.64668 10.46069 -9.78289 1.000 87.91308 137 GLY B O 1
ATOM 4790 N N . ILE B 1 141 ? 7.46516 11.44000 -8.14096 1.000 85.47847 138 ILE B N 1
ATOM 4791 C CA . ILE B 1 141 ? 6.21332 10.82117 -8.57328 1.000 81.27471 138 ILE B CA 1
ATOM 4792 C C . ILE B 1 141 ? 5.83524 11.30670 -9.96653 1.000 88.11424 138 ILE B C 1
ATOM 4793 O O . ILE B 1 141 ? 5.38127 10.52356 -10.81999 1.000 91.22840 138 ILE B O 1
ATOM 4798 N N . GLY B 1 142 ? 6.00905 12.60890 -10.21669 1.000 87.34301 139 GLY B N 1
ATOM 4799 C CA . GLY B 1 142 ? 5.69166 13.14079 -11.53529 1.000 82.84785 139 GLY B CA 1
ATOM 4800 C C . GLY B 1 142 ? 6.49998 12.47494 -12.63284 1.000 85.30600 139 GLY B C 1
ATOM 4801 O O . GLY B 1 142 ? 5.95026 12.00181 -13.63499 1.000 84.74230 139 GLY B O 1
ATOM 4802 N N . TYR B 1 143 ? 7.81786 12.37558 -12.42968 1.000 87.82834 140 TYR B N 1
ATOM 4803 C CA . TYR B 1 143 ? 8.66914 11.74521 -13.43510 1.000 85.03129 140 TYR B CA 1
ATOM 4804 C C . TYR B 1 143 ? 8.43150 10.24020 -13.52263 1.000 81.29246 140 TYR B C 1
ATOM 4805 O O . TYR B 1 143 ? 8.60271 9.65341 -14.59519 1.000 76.31836 140 TYR B O 1
ATOM 4814 N N . ALA B 1 144 ? 8.01566 9.60354 -12.42602 1.000 84.12382 141 ALA B N 1
ATOM 4815 C CA . ALA B 1 144 ? 7.64543 8.19219 -12.47968 1.000 84.99309 141 ALA B CA 1
ATOM 4816 C C . ALA B 1 144 ? 6.46017 7.96995 -13.41443 1.000 89.37185 141 ALA B C 1
ATOM 4817 O O . ALA B 1 144 ? 6.48765 7.08428 -14.28194 1.000 88.69930 141 ALA B O 1
ATOM 4819 N N . ILE B 1 145 ? 5.40798 8.77751 -13.26519 1.000 92.06068 142 ILE B N 1
ATOM 4820 C CA . ILE B 1 145 ? 4.24563 8.54511 -14.11985 1.000 94.56171 142 ILE B CA 1
ATOM 4821 C C . ILE B 1 145 ? 4.54364 8.98363 -15.55146 1.000 95.11847 142 ILE B C 1
ATOM 4822 O O . ILE B 1 145 ? 3.99975 8.41302 -16.51172 1.000 96.35151 142 ILE B O 1
ATOM 4827 N N . THR B 1 146 ? 5.45112 9.94895 -15.73215 1.000 93.57254 143 THR B N 1
ATOM 4828 C CA . THR B 1 146 ? 5.87133 10.28231 -17.08980 1.000 87.31385 143 THR B CA 1
ATOM 4829 C C . THR B 1 146 ? 6.61942 9.12268 -17.72888 1.000 82.37233 143 THR B C 1
ATOM 4830 O O . THR B 1 146 ? 6.42813 8.82862 -18.91578 1.000 76.30453 143 THR B O 1
ATOM 4834 N N . GLY B 1 147 ? 7.46694 8.44601 -16.95477 1.000 86.82379 144 GLY B N 1
ATOM 4835 C CA . GLY B 1 147 ? 8.13103 7.26460 -17.47259 1.000 90.32194 144 GLY B CA 1
ATOM 4836 C C . GLY B 1 147 ? 7.14698 6.16827 -17.82370 1.000 93.28446 144 GLY B C 1
ATOM 4837 O O . GLY B 1 147 ? 7.30542 5.47992 -18.83517 1.000 92.38150 144 GLY B O 1
ATOM 4838 N N . LEU B 1 148 ? 6.09439 6.02120 -17.01315 1.000 95.79429 145 LEU B N 1
ATOM 4839 C CA . LEU B 1 148 ? 5.06905 5.01361 -17.29013 1.000 92.62966 145 LEU B CA 1
ATOM 4840 C C . LEU B 1 148 ? 4.35778 5.29288 -18.61550 1.000 87.52555 145 LEU B C 1
ATOM 4841 O O . LEU B 1 148 ? 4.18061 4.39250 -19.45339 1.000 87.54992 145 LEU B O 1
ATOM 4846 N N . GLU B 1 149 ? 3.96283 6.54648 -18.83332 1.000 78.72397 146 GLU B N 1
ATOM 4847 C CA . GLU B 1 149 ? 3.33671 6.90304 -20.10367 1.000 76.65235 146 GLU B CA 1
ATOM 4848 C C . GLU B 1 149 ? 4.29644 6.69368 -21.27147 1.000 75.88841 146 GLU B C 1
ATOM 4849 O O . GLU B 1 149 ? 3.89921 6.18660 -22.33241 1.000 71.47453 146 GLU B O 1
ATOM 4855 N N . LEU B 1 150 ? 5.56594 7.08086 -21.09442 1.000 80.14051 147 LEU B N 1
ATOM 4856 C CA . LEU B 1 150 ? 6.54621 6.92810 -22.16507 1.000 85.37386 147 LEU B CA 1
ATOM 4857 C C . LEU B 1 150 ? 6.74389 5.46594 -22.52517 1.000 92.72072 147 LEU B C 1
ATOM 4858 O O . LEU B 1 150 ? 6.89721 5.12343 -23.70319 1.000 93.05219 147 LEU B O 1
ATOM 4863 N N . MET B 1 151 ? 6.72111 4.58487 -21.52451 1.000 104.80920 148 MET B N 1
ATOM 4864 C CA . MET B 1 151 ? 6.89438 3.16385 -21.80195 1.000 108.17102 148 MET B CA 1
ATOM 4865 C C . MET B 1 151 ? 5.68050 2.59377 -22.51547 1.000 102.02565 148 MET B C 1
ATOM 4866 O O . MET B 1 151 ? 5.82129 1.77377 -23.42921 1.000 104.83849 148 MET B O 1
ATOM 4871 N N . MET B 1 152 ? 4.48011 3.03090 -22.13172 1.000 92.09269 149 MET B N 1
ATOM 4872 C CA . MET B 1 152 ? 3.28948 2.50222 -22.78670 1.000 88.90582 149 MET B CA 1
ATOM 4873 C C . MET B 1 152 ? 3.09855 3.03264 -24.20291 1.000 88.73600 149 MET B C 1
ATOM 4874 O O . MET B 1 152 ? 2.38261 2.40249 -24.98542 1.000 90.33117 149 MET B O 1
ATOM 4879 N N . GLY B 1 153 ? 3.71113 4.16814 -24.54668 1.000 88.39487 150 GLY B N 1
ATOM 4880 C CA . GLY B 1 153 ? 3.46125 4.76911 -25.85381 1.000 84.24848 150 GLY B CA 1
ATOM 4881 C C . GLY B 1 153 ? 3.69292 3.83783 -27.03257 1.000 78.23992 150 GLY B C 1
ATOM 4882 O O . GLY B 1 153 ? 2.93337 3.85328 -28.00480 1.000 73.48996 150 GLY B O 1
ATOM 4883 N N . ALA B 1 154 ? 4.74368 3.01874 -26.97191 1.000 80.07444 151 ALA B N 1
ATOM 4884 C CA . ALA B 1 154 ? 5.08690 2.17089 -28.11107 1.000 83.86584 151 ALA B CA 1
ATOM 4885 C C . ALA B 1 154 ? 4.25119 0.89815 -28.20353 1.000 85.75308 151 ALA B C 1
ATOM 4886 O O . ALA B 1 154 ? 4.34134 0.19421 -29.21660 1.000 85.75174 151 ALA B O 1
ATOM 4888 N N . LEU B 1 155 ? 3.44394 0.58901 -27.19083 1.000 83.70786 152 LEU B N 1
ATOM 4889 C CA . LEU B 1 155 ? 2.71694 -0.67267 -27.12666 1.000 81.92245 152 LEU B CA 1
ATOM 4890 C C . LEU B 1 155 ? 1.20433 -0.51618 -27.20384 1.000 85.67510 152 LEU B C 1
ATOM 4891 O O . LEU B 1 155 ? 0.54695 -1.27278 -27.93024 1.000 90.17441 152 LEU B O 1
ATOM 4896 N N . ILE B 1 156 ? 0.62580 0.41307 -26.44646 1.000 80.78416 153 ILE B N 1
ATOM 4897 C CA . ILE B 1 156 ? -0.82396 0.58144 -26.34518 1.000 70.95259 153 ILE B CA 1
ATOM 4898 C C . ILE B 1 156 ? -1.26200 1.71145 -27.27560 1.000 73.63016 153 ILE B C 1
ATOM 4899 O O . ILE B 1 156 ? -1.11114 2.89851 -26.94144 1.000 72.84634 153 ILE B O 1
ATOM 4904 N N . PRO B 1 157 ? -1.85495 1.38530 -28.42864 1.000 71.94464 154 PRO B N 1
ATOM 4905 C CA . PRO B 1 157 ? -2.00270 2.36100 -29.51703 1.000 73.30280 154 PRO B CA 1
ATOM 4906 C C . PRO B 1 157 ? -3.07609 3.40339 -29.29892 1.000 80.43164 154 PRO B C 1
ATOM 4907 O O . PRO B 1 157 ? -3.24304 4.27610 -30.16238 1.000 85.46158 154 PRO B O 1
ATOM 4911 N N . SER B 1 158 ? -3.79730 3.36756 -28.18714 1.000 80.37051 155 SER B N 1
ATOM 4912 C CA . SER B 1 158 ? -4.83630 4.34858 -27.93069 1.000 74.11563 155 SER B CA 1
ATOM 4913 C C . SER B 1 158 ? -4.44989 5.19383 -26.72559 1.000 69.30802 155 SER B C 1
ATOM 4914 O O . SER B 1 158 ? -4.23023 4.66822 -25.62687 1.000 71.15505 155 SER B O 1
ATOM 4917 N N . ASN B 1 159 ? -4.38905 6.50711 -26.93103 1.000 62.41134 156 ASN B N 1
ATOM 4918 C CA . ASN B 1 159 ? -3.93501 7.41412 -25.88185 1.000 60.13138 156 ASN B CA 1
ATOM 4919 C C . ASN B 1 159 ? -4.94199 7.49025 -24.74014 1.000 62.13412 156 ASN B C 1
ATOM 4920 O O . ASN B 1 159 ? -4.55448 7.48093 -23.56536 1.000 66.18577 156 ASN B O 1
ATOM 4925 N N . SER B 1 160 ? -6.23961 7.52581 -25.05604 1.000 66.30504 157 SER B N 1
ATOM 4926 C CA . SER B 1 160 ? -7.24195 7.55112 -23.99625 1.000 67.43868 157 SER B CA 1
ATOM 4927 C C . SER B 1 160 ? -7.21520 6.26348 -23.18418 1.000 69.48879 157 SER B C 1
ATOM 4928 O O . SER B 1 160 ? -7.47963 6.28957 -21.97964 1.000 71.06706 157 SER B O 1
ATOM 4931 N N . ALA B 1 161 ? -6.92021 5.12729 -23.81968 1.000 68.33864 158 ALA B N 1
ATOM 4932 C CA . ALA B 1 161 ? -6.76685 3.89549 -23.05561 1.000 66.81633 158 ALA B CA 1
ATOM 4933 C C . ALA B 1 161 ? -5.60446 4.01617 -22.08008 1.000 70.95174 158 ALA B C 1
ATOM 4934 O O . ALA B 1 161 ? -5.71384 3.60796 -20.91916 1.000 72.69974 158 ALA B O 1
ATOM 4936 N N . ARG B 1 162 ? -4.49714 4.62046 -22.51952 1.000 70.73529 159 ARG B N 1
ATOM 4937 C CA . ARG B 1 162 ? -3.36154 4.81529 -21.62260 1.000 67.19891 159 ARG B CA 1
ATOM 4938 C C . ARG B 1 162 ? -3.73942 5.69154 -20.43356 1.000 64.10257 159 ARG B C 1
ATOM 4939 O O . ARG B 1 162 ? -3.34128 5.40967 -19.29634 1.000 59.42956 159 ARG B O 1
ATOM 4947 N N . THR B 1 163 ? -4.51117 6.75791 -20.67210 1.000 62.60831 160 THR B N 1
ATOM 4948 C CA . THR B 1 163 ? -4.85357 7.65842 -19.57285 1.000 62.02283 160 THR B CA 1
ATOM 4949 C C . THR B 1 163 ? -5.91908 7.06591 -18.65239 1.000 67.96356 160 THR B C 1
ATOM 4950 O O . THR B 1 163 ? -5.71512 6.97543 -17.43547 1.000 69.87102 160 THR B O 1
ATOM 4954 N N . GLY B 1 164 ? -7.05788 6.64797 -19.21543 1.000 67.82219 161 GLY B N 1
ATOM 4955 C CA . GLY B 1 164 ? -8.17225 6.19268 -18.40143 1.000 65.40065 161 GLY B CA 1
ATOM 4956 C C . GLY B 1 164 ? -8.01477 4.79732 -17.84135 1.000 66.02781 161 GLY B C 1
ATOM 4957 O O . GLY B 1 164 ? -8.59778 4.47808 -16.80062 1.000 66.47553 161 GLY B O 1
ATOM 4958 N N . GLY B 1 165 ? -7.23034 3.95261 -18.49903 1.000 67.34970 162 GLY B N 1
ATOM 4959 C CA . GLY B 1 165 ? -7.03494 2.60225 -18.02322 1.000 66.01815 162 GLY B CA 1
ATOM 4960 C C . GLY B 1 165 ? -5.88624 2.48798 -17.04492 1.000 65.03607 162 GLY B C 1
ATOM 4961 O O . GLY B 1 165 ? -5.93310 1.66348 -16.13123 1.000 68.40598 162 GLY B O 1
ATOM 4962 N N . VAL B 1 166 ? -4.85423 3.31532 -17.19635 1.000 66.56832 163 VAL B N 1
ATOM 4963 C CA . VAL B 1 166 ? -3.65620 3.14144 -16.37867 1.000 66.94365 163 VAL B CA 1
ATOM 4964 C C . VAL B 1 166 ? -3.34895 4.38562 -15.55389 1.000 67.44499 163 VAL B C 1
ATOM 4965 O O . VAL B 1 166 ? -3.37539 4.33643 -14.31964 1.000 67.41630 163 VAL B O 1
ATOM 4969 N N . THR B 1 167 ? -3.06959 5.51267 -16.21412 1.000 67.19814 164 THR B N 1
ATOM 4970 C CA . THR B 1 167 ? -2.48661 6.63474 -15.48193 1.000 73.21304 164 THR B CA 1
ATOM 4971 C C . THR B 1 167 ? -3.50392 7.34777 -14.59552 1.000 73.25918 164 THR B C 1
ATOM 4972 O O . THR B 1 167 ? -3.14962 7.80643 -13.50305 1.000 72.55932 164 THR B O 1
ATOM 4976 N N . TRP B 1 168 ? -4.76045 7.44113 -15.02142 1.000 71.94477 165 TRP B N 1
ATOM 4977 C CA . TRP B 1 168 ? -5.72869 8.10576 -14.15789 1.000 72.79675 165 TRP B CA 1
ATOM 4978 C C . TRP B 1 168 ? -5.97900 7.30212 -12.88133 1.000 73.95985 165 TRP B C 1
ATOM 4979 O O . TRP B 1 168 ? -6.04801 7.89723 -11.79701 1.000 74.84076 165 TRP B O 1
ATOM 4990 N N . PRO B 1 169 ? -6.15535 5.97267 -12.95356 1.000 69.11128 166 PRO B N 1
ATOM 4991 C CA . PRO B 1 169 ? -6.22096 5.19519 -11.70316 1.000 65.58711 166 PRO B CA 1
ATOM 4992 C C . PRO B 1 169 ? -5.01127 5.37702 -10.80864 1.000 63.18333 166 PRO B C 1
ATOM 4993 O O . PRO B 1 169 ? -5.16491 5.47393 -9.58541 1.000 54.98700 166 PRO B O 1
ATOM 4997 N N . VAL B 1 170 ? -3.81084 5.45118 -11.38841 1.000 64.66148 167 VAL B N 1
ATOM 4998 C CA . VAL B 1 170 ? -2.60425 5.66646 -10.58922 1.000 65.93002 167 VAL B CA 1
ATOM 4999 C C . VAL B 1 170 ? -2.67599 7.00327 -9.86251 1.000 66.88486 167 VAL B C 1
ATOM 5000 O O . VAL B 1 170 ? -2.43953 7.08379 -8.64979 1.000 66.94378 167 VAL B O 1
ATOM 5004 N N . VAL B 1 171 ? -3.00982 8.06910 -10.59944 1.000 66.26266 168 VAL B N 1
ATOM 5005 C CA . VAL B 1 171 ? -3.05975 9.41119 -10.02529 1.000 62.21978 168 VAL B CA 1
ATOM 5006 C C . VAL B 1 171 ? -4.11875 9.48470 -8.93160 1.000 66.56088 168 VAL B C 1
ATOM 5007 O O . VAL B 1 171 ? -3.87452 10.02056 -7.84310 1.000 63.70588 168 VAL B O 1
ATOM 5011 N N . GLU B 1 172 ? -5.31236 8.94402 -9.20794 1.000 71.43241 169 GLU B N 1
ATOM 5012 C CA . GLU B 1 172 ? -6.38784 8.93993 -8.22066 1.000 70.97967 169 GLU B CA 1
ATOM 5013 C C . GLU B 1 172 ? -5.97261 8.19212 -6.96219 1.000 67.94361 169 GLU B C 1
ATOM 5014 O O . GLU B 1 172 ? -6.19974 8.66375 -5.84578 1.000 67.63036 169 GLU B O 1
ATOM 5020 N N . SER B 1 173 ? -5.41672 6.99312 -7.12322 1.000 65.70275 170 SER B N 1
ATOM 5021 C CA . SER B 1 173 ? -4.95316 6.21636 -5.97989 1.000 72.84613 170 SER B CA 1
ATOM 5022 C C . SER B 1 173 ? -3.94266 6.99740 -5.14332 1.000 71.53146 170 SER B C 1
ATOM 5023 O O . SER B 1 173 ? -4.10080 7.12321 -3.91913 1.000 70.05088 170 SER B O 1
ATOM 5026 N N . ILE B 1 174 ? -2.87818 7.50212 -5.78848 1.000 69.00440 171 ILE B N 1
ATOM 5027 C CA . ILE B 1 174 ? -1.81812 8.21165 -5.07052 1.000 66.61896 171 ILE B CA 1
ATOM 5028 C C . ILE B 1 174 ? -2.37407 9.43097 -4.33981 1.000 66.82038 171 ILE B C 1
ATOM 5029 O O . ILE B 1 174 ? -2.06559 9.66266 -3.16392 1.000 68.99873 171 ILE B O 1
ATOM 5034 N N . SER B 1 175 ? -3.23397 10.20743 -5.01181 1.000 65.50531 172 SER B N 1
ATOM 5035 C CA . SER B 1 175 ? -3.74787 11.44317 -4.43211 1.000 68.13778 172 SER B CA 1
ATOM 5036 C C . SER B 1 175 ? -4.80803 11.17658 -3.37515 1.000 68.67444 172 SER B C 1
ATOM 5037 O O . SER B 1 175 ? -4.99214 11.98858 -2.46578 1.000 64.82534 172 SER B O 1
ATOM 5040 N N . LYS B 1 176 ? -5.50289 10.04703 -3.45278 1.000 79.45132 173 LYS B N 1
ATOM 5041 C CA . LYS B 1 176 ? -6.37504 9.67707 -2.35294 1.000 85.11732 173 LYS B CA 1
ATOM 5042 C C . LYS B 1 176 ? -5.54728 9.27763 -1.14565 1.000 94.09093 173 LYS B C 1
ATOM 5043 O O . LYS B 1 176 ? -5.93069 9.56668 -0.00857 1.000 97.69856 173 LYS B O 1
ATOM 5049 N N . SER B 1 177 ? -4.38560 8.66056 -1.37280 1.000 96.60986 174 SER B N 1
ATOM 5050 C CA . SER B 1 177 ? -3.51640 8.32643 -0.25462 1.000 99.41610 174 SER B CA 1
ATOM 5051 C C . SER B 1 177 ? -2.77901 9.54083 0.29267 1.000 98.43664 174 SER B C 1
ATOM 5052 O O . SER B 1 177 ? -2.28972 9.49278 1.42667 1.000 98.47846 174 SER B O 1
ATOM 5055 N N . TYR B 1 178 ? -2.71148 10.62954 -0.47151 1.000 96.06999 175 TYR B N 1
ATOM 5056 C CA . TYR B 1 178 ? -2.13605 11.88929 -0.01597 1.000 90.91296 175 TYR B CA 1
ATOM 5057 C C . TYR B 1 178 ? -3.18421 12.86047 0.52765 1.000 90.97722 175 TYR B C 1
ATOM 5058 O O . TYR B 1 178 ? -2.84478 14.01630 0.80065 1.000 93.74971 175 TYR B O 1
ATOM 5067 N N . ASP B 1 179 ? -4.44745 12.42553 0.65288 1.000 88.50285 176 ASP B N 1
ATOM 5068 C CA . ASP B 1 179 ? -5.56165 13.24519 1.15947 1.000 85.09926 176 ASP B CA 1
ATOM 5069 C C . ASP B 1 179 ? -5.85623 14.45078 0.26211 1.000 82.47256 176 ASP B C 1
ATOM 5070 O O . ASP B 1 179 ? -6.25032 15.52120 0.74187 1.000 80.78287 176 ASP B O 1
ATOM 5075 N N . SER B 1 180 ? -5.70465 14.26426 -1.05605 1.000 81.65332 177 SER B N 1
ATOM 5076 C CA . SER B 1 180 ? -5.92931 15.31496 -2.05957 1.000 80.44404 177 SER B CA 1
ATOM 5077 C C . SER B 1 180 ? -7.11058 14.90537 -2.91533 1.000 83.71962 177 SER B C 1
ATOM 5078 O O . SER B 1 180 ? -7.05490 13.95169 -3.69466 1.000 84.27172 177 SER B O 1
ATOM 5081 N N . LYS B 1 181 ? -8.09708 15.58831 -2.73772 1.000 86.50064 178 LYS B N 1
ATOM 5082 C CA . LYS B 1 181 ? -9.39409 15.13189 -2.99800 1.000 84.72586 178 LYS B CA 1
ATOM 5083 C C . LYS B 1 181 ? -10.13478 16.13584 -3.87729 1.000 82.60034 178 LYS B C 1
ATOM 5084 O O . LYS B 1 181 ? -9.86015 17.31954 -3.75829 1.000 82.46814 178 LYS B O 1
ATOM 5090 N N . PRO B 1 182 ? -10.98138 15.74323 -4.82363 1.000 81.08357 179 PRO B N 1
ATOM 5091 C CA . PRO B 1 182 ? -11.36707 16.69593 -5.87410 1.000 76.64320 179 PRO B CA 1
ATOM 5092 C C . PRO B 1 182 ? -12.47548 17.66350 -5.46869 1.000 77.90693 179 PRO B C 1
ATOM 5093 O O . PRO B 1 182 ? -13.17486 17.47757 -4.47580 1.000 79.28557 179 PRO B O 1
ATOM 5097 N N . ASN B 1 183 ? -12.61172 18.72408 -6.28261 1.000 76.63946 180 ASN B N 1
ATOM 5098 C CA . ASN B 1 183 ? -13.66481 19.74074 -6.15121 1.000 74.98742 180 ASN B CA 1
ATOM 5099 C C . ASN B 1 183 ? -13.60785 20.47380 -4.81421 1.000 75.95181 180 ASN B C 1
ATOM 5100 O O . ASN B 1 183 ? -14.63741 20.86280 -4.25873 1.000 74.53608 180 ASN B O 1
ATOM 5105 N N . ASP B 1 184 ? -12.40650 20.65919 -4.28491 1.000 82.04990 181 ASP B N 1
ATOM 5106 C CA . ASP B 1 184 ? -12.22815 21.29888 -2.99090 1.000 89.82025 181 ASP B CA 1
ATOM 5107 C C . ASP B 1 184 ? -10.81729 21.88386 -2.93916 1.000 86.68957 181 ASP B C 1
ATOM 5108 O O . ASP B 1 184 ? -9.97732 21.54504 -3.77874 1.000 85.62107 181 ASP B O 1
ATOM 5113 N N . PRO B 1 185 ? -10.53815 22.79491 -1.99745 1.000 89.18951 182 PRO B N 1
ATOM 5114 C CA . PRO B 1 185 ? -9.16708 23.34081 -1.90855 1.000 92.53796 182 PRO B CA 1
ATOM 5115 C C . PRO B 1 185 ? -8.09858 22.28765 -1.64553 1.000 92.71177 182 PRO B C 1
ATOM 5116 O O . PRO B 1 185 ? -7.00433 22.36335 -2.22602 1.000 92.37046 182 PRO B O 1
ATOM 5120 N N . SER B 1 186 ? -8.37893 21.29886 -0.79349 1.000 92.41151 183 SER B N 1
ATOM 5121 C CA . SER B 1 186 ? -7.53006 20.11741 -0.64759 1.000 86.31015 183 SER B CA 1
ATOM 5122 C C . SER B 1 186 ? -6.97461 19.54276 -1.95170 1.000 78.01060 183 SER B C 1
ATOM 5123 O O . SER B 1 186 ? -5.94407 18.86475 -1.92288 1.000 74.02090 183 SER B O 1
ATOM 5126 N N . ARG B 1 187 ? -7.57848 19.88419 -3.09334 1.000 74.89107 184 ARG B N 1
ATOM 5127 C CA . ARG B 1 187 ? -7.09189 19.39835 -4.37902 1.000 70.11926 184 ARG B CA 1
ATOM 5128 C C . ARG B 1 187 ? -5.66138 19.83362 -4.67516 1.000 73.79806 184 ARG B C 1
ATOM 5129 O O . ARG B 1 187 ? -4.99957 19.21386 -5.51897 1.000 73.99327 184 ARG B O 1
ATOM 5137 N N . LYS B 1 188 ? -5.16870 20.88566 -4.02171 1.000 77.57369 185 LYS B N 1
ATOM 5138 C CA . LYS B 1 188 ? -3.90174 21.49415 -4.41630 1.000 72.84693 185 LYS B CA 1
ATOM 5139 C C . LYS B 1 188 ? -2.69448 20.94841 -3.65253 1.000 74.01529 185 LYS B C 1
ATOM 5140 O O . LYS B 1 188 ? -1.59198 21.47921 -3.81055 1.000 77.91330 185 LYS B O 1
ATOM 5146 N N . LYS B 1 189 ? -2.85502 19.87027 -2.88162 1.000 75.71838 186 LYS B N 1
ATOM 5147 C CA . LYS B 1 189 ? -1.70979 19.31106 -2.17056 1.000 79.64095 186 LYS B CA 1
ATOM 5148 C C . LYS B 1 189 ? -0.80129 18.50890 -3.09333 1.000 80.25418 186 LYS B C 1
ATOM 5149 O O . LYS B 1 189 ? 0.42764 18.61924 -2.99802 1.000 80.96230 186 LYS B O 1
ATOM 5155 N N . ILE B 1 190 ? -1.37695 17.72400 -4.00957 1.000 74.98889 187 ILE B N 1
ATOM 5156 C CA . ILE B 1 190 ? -0.57148 16.96720 -4.96405 1.000 71.22746 187 ILE B CA 1
ATOM 5157 C C . ILE B 1 190 ? -1.42421 16.51584 -6.14208 1.000 68.30354 187 ILE B C 1
ATOM 5158 O O . ILE B 1 190 ? -0.89599 16.15924 -7.20041 1.000 69.79387 187 ILE B O 1
ATOM 5163 N N . GLY B 1 191 ? -2.74639 16.54843 -5.97547 1.000 69.03448 188 GLY B N 1
ATOM 5164 C CA . GLY B 1 191 ? -3.63251 15.99756 -6.99528 1.000 72.00197 188 GLY B CA 1
ATOM 5165 C C . GLY B 1 191 ? -3.60992 16.74816 -8.31622 1.000 74.76593 188 GLY B C 1
ATOM 5166 O O . GLY B 1 191 ? -3.58985 16.13336 -9.38921 1.000 74.42833 188 GLY B O 1
ATOM 5167 N N . ALA B 1 192 ? -3.64092 18.08298 -8.26122 1.000 76.55908 189 ALA B N 1
ATOM 5168 C CA . ALA B 1 192 ? -3.68026 18.87474 -9.48639 1.000 71.04242 189 ALA B CA 1
ATOM 5169 C C . ALA B 1 192 ? -2.38625 18.72584 -10.26996 1.000 75.11520 189 ALA B C 1
ATOM 5170 O O . ALA B 1 192 ? -2.40173 18.62643 -11.50747 1.000 79.63028 189 ALA B O 1
ATOM 5172 N N . TYR B 1 193 ? -1.25580 18.71515 -9.56078 1.000 74.18967 190 TYR B N 1
ATOM 5173 C CA . TYR B 1 193 ? 0.03032 18.53665 -10.21910 1.000 74.57998 190 TYR B CA 1
ATOM 5174 C C . TYR B 1 193 ? 0.09263 17.20080 -10.94474 1.000 74.77808 190 TYR B C 1
ATOM 5175 O O . TYR B 1 193 ? 0.51147 17.13566 -12.10737 1.000 74.46275 190 TYR B O 1
ATOM 5184 N N . LEU B 1 194 ? -0.37330 16.13154 -10.29794 1.000 72.69239 191 LEU B N 1
ATOM 5185 C CA . LEU B 1 194 ? -0.27599 14.82018 -10.92120 1.000 72.33199 191 LEU B CA 1
ATOM 5186 C C . LEU B 1 194 ? -1.26249 14.67518 -12.06953 1.000 70.49140 191 LEU B C 1
ATOM 5187 O O . LEU B 1 194 ? -0.94716 14.03013 -13.07453 1.000 69.63079 191 LEU B O 1
ATOM 5192 N N . ASP B 1 195 ? -2.41691 15.33677 -11.97823 1.000 70.53695 192 ASP B N 1
ATOM 5193 C CA . ASP B 1 195 ? -3.36831 15.34408 -13.08600 1.000 68.72548 192 ASP B CA 1
ATOM 5194 C C . ASP B 1 195 ? -2.78406 16.02693 -14.32640 1.000 66.34112 192 ASP B C 1
ATOM 5195 O O . ASP B 1 195 ? -2.79483 15.46356 -15.43728 1.000 66.80346 192 ASP B O 1
ATOM 5200 N N . PHE B 1 196 ? -2.26213 17.24778 -14.15320 1.000 64.58990 193 PHE B N 1
ATOM 5201 C CA . PHE B 1 196 ? -1.68602 17.97397 -15.28339 1.000 60.73567 193 PHE B CA 1
ATOM 5202 C C . PHE B 1 196 ? -0.46901 17.24558 -15.84693 1.000 60.49223 193 PHE B C 1
ATOM 5203 O O . PHE B 1 196 ? -0.28812 17.16194 -17.07570 1.000 60.47750 193 PHE B O 1
ATOM 5211 N N . MET B 1 197 ? 0.35692 16.67212 -14.96289 1.000 65.25206 194 MET B N 1
ATOM 5212 C CA . MET B 1 197 ? 1.54717 15.96392 -15.41380 1.000 68.07507 194 MET B CA 1
ATOM 5213 C C . MET B 1 197 ? 1.18432 14.69672 -16.16510 1.000 66.13089 194 MET B C 1
ATOM 5214 O O . MET B 1 197 ? 1.86775 14.34104 -17.12768 1.000 68.45712 194 MET B O 1
ATOM 5219 N N . ALA B 1 198 ? 0.11348 14.01201 -15.75587 1.000 63.88247 195 ALA B N 1
ATOM 5220 C CA . ALA B 1 198 ? -0.36185 12.86553 -16.52175 1.000 67.82460 195 ALA B CA 1
ATOM 5221 C C . ALA B 1 198 ? -0.78519 13.27953 -17.92716 1.000 66.71415 195 ALA B C 1
ATOM 5222 O O . ALA B 1 198 ? -0.43345 12.61481 -18.91533 1.000 72.17969 195 ALA B O 1
ATOM 5224 N N . PHE B 1 199 ? -1.51682 14.39041 -18.04270 1.000 59.10305 196 PHE B N 1
ATOM 5225 C CA . PHE B 1 199 ? -1.92029 14.83903 -19.37399 1.000 62.68771 196 PHE B CA 1
ATOM 5226 C C . PHE B 1 199 ? -0.70865 15.07462 -20.27140 1.000 70.61936 196 PHE B C 1
ATOM 5227 O O . PHE B 1 199 ? -0.66739 14.63107 -21.43255 1.000 71.21544 196 PHE B O 1
ATOM 5235 N N . HIS B 1 200 ? 0.30082 15.76866 -19.74862 1.000 74.50471 197 HIS B N 1
ATOM 5236 C CA . HIS B 1 200 ? 1.40890 16.11269 -20.63314 1.000 65.79966 197 HIS B CA 1
ATOM 5237 C C . HIS B 1 200 ? 2.35923 14.94674 -20.86430 1.000 68.94762 197 HIS B C 1
ATOM 5238 O O . HIS B 1 200 ? 2.96965 14.85795 -21.93857 1.000 70.50695 197 HIS B O 1
ATOM 5245 N N . ALA B 1 201 ? 2.45011 14.01611 -19.91377 1.000 69.82005 198 ALA B N 1
ATOM 5246 C CA . ALA B 1 201 ? 3.14026 12.76382 -20.18466 1.000 71.23876 198 ALA B CA 1
ATOM 5247 C C . ALA B 1 201 ? 2.48732 12.02833 -21.34268 1.000 64.83743 198 ALA B C 1
ATOM 5248 O O . ALA B 1 201 ? 3.17891 11.45995 -22.20083 1.000 62.40244 198 ALA B O 1
ATOM 5250 N N . ASN B 1 202 ? 1.15136 12.02517 -21.38062 1.000 58.83093 199 ASN B N 1
ATOM 5251 C CA . ASN B 1 202 ? 0.46221 11.38289 -22.49325 1.000 54.36752 199 ASN B CA 1
ATOM 5252 C C . ASN B 1 202 ? 0.76577 12.08778 -23.81220 1.000 53.10133 199 ASN B C 1
ATOM 5253 O O . ASN B 1 202 ? 0.93895 11.43125 -24.84939 1.000 51.62741 199 ASN B O 1
ATOM 5258 N N . ILE B 1 203 ? 0.84293 13.42497 -23.79390 1.000 54.32465 200 ILE B N 1
ATOM 5259 C CA . ILE B 1 203 ? 1.20668 14.15013 -25.01646 1.000 55.12162 200 ILE B CA 1
ATOM 5260 C C . ILE B 1 203 ? 2.60261 13.74593 -25.49152 1.000 66.97819 200 ILE B C 1
ATOM 5261 O O . ILE B 1 203 ? 2.82052 13.47212 -26.68185 1.000 67.79265 200 ILE B O 1
ATOM 5266 N N . LEU B 1 204 ? 3.56983 13.69853 -24.56555 1.000 70.31352 201 LEU B N 1
ATOM 5267 C CA . LEU B 1 204 ? 4.94724 13.38173 -24.94673 1.000 67.86663 201 LEU B CA 1
ATOM 5268 C C . LEU B 1 204 ? 5.05696 11.96468 -25.49737 1.000 69.95780 201 LEU B C 1
ATOM 5269 O O . LEU B 1 204 ? 5.71134 11.72865 -26.52315 1.000 74.41941 201 LEU B O 1
ATOM 5274 N N . SER B 1 205 ? 4.43344 11.00040 -24.81738 1.000 68.11051 202 SER B N 1
ATOM 5275 C CA . SER B 1 205 ? 4.49199 9.62408 -25.29483 1.000 68.69296 202 SER B CA 1
ATOM 5276 C C . SER B 1 205 ? 3.82004 9.48989 -26.65383 1.000 69.22931 202 SER B C 1
ATOM 5277 O O . SER B 1 205 ? 4.29197 8.73254 -27.51077 1.000 68.04791 202 SER B O 1
ATOM 5280 N N . THR B 1 206 ? 2.72546 10.23186 -26.87950 1.000 68.95196 203 THR B N 1
ATOM 5281 C CA . THR B 1 206 ? 2.11452 10.24393 -28.20449 1.000 68.03778 203 THR B CA 1
ATOM 5282 C C . THR B 1 206 ? 3.06677 10.82462 -29.24161 1.000 69.46754 203 THR B C 1
ATOM 5283 O O . THR B 1 206 ? 3.06217 10.39320 -30.40091 1.000 69.98698 203 THR B O 1
ATOM 5287 N N . ALA B 1 207 ? 3.88253 11.80788 -28.84329 1.000 67.24416 204 ALA B N 1
ATOM 5288 C CA . ALA B 1 207 ? 4.84191 12.40260 -29.77046 1.000 67.02965 204 ALA B CA 1
ATOM 5289 C C . ALA B 1 207 ? 5.99266 11.45614 -30.09638 1.000 68.22400 204 ALA B C 1
ATOM 5290 O O . ALA B 1 207 ? 6.56554 11.53693 -31.18791 1.000 68.73733 204 ALA B O 1
ATOM 5292 N N . LEU B 1 208 ? 6.34146 10.55306 -29.17705 1.000 68.30404 205 LEU B N 1
ATOM 5293 C CA . LEU B 1 208 ? 7.54951 9.75141 -29.36612 1.000 67.03385 205 LEU B CA 1
ATOM 5294 C C . LEU B 1 208 ? 7.36256 8.66397 -30.42058 1.000 64.29311 205 LEU B C 1
ATOM 5295 O O . LEU B 1 208 ? 8.28535 8.37552 -31.19137 1.000 63.94989 205 LEU B O 1
ATOM 5300 N N . PHE B 1 209 ? 6.18769 8.04858 -30.47574 1.000 65.07425 206 PHE B N 1
ATOM 5301 C CA . PHE B 1 209 ? 5.97198 6.86954 -31.30043 1.000 69.08606 206 PHE B CA 1
ATOM 5302 C C . PHE B 1 209 ? 4.88106 7.12195 -32.32694 1.000 74.32310 206 PHE B C 1
ATOM 5303 O O . PHE B 1 209 ? 3.86880 7.76076 -32.02684 1.000 74.13708 206 PHE B O 1
ATOM 5311 N N . ILE B 1 210 ? 5.09784 6.61505 -33.54423 1.000 81.89362 207 ILE B N 1
ATOM 5312 C CA . ILE B 1 210 ? 4.10335 6.71526 -34.60503 1.000 78.56250 207 ILE B CA 1
ATOM 5313 C C . ILE B 1 210 ? 2.82229 5.97420 -34.26068 1.000 78.10116 207 ILE B C 1
ATOM 5314 O O . ILE B 1 210 ? 1.80722 6.17180 -34.92901 1.000 82.32081 207 ILE B O 1
ATOM 5319 N N . THR B 1 211 ? 2.84387 5.12067 -33.23650 1.000 75.30521 208 THR B N 1
ATOM 5320 C CA . THR B 1 211 ? 1.65696 4.40644 -32.78317 1.000 76.29993 208 THR B CA 1
ATOM 5321 C C . THR B 1 211 ? 1.11438 4.97381 -31.47169 1.000 75.21768 208 THR B C 1
ATOM 5322 O O . THR B 1 211 ? 0.48250 4.25444 -30.69140 1.000 76.88944 208 THR B O 1
ATOM 5326 N N . GLY B 1 212 ? 1.32812 6.27287 -31.23354 1.000 68.01553 209 GLY B N 1
ATOM 5327 C CA . GLY B 1 212 ? 0.89059 6.87636 -29.98708 1.000 63.57876 209 GLY B CA 1
ATOM 5328 C C . GLY B 1 212 ? -0.57511 7.24867 -29.97532 1.000 66.06304 209 GLY B C 1
ATOM 5329 O O . GLY B 1 212 ? -1.21792 7.20812 -28.92258 1.000 70.97462 209 GLY B O 1
ATOM 5330 N N . ALA B 1 213 ? -1.12299 7.62441 -31.12438 1.000 62.78008 210 ALA B N 1
ATOM 5331 C CA . ALA B 1 213 ? -2.54359 7.91518 -31.22747 1.000 62.17771 210 ALA B CA 1
ATOM 5332 C C . ALA B 1 213 ? -2.95161 7.78256 -32.68729 1.000 67.08804 210 ALA B C 1
ATOM 5333 O O . ALA B 1 213 ? -2.10943 7.81000 -33.59019 1.000 69.72348 210 ALA B O 1
ATOM 5335 N N . ALA B 1 214 ? -4.25716 7.62172 -32.90427 1.000 66.43314 211 ALA B N 1
ATOM 5336 C CA . ALA B 1 214 ? -4.76120 7.42996 -34.26152 1.000 64.24986 211 ALA B CA 1
ATOM 5337 C C . ALA B 1 214 ? -4.41737 8.57019 -35.21611 1.000 65.26512 211 ALA B C 1
ATOM 5338 O O . ALA B 1 214 ? -4.15940 8.28430 -36.40186 1.000 66.09712 211 ALA B O 1
ATOM 5340 N N . PRO B 1 215 ? -4.41609 9.84713 -34.80338 1.000 62.66589 212 PRO B N 1
ATOM 5341 C CA . PRO B 1 215 ? -3.99455 10.90588 -35.73497 1.000 60.74823 212 PRO B CA 1
ATOM 5342 C C . PRO B 1 215 ? -2.60953 10.69259 -36.31547 1.000 65.24118 212 PRO B C 1
ATOM 5343 O O . PRO B 1 215 ? -2.35752 11.13286 -37.44245 1.000 69.48432 212 PRO B O 1
ATOM 5347 N N . ASN B 1 216 ? -1.70376 10.02748 -35.59058 1.000 63.33412 213 ASN B N 1
ATOM 5348 C CA . ASN B 1 216 ? -0.39407 9.71085 -36.15649 1.000 57.91050 213 ASN B CA 1
ATOM 5349 C C . ASN B 1 216 ? -0.53610 8.81931 -37.38604 1.000 58.05465 213 ASN B C 1
ATOM 5350 O O . ASN B 1 216 ? 0.08059 9.06993 -38.42939 1.000 56.10008 213 ASN B O 1
ATOM 5355 N N . LEU B 1 217 ? -1.37582 7.78434 -37.29275 1.000 57.01799 214 LEU B N 1
ATOM 5356 C CA . LEU B 1 217 ? -1.51939 6.87541 -38.42223 1.000 61.60182 214 LEU B CA 1
ATOM 5357 C C . LEU B 1 217 ? -2.30379 7.52055 -39.55779 1.000 59.72608 214 LEU B C 1
ATOM 5358 O O . LEU B 1 217 ? -2.02896 7.24707 -40.73585 1.000 55.64857 214 LEU B O 1
ATOM 5363 N N . VAL B 1 218 ? -3.24448 8.41245 -39.23362 1.000 62.68013 215 VAL B N 1
ATOM 5364 C CA . VAL B 1 218 ? -3.89684 9.19095 -40.28661 1.000 66.23616 215 VAL B CA 1
ATOM 5365 C C . VAL B 1 218 ? -2.87110 10.05347 -41.01470 1.000 75.69809 215 VAL B C 1
ATOM 5366 O O . VAL B 1 218 ? -2.86433 10.13576 -42.25245 1.000 80.44877 215 VAL B O 1
ATOM 5370 N N . ALA B 1 219 ? -1.98468 10.70583 -40.25678 1.000 77.40197 216 ALA B N 1
ATOM 5371 C CA . ALA B 1 219 ? -0.92840 11.50985 -40.85972 1.000 74.84875 216 ALA B CA 1
ATOM 5372 C C . ALA B 1 219 ? -0.03231 10.67413 -41.76144 1.000 74.10312 216 ALA B C 1
ATOM 5373 O O . ALA B 1 219 ? 0.32729 11.11196 -42.85877 1.000 79.76934 216 ALA B O 1
ATOM 5375 N N . GLN B 1 220 ? 0.34877 9.47345 -41.31440 1.000 69.01425 217 GLN B N 1
ATOM 5376 C CA . GLN B 1 220 ? 1.22696 8.63913 -42.13450 1.000 68.86481 217 GLN B CA 1
ATOM 5377 C C . GLN B 1 220 ? 0.52917 8.19939 -43.42054 1.000 72.97413 217 GLN B C 1
ATOM 5378 O O . GLN B 1 220 ? 1.14030 8.19736 -44.49578 1.000 70.41852 217 GLN B O 1
ATOM 5384 N N . GLN B 1 221 ? -0.75881 7.85364 -43.34559 1.000 82.28713 218 GLN B N 1
ATOM 5385 C CA . GLN B 1 221 ? -1.44588 7.44902 -44.56864 1.000 87.34141 218 GLN B CA 1
ATOM 5386 C C . GLN B 1 221 ? -1.58812 8.62696 -45.52962 1.000 87.11397 218 GLN B C 1
ATOM 5387 O O . GLN B 1 221 ? -1.42964 8.46350 -46.74499 1.000 87.99324 218 GLN B O 1
ATOM 5393 N N . MET B 1 222 ? -1.84470 9.83148 -45.00714 1.000 84.58379 219 MET B N 1
ATOM 5394 C CA . MET B 1 222 ? -1.95918 10.99715 -45.88608 1.000 81.92853 219 MET B CA 1
ATOM 5395 C C . MET B 1 222 ? -0.61312 11.35895 -46.51617 1.000 81.47396 219 MET B C 1
ATOM 5396 O O . MET B 1 222 ? -0.54253 11.69773 -47.70787 1.000 82.00739 219 MET B O 1
ATOM 5401 N N . ALA B 1 223 ? 0.46643 11.30213 -45.73125 1.000 76.65355 220 ALA B N 1
ATOM 5402 C CA . ALA B 1 223 ? 1.78934 11.57705 -46.27638 1.000 71.63426 220 ALA B CA 1
ATOM 5403 C C . ALA B 1 223 ? 2.16141 10.56210 -47.34889 1.000 77.50564 220 ALA B C 1
ATOM 5404 O O . ALA B 1 223 ? 2.79232 10.91694 -48.35115 1.000 78.10975 220 ALA B O 1
ATOM 5406 N N . ALA B 1 224 ? 1.79826 9.28688 -47.14835 1.000 81.99066 221 ALA B N 1
ATOM 5407 C CA . ALA B 1 224 ? 1.99659 8.29432 -48.20229 1.000 84.82432 221 ALA B CA 1
ATOM 5408 C C . ALA B 1 224 ? 1.13206 8.60582 -49.41453 1.000 89.78077 221 ALA B C 1
ATOM 5409 O O . ALA B 1 224 ? 1.52147 8.31229 -50.55043 1.000 90.99221 221 ALA B O 1
ATOM 5411 N N . GLN B 1 225 ? -0.04811 9.18941 -49.19014 1.000 96.58502 222 GLN B N 1
ATOM 5412 C CA . GLN B 1 225 ? -0.86960 9.64107 -50.30701 1.000 97.86356 222 GLN B CA 1
ATOM 5413 C C . GLN B 1 225 ? -0.15930 10.73196 -51.09645 1.000 95.00548 222 GLN B C 1
ATOM 5414 O O . GLN B 1 225 ? -0.35194 10.84580 -52.31313 1.000 96.44363 222 GLN B O 1
ATOM 5420 N N . LYS B 1 226 ? 0.67019 11.53663 -50.42735 1.000 87.88143 223 LYS B N 1
ATOM 5421 C CA . LYS B 1 226 ? 1.45020 12.56233 -51.11332 1.000 82.31412 223 LYS B CA 1
ATOM 5422 C C . LYS B 1 226 ? 2.86161 12.11417 -51.47367 1.000 86.24148 223 LYS B C 1
ATOM 5423 O O . LYS B 1 226 ? 3.57027 12.86065 -52.15632 1.000 92.42895 223 LYS B O 1
ATOM 5425 N N . GLY B 1 227 ? 3.28852 10.92881 -51.03807 1.000 84.67144 224 GLY B N 1
ATOM 5426 C CA . GLY B 1 227 ? 4.55079 10.36373 -51.48302 1.000 83.22146 224 GLY B CA 1
ATOM 5427 C C . GLY B 1 227 ? 5.71220 10.50719 -50.51971 1.000 80.15639 224 GLY B C 1
ATOM 5428 O O . GLY B 1 227 ? 6.84512 10.76193 -50.93777 1.000 82.28728 224 GLY B O 1
ATOM 5429 N N . TYR B 1 228 ? 5.44752 10.31734 -49.22972 1.000 79.56315 225 TYR B N 1
ATOM 5430 C CA . TYR B 1 228 ? 6.47870 10.32828 -48.19929 1.000 78.65896 225 TYR B CA 1
ATOM 5431 C C . TYR B 1 228 ? 6.11730 9.26954 -47.17099 1.000 80.62852 225 TYR B C 1
ATOM 5432 O O . TYR B 1 228 ? 5.02480 9.31405 -46.59557 1.000 88.72094 225 TYR B O 1
ATOM 5441 N N . GLN B 1 229 ? 7.02862 8.33342 -46.92464 1.000 75.66003 226 GLN B N 1
ATOM 5442 C CA . GLN B 1 229 ? 6.74588 7.18478 -46.07304 1.000 77.28584 226 GLN B CA 1
ATOM 5443 C C . GLN B 1 229 ? 7.39254 7.35073 -44.70167 1.000 74.48961 226 GLN B C 1
ATOM 5444 O O . GLN B 1 229 ? 8.61637 7.44852 -44.59733 1.000 74.82304 226 GLN B O 1
ATOM 5450 N N . MET B 1 230 ? 6.56425 7.36708 -43.65919 1.000 75.95932 227 MET B N 1
ATOM 5451 C CA . MET B 1 230 ? 7.01464 7.25119 -42.28185 1.000 77.86846 227 MET B CA 1
ATOM 5452 C C . MET B 1 230 ? 7.17527 5.77925 -41.92332 1.000 91.82150 227 MET B C 1
ATOM 5453 O O . MET B 1 230 ? 6.47538 4.91756 -42.45857 1.000 90.84790 227 MET B O 1
ATOM 5458 N N . SER B 1 231 ? 8.10224 5.49299 -41.00696 1.000 110.70205 228 SER B N 1
ATOM 5459 C CA . SER B 1 231 ? 8.68817 4.16030 -40.90294 1.000 111.44629 228 SER B CA 1
ATOM 5460 C C . SER B 1 231 ? 8.91941 3.77958 -39.45086 1.000 109.79414 228 SER B C 1
ATOM 5461 O O . SER B 1 231 ? 9.95373 3.19178 -39.11412 1.000 110.13118 228 SER B O 1
ATOM 5464 N N . TRP B 1 232 ? 7.98132 4.12601 -38.56305 1.000 88.18025 229 TRP B N 1
ATOM 5465 C CA . TRP B 1 232 ? 8.11580 3.88169 -37.12619 1.000 79.98197 229 TRP B CA 1
ATOM 5466 C C . TRP B 1 232 ? 9.47094 4.35376 -36.59736 1.000 86.33700 229 TRP B C 1
ATOM 5467 O O . TRP B 1 232 ? 9.54554 5.26161 -35.76214 1.000 84.42454 229 TRP B O 1
ATOM 5478 N N . VAL B 1 233 ? 10.54413 3.70102 -37.05784 1.000 93.80747 230 VAL B N 1
ATOM 5479 C CA . VAL B 1 233 ? 11.90012 4.15243 -36.76929 1.000 83.56697 230 VAL B CA 1
ATOM 5480 C C . VAL B 1 233 ? 12.12571 5.55119 -37.33854 1.000 80.96095 230 VAL B C 1
ATOM 5481 O O . VAL B 1 233 ? 12.83587 6.36606 -36.74429 1.000 79.39078 230 VAL B O 1
ATOM 5485 N N . SER B 1 234 ? 11.58530 5.82806 -38.52738 1.000 75.01597 231 SER B N 1
ATOM 5486 C CA . SER B 1 234 ? 11.49139 7.19697 -39.03628 1.000 73.37150 231 SER B CA 1
ATOM 5487 C C . SER B 1 234 ? 10.93250 8.15184 -37.98752 1.000 73.87234 231 SER B C 1
ATOM 5488 O O . SER B 1 234 ? 11.62130 9.08607 -37.56147 1.000 77.47340 231 SER B O 1
ATOM 5491 N N . TRP B 1 235 ? 9.66884 7.94078 -37.58766 1.000 71.55018 232 TRP B N 1
ATOM 5492 C CA . TRP B 1 235 ? 9.04894 8.79683 -36.57772 1.000 67.95181 232 TRP B CA 1
ATOM 5493 C C . TRP B 1 235 ? 9.86829 8.83070 -35.28679 1.000 65.57310 232 TRP B C 1
ATOM 5494 O O . TRP B 1 235 ? 10.10077 9.90316 -34.71423 1.000 69.88719 232 TRP B O 1
ATOM 5505 N N . PHE B 1 236 ? 10.27285 7.65756 -34.79007 1.000 62.26112 233 PHE B N 1
ATOM 5506 C CA . PHE B 1 236 ? 10.99820 7.59041 -33.52747 1.000 63.03982 233 PHE B CA 1
ATOM 5507 C C . PHE B 1 236 ? 12.25989 8.43102 -33.59286 1.000 70.10417 233 PHE B C 1
ATOM 5508 O O . PHE B 1 236 ? 12.52518 9.24900 -32.70691 1.000 74.34063 233 PHE B O 1
ATOM 5516 N N . TRP B 1 237 ? 13.04221 8.24161 -34.65222 1.000 70.06633 234 TRP B N 1
ATOM 5517 C CA . TRP B 1 237 ? 14.31155 8.93045 -34.81974 1.000 66.37555 234 TRP B CA 1
ATOM 5518 C C . TRP B 1 237 ? 14.10956 10.42524 -35.00922 1.000 67.64099 234 TRP B C 1
ATOM 5519 O O . TRP B 1 237 ? 14.90445 11.22760 -34.51399 1.000 70.25187 234 TRP B O 1
ATOM 5530 N N . ALA B 1 238 ? 13.04111 10.82382 -35.70512 1.000 71.00762 235 ALA B N 1
ATOM 5531 C CA . ALA B 1 238 ? 12.77555 12.24797 -35.89435 1.000 63.93536 235 ALA B CA 1
ATOM 5532 C C . ALA B 1 238 ? 12.28000 12.91099 -34.61910 1.000 65.34652 235 ALA B C 1
ATOM 5533 O O . ALA B 1 238 ? 12.55865 14.08924 -34.38907 1.000 67.34394 235 ALA B O 1
ATOM 5535 N N . ALA B 1 239 ? 11.56749 12.17546 -33.77316 1.000 71.15394 236 ALA B N 1
ATOM 5536 C CA . ALA B 1 239 ? 10.95947 12.75820 -32.58537 1.000 73.67491 236 ALA B CA 1
ATOM 5537 C C . ALA B 1 239 ? 11.81429 12.64306 -31.33230 1.000 75.27221 236 ALA B C 1
ATOM 5538 O O . ALA B 1 239 ? 11.57910 13.39850 -30.38048 1.000 71.93131 236 ALA B O 1
ATOM 5540 N N . LEU B 1 240 ? 12.80834 11.74622 -31.32441 1.000 78.40990 237 LEU B N 1
ATOM 5541 C CA . LEU B 1 240 ? 13.44014 11.33867 -30.06966 1.000 77.56023 237 LEU B CA 1
ATOM 5542 C C . LEU B 1 240 ? 14.09065 12.51014 -29.34316 1.000 82.53264 237 LEU B C 1
ATOM 5543 O O . LEU B 1 240 ? 13.83311 12.74675 -28.15897 1.000 87.80999 237 LEU B O 1
ATOM 5548 N N . VAL B 1 241 ? 14.92486 13.26605 -30.03917 1.000 79.04093 238 VAL B N 1
ATOM 5549 C CA . VAL B 1 241 ? 15.67748 14.35952 -29.42650 1.000 75.00634 238 VAL B CA 1
ATOM 5550 C C . VAL B 1 241 ? 14.73768 15.50746 -29.07050 1.000 72.66297 238 VAL B C 1
ATOM 5551 O O . VAL B 1 241 ? 14.83657 16.03764 -27.95288 1.000 73.18447 238 VAL B O 1
ATOM 5555 N N . PRO B 1 242 ? 13.82821 15.94428 -29.95790 1.000 66.72327 239 PRO B N 1
ATOM 5556 C CA . PRO B 1 242 ? 12.84743 16.94602 -29.51021 1.000 62.64053 239 PRO B CA 1
ATOM 5557 C C . PRO B 1 242 ? 11.99663 16.44106 -28.36224 1.000 65.48971 239 PRO B C 1
ATOM 5558 O O . PRO B 1 242 ? 11.72805 17.19477 -27.41773 1.000 68.86800 239 PRO B O 1
ATOM 5562 N N . VAL B 1 243 ? 11.59656 15.16785 -28.39490 1.000 63.84178 240 VAL B N 1
ATOM 5563 C CA . VAL B 1 243 ? 10.81832 14.62569 -27.28624 1.000 66.32897 240 VAL B CA 1
ATOM 5564 C C . VAL B 1 243 ? 11.64637 14.61347 -26.00537 1.000 68.74924 240 VAL B C 1
ATOM 5565 O O . VAL B 1 243 ? 11.10835 14.82178 -24.92067 1.000 72.97093 240 VAL B O 1
ATOM 5569 N N . LEU B 1 244 ? 12.96021 14.40923 -26.09851 1.000 69.61149 241 LEU B N 1
ATOM 5570 C CA . LEU B 1 244 ? 13.77992 14.41540 -24.88504 1.000 72.55829 241 LEU B CA 1
ATOM 5571 C C . LEU B 1 244 ? 13.94697 15.82612 -24.32550 1.000 71.28042 241 LEU B C 1
ATOM 5572 O O . LEU B 1 244 ? 13.85514 16.03689 -23.10494 1.000 68.88390 241 LEU B O 1
ATOM 5577 N N . VAL B 1 245 ? 14.21154 16.80260 -25.19899 1.000 68.93362 242 VAL B N 1
ATOM 5578 C CA . VAL B 1 245 ? 14.23344 18.19585 -24.76099 1.000 65.62545 242 VAL B CA 1
ATOM 5579 C C . VAL B 1 245 ? 12.91179 18.55920 -24.08988 1.000 68.79472 242 VAL B C 1
ATOM 5580 O O . VAL B 1 245 ? 12.89077 19.24372 -23.05938 1.000 69.60686 242 VAL B O 1
ATOM 5584 N N . ALA B 1 246 ? 11.78937 18.08168 -24.64234 1.000 66.04738 243 ALA B N 1
ATOM 5585 C CA . ALA B 1 246 ? 10.49528 18.35544 -24.02171 1.000 63.86317 243 ALA B CA 1
ATOM 5586 C C . ALA B 1 246 ? 10.33888 17.60064 -22.70450 1.000 68.64739 243 ALA B C 1
ATOM 5587 O O . ALA B 1 246 ? 9.81306 18.14787 -21.73207 1.000 72.97997 243 ALA B O 1
ATOM 5589 N N . THR B 1 247 ? 10.79502 16.34864 -22.65140 1.000 69.36859 244 THR B N 1
ATOM 5590 C CA . THR B 1 247 ? 10.74201 15.55629 -21.42849 1.000 70.46851 244 THR B CA 1
ATOM 5591 C C . THR B 1 247 ? 11.53160 16.20364 -20.30360 1.000 72.49053 244 THR B C 1
ATOM 5592 O O . THR B 1 247 ? 11.25261 15.94168 -19.12841 1.000 73.26632 244 THR B O 1
ATOM 5596 N N . VAL B 1 248 ? 12.50784 17.04245 -20.63269 1.000 74.41634 245 VAL B N 1
ATOM 5597 C CA . VAL B 1 248 ? 13.20274 17.77103 -19.57340 1.000 74.70536 245 VAL B CA 1
ATOM 5598 C C . VAL B 1 248 ? 12.55817 19.12837 -19.30168 1.000 78.15097 245 VAL B C 1
ATOM 5599 O O . VAL B 1 248 ? 12.38514 19.51147 -18.14211 1.000 79.63188 245 VAL B O 1
ATOM 5603 N N . ILE B 1 249 ? 12.16225 19.86628 -20.34223 1.000 75.21733 246 ILE B N 1
ATOM 5604 C CA . ILE B 1 249 ? 11.68147 21.23508 -20.15179 1.000 76.70325 246 ILE B CA 1
ATOM 5605 C C . ILE B 1 249 ? 10.25770 21.25548 -19.59856 1.000 85.60736 246 ILE B C 1
ATOM 5606 O O . ILE B 1 249 ? 9.98067 21.93686 -18.60458 1.000 93.34825 246 ILE B O 1
ATOM 5611 N N . ILE B 1 250 ? 9.33062 20.52234 -20.23312 1.000 80.55266 247 ILE B N 1
ATOM 5612 C CA . ILE B 1 250 ? 7.91387 20.62820 -19.86734 1.000 72.93481 247 ILE B CA 1
ATOM 5613 C C . ILE B 1 250 ? 7.66552 20.23112 -18.41484 1.000 76.12436 247 ILE B C 1
ATOM 5614 O O . ILE B 1 250 ? 6.93831 20.95610 -17.71645 1.000 78.69945 247 ILE B O 1
ATOM 5619 N N . PRO B 1 251 ? 8.20040 19.11441 -17.90362 1.000 74.63201 248 PRO B N 1
ATOM 5620 C CA . PRO B 1 251 ? 7.97321 18.80800 -16.47868 1.000 73.47590 248 PRO B CA 1
ATOM 5621 C C . PRO B 1 251 ? 8.48129 19.89024 -15.54222 1.000 74.40897 248 PRO B C 1
ATOM 5622 O O . PRO B 1 251 ? 7.82727 20.19129 -14.53671 1.000 75.04596 248 PRO B O 1
ATOM 5626 N N . LEU B 1 252 ? 9.62286 20.50694 -15.85614 1.000 75.57991 249 LEU B N 1
ATOM 5627 C CA . LEU B 1 252 ? 10.14593 21.55591 -14.98682 1.000 76.89168 249 LEU B CA 1
ATOM 5628 C C . LEU B 1 252 ? 9.31612 22.83211 -15.10057 1.000 75.42235 249 LEU B C 1
ATOM 5629 O O . LEU B 1 252 ? 9.08680 23.52305 -14.09892 1.000 77.27035 249 LEU B O 1
ATOM 5634 N N . VAL B 1 253 ? 8.82644 23.14777 -16.30125 1.000 69.68146 250 VAL B N 1
ATOM 5635 C CA . VAL B 1 253 ? 7.98503 24.32856 -16.44967 1.000 63.83405 250 VAL B CA 1
ATOM 5636 C C . VAL B 1 253 ? 6.66420 24.13240 -15.71265 1.000 69.67120 250 VAL B C 1
ATOM 5637 O O . VAL B 1 253 ? 6.13039 25.07214 -15.11164 1.000 71.29681 250 VAL B O 1
ATOM 5641 N N . ILE B 1 254 ? 6.13475 22.90257 -15.71114 1.000 68.52969 251 ILE B N 1
ATOM 5642 C CA . ILE B 1 254 ? 4.93418 22.61208 -14.92943 1.000 62.43113 251 ILE B CA 1
ATOM 5643 C C . ILE B 1 254 ? 5.22722 22.69792 -13.43330 1.000 66.62536 251 ILE B C 1
ATOM 5644 O O . ILE B 1 254 ? 4.42067 23.23085 -12.66391 1.000 69.89582 251 ILE B O 1
ATOM 5649 N N . TYR B 1 255 ? 6.37830 22.17931 -12.99183 1.000 72.80169 252 TYR B N 1
ATOM 5650 C CA . TYR B 1 255 ? 6.69303 22.21122 -11.56441 1.000 77.09909 252 TYR B CA 1
ATOM 5651 C C . TYR B 1 255 ? 6.87432 23.63659 -11.05863 1.000 82.24267 252 TYR B C 1
ATOM 5652 O O . TYR B 1 255 ? 6.43882 23.96245 -9.94965 1.000 83.55154 252 TYR B O 1
ATOM 5661 N N . LYS B 1 256 ? 7.51723 24.49929 -11.85028 1.000 83.81659 253 LYS B N 1
ATOM 5662 C CA . LYS B 1 256 ? 7.70063 25.88181 -11.42092 1.000 87.65931 253 LYS B CA 1
ATOM 5663 C C . LYS B 1 256 ? 6.40375 26.66881 -11.54194 1.000 90.61551 253 LYS B C 1
ATOM 5664 O O . LYS B 1 256 ? 6.09446 27.51219 -10.69024 1.000 91.39068 253 LYS B O 1
ATOM 5670 N N . MET B 1 257 ? 5.63578 26.40719 -12.59704 1.000 90.74339 254 MET B N 1
ATOM 5671 C CA . MET B 1 257 ? 4.42422 27.16707 -12.86650 1.000 86.70978 254 MET B CA 1
ATOM 5672 C C . MET B 1 257 ? 3.25533 26.69397 -12.01376 1.000 90.73378 254 MET B C 1
ATOM 5673 O O . MET B 1 257 ? 2.44203 27.50761 -11.56350 1.000 93.42063 254 MET B O 1
ATOM 5678 N N . TYR B 1 258 ? 3.16993 25.39092 -11.76215 1.000 91.98532 255 TYR B N 1
ATOM 5679 C CA . TYR B 1 258 ? 2.02855 24.78463 -11.07395 1.000 93.44614 255 TYR B CA 1
ATOM 5680 C C . TYR B 1 258 ? 2.50668 23.82464 -9.98766 1.000 90.04493 255 TYR B C 1
ATOM 5681 O O . TYR B 1 258 ? 2.16662 22.63687 -9.99732 1.000 88.49485 255 TYR B O 1
ATOM 5690 N N . PRO B 1 259 ? 3.28749 24.31026 -9.02314 1.000 81.60767 256 PRO B N 1
ATOM 5691 C CA . PRO B 1 259 ? 3.88921 23.41162 -8.03314 1.000 77.38197 256 PRO B CA 1
ATOM 5692 C C . PRO B 1 259 ? 2.83800 22.75393 -7.15708 1.000 79.16832 256 PRO B C 1
ATOM 5693 O O . PRO B 1 259 ? 1.73078 23.28668 -6.98634 1.000 81.62038 256 PRO B O 1
ATOM 5697 N N . PRO B 1 260 ? 3.14989 21.58567 -6.58781 1.000 78.16870 257 PRO B N 1
ATOM 5698 C CA . PRO B 1 260 ? 2.19647 20.89987 -5.71000 1.000 83.29514 257 PRO B CA 1
ATOM 5699 C C . PRO B 1 260 ? 2.52615 21.12799 -4.24608 1.000 97.11996 257 PRO B C 1
ATOM 5700 O O . PRO B 1 260 ? 3.36125 20.40744 -3.69727 1.000 103.48279 257 PRO B O 1
ATOM 5704 N N . GLU B 1 261 ? 1.89121 22.12513 -3.62350 1.000 105.66070 258 GLU B N 1
ATOM 5705 C CA . GLU B 1 261 ? 1.96928 22.44842 -2.19603 1.000 109.78051 258 GLU B CA 1
ATOM 5706 C C . GLU B 1 261 ? 2.75520 21.47075 -1.32305 1.000 107.88932 258 GLU B C 1
ATOM 5707 O O . GLU B 1 261 ? 3.64104 21.89114 -0.57336 1.000 112.70608 258 GLU B O 1
ATOM 5713 N N . VAL B 1 262 ? 2.46609 20.17312 -1.40690 1.000 98.42536 259 VAL B N 1
ATOM 5714 C CA . VAL B 1 262 ? 3.23054 19.16943 -0.66828 1.000 90.60599 259 VAL B CA 1
ATOM 5715 C C . VAL B 1 262 ? 4.35808 18.69671 -1.58141 1.000 91.21976 259 VAL B C 1
ATOM 5716 O O . VAL B 1 262 ? 4.14462 17.90693 -2.50710 1.000 88.48555 259 VAL B O 1
ATOM 5720 N N . LYS B 1 263 ? 5.57194 19.18594 -1.32059 1.000 91.94376 260 LYS B N 1
ATOM 5721 C CA . LYS B 1 263 ? 6.72059 18.90567 -2.17089 1.000 87.19306 260 LYS B CA 1
ATOM 5722 C C . LYS B 1 263 ? 7.70482 17.94110 -1.52986 1.000 96.05229 260 LYS B C 1
ATOM 5723 O O . LYS B 1 263 ? 8.60949 17.47163 -2.21569 1.000 96.59956 260 LYS B O 1
ATOM 5729 N N . GLU B 1 264 ? 7.54036 17.59251 -0.25584 1.000 108.23758 261 GLU B N 1
ATOM 5730 C CA . GLU B 1 264 ? 8.50395 16.72391 0.40238 1.000 110.42194 261 GLU B CA 1
ATOM 5731 C C . GLU B 1 264 ? 7.79383 15.82657 1.39573 1.000 109.37013 261 GLU B C 1
ATOM 5732 O O . GLU B 1 264 ? 6.96982 16.29633 2.18112 1.000 110.88661 261 GLU B O 1
ATOM 5738 N N . THR B 1 265 ? 8.12216 14.54142 1.35197 1.000 109.17717 262 THR B N 1
ATOM 5739 C CA . THR B 1 265 ? 7.55237 13.53368 2.23995 1.000 107.21522 262 THR B CA 1
ATOM 5740 C C . THR B 1 265 ? 8.74095 12.80455 2.83567 1.000 100.77961 262 THR B C 1
ATOM 5741 O O . THR B 1 265 ? 9.13880 11.74541 2.35322 1.000 97.84488 262 THR B O 1
ATOM 5745 N N . PRO B 1 266 ? 9.39679 13.39843 3.82499 1.000 99.34391 263 PRO B N 1
ATOM 5746 C CA . PRO B 1 266 ? 10.70639 12.88059 4.23106 1.000 101.83443 263 PRO B CA 1
ATOM 5747 C C . PRO B 1 266 ? 10.68026 11.42886 4.65338 1.000 102.93619 263 PRO B C 1
ATOM 5748 O O . PRO B 1 266 ? 11.71723 10.76320 4.57743 1.000 104.35643 263 PRO B O 1
ATOM 5752 N N . ASN B 1 267 ? 9.52816 10.91540 5.06982 1.000 103.43010 264 ASN B N 1
ATOM 5753 C CA . ASN B 1 267 ? 9.35596 9.54024 5.51310 1.000 105.86065 264 ASN B CA 1
ATOM 5754 C C . ASN B 1 267 ? 8.39222 8.79567 4.59987 1.000 108.26932 264 ASN B C 1
ATOM 5755 O O . ASN B 1 267 ? 7.53506 8.04574 5.06373 1.000 109.38574 264 ASN B O 1
ATOM 5760 N N . ALA B 1 268 ? 8.51271 8.99356 3.28374 1.000 111.08322 265 ALA B N 1
ATOM 5761 C CA . ALA B 1 268 ? 7.53113 8.41885 2.36680 1.000 110.61527 265 ALA B CA 1
ATOM 5762 C C . ALA B 1 268 ? 7.65266 6.90094 2.28278 1.000 116.80497 265 ALA B C 1
ATOM 5763 O O . ALA B 1 268 ? 6.63834 6.19078 2.30107 1.000 114.35477 265 ALA B O 1
ATOM 5765 N N . LYS B 1 269 ? 8.88214 6.38475 2.20697 1.000 128.97843 266 LYS B N 1
ATOM 5766 C CA . LYS B 1 269 ? 9.07733 4.94315 2.07596 1.000 133.67337 266 LYS B CA 1
ATOM 5767 C C . LYS B 1 269 ? 8.52476 4.19757 3.28504 1.000 138.52978 266 LYS B C 1
ATOM 5768 O O . LYS B 1 269 ? 7.83934 3.17742 3.13835 1.000 141.51393 266 LYS B O 1
ATOM 5770 N N . ASN B 1 270 ? 8.78707 4.70936 4.48912 1.000 140.89658 267 ASN B N 1
ATOM 5771 C CA . ASN B 1 270 ? 8.34539 4.01991 5.69660 1.000 140.62660 267 ASN B CA 1
ATOM 5772 C C . ASN B 1 270 ? 6.83743 4.13540 5.87526 1.000 135.24982 267 ASN B C 1
ATOM 5773 O O . ASN B 1 270 ? 6.18937 3.18751 6.32920 1.000 137.36628 267 ASN B O 1
ATOM 5778 N N . TRP B 1 271 ? 6.26160 5.28595 5.52005 1.000 128.35712 268 TRP B N 1
ATOM 5779 C CA . TRP B 1 271 ? 4.80920 5.43449 5.55259 1.000 122.09791 268 TRP B CA 1
ATOM 5780 C C . TRP B 1 271 ? 4.14161 4.43244 4.61953 1.000 117.46222 268 TRP B C 1
ATOM 5781 O O . TRP B 1 271 ? 3.16450 3.77044 4.99545 1.000 119.20611 268 TRP B O 1
ATOM 5792 N N . ALA B 1 272 ? 4.67478 4.28913 3.40493 1.000 116.65981 269 ALA B N 1
ATOM 5793 C CA . ALA B 1 272 ? 4.10012 3.34815 2.45168 1.000 117.80440 269 ALA B CA 1
ATOM 5794 C C . ALA B 1 272 ? 4.27131 1.90295 2.91349 1.000 132.99939 269 ALA B C 1
ATOM 5795 O O . ALA B 1 272 ? 3.35853 1.08421 2.74906 1.000 130.04555 269 ALA B O 1
ATOM 5797 N N . ASP B 1 273 ? 5.43082 1.56804 3.49352 1.000 149.48215 270 ASP B N 1
ATOM 5798 C CA . ASP B 1 273 ? 5.63138 0.21618 4.01375 1.000 155.79333 270 ASP B CA 1
ATOM 5799 C C . ASP B 1 273 ? 4.67946 -0.07435 5.16976 1.000 154.51597 270 ASP B C 1
ATOM 5800 O O . ASP B 1 273 ? 4.14437 -1.18208 5.27872 1.000 157.09620 270 ASP B O 1
ATOM 5805 N N . ASP B 1 274 ? 4.45904 0.91230 6.04230 1.000 147.35522 271 ASP B N 1
ATOM 5806 C CA . ASP B 1 274 ? 3.49534 0.77567 7.13091 1.000 145.01216 271 ASP B CA 1
ATOM 5807 C C . ASP B 1 274 ? 2.09437 0.50840 6.58694 1.000 137.84384 271 ASP B C 1
ATOM 5808 O O . ASP B 1 274 ? 1.39550 -0.41913 7.03566 1.000 139.87292 271 ASP B O 1
ATOM 5813 N N . LYS B 1 275 ? 1.65762 1.31240 5.61736 1.000 128.76794 272 LYS B N 1
ATOM 5814 C CA . LYS B 1 275 ? 0.29607 1.13413 5.13373 1.000 120.79012 272 LYS B CA 1
ATOM 5815 C C . LYS B 1 275 ? 0.12565 -0.10322 4.26178 1.000 116.35420 272 LYS B C 1
ATOM 5816 O O . LYS B 1 275 ? -0.97684 -0.66136 4.23122 1.000 117.65797 272 LYS B O 1
ATOM 5822 N N . LEU B 1 276 ? 1.21783 -0.61686 3.68066 1.000 109.37305 273 LEU B N 1
ATOM 5823 C CA . LEU B 1 276 ? 1.15031 -1.89990 2.98838 1.000 98.39275 273 LEU B CA 1
ATOM 5824 C C . LEU B 1 276 ? 1.12759 -3.06338 3.96661 1.000 98.79780 273 LEU B C 1
ATOM 5825 O O . LEU B 1 276 ? 0.44155 -4.06308 3.72203 1.000 101.06643 273 LEU B O 1
ATOM 5830 N N . LYS B 1 277 ? 1.85882 -2.94067 5.07850 1.000 99.40253 274 LYS B N 1
ATOM 5831 C CA . LYS B 1 277 ? 1.80280 -3.95404 6.12359 1.000 101.45776 274 LYS B CA 1
ATOM 5832 C C . LYS B 1 277 ? 0.39122 -4.09040 6.66970 1.000 108.94269 274 LYS B C 1
ATOM 5833 O O . LYS B 1 277 ? -0.10477 -5.21010 6.86370 1.000 113.37868 274 LYS B O 1
ATOM 5839 N N . GLU B 1 278 ? -0.24469 -2.95106 6.99322 1.000 115.78711 275 GLU B N 1
ATOM 5840 C CA . GLU B 1 278 ? -1.60338 -2.96887 7.54090 1.000 121.73267 275 GLU B CA 1
ATOM 5841 C C . GLU B 1 278 ? -2.67337 -3.30071 6.50120 1.000 115.65789 275 GLU B C 1
ATOM 5842 O O . GLU B 1 278 ? -3.68590 -3.89106 6.87430 1.000 118.96912 275 GLU B O 1
ATOM 5848 N N . MET B 1 279 ? -2.50925 -2.92936 5.22160 1.000 113.09545 276 MET B N 1
ATOM 5849 C CA . MET B 1 279 ? -3.49154 -3.37079 4.22628 1.000 104.30937 276 MET B CA 1
ATOM 5850 C C . MET B 1 279 ? -3.64012 -4.89112 4.23102 1.000 103.63336 276 MET B C 1
ATOM 5851 O O . MET B 1 279 ? -4.70310 -5.42657 3.88276 1.000 98.77424 276 MET B O 1
ATOM 5856 N N . GLY B 1 280 ? -2.59151 -5.59955 4.63549 1.000 105.10229 277 GLY B N 1
ATOM 5857 C CA . GLY B 1 280 ? -2.61470 -7.03927 4.67147 1.000 104.22934 277 GLY B CA 1
ATOM 5858 C C . GLY B 1 280 ? -2.25035 -7.62609 3.32679 1.000 101.57160 277 GLY B C 1
ATOM 5859 O O . GLY B 1 280 ? -2.12565 -6.91027 2.32708 1.000 100.33773 277 GLY B O 1
ATOM 5860 N N . PRO B 1 281 ? -2.04917 -8.94214 3.27789 1.000 100.01845 278 PRO B N 1
ATOM 5861 C CA . PRO B 1 281 ? -1.75362 -9.58918 1.99586 1.000 96.70185 278 PRO B CA 1
ATOM 5862 C C . PRO B 1 281 ? -2.86400 -9.34391 0.98659 1.000 91.34295 278 PRO B C 1
ATOM 5863 O O . PRO B 1 281 ? -4.00813 -9.05592 1.34164 1.000 90.79949 278 PRO B O 1
ATOM 5867 N N . ILE B 1 282 ? -2.50521 -9.45478 -0.29568 1.000 87.28872 279 ILE B N 1
ATOM 5868 C CA . ILE B 1 282 ? -3.46284 -9.18610 -1.36046 1.000 86.25400 279 ILE B CA 1
ATOM 5869 C C . ILE B 1 282 ? -4.61205 -10.18721 -1.27785 1.000 89.45289 279 ILE B C 1
ATOM 5870 O O . ILE B 1 282 ? -4.42043 -11.35526 -0.91143 1.000 93.88890 279 ILE B O 1
ATOM 5875 N N . SER B 1 283 ? -5.82546 -9.71955 -1.57278 1.000 87.29280 280 SER B N 1
ATOM 5876 C CA . SER B 1 283 ? -7.02402 -10.54121 -1.44690 1.000 90.52635 280 SER B CA 1
ATOM 5877 C C . SER B 1 283 ? -7.51061 -11.04545 -2.80313 1.000 94.31232 280 SER B C 1
ATOM 5878 O O . SER B 1 283 ? -7.02293 -10.64150 -3.86115 1.000 99.10532 280 SER B O 1
ATOM 5881 N N . LYS B 1 284 ? -8.48733 -11.94368 -2.76064 1.000 93.16936 281 LYS B N 1
ATOM 5882 C CA . LYS B 1 284 ? -8.99312 -12.54930 -3.98415 1.000 90.36617 281 LYS B CA 1
ATOM 5883 C C . LYS B 1 284 ? -9.75458 -11.55180 -4.85348 1.000 88.03297 281 LYS B C 1
ATOM 5884 O O . LYS B 1 284 ? -9.52051 -11.54331 -6.06134 1.000 87.86008 281 LYS B O 1
ATOM 5890 N N . PRO B 1 285 ? -10.57111 -10.63794 -4.30103 1.000 79.09500 282 PRO B N 1
ATOM 5891 C CA . PRO B 1 285 ? -11.09734 -9.57328 -5.16738 1.000 71.38697 282 PRO B CA 1
ATOM 5892 C C . PRO B 1 285 ? -10.01875 -8.76945 -5.88310 1.000 76.90600 282 PRO B C 1
ATOM 5893 O O . PRO B 1 285 ? -10.13908 -8.53388 -7.09579 1.000 79.27238 282 PRO B O 1
ATOM 5897 N N . GLU B 1 286 ? -8.95300 -8.36851 -5.17819 1.000 78.11630 283 GLU B N 1
ATOM 5898 C CA . GLU B 1 286 ? -7.89933 -7.59980 -5.83251 1.000 81.01781 283 GLU B CA 1
ATOM 5899 C C . GLU B 1 286 ? -7.12000 -8.44994 -6.82873 1.000 80.14898 283 GLU B C 1
ATOM 5900 O O . GLU B 1 286 ? -6.67730 -7.93488 -7.85860 1.000 78.78627 283 GLU B O 1
ATOM 5906 N N . LYS B 1 287 ? -6.96227 -9.74988 -6.55954 1.000 78.18571 284 LYS B N 1
ATOM 5907 C CA . LYS B 1 287 ? -6.26970 -10.62883 -7.49863 1.000 74.13061 284 LYS B CA 1
ATOM 5908 C C . LYS B 1 287 ? -7.06155 -10.77344 -8.79325 1.000 72.18605 284 LYS B C 1
ATOM 5909 O O . LYS B 1 287 ? -6.50002 -10.66301 -9.89416 1.000 67.38675 284 LYS B O 1
ATOM 5915 N N . ILE B 1 288 ? -8.37512 -11.00528 -8.67666 1.000 74.37120 285 ILE B N 1
ATOM 5916 C CA . ILE B 1 288 ? -9.24637 -11.04108 -9.85112 1.000 61.24776 285 ILE B CA 1
ATOM 5917 C C . ILE B 1 288 ? -9.17117 -9.71944 -10.61644 1.000 67.47946 285 ILE B C 1
ATOM 5918 O O . ILE B 1 288 ? -9.03818 -9.70202 -11.84848 1.000 64.32054 285 ILE B O 1
ATOM 5923 N N . MET B 1 289 ? -9.25670 -8.59111 -9.90011 1.000 67.18918 286 MET B N 1
ATOM 5924 C CA . MET B 1 289 ? -9.23475 -7.29239 -10.57308 1.000 69.06610 286 MET B CA 1
ATOM 5925 C C . MET B 1 289 ? -7.91044 -7.05156 -11.30105 1.000 73.32716 286 MET B C 1
ATOM 5926 O O . MET B 1 289 ? -7.89865 -6.53894 -12.42754 1.000 69.73865 286 MET B O 1
ATOM 5931 N N . ALA B 1 290 ? -6.78306 -7.42924 -10.68128 1.000 77.78770 287 ALA B N 1
ATOM 5932 C CA . ALA B 1 290 ? -5.47879 -7.26545 -11.32301 1.000 74.78717 287 ALA B CA 1
ATOM 5933 C C . ALA B 1 290 ? -5.35010 -8.14088 -12.56581 1.000 75.51719 287 ALA B C 1
ATOM 5934 O O . ALA B 1 290 ? -4.80659 -7.70189 -13.59271 1.000 74.83060 287 ALA B O 1
ATOM 5936 N N . THR B 1 291 ? -5.85139 -9.37899 -12.49406 1.000 73.84085 288 THR B N 1
ATOM 5937 C CA . THR B 1 291 ? -5.81117 -10.26404 -13.65464 1.000 73.78124 288 THR B CA 1
ATOM 5938 C C . THR B 1 291 ? -6.65450 -9.73000 -14.81277 1.000 74.42213 288 THR B C 1
ATOM 5939 O O . THR B 1 291 ? -6.21775 -9.75085 -15.97121 1.000 77.82642 288 THR B O 1
ATOM 5943 N N . VAL B 1 292 ? -7.87140 -9.26058 -14.53375 1.000 71.86667 289 VAL B N 1
ATOM 5944 C CA . VAL B 1 292 ? -8.66466 -8.71111 -15.63348 1.000 71.59150 289 VAL B CA 1
ATOM 5945 C C . VAL B 1 292 ? -8.01973 -7.42936 -16.15941 1.000 69.02873 289 VAL B C 1
ATOM 5946 O O . VAL B 1 292 ? -8.10071 -7.13389 -17.35888 1.000 63.29255 289 VAL B O 1
ATOM 5950 N N . PHE B 1 293 ? -7.35456 -6.66014 -15.28721 1.000 71.88505 290 PHE B N 1
ATOM 5951 C CA . PHE B 1 293 ? -6.65662 -5.45430 -15.73241 1.000 71.63736 290 PHE B CA 1
ATOM 5952 C C . PHE B 1 293 ? -5.54651 -5.78372 -16.72341 1.000 73.08728 290 PHE B C 1
ATOM 5953 O O . PHE B 1 293 ? -5.40587 -5.12135 -17.76147 1.000 65.97503 290 PHE B O 1
ATOM 5961 N N . CYS B 1 294 ? -4.77174 -6.83546 -16.43958 1.000 79.92462 291 CYS B N 1
ATOM 5962 C CA . CYS B 1 294 ? -3.67063 -7.18617 -17.33019 1.000 80.51903 291 CYS B CA 1
ATOM 5963 C C . CYS B 1 294 ? -4.13995 -7.93914 -18.56516 1.000 71.10666 291 CYS B C 1
ATOM 5964 O O . CYS B 1 294 ? -3.48695 -7.86249 -19.61052 1.000 71.42618 291 CYS B O 1
ATOM 5967 N N . LEU B 1 295 ? -5.30940 -8.56972 -18.52004 1.000 71.75577 292 LEU B N 1
ATOM 5968 C CA . LEU B 1 295 ? -5.90191 -9.04646 -19.76329 1.000 69.06467 292 LEU B CA 1
ATOM 5969 C C . LEU B 1 295 ? -6.37562 -7.87572 -20.61383 1.000 67.09454 292 LEU B C 1
ATOM 5970 O O . LEU B 1 295 ? -6.22438 -7.89331 -21.83941 1.000 65.25867 292 LEU B O 1
ATOM 5975 N N . ALA B 1 296 ? -6.91974 -6.83403 -19.97832 1.000 67.65487 293 ALA B N 1
ATOM 5976 C CA . ALA B 1 296 ? -7.28721 -5.62810 -20.71244 1.000 65.10588 293 ALA B CA 1
ATOM 5977 C C . ALA B 1 296 ? -6.07251 -5.01805 -21.39219 1.000 72.80147 293 ALA B C 1
ATOM 5978 O O . ALA B 1 296 ? -6.13801 -4.61051 -22.55839 1.000 73.36057 293 ALA B O 1
ATOM 5980 N N . ILE B 1 297 ? -4.94517 -4.96702 -20.67994 1.000 79.07193 294 ILE B N 1
ATOM 5981 C CA . ILE B 1 297 ? -3.73580 -4.37545 -21.25170 1.000 80.10688 294 ILE B CA 1
ATOM 5982 C C . ILE B 1 297 ? -3.17684 -5.23520 -22.38435 1.000 74.52753 294 ILE B C 1
ATOM 5983 O O . ILE B 1 297 ? -2.74875 -4.71085 -23.41798 1.000 74.98439 294 ILE B O 1
ATOM 5988 N N . LEU B 1 298 ? -3.16886 -6.56043 -22.22626 1.000 68.95550 295 LEU B N 1
ATOM 5989 C CA . LEU B 1 298 ? -2.63854 -7.37441 -23.31632 1.000 70.48209 295 LEU B CA 1
ATOM 5990 C C . LEU B 1 298 ? -3.56329 -7.35153 -24.53393 1.000 69.42786 295 LEU B C 1
ATOM 5991 O O . LEU B 1 298 ? -3.08197 -7.35602 -25.67331 1.000 69.32085 295 LEU B O 1
ATOM 5996 N N . LEU B 1 299 ? -4.88334 -7.30920 -24.32634 1.000 60.65806 296 LEU B N 1
ATOM 5997 C CA . LEU B 1 299 ? -5.78859 -7.17041 -25.45932 1.000 57.32420 296 LEU B CA 1
ATOM 5998 C C . LEU B 1 299 ? -5.60260 -5.81332 -26.13405 1.000 61.02129 296 LEU B C 1
ATOM 5999 O O . LEU B 1 299 ? -5.65718 -5.71311 -27.36602 1.000 62.81441 296 LEU B O 1
ATOM 6004 N N . TRP B 1 300 ? -5.33803 -4.76381 -25.34665 1.000 62.46617 297 TRP B N 1
ATOM 6005 C CA . TRP B 1 300 ? -5.03708 -3.45563 -25.92154 1.000 64.20236 297 TRP B CA 1
ATOM 6006 C C . TRP B 1 300 ? -3.71904 -3.45466 -26.69421 1.000 69.23343 297 TRP B C 1
ATOM 6007 O O . TRP B 1 300 ? -3.58355 -2.69691 -27.65938 1.000 68.63211 297 TRP B O 1
ATOM 6018 N N . VAL B 1 301 ? -2.71111 -4.22107 -26.25434 1.000 73.60572 298 VAL B N 1
ATOM 6019 C CA . VAL B 1 301 ? -1.46994 -4.27435 -27.03313 1.000 75.22431 298 VAL B CA 1
ATOM 6020 C C . VAL B 1 301 ? -1.69516 -5.06244 -28.32031 1.000 74.89215 298 VAL B C 1
ATOM 6021 O O . VAL B 1 301 ? -1.22659 -4.66368 -29.39213 1.000 75.40067 298 VAL B O 1
ATOM 6025 N N . LEU B 1 302 ? -2.45228 -6.16473 -28.25017 1.000 76.47972 299 LEU B N 1
ATOM 6026 C CA . LEU B 1 302 ? -2.74128 -6.91996 -29.46275 1.000 77.59132 299 LEU B CA 1
ATOM 6027 C C . LEU B 1 302 ? -3.54162 -6.08302 -30.44972 1.000 80.14482 299 LEU B C 1
ATOM 6028 O O . LEU B 1 302 ? -3.38895 -6.24798 -31.66728 1.000 79.69569 299 LEU B O 1
ATOM 6033 N N . SER B 1 303 ? -4.40480 -5.19449 -29.94905 1.000 81.29394 300 SER B N 1
ATOM 6034 C CA . SER B 1 303 ? -4.99606 -4.13216 -30.75705 1.000 78.99673 300 SER B CA 1
ATOM 6035 C C . SER B 1 303 ? -3.98640 -3.50240 -31.71542 1.000 76.76219 300 SER B C 1
ATOM 6036 O O . SER B 1 303 ? -4.34431 -3.15413 -32.84222 1.000 75.48057 300 SER B O 1
ATOM 6039 N N . GLY B 1 304 ? -2.72798 -3.36641 -31.29207 1.000 76.58912 301 GLY B N 1
ATOM 6040 C CA . GLY B 1 304 ? -1.74576 -2.74391 -32.16246 1.000 77.27271 301 GLY B CA 1
ATOM 6041 C C . GLY B 1 304 ? -1.36627 -3.56558 -33.38509 1.000 75.87477 301 GLY B C 1
ATOM 6042 O O . GLY B 1 304 ? -0.96371 -3.01068 -34.41483 1.000 73.81267 301 GLY B O 1
ATOM 6043 N N . PHE B 1 305 ? -1.49704 -4.88415 -33.30617 1.000 79.62195 302 PHE B N 1
ATOM 6044 C CA . PHE B 1 305 ? -1.08254 -5.74230 -34.40592 1.000 83.01916 302 PHE B CA 1
ATOM 6045 C C . PHE B 1 305 ? -2.23011 -6.36555 -35.18663 1.000 88.07515 302 PHE B C 1
ATOM 6046 O O . PHE B 1 305 ? -2.07876 -6.59781 -36.38787 1.000 92.66266 302 PHE B O 1
ATOM 6054 N N . PHE B 1 306 ? -3.37867 -6.61123 -34.55693 1.000 86.81238 303 PHE B N 1
ATOM 6055 C CA . PHE B 1 306 ? -4.51950 -7.23790 -35.21585 1.000 80.51763 303 PHE B CA 1
ATOM 6056 C C . PHE B 1 306 ? -5.69370 -6.27239 -35.22675 1.000 84.02832 303 PHE B C 1
ATOM 6057 O O . PHE B 1 306 ? -6.15768 -5.83639 -34.16832 1.000 87.44232 303 PHE B O 1
ATOM 6065 N N . LYS B 1 307 ? -6.17053 -5.94312 -36.42021 1.000 83.59093 304 LYS B N 1
ATOM 6066 C CA . LYS B 1 307 ? -7.32356 -5.06472 -36.60231 1.000 78.50238 304 LYS B CA 1
ATOM 6067 C C . LYS B 1 307 ? -8.57623 -5.92572 -36.75396 1.000 75.42262 304 LYS B C 1
ATOM 6068 O O . LYS B 1 307 ? -8.98285 -6.27834 -37.86064 1.000 79.25903 304 LYS B O 1
ATOM 6074 N N . ILE B 1 308 ? -9.17508 -6.29013 -35.62211 1.000 72.85104 305 ILE B N 1
ATOM 6075 C CA . ILE B 1 308 ? -10.41681 -7.06803 -35.60617 1.000 66.04919 305 ILE B CA 1
ATOM 6076 C C . ILE B 1 308 ? -11.34304 -6.50370 -34.54363 1.000 65.40473 305 ILE B C 1
ATOM 6077 O O . ILE B 1 308 ? -10.90274 -5.90553 -33.55223 1.000 67.87750 305 ILE B O 1
ATOM 6082 N N . PRO B 1 309 ? -12.65688 -6.67406 -34.73600 1.000 63.23295 306 PRO B N 1
ATOM 6083 C CA . PRO B 1 309 ? -13.61222 -6.16115 -33.73617 1.000 60.16043 306 PRO B CA 1
ATOM 6084 C C . PRO B 1 309 ? -13.36546 -6.67143 -32.32555 1.000 63.80423 306 PRO B C 1
ATOM 6085 O O . PRO B 1 309 ? -13.48405 -5.89670 -31.36914 1.000 63.53727 306 PRO B O 1
ATOM 6089 N N . GLN B 1 310 ? -13.02998 -7.95554 -32.16305 1.000 68.92622 307 GLN B N 1
ATOM 6090 C CA . GLN B 1 310 ? -12.76867 -8.50393 -30.83417 1.000 70.71819 307 GLN B CA 1
ATOM 6091 C C . GLN B 1 310 ? -11.60170 -7.82309 -30.12333 1.000 71.47131 307 GLN B C 1
ATOM 6092 O O . GLN B 1 310 ? -11.42871 -8.03479 -28.91767 1.000 75.17201 307 GLN B O 1
ATOM 6098 N N . LEU B 1 311 ? -10.80350 -7.01220 -30.82052 1.000 67.21921 308 LEU B N 1
ATOM 6099 C CA . LEU B 1 311 ? -9.69238 -6.29809 -30.20035 1.000 69.04659 308 LEU B CA 1
ATOM 6100 C C . LEU B 1 311 ? -9.87468 -4.78272 -30.28579 1.000 74.56020 308 LEU B C 1
ATOM 6101 O O . LEU B 1 311 ? -8.90331 -4.02903 -30.22744 1.000 82.49591 308 LEU B O 1
ATOM 6106 N N . ASP B 1 312 ? -11.11760 -4.32650 -30.41194 1.000 73.05427 309 ASP B N 1
ATOM 6107 C CA . ASP B 1 312 ? -11.42745 -2.90349 -30.42951 1.000 74.16177 309 ASP B CA 1
ATOM 6108 C C . ASP B 1 312 ? -11.28731 -2.34434 -29.01862 1.000 75.83385 309 ASP B C 1
ATOM 6109 O O . ASP B 1 312 ? -11.70371 -2.97805 -28.04548 1.000 79.65121 309 ASP B O 1
ATOM 6114 N N . SER B 1 313 ? -10.70546 -1.14744 -28.90273 1.000 74.65625 310 SER B N 1
ATOM 6115 C CA . SER B 1 313 ? -10.35790 -0.64680 -27.57474 1.000 73.65633 310 SER B CA 1
ATOM 6116 C C . SER B 1 313 ? -11.59919 -0.35554 -26.73943 1.000 72.93846 310 SER B C 1
ATOM 6117 O O . SER B 1 313 ? -11.60709 -0.60465 -25.52869 1.000 77.35695 310 SER B O 1
ATOM 6120 N N . ALA B 1 314 ? -12.66976 0.13984 -27.37002 1.000 70.75995 311 ALA B N 1
ATOM 6121 C CA . ALA B 1 314 ? -13.94057 0.28943 -26.66037 1.000 64.38596 311 ALA B CA 1
ATOM 6122 C C . ALA B 1 314 ? -14.52687 -1.07115 -26.29258 1.000 63.47736 311 ALA B C 1
ATOM 6123 O O . ALA B 1 314 ? -15.00894 -1.26876 -25.16658 1.000 63.30525 311 ALA B O 1
ATOM 6125 N N . PHE B 1 315 ? -14.48662 -2.02742 -27.22603 1.000 57.73517 312 PHE B N 1
ATOM 6126 C CA . PHE B 1 315 ? -14.98757 -3.35167 -26.90397 1.000 55.07812 312 PHE B CA 1
ATOM 6127 C C . PHE B 1 315 ? -14.13430 -4.03366 -25.84520 1.000 55.25042 312 PHE B C 1
ATOM 6128 O O . PHE B 1 315 ? -14.65275 -4.82434 -25.05545 1.000 53.56654 312 PHE B O 1
ATOM 6136 N N . VAL B 1 316 ? -12.82431 -3.79592 -25.84583 1.000 59.98612 313 VAL B N 1
ATOM 6137 C CA . VAL B 1 316 ? -11.98222 -4.38434 -24.80763 1.000 62.33311 313 VAL B CA 1
ATOM 6138 C C . VAL B 1 316 ? -12.42534 -3.88371 -23.44037 1.000 63.03870 313 VAL B C 1
ATOM 6139 O O . VAL B 1 316 ? -12.47238 -4.64530 -22.46439 1.000 63.68593 313 VAL B O 1
ATOM 6143 N N . ALA B 1 317 ? -12.79448 -2.60226 -23.36160 1.000 59.46406 314 ALA B N 1
ATOM 6144 C CA . ALA B 1 317 ? -13.34702 -2.05110 -22.12897 1.000 57.10382 314 ALA B CA 1
ATOM 6145 C C . ALA B 1 317 ? -14.66670 -2.72921 -21.76105 1.000 64.51460 314 ALA B C 1
ATOM 6146 O O . ALA B 1 317 ? -14.89403 -3.09217 -20.59548 1.000 65.72408 314 ALA B O 1
ATOM 6148 N N . PHE B 1 318 ? -15.54755 -2.91861 -22.75052 1.000 65.93655 315 PHE B N 1
ATOM 6149 C CA . PHE B 1 318 ? -16.80923 -3.61175 -22.49452 1.000 63.90641 315 PHE B CA 1
ATOM 6150 C C . PHE B 1 318 ? -16.55455 -5.01258 -21.95220 1.000 63.17669 315 PHE B C 1
ATOM 6151 O O . PHE B 1 318 ? -17.17194 -5.44090 -20.97069 1.000 58.06005 315 PHE B O 1
ATOM 6159 N N . LEU B 1 319 ? -15.64553 -5.74298 -22.59202 1.000 67.61901 316 LEU B N 1
ATOM 6160 C CA . LEU B 1 319 ? -15.39082 -7.12349 -22.20736 1.000 70.77492 316 LEU B CA 1
ATOM 6161 C C . LEU B 1 319 ? -14.76404 -7.19569 -20.82492 1.000 68.92381 316 LEU B C 1
ATOM 6162 O O . LEU B 1 319 ? -15.09727 -8.08766 -20.03472 1.000 67.30553 316 LEU B O 1
ATOM 6167 N N . ALA B 1 320 ? -13.90152 -6.22987 -20.49238 1.000 68.00944 317 ALA B N 1
ATOM 6168 C CA . ALA B 1 320 ? -13.32605 -6.18520 -19.15152 1.000 67.73909 317 ALA B CA 1
ATOM 6169 C C . ALA B 1 320 ? -14.40199 -5.93633 -18.10416 1.000 70.09092 317 ALA B C 1
ATOM 6170 O O . ALA B 1 320 ? -14.38169 -6.53688 -17.02343 1.000 73.56930 317 ALA B O 1
ATOM 6172 N N . VAL B 1 321 ? -15.36331 -5.06589 -18.41005 1.000 65.84999 318 VAL B N 1
ATOM 6173 C CA . VAL B 1 321 ? -16.40770 -4.80116 -17.42776 1.000 64.15747 318 VAL B CA 1
ATOM 6174 C C . VAL B 1 321 ? -17.35387 -5.99165 -17.30041 1.000 69.76409 318 VAL B C 1
ATOM 6175 O O . VAL B 1 321 ? -17.82788 -6.30301 -16.20112 1.000 76.84304 318 VAL B O 1
ATOM 6179 N N . THR B 1 322 ? -17.62246 -6.70290 -18.39430 1.000 64.22244 319 THR B N 1
ATOM 6180 C CA . THR B 1 322 ? -18.48363 -7.87116 -18.26028 1.000 61.81784 319 THR B CA 1
ATOM 6181 C C . THR B 1 322 ? -17.76498 -8.99898 -17.52534 1.000 57.77918 319 THR B C 1
ATOM 6182 O O . THR B 1 322 ? -18.39857 -9.75929 -16.78835 1.000 55.46537 319 THR B O 1
ATOM 6186 N N . LEU B 1 323 ? -16.44314 -9.09510 -17.66642 1.000 57.81823 320 LEU B N 1
ATOM 6187 C CA . LEU B 1 323 ? -15.69116 -10.00731 -16.81249 1.000 66.24674 320 LEU B CA 1
ATOM 6188 C C . LEU B 1 323 ? -15.79204 -9.59540 -15.34477 1.000 70.19583 320 LEU B C 1
ATOM 6189 O O . LEU B 1 323 ? -16.03685 -10.43649 -14.46886 1.000 68.59702 320 LEU B O 1
ATOM 6194 N N . LEU B 1 324 ? -15.64722 -8.29585 -15.06440 1.000 72.48096 321 LEU B N 1
ATOM 6195 C CA . LEU B 1 324 ? -15.81097 -7.79990 -13.70064 1.000 74.66819 321 LEU B CA 1
ATOM 6196 C C . LEU B 1 324 ? -17.19966 -8.10955 -13.15867 1.000 77.40728 321 LEU B C 1
ATOM 6197 O O . LEU B 1 324 ? -17.37811 -8.25396 -11.94241 1.000 79.77571 321 LEU B O 1
ATOM 6202 N N . LEU B 1 325 ? -18.19317 -8.20480 -14.04482 1.000 73.71410 322 LEU B N 1
ATOM 6203 C CA . LEU B 1 325 ? -19.54785 -8.54378 -13.62131 1.000 66.14487 322 LEU B CA 1
ATOM 6204 C C . LEU B 1 325 ? -19.68889 -10.03721 -13.33621 1.000 63.20359 322 LEU B C 1
ATOM 6205 O O . LEU B 1 325 ? -20.29374 -10.41811 -12.32876 1.000 63.48149 322 LEU B O 1
ATOM 6210 N N . ILE B 1 326 ? -19.12992 -10.88892 -14.20602 1.000 62.80329 323 ILE B N 1
ATOM 6211 C CA . ILE B 1 326 ? -19.23163 -12.34097 -14.03396 1.000 60.28227 323 ILE B CA 1
ATOM 6212 C C . ILE B 1 326 ? -18.48582 -12.80756 -12.78390 1.000 60.40213 323 ILE B C 1
ATOM 6213 O O . ILE B 1 326 ? -18.95259 -13.69842 -12.06360 1.000 57.39260 323 ILE B O 1
ATOM 6218 N N . THR B 1 327 ? -17.30843 -12.23615 -12.51551 1.000 63.60641 324 THR B N 1
ATOM 6219 C CA . THR B 1 327 ? -16.52241 -12.66660 -11.35621 1.000 67.45829 324 THR B CA 1
ATOM 6220 C C . THR B 1 327 ? -17.19829 -12.31324 -10.03991 1.000 72.38299 324 THR B C 1
ATOM 6221 O O . THR B 1 327 ? -17.08739 -13.05901 -9.05950 1.000 77.71315 324 THR B O 1
ATOM 6225 N N . GLY B 1 328 ? -17.84778 -11.15382 -9.97928 1.000 69.63358 325 GLY B N 1
ATOM 6226 C CA . GLY B 1 328 ? -18.38469 -10.64256 -8.73892 1.000 69.49222 325 GLY B CA 1
ATOM 6227 C C . GLY B 1 328 ? -17.59798 -9.50297 -8.13183 1.000 72.35656 325 GLY B C 1
ATOM 6228 O O . GLY B 1 328 ? -17.98709 -9.00299 -7.06970 1.000 73.42196 325 GLY B O 1
ATOM 6229 N N . VAL B 1 329 ? -16.50084 -9.08257 -8.76931 1.000 72.61729 326 VAL B N 1
ATOM 6230 C CA . VAL B 1 329 ? -15.78146 -7.88922 -8.33118 1.000 67.36474 326 VAL B CA 1
ATOM 6231 C C . VAL B 1 329 ? -16.72375 -6.69764 -8.28188 1.000 70.48329 326 VAL B C 1
ATOM 6232 O O . VAL B 1 329 ? -16.65952 -5.87628 -7.35977 1.000 68.49426 326 VAL B O 1
ATOM 6236 N N . LEU B 1 330 ? -17.61928 -6.59159 -9.26378 1.000 77.37908 327 LEU B N 1
ATOM 6237 C CA . LEU B 1 330 ? -18.49797 -5.44061 -9.42765 1.000 80.85580 327 LEU B CA 1
ATOM 6238 C C . LEU B 1 330 ? -19.94313 -5.90942 -9.39083 1.000 84.48193 327 LEU B C 1
ATOM 6239 O O . LEU B 1 330 ? -20.34395 -6.76514 -10.18694 1.000 89.30090 327 LEU B O 1
ATOM 6244 N N . SER B 1 331 ? -20.71782 -5.36481 -8.46521 1.000 83.72665 328 SER B N 1
ATOM 6245 C CA . SER B 1 331 ? -22.16019 -5.45233 -8.59906 1.000 75.91723 328 SER B CA 1
ATOM 6246 C C . SER B 1 331 ? -22.61655 -4.57993 -9.76723 1.000 73.04193 328 SER B C 1
ATOM 6247 O O . SER B 1 331 ? -21.91731 -3.65912 -10.19854 1.000 74.18183 328 SER B O 1
ATOM 6250 N N . MET B 1 332 ? -23.79091 -4.89473 -10.30911 1.000 74.36798 329 MET B N 1
ATOM 6251 C CA . MET B 1 332 ? -24.28983 -4.08008 -11.40643 1.000 71.52640 329 MET B CA 1
ATOM 6252 C C . MET B 1 332 ? -24.90004 -2.77797 -10.89960 1.000 67.86267 329 MET B C 1
ATOM 6253 O O . MET B 1 332 ? -24.90205 -1.77705 -11.62917 1.000 62.28389 329 MET B O 1
ATOM 6258 N N . GLU B 1 333 ? -25.31598 -2.73939 -9.62935 1.000 71.13205 330 GLU B N 1
ATOM 6259 C CA . GLU B 1 333 ? -25.67596 -1.47068 -9.01125 1.000 78.83769 330 GLU B CA 1
ATOM 6260 C C . GLU B 1 333 ? -24.43489 -0.64419 -8.70951 1.000 83.86138 330 GLU B C 1
ATOM 6261 O O . GLU B 1 333 ? -24.48627 0.58909 -8.75542 1.000 84.72255 330 GLU B O 1
ATOM 6267 N N . ASP B 1 334 ? -23.30195 -1.30254 -8.45581 1.000 85.84030 331 ASP B N 1
ATOM 6268 C CA . ASP B 1 334 ? -22.04360 -0.57971 -8.32265 1.000 88.41271 331 ASP B CA 1
ATOM 6269 C C . ASP B 1 334 ? -21.68854 0.11967 -9.62584 1.000 86.35016 331 ASP B C 1
ATOM 6270 O O . ASP B 1 334 ? -21.37704 1.31570 -9.63838 1.000 88.96088 331 ASP B O 1
ATOM 6275 N N . ALA B 1 335 ? -21.75707 -0.60655 -10.74182 1.000 79.44250 332 ALA B N 1
ATOM 6276 C CA . ALA B 1 335 ? -21.45675 0.00231 -12.02946 1.000 77.25870 332 ALA B CA 1
ATOM 6277 C C . ALA B 1 335 ? -22.50739 1.02204 -12.43513 1.000 81.64943 332 ALA B C 1
ATOM 6278 O O . ALA B 1 335 ? -22.21281 1.91452 -13.23751 1.000 82.55561 332 ALA B O 1
ATOM 6280 N N . LEU B 1 336 ? -23.72494 0.91545 -11.90426 1.000 84.76137 333 LEU B N 1
ATOM 6281 C CA . LEU B 1 336 ? -24.76176 1.85188 -12.31889 1.000 82.01030 333 LEU B CA 1
ATOM 6282 C C . LEU B 1 336 ? -24.60273 3.20464 -11.63099 1.000 83.76510 333 LEU B C 1
ATOM 6283 O O . LEU B 1 336 ? -24.73260 4.24430 -12.28595 1.000 84.37304 333 LEU B O 1
ATOM 6288 N N . HIS B 1 337 ? -24.30776 3.22692 -10.32739 1.000 84.39923 334 HIS B N 1
ATOM 6289 C CA . HIS B 1 337 ? -24.16430 4.51248 -9.64583 1.000 87.50378 334 HIS B CA 1
ATOM 6290 C C . HIS B 1 337 ? -22.71822 5.01376 -9.62680 1.000 83.80977 334 HIS B C 1
ATOM 6291 O O . HIS B 1 337 ? -22.25191 5.56943 -8.62705 1.000 83.36067 334 HIS B O 1
ATOM 6298 N N . GLU B 1 338 ? -22.00433 4.87125 -10.74336 1.000 74.11176 335 GLU B N 1
ATOM 6299 C CA . GLU B 1 338 ? -20.74236 5.56344 -11.00443 1.000 75.71445 335 GLU B CA 1
ATOM 6300 C C . GLU B 1 338 ? -21.02274 6.65824 -12.03396 1.000 71.08197 335 GLU B C 1
ATOM 6301 O O . GLU B 1 338 ? -20.98046 6.42495 -13.24295 1.000 68.55769 335 GLU B O 1
ATOM 6307 N N . THR B 1 339 ? -21.27866 7.86892 -11.53862 1.000 66.63385 336 THR B N 1
ATOM 6308 C CA . THR B 1 339 ? -21.90224 8.90573 -12.34871 1.000 65.31774 336 THR B CA 1
ATOM 6309 C C . THR B 1 339 ? -20.94374 9.57320 -13.32706 1.000 66.28314 336 THR B C 1
ATOM 6310 O O . THR B 1 339 ? -21.39936 10.23084 -14.27538 1.000 71.12466 336 THR B O 1
ATOM 6314 N N . GLY B 1 340 ? -19.63622 9.42680 -13.12073 1.000 65.96732 337 GLY B N 1
ATOM 6315 C CA . GLY B 1 340 ? -18.68343 10.00906 -14.05022 1.000 65.96464 337 GLY B CA 1
ATOM 6316 C C . GLY B 1 340 ? -18.78761 9.42134 -15.44483 1.000 66.68606 337 GLY B C 1
ATOM 6317 O O . GLY B 1 340 ? -18.62388 10.13107 -16.43749 1.000 72.98555 337 GLY B O 1
ATOM 6318 N N . ALA B 1 341 ? -19.06440 8.11803 -15.54080 1.000 65.07015 338 ALA B N 1
ATOM 6319 C CA . ALA B 1 341 ? -19.16240 7.47616 -16.85070 1.000 63.25447 338 ALA B CA 1
ATOM 6320 C C . ALA B 1 341 ? -20.30775 8.06344 -17.66765 1.000 62.35871 338 ALA B C 1
ATOM 6321 O O . ALA B 1 341 ? -20.14516 8.39592 -18.84717 1.000 60.56484 338 ALA B O 1
ATOM 6323 N N . TRP B 1 342 ? -21.47990 8.20372 -17.05411 1.000 60.13916 339 TRP B N 1
ATOM 6324 C CA . TRP B 1 342 ? -22.61363 8.72918 -17.79713 1.000 59.04426 339 TRP B CA 1
ATOM 6325 C C . TRP B 1 342 ? -22.45316 10.22026 -18.06529 1.000 62.93960 339 TRP B C 1
ATOM 6326 O O . TRP B 1 342 ? -22.85708 10.70374 -19.13544 1.000 65.57181 339 TRP B O 1
ATOM 6337 N N . ASN B 1 343 ? -21.81815 10.94961 -17.14112 1.000 62.57000 340 ASN B N 1
ATOM 6338 C CA . ASN B 1 343 ? -21.51453 12.35404 -17.39794 1.000 65.87428 340 ASN B CA 1
ATOM 6339 C C . ASN B 1 343 ? -20.61207 12.50778 -18.62019 1.000 66.29517 340 ASN B C 1
ATOM 6340 O O . ASN B 1 343 ? -20.88644 13.32471 -19.51471 1.000 69.11606 340 ASN B O 1
ATOM 6345 N N . ILE B 1 344 ? -19.52260 11.73128 -18.67295 1.000 63.22931 341 ILE B N 1
ATOM 6346 C CA . ILE B 1 344 ? -18.59747 11.84130 -19.79344 1.000 62.43226 341 ILE B CA 1
ATOM 6347 C C . ILE B 1 344 ? -19.28867 11.39559 -21.07666 1.000 67.98777 341 ILE B C 1
ATOM 6348 O O . ILE B 1 344 ? -19.16876 12.05981 -22.11339 1.000 75.40821 341 ILE B O 1
ATOM 6353 N N . LEU B 1 345 ? -20.09564 10.32283 -21.01503 1.000 66.11063 342 LEU B N 1
ATOM 6354 C CA . LEU B 1 345 ? -20.81832 9.88554 -22.20524 1.000 69.47005 342 LEU B CA 1
ATOM 6355 C C . LEU B 1 345 ? -21.65420 11.02218 -22.77929 1.000 74.76709 342 LEU B C 1
ATOM 6356 O O . LEU B 1 345 ? -21.45027 11.43360 -23.93026 1.000 79.16356 342 LEU B O 1
ATOM 6361 N N . ILE B 1 346 ? -22.50558 11.62784 -21.94273 1.000 72.38336 343 ILE B N 1
ATOM 6362 C CA . ILE B 1 346 ? -23.36529 12.72098 -22.39688 1.000 63.57791 343 ILE B CA 1
ATOM 6363 C C . ILE B 1 346 ? -22.53259 13.84295 -23.00039 1.000 57.74689 343 ILE B C 1
ATOM 6364 O O . ILE B 1 346 ? -22.63839 14.14286 -24.19917 1.000 55.26831 343 ILE B O 1
ATOM 6369 N N . TRP B 1 347 ? -21.66984 14.46110 -22.18868 1.000 57.85520 344 TRP B N 1
ATOM 6370 C CA . TRP B 1 347 ? -21.09549 15.72888 -22.62559 1.000 62.10028 344 TRP B CA 1
ATOM 6371 C C . TRP B 1 347 ? -20.07830 15.53400 -23.74831 1.000 57.70130 344 TRP B C 1
ATOM 6372 O O . TRP B 1 347 ? -20.07066 16.30822 -24.71898 1.000 63.68363 344 TRP B O 1
ATOM 6383 N N . LEU B 1 348 ? -19.22359 14.51095 -23.65921 1.000 50.92812 345 LEU B N 1
ATOM 6384 C CA . LEU B 1 348 ? -18.24876 14.30881 -24.72283 1.000 54.36574 345 LEU B CA 1
ATOM 6385 C C . LEU B 1 348 ? -18.93143 13.89689 -26.02127 1.000 57.62766 345 LEU B C 1
ATOM 6386 O O . LEU B 1 348 ? -18.49039 14.29430 -27.11133 1.000 58.53005 345 LEU B O 1
ATOM 6391 N N . SER B 1 349 ? -20.02081 13.12184 -25.94209 1.000 55.55490 346 SER B N 1
ATOM 6392 C CA . SER B 1 349 ? -20.70917 12.75396 -27.16882 1.000 53.98181 346 SER B CA 1
ATOM 6393 C C . SER B 1 349 ? -21.30906 13.98119 -27.83350 1.000 59.49882 346 SER B C 1
ATOM 6394 O O . SER B 1 349 ? -21.15939 14.16680 -29.05009 1.000 62.53034 346 SER B O 1
ATOM 6397 N N . ILE B 1 350 ? -21.90589 14.87478 -27.03567 1.000 62.34621 347 ILE B N 1
ATOM 6398 C CA . ILE B 1 350 ? -22.51831 16.06379 -27.61821 1.000 61.45885 347 ILE B CA 1
ATOM 6399 C C . ILE B 1 350 ? -21.47138 16.98559 -28.23120 1.000 59.50423 347 ILE B C 1
ATOM 6400 O O . ILE B 1 350 ? -21.69401 17.57284 -29.29998 1.000 61.18822 347 ILE B O 1
ATOM 6405 N N . LEU B 1 351 ? -20.32393 17.14197 -27.56920 1.000 57.07624 348 LEU B N 1
ATOM 6406 C CA . LEU B 1 351 ? -19.30040 18.04181 -28.10078 1.000 59.61913 348 LEU B CA 1
ATOM 6407 C C . LEU B 1 351 ? -18.69840 17.49585 -29.38969 1.000 55.60035 348 LEU B C 1
ATOM 6408 O O . LEU B 1 351 ? -18.46618 18.25333 -30.34498 1.000 54.18830 348 LEU B O 1
ATOM 6413 N N . ILE B 1 352 ? -18.43552 16.18501 -29.43558 1.000 52.63247 349 ILE B N 1
ATOM 6414 C CA . ILE B 1 352 ? -17.96049 15.57795 -30.67265 1.000 48.00745 349 ILE B CA 1
ATOM 6415 C C . ILE B 1 352 ? -18.99570 15.74772 -31.78090 1.000 50.86998 349 ILE B C 1
ATOM 6416 O O . ILE B 1 352 ? -18.64745 16.04425 -32.92877 1.000 52.18677 349 ILE B O 1
ATOM 6421 N N . PHE B 1 353 ? -20.28638 15.62567 -31.44489 1.000 57.35150 350 PHE B N 1
ATOM 6422 C CA . PHE B 1 353 ? -21.34180 15.78859 -32.44796 1.000 59.41041 350 PHE B CA 1
ATOM 6423 C C . PHE B 1 353 ? -21.36059 17.20296 -33.01937 1.000 61.46708 350 PHE B C 1
ATOM 6424 O O . PHE B 1 353 ? -21.44665 17.39168 -34.24251 1.000 59.31643 350 PHE B O 1
ATOM 6432 N N . MET B 1 354 ? -21.29782 18.21052 -32.13818 1.000 62.04710 351 MET B N 1
ATOM 6433 C CA . MET B 1 354 ? -21.33207 19.60388 -32.57903 1.000 63.16140 351 MET B CA 1
ATOM 6434 C C . MET B 1 354 ? -20.12321 19.94618 -33.43923 1.000 64.00399 351 MET B C 1
ATOM 6435 O O . MET B 1 354 ? -20.25334 20.62543 -34.46981 1.000 69.55100 351 MET B O 1
ATOM 6440 N N . ALA B 1 355 ? -18.93271 19.49066 -33.03399 1.000 57.99311 352 ALA B N 1
ATOM 6441 C CA . ALA B 1 355 ? -17.75642 19.72504 -33.86389 1.000 55.87067 352 ALA B CA 1
ATOM 6442 C C . ALA B 1 355 ? -17.89681 19.02510 -35.21381 1.000 56.75786 352 ALA B C 1
ATOM 6443 O O . ALA B 1 355 ? -17.47362 19.55061 -36.25719 1.000 59.79346 352 ALA B O 1
ATOM 6445 N N . GLY B 1 356 ? -18.48742 17.83257 -35.21938 1.000 51.36916 353 GLY B N 1
ATOM 6446 C CA . GLY B 1 356 ? -18.71174 17.16461 -36.48249 1.000 57.08022 353 GLY B CA 1
ATOM 6447 C C . GLY B 1 356 ? -19.60638 17.97210 -37.39449 1.000 63.98088 353 GLY B C 1
ATOM 6448 O O . GLY B 1 356 ? -19.32809 18.10696 -38.58500 1.000 65.50188 353 GLY B O 1
ATOM 6449 N N . LYS B 1 357 ? -20.66528 18.56216 -36.83320 1.000 65.40101 354 LYS B N 1
ATOM 6450 C CA . LYS B 1 357 ? -21.51975 19.44767 -37.62105 1.000 60.44191 354 LYS B CA 1
ATOM 6451 C C . LYS B 1 357 ? -20.71486 20.61927 -38.16903 1.000 64.88318 354 LYS B C 1
ATOM 6452 O O . LYS B 1 357 ? -20.94196 21.06353 -39.30242 1.000 67.12184 354 LYS B O 1
ATOM 6458 N N . LEU B 1 358 ? -19.77235 21.13676 -37.37065 1.000 62.47418 355 LEU B N 1
ATOM 6459 C CA . LEU B 1 358 ? -18.83417 22.13512 -37.88439 1.000 58.24774 355 LEU B CA 1
ATOM 6460 C C . LEU B 1 358 ? -18.14671 21.64296 -39.15268 1.000 59.44423 355 LEU B C 1
ATOM 6461 O O . LEU B 1 358 ? -17.94623 22.41297 -40.09933 1.000 57.39188 355 LEU B O 1
ATOM 6466 N N . ILE B 1 359 ? -17.74135 20.36801 -39.17120 1.000 61.77391 356 ILE B N 1
ATOM 6467 C CA . ILE B 1 359 ? -17.13661 19.80478 -40.38621 1.000 58.83968 356 ILE B CA 1
ATOM 6468 C C . ILE B 1 359 ? -18.16878 19.69229 -41.51140 1.000 61.06041 356 ILE B C 1
ATOM 6469 O O . ILE B 1 359 ? -17.96156 20.19022 -42.62608 1.000 65.96509 356 ILE B O 1
ATOM 6474 N N . SER B 1 360 ? -19.29364 19.03321 -41.23630 1.000 54.89016 357 SER B N 1
ATOM 6475 C CA . SER B 1 360 ? -20.20100 18.60622 -42.29629 1.000 61.88975 357 SER B CA 1
ATOM 6476 C C . SER B 1 360 ? -20.92542 19.76841 -42.96721 1.000 64.99136 357 SER B C 1
ATOM 6477 O O . SER B 1 360 ? -21.39331 19.61317 -44.10030 1.000 68.09723 357 SER B O 1
ATOM 6480 N N . TYR B 1 361 ? -21.04631 20.91544 -42.29847 1.000 60.08017 358 TYR B N 1
ATOM 6481 C CA . TYR B 1 361 ? -21.67599 22.07077 -42.92291 1.000 60.03724 358 TYR B CA 1
ATOM 6482 C C . TYR B 1 361 ? -20.73431 22.85468 -43.83299 1.000 64.71269 358 TYR B C 1
ATOM 6483 O O . TYR B 1 361 ? -21.19260 23.77704 -44.51293 1.000 72.71195 358 TYR B O 1
ATOM 6492 N N . GLY B 1 362 ? -19.44442 22.53094 -43.86104 1.000 62.08069 359 GLY B N 1
ATOM 6493 C CA . GLY B 1 362 ? -18.51431 23.18677 -44.75808 1.000 62.87422 359 GLY B CA 1
ATOM 6494 C C . GLY B 1 362 ? -17.70126 24.31770 -44.16954 1.000 65.68813 359 GLY B C 1
ATOM 6495 O O . GLY B 1 362 ? -17.07654 25.06781 -44.93273 1.000 65.03986 359 GLY B O 1
ATOM 6496 N N . PHE B 1 363 ? -17.66489 24.44995 -42.84164 1.000 64.35717 360 PHE B N 1
ATOM 6497 C CA . PHE B 1 363 ? -16.90431 25.52763 -42.21529 1.000 62.76002 360 PHE B CA 1
ATOM 6498 C C . PHE B 1 363 ? -15.40100 25.29948 -42.35696 1.000 65.07296 360 PHE B C 1
ATOM 6499 O O . PHE B 1 363 ? -14.66810 26.17235 -42.84526 1.000 68.04746 360 PHE B O 1
ATOM 6507 N N . ILE B 1 364 ? -14.92616 24.11413 -41.96590 1.000 65.61128 361 ILE B N 1
ATOM 6508 C CA . ILE B 1 364 ? -13.50111 23.81642 -42.06450 1.000 60.02525 361 ILE B CA 1
ATOM 6509 C C . ILE B 1 364 ? -13.05727 23.81367 -43.51970 1.000 63.90188 361 ILE B C 1
ATOM 6510 O O . ILE B 1 364 ? -11.91763 24.18444 -43.82669 1.000 68.64907 361 ILE B O 1
ATOM 6515 N N . ALA B 1 365 ? -13.94125 23.40363 -44.43839 1.000 57.73666 362 ALA B N 1
ATOM 6516 C CA . ALA B 1 365 ? -13.60664 23.43514 -45.85997 1.000 55.28166 362 ALA B CA 1
ATOM 6517 C C . ALA B 1 365 ? -13.41179 24.86680 -46.34520 1.000 65.34608 362 ALA B C 1
ATOM 6518 O O . ALA B 1 365 ? -12.45451 25.16665 -47.07634 1.000 73.63858 362 ALA B O 1
ATOM 6520 N N . TRP B 1 366 ? -14.32146 25.76789 -45.95917 1.000 65.79940 363 TRP B N 1
ATOM 6521 C CA . TRP B 1 366 ? -14.12783 27.16920 -46.30473 1.000 66.86158 363 TRP B CA 1
ATOM 6522 C C . TRP B 1 366 ? -12.82089 27.68092 -45.72964 1.000 65.01323 363 TRP B C 1
ATOM 6523 O O . TRP B 1 366 ? -12.13367 28.48784 -46.36464 1.000 68.52913 363 TRP B O 1
ATOM 6534 N N . PHE B 1 367 ? -12.46638 27.23643 -44.52007 1.000 62.35045 364 PHE B N 1
ATOM 6535 C CA . PHE B 1 367 ? -11.23625 27.73227 -43.90816 1.000 71.11689 364 PHE B CA 1
ATOM 6536 C C . PHE B 1 367 ? -10.00119 27.24490 -44.65903 1.000 75.68470 364 PHE B C 1
ATOM 6537 O O . PHE B 1 367 ? -9.05507 28.01469 -44.88050 1.000 80.13911 364 PHE B O 1
ATOM 6545 N N . ALA B 1 368 ? -9.98270 25.96279 -45.03042 1.000 71.53170 365 ALA B N 1
ATOM 6546 C CA . ALA B 1 368 ? -8.88623 25.43977 -45.83509 1.000 65.75988 365 ALA B CA 1
ATOM 6547 C C . ALA B 1 368 ? -8.75527 26.20782 -47.14442 1.000 72.69575 365 ALA B C 1
ATOM 6548 O O . ALA B 1 368 ? -7.64268 26.55895 -47.55536 1.000 82.20978 365 ALA B O 1
ATOM 6550 N N . LYS B 1 369 ? -9.88151 26.51520 -47.79892 1.000 69.61700 366 LYS B N 1
ATOM 6551 C CA . LYS B 1 369 ? -9.79564 27.24862 -49.06163 1.000 68.97845 366 LYS B CA 1
ATOM 6552 C C . LYS B 1 369 ? -9.33456 28.68568 -48.83762 1.000 79.55685 366 LYS B C 1
ATOM 6553 O O . LYS B 1 369 ? -8.54331 29.22301 -49.62545 1.000 86.55430 366 LYS B O 1
ATOM 6555 N N . PHE B 1 370 ? -9.78545 29.31211 -47.74922 1.000 78.28346 367 PHE B N 1
ATOM 6556 C CA . PHE B 1 370 ? -9.38298 30.68474 -47.46436 1.000 77.82756 367 PHE B CA 1
ATOM 6557 C C . PHE B 1 370 ? -7.88701 30.77474 -47.21636 1.000 80.25586 367 PHE B C 1
ATOM 6558 O O . PHE B 1 370 ? -7.20634 31.65807 -47.75270 1.000 84.52512 367 PHE B O 1
ATOM 6566 N N . ILE B 1 371 ? -7.35707 29.86384 -46.39873 1.000 78.97574 368 ILE B N 1
ATOM 6567 C CA . ILE B 1 371 ? -5.92612 29.87126 -46.12567 1.000 75.82325 368 ILE B CA 1
ATOM 6568 C C . ILE B 1 371 ? -5.14958 29.51178 -47.38226 1.000 75.10027 368 ILE B C 1
ATOM 6569 O O . ILE B 1 371 ? -4.04510 30.02232 -47.60814 1.000 75.43169 368 ILE B O 1
ATOM 6574 N N . GLN B 1 372 ? -5.71752 28.65549 -48.23262 1.000 77.58369 369 GLN B N 1
ATOM 6575 C CA . GLN B 1 372 ? -5.10460 28.38356 -49.52375 1.000 82.13836 369 GLN B CA 1
ATOM 6576 C C . GLN B 1 372 ? -5.03776 29.64678 -50.36886 1.000 86.03889 369 GLN B C 1
ATOM 6577 O O . GLN B 1 372 ? -4.12803 29.80115 -51.19173 1.000 87.92489 369 GLN B O 1
ATOM 6583 N N . SER B 1 373 ? -6.01023 30.54064 -50.20850 1.000 87.73712 370 SER B N 1
ATOM 6584 C CA . SER B 1 373 ? -6.01444 31.78082 -50.96951 1.000 88.66016 370 SER B CA 1
ATOM 6585 C C . SER B 1 373 ? -5.14503 32.86553 -50.34027 1.000 89.58287 370 SER B C 1
ATOM 6586 O O . SER B 1 373 ? -4.74585 33.80056 -51.04153 1.000 92.57227 370 SER B O 1
ATOM 6589 N N . GLU B 1 374 ? -4.83824 32.75795 -49.04511 1.000 89.68628 371 GLU B N 1
ATOM 6590 C CA . GLU B 1 374 ? -4.17828 33.84221 -48.32505 1.000 91.35130 371 GLU B CA 1
ATOM 6591 C C . GLU B 1 374 ? -2.65516 33.78965 -48.35939 1.000 96.10678 371 GLU B C 1
ATOM 6592 O O . GLU B 1 374 ? -2.01245 34.84531 -48.30479 1.000 102.11302 371 GLU B O 1
ATOM 6598 N N . VAL B 1 375 ? -2.05157 32.60972 -48.46138 1.000 96.60471 372 VAL B N 1
ATOM 6599 C CA . VAL B 1 375 ? -0.59940 32.47001 -48.37021 1.000 96.90714 372 VAL B CA 1
ATOM 6600 C C . VAL B 1 375 ? -0.02488 32.36367 -49.77692 1.000 101.29118 372 VAL B C 1
ATOM 6601 O O . VAL B 1 375 ? -0.30684 31.39717 -50.49547 1.000 103.34581 372 VAL B O 1
ATOM 6605 N N . HIS B 1 376 ? 0.81699 33.32920 -50.16108 1.000 101.11325 373 HIS B N 1
ATOM 6606 C CA . HIS B 1 376 ? 1.27971 33.38081 -51.54429 1.000 102.11661 373 HIS B CA 1
ATOM 6607 C C . HIS B 1 376 ? 2.66114 34.00621 -51.70626 1.000 104.64507 373 HIS B C 1
ATOM 6608 O O . HIS B 1 376 ? 3.51307 33.46273 -52.41918 1.000 101.78332 373 HIS B O 1
ATOM 6615 N N . GLY B 1 377 ? 2.89068 35.14923 -51.07126 1.000 108.08888 374 GLY B N 1
ATOM 6616 C CA . GLY B 1 377 ? 4.11042 35.89591 -51.31244 1.000 108.08472 374 GLY B CA 1
ATOM 6617 C C . GLY B 1 377 ? 5.06787 35.92657 -50.14439 1.000 106.61715 374 GLY B C 1
ATOM 6618 O O . GLY B 1 377 ? 5.27930 36.98503 -49.54427 1.000 107.93191 374 GLY B O 1
ATOM 6619 N N . ILE B 1 378 ? 5.65356 34.77745 -49.81079 1.000 99.63322 375 ILE B N 1
ATOM 6620 C CA . ILE B 1 378 ? 6.42006 34.64146 -48.58030 1.000 90.84788 375 ILE B CA 1
ATOM 6621 C C . ILE B 1 378 ? 7.33684 33.43253 -48.73199 1.000 89.83474 375 ILE B C 1
ATOM 6622 O O . ILE B 1 378 ? 6.99650 32.46401 -49.41538 1.000 89.88872 375 ILE B O 1
ATOM 6627 N N . ASN B 1 379 ? 8.52050 33.49893 -48.11674 1.000 90.07091 376 ASN B N 1
ATOM 6628 C CA . ASN B 1 379 ? 9.44926 32.37694 -48.21811 1.000 83.00169 376 ASN B CA 1
ATOM 6629 C C . ASN B 1 379 ? 8.97608 31.20109 -47.36454 1.000 79.87407 376 ASN B C 1
ATOM 6630 O O . ASN B 1 379 ? 8.21323 31.35606 -46.40708 1.000 77.18014 376 ASN B O 1
ATOM 6635 N N . TRP B 1 380 ? 9.46149 30.00517 -47.71141 1.000 80.25323 377 TRP B N 1
ATOM 6636 C CA . TRP B 1 380 ? 8.83184 28.79905 -47.18853 1.000 76.28373 377 TRP B CA 1
ATOM 6637 C C . TRP B 1 380 ? 9.10907 28.57961 -45.70578 1.000 77.78447 377 TRP B C 1
ATOM 6638 O O . TRP B 1 380 ? 8.33979 27.86704 -45.05367 1.000 80.07670 377 TRP B O 1
ATOM 6649 N N . GLY B 1 381 ? 10.15401 29.18948 -45.14281 1.000 75.93029 378 GLY B N 1
ATOM 6650 C CA . GLY B 1 381 ? 10.32822 29.10992 -43.70010 1.000 76.89471 378 GLY B CA 1
ATOM 6651 C C . GLY B 1 381 ? 9.19425 29.78931 -42.95074 1.000 81.11428 378 GLY B C 1
ATOM 6652 O O . GLY B 1 381 ? 8.63928 29.23470 -41.99373 1.000 85.25026 378 GLY B O 1
ATOM 6653 N N . LEU B 1 382 ? 8.78824 30.97327 -43.41241 1.000 77.80398 379 LEU B N 1
ATOM 6654 C CA . LEU B 1 382 ? 7.67454 31.64393 -42.76019 1.000 80.28068 379 LEU B CA 1
ATOM 6655 C C . LEU B 1 382 ? 6.35838 30.95024 -43.07778 1.000 84.61617 379 LEU B C 1
ATOM 6656 O O . LEU B 1 382 ? 5.45113 30.93614 -42.23552 1.000 86.81291 379 LEU B O 1
ATOM 6661 N N . VAL B 1 383 ? 6.24142 30.35970 -44.27397 1.000 83.79961 380 VAL B N 1
ATOM 6662 C CA . VAL B 1 383 ? 5.07480 29.53756 -44.58601 1.000 78.20679 380 VAL B CA 1
ATOM 6663 C C . VAL B 1 383 ? 4.94924 28.41590 -43.57226 1.000 79.71578 380 VAL B C 1
ATOM 6664 O O . VAL B 1 383 ? 3.85667 28.14100 -43.06111 1.000 79.90955 380 VAL B O 1
ATOM 6668 N N . LEU B 1 384 ? 6.07907 27.78772 -43.22493 1.000 77.48481 381 LEU B N 1
ATOM 6669 C CA . LEU B 1 384 ? 6.05245 26.67770 -42.27920 1.000 76.50436 381 LEU B CA 1
ATOM 6670 C C . LEU B 1 384 ? 5.68610 27.15204 -40.88624 1.000 72.43851 381 LEU B C 1
ATOM 6671 O O . LEU B 1 384 ? 4.92265 26.48123 -40.17874 1.000 63.45607 381 LEU B O 1
ATOM 6676 N N . VAL B 1 385 ? 6.23384 28.29642 -40.46753 1.000 70.54432 382 VAL B N 1
ATOM 6677 C CA . VAL B 1 385 ? 5.87210 28.83122 -39.15587 1.000 66.71135 382 VAL B CA 1
ATOM 6678 C C . VAL B 1 385 ? 4.36809 29.10049 -39.08077 1.000 71.92291 382 VAL B C 1
ATOM 6679 O O . VAL B 1 385 ? 3.68672 28.64294 -38.15345 1.000 73.59636 382 VAL B O 1
ATOM 6683 N N . VAL B 1 386 ? 3.81965 29.83512 -40.05726 1.000 70.73374 383 VAL B N 1
ATOM 6684 C CA . VAL B 1 386 ? 2.39968 30.17727 -39.95537 1.000 70.72687 383 VAL B CA 1
ATOM 6685 C C . VAL B 1 386 ? 1.52842 28.93171 -40.10979 1.000 79.62777 383 VAL B C 1
ATOM 6686 O O . VAL B 1 386 ? 0.44335 28.85138 -39.52138 1.000 85.73681 383 VAL B O 1
ATOM 6690 N N . LEU B 1 387 ? 1.97134 27.93539 -40.88036 1.000 77.70051 384 LEU B N 1
ATOM 6691 C CA . LEU B 1 387 ? 1.17325 26.71926 -40.99607 1.000 67.90314 384 LEU B CA 1
ATOM 6692 C C . LEU B 1 387 ? 1.20678 25.91393 -39.70620 1.000 64.91467 384 LEU B C 1
ATOM 6693 O O . LEU B 1 387 ? 0.19437 25.32891 -39.31834 1.000 70.10934 384 LEU B O 1
ATOM 6698 N N . ILE B 1 388 ? 2.35431 25.86686 -39.02495 1.000 61.87259 385 ILE B N 1
ATOM 6699 C CA . ILE B 1 388 ? 2.39372 25.23620 -37.70797 1.000 59.84124 385 ILE B CA 1
ATOM 6700 C C . ILE B 1 388 ? 1.45310 25.95831 -36.75537 1.000 59.99702 385 ILE B C 1
ATOM 6701 O O . ILE B 1 388 ? 0.69594 25.32419 -36.00643 1.000 51.43773 385 ILE B O 1
ATOM 6706 N N . LEU B 1 389 ? 1.47331 27.30029 -36.78585 1.000 65.38183 386 LEU B N 1
ATOM 6707 C CA . LEU B 1 389 ? 0.61183 28.08795 -35.90457 1.000 65.44218 386 LEU B CA 1
ATOM 6708 C C . LEU B 1 389 ? -0.86829 27.81744 -36.18228 1.000 64.73864 386 LEU B C 1
ATOM 6709 O O . LEU B 1 389 ? -1.66433 27.63338 -35.25131 1.000 62.85546 386 LEU B O 1
ATOM 6714 N N . LEU B 1 390 ? -1.25567 27.78268 -37.45669 1.000 65.61624 387 LEU B N 1
ATOM 6715 C CA . LEU B 1 390 ? -2.65763 27.55488 -37.79009 1.000 72.57023 387 LEU B CA 1
ATOM 6716 C C . LEU B 1 390 ? -3.07983 26.12644 -37.46276 1.000 75.07794 387 LEU B C 1
ATOM 6717 O O . LEU B 1 390 ? -4.16705 25.90315 -36.91297 1.000 77.13708 387 LEU B O 1
ATOM 6722 N N . MET B 1 391 ? -2.23226 25.14640 -37.78938 1.000 73.95330 388 MET B N 1
ATOM 6723 C CA . MET B 1 391 ? -2.52940 23.76026 -37.45776 1.000 75.57774 388 MET B CA 1
ATOM 6724 C C . MET B 1 391 ? -2.65246 23.56652 -35.95476 1.000 71.87620 388 MET B C 1
ATOM 6725 O O . MET B 1 391 ? -3.44151 22.73225 -35.49569 1.000 67.15785 388 MET B O 1
ATOM 6730 N N . PHE B 1 392 ? -1.88859 24.33031 -35.17410 1.000 72.17236 389 PHE B N 1
ATOM 6731 C CA . PHE B 1 392 ? -2.02636 24.27549 -33.72630 1.000 65.16484 389 PHE B CA 1
ATOM 6732 C C . PHE B 1 392 ? -3.34955 24.88247 -33.28164 1.000 61.89810 389 PHE B C 1
ATOM 6733 O O . PHE B 1 392 ? -4.15014 24.22995 -32.60089 1.000 61.31867 389 PHE B O 1
ATOM 6741 N N . TYR B 1 393 ? -3.60323 26.13413 -33.66681 1.000 61.45246 390 TYR B N 1
ATOM 6742 C CA . TYR B 1 393 ? -4.68806 26.87966 -33.04200 1.000 64.14482 390 TYR B CA 1
ATOM 6743 C C . TYR B 1 393 ? -6.05684 26.59808 -33.64376 1.000 67.27795 390 TYR B C 1
ATOM 6744 O O . TYR B 1 393 ? -7.05615 27.03148 -33.06222 1.000 69.75807 390 TYR B O 1
ATOM 6753 N N . THR B 1 394 ? -6.14830 25.85773 -34.75292 1.000 66.86513 391 THR B N 1
ATOM 6754 C CA . THR B 1 394 ? -7.46624 25.43625 -35.21688 1.000 64.35701 391 THR B CA 1
ATOM 6755 C C . THR B 1 394 ? -8.04795 24.27778 -34.41251 1.000 62.35332 391 THR B C 1
ATOM 6756 O O . THR B 1 394 ? -9.23434 23.98044 -34.56736 1.000 61.50749 391 THR B O 1
ATOM 6760 N N . HIS B 1 395 ? -7.26105 23.62472 -33.55471 1.000 67.86476 392 HIS B N 1
ATOM 6761 C CA . HIS B 1 395 ? -7.76681 22.50980 -32.75353 1.000 68.60600 392 HIS B CA 1
ATOM 6762 C C . HIS B 1 395 ? -8.69885 22.95353 -31.63001 1.000 66.49381 392 HIS B C 1
ATOM 6763 O O . HIS B 1 395 ? -9.19387 22.09659 -30.88691 1.000 65.04560 392 HIS B O 1
ATOM 6770 N N . TYR B 1 396 ? -8.93217 24.25942 -31.47157 1.000 63.93714 393 TYR B N 1
ATOM 6771 C CA . TYR B 1 396 ? -9.96761 24.72446 -30.55647 1.000 61.19612 393 TYR B CA 1
ATOM 6772 C C . TYR B 1 396 ? -11.36812 24.45815 -31.09148 1.000 56.27060 393 TYR B C 1
ATOM 6773 O O . TYR B 1 396 ? -12.32662 24.43636 -30.31122 1.000 51.68159 393 TYR B O 1
ATOM 6782 N N . PHE B 1 397 ? -11.49183 24.21927 -32.39672 1.000 56.29431 394 PHE B N 1
ATOM 6783 C CA . PHE B 1 397 ? -12.75690 23.95109 -33.06518 1.000 56.04328 394 PHE B CA 1
ATOM 6784 C C . PHE B 1 397 ? -12.88308 22.48232 -33.45568 1.000 55.74482 394 PHE B C 1
ATOM 6785 O O . PHE B 1 397 ? -13.48625 22.14730 -34.47779 1.000 49.86740 394 PHE B O 1
ATOM 6793 N N . PHE B 1 398 ? -12.28867 21.60225 -32.65544 1.000 57.22760 395 PHE B N 1
ATOM 6794 C CA . PHE B 1 398 ? -12.29185 20.17442 -32.90885 1.000 55.52781 395 PHE B CA 1
ATOM 6795 C C . PHE B 1 398 ? -12.42178 19.44374 -31.58577 1.000 59.82574 395 PHE B C 1
ATOM 6796 O O . PHE B 1 398 ? -11.75941 19.80163 -30.60885 1.000 65.15081 395 PHE B O 1
ATOM 6804 N N . ALA B 1 399 ? -13.27108 18.41890 -31.55837 1.000 60.90926 396 ALA B N 1
ATOM 6805 C CA . ALA B 1 399 ? -13.38948 17.55570 -30.39566 1.000 63.86911 396 ALA B CA 1
ATOM 6806 C C . ALA B 1 399 ? -12.78112 16.18143 -30.62601 1.000 66.50410 396 ALA B C 1
ATOM 6807 O O . ALA B 1 399 ? -12.84159 15.33060 -29.73121 1.000 70.82762 396 ALA B O 1
ATOM 6809 N N . SER B 1 400 ? -12.16019 15.95309 -31.77942 1.000 65.69315 397 SER B N 1
ATOM 6810 C CA . SER B 1 400 ? -11.66579 14.62587 -32.10387 1.000 65.54670 397 SER B CA 1
ATOM 6811 C C . SER B 1 400 ? -10.14870 14.61586 -32.22913 1.000 74.79938 397 SER B C 1
ATOM 6812 O O . SER B 1 400 ? -9.45376 14.12455 -31.33200 1.000 85.91111 397 SER B O 1
ATOM 6815 N N . GLY B 1 401 ? -9.62076 15.15386 -33.32836 1.000 66.13077 398 GLY B N 1
ATOM 6816 C CA . GLY B 1 401 ? -8.20703 14.97767 -33.60113 1.000 65.66457 398 GLY B CA 1
ATOM 6817 C C . GLY B 1 401 ? -7.96790 14.17415 -34.86325 1.000 62.51110 398 GLY B C 1
ATOM 6818 O O . GLY B 1 401 ? -7.16885 14.55397 -35.72424 1.000 65.92519 398 GLY B O 1
ATOM 6819 N N . THR B 1 402 ? -8.62579 13.02283 -34.95869 1.000 59.60657 399 THR B N 1
ATOM 6820 C CA . THR B 1 402 ? -8.64347 12.28010 -36.21392 1.000 60.22145 399 THR B CA 1
ATOM 6821 C C . THR B 1 402 ? -9.36816 13.06675 -37.29813 1.000 66.37419 399 THR B C 1
ATOM 6822 O O . THR B 1 402 ? -8.89606 13.16622 -38.43917 1.000 64.90861 399 THR B O 1
ATOM 6826 N N . ALA B 1 403 ? -10.53138 13.63137 -36.95084 1.000 70.13081 400 ALA B N 1
ATOM 6827 C CA . ALA B 1 403 ? -11.27120 14.46688 -37.88859 1.000 65.10845 400 ALA B CA 1
ATOM 6828 C C . ALA B 1 403 ? -10.48140 15.71532 -38.24455 1.000 68.68523 400 ALA B C 1
ATOM 6829 O O . ALA B 1 403 ? -10.49852 16.15933 -39.39815 1.000 72.90236 400 ALA B O 1
ATOM 6831 N N . HIS B 1 404 ? -9.78576 16.29745 -37.26289 1.000 67.44017 401 HIS B N 1
ATOM 6832 C CA . HIS B 1 404 ? -8.93960 17.45654 -37.53131 1.000 64.72356 401 HIS B CA 1
ATOM 6833 C C . HIS B 1 404 ? -7.88746 17.14132 -38.58700 1.000 57.36929 401 HIS B C 1
ATOM 6834 O O . HIS B 1 404 ? -7.68578 17.91002 -39.53919 1.000 54.90260 401 HIS B O 1
ATOM 6841 N N . MET B 1 405 ? -7.21209 16.00529 -38.43461 1.000 56.45156 402 MET B N 1
ATOM 6842 C CA . MET B 1 405 ? -6.17963 15.62211 -39.38608 1.000 59.14666 402 MET B CA 1
ATOM 6843 C C . MET B 1 405 ? -6.78521 15.35395 -40.75824 1.000 59.47902 402 MET B C 1
ATOM 6844 O O . MET B 1 405 ? -6.35300 15.93935 -41.75967 1.000 56.49713 402 MET B O 1
ATOM 6849 N N . THR B 1 406 ? -7.81763 14.50010 -40.80880 1.000 59.48356 403 THR B N 1
ATOM 6850 C CA . THR B 1 406 ? -8.53678 14.22472 -42.05155 1.000 60.23628 403 THR B CA 1
ATOM 6851 C C . THR B 1 406 ? -8.97918 15.49968 -42.75064 1.000 62.77591 403 THR B C 1
ATOM 6852 O O . THR B 1 406 ? -9.06432 15.54431 -43.98338 1.000 66.70744 403 THR B O 1
ATOM 6856 N N . ALA B 1 407 ? -9.27069 16.54425 -41.98196 1.000 60.03908 404 ALA B N 1
ATOM 6857 C CA . ALA B 1 407 ? -9.81263 17.75228 -42.57324 1.000 58.40098 404 ALA B CA 1
ATOM 6858 C C . ALA B 1 407 ? -8.71511 18.65122 -43.11882 1.000 62.06373 404 ALA B C 1
ATOM 6859 O O . ALA B 1 407 ? -8.83451 19.16710 -44.23599 1.000 67.98084 404 ALA B O 1
ATOM 6861 N N . LEU B 1 408 ? -7.62932 18.83434 -42.36712 1.000 60.56267 405 LEU B N 1
ATOM 6862 C CA . LEU B 1 408 ? -6.70177 19.91398 -42.66675 1.000 61.80975 405 LEU B CA 1
ATOM 6863 C C . LEU B 1 408 ? -5.25255 19.50388 -42.93660 1.000 67.18081 405 LEU B C 1
ATOM 6864 O O . LEU B 1 408 ? -4.45071 20.37395 -43.30148 1.000 69.43330 405 LEU B O 1
ATOM 6869 N N . TYR B 1 409 ? -4.87664 18.23278 -42.76868 1.000 66.51269 406 TYR B N 1
ATOM 6870 C CA . TYR B 1 409 ? -3.46555 17.86819 -42.87592 1.000 61.62340 406 TYR B CA 1
ATOM 6871 C C . TYR B 1 409 ? -2.98561 17.88894 -44.32245 1.000 60.83967 406 TYR B C 1
ATOM 6872 O O . TYR B 1 409 ? -1.93133 18.45577 -44.62488 1.000 64.67709 406 TYR B O 1
ATOM 6881 N N . LEU B 1 410 ? -3.70767 17.23227 -45.21993 1.000 64.25090 407 LEU B N 1
ATOM 6882 C CA . LEU B 1 410 ? -3.31896 17.23633 -46.62804 1.000 69.17799 407 LEU B CA 1
ATOM 6883 C C . LEU B 1 410 ? -3.47379 18.62031 -47.26830 1.000 75.76735 407 LEU B C 1
ATOM 6884 O O . LEU B 1 410 ? -2.62183 19.00449 -48.08090 1.000 82.13069 407 LEU B O 1
ATOM 6889 N N . PRO B 1 411 ? -4.52955 19.39395 -46.96019 1.000 69.97927 408 PRO B N 1
ATOM 6890 C CA . PRO B 1 411 ? -4.56882 20.78066 -47.46790 1.000 67.30732 408 PRO B CA 1
ATOM 6891 C C . PRO B 1 411 ? -3.37781 21.62500 -47.04112 1.000 66.88848 408 PRO B C 1
ATOM 6892 O O . PRO B 1 411 ? -2.72493 22.24944 -47.89461 1.000 74.97902 408 PRO B O 1
ATOM 6896 N N . PHE B 1 412 ? -3.06483 21.65954 -45.74268 1.000 64.44826 409 PHE B N 1
ATOM 6897 C CA . PHE B 1 412 ? -1.91487 22.43875 -45.28382 1.000 68.94603 409 PHE B CA 1
ATOM 6898 C C . PHE B 1 412 ? -0.61737 21.92456 -45.90511 1.000 76.91296 409 PHE B C 1
ATOM 6899 O O . PHE B 1 412 ? 0.27055 22.71199 -46.26664 1.000 81.20758 409 PHE B O 1
ATOM 6907 N N . LEU B 1 413 ? -0.49335 20.60390 -46.05130 1.000 80.33983 410 LEU B N 1
ATOM 6908 C CA . LEU B 1 413 ? 0.73522 20.05081 -46.60487 1.000 83.72898 410 LEU B CA 1
ATOM 6909 C C . LEU B 1 413 ? 0.89900 20.43241 -48.06791 1.000 83.32838 410 LEU B C 1
ATOM 6910 O O . LEU B 1 413 ? 2.00951 20.74982 -48.50829 1.000 87.62434 410 LEU B O 1
ATOM 6915 N N . THR B 1 414 ? -0.19008 20.40914 -48.83863 1.000 78.66535 411 THR B N 1
ATOM 6916 C CA . THR B 1 414 ? -0.09457 20.84368 -50.22710 1.000 77.67130 411 THR B CA 1
ATOM 6917 C C . THR B 1 414 ? 0.25319 22.32604 -50.31651 1.000 77.78363 411 THR B C 1
ATOM 6918 O O . THR B 1 414 ? 1.00930 22.72668 -51.20561 1.000 80.66210 411 THR B O 1
ATOM 6922 N N . VAL B 1 415 ? -0.26364 23.15342 -49.39830 1.000 74.57159 412 VAL B N 1
ATOM 6923 C CA . VAL B 1 415 ? 0.19052 24.54999 -49.32251 1.000 74.35337 412 VAL B CA 1
ATOM 6924 C C . VAL B 1 415 ? 1.70969 24.60860 -49.18457 1.000 80.89059 412 VAL B C 1
ATOM 6925 O O . VAL B 1 415 ? 2.42852 25.18447 -50.02686 1.000 85.94424 412 VAL B O 1
ATOM 6929 N N . ALA B 1 416 ? 2.21340 23.97778 -48.11793 1.000 80.09218 413 ALA B N 1
ATOM 6930 C CA . ALA B 1 416 ? 3.62962 24.08247 -47.77462 1.000 76.40877 413 ALA B CA 1
ATOM 6931 C C . ALA B 1 416 ? 4.50929 23.58973 -48.91385 1.000 76.20834 413 ALA B C 1
ATOM 6932 O O . ALA B 1 416 ? 5.50372 24.23116 -49.26887 1.000 81.47070 413 ALA B O 1
ATOM 6934 N N . THR B 1 417 ? 4.15664 22.44855 -49.50337 1.000 74.41781 414 THR B N 1
ATOM 6935 C CA . THR B 1 417 ? 4.96171 21.91664 -50.59370 1.000 76.06102 414 THR B CA 1
ATOM 6936 C C . THR B 1 417 ? 4.81840 22.75954 -51.85303 1.000 73.30179 414 THR B C 1
ATOM 6937 O O . THR B 1 417 ? 5.77789 22.88404 -52.62374 1.000 71.03556 414 THR B O 1
ATOM 6941 N N . ALA B 1 418 ? 3.66593 23.40517 -52.04677 1.000 73.04432 415 ALA B N 1
ATOM 6942 C CA . ALA B 1 418 ? 3.48610 24.24227 -53.22147 1.000 75.05922 415 ALA B CA 1
ATOM 6943 C C . ALA B 1 418 ? 4.24785 25.54892 -53.12000 1.000 77.78155 415 ALA B C 1
ATOM 6944 O O . ALA B 1 418 ? 4.38294 26.24427 -54.13275 1.000 75.34952 415 ALA B O 1
ATOM 6946 N N . MET B 1 419 ? 4.76478 25.88919 -51.94013 1.000 79.14859 416 MET B N 1
ATOM 6947 C CA . MET B 1 419 ? 5.56772 27.10078 -51.79978 1.000 79.45313 416 MET B CA 1
ATOM 6948 C C . MET B 1 419 ? 7.03069 26.80965 -51.46075 1.000 85.97905 416 MET B C 1
ATOM 6949 O O . MET B 1 419 ? 7.68275 27.57409 -50.74702 1.000 88.96944 416 MET B O 1
ATOM 6954 N N . GLY B 1 420 ? 7.58024 25.70986 -51.97738 1.000 89.19851 417 GLY B N 1
ATOM 6955 C CA . GLY B 1 420 ? 9.01594 25.50465 -51.95787 1.000 91.52933 417 GLY B CA 1
ATOM 6956 C C . GLY B 1 420 ? 9.54322 24.66644 -50.81226 1.000 91.61895 417 GLY B C 1
ATOM 6957 O O . GLY B 1 420 ? 10.71716 24.27897 -50.84528 1.000 93.62384 417 GLY B O 1
ATOM 6958 N N . ALA B 1 421 ? 8.72630 24.39713 -49.79683 1.000 86.26147 418 ALA B N 1
ATOM 6959 C CA . ALA B 1 421 ? 9.18708 23.66326 -48.62731 1.000 81.75271 418 ALA B CA 1
ATOM 6960 C C . ALA B 1 421 ? 9.45120 22.19192 -48.95848 1.000 76.61527 418 ALA B C 1
ATOM 6961 O O . ALA B 1 421 ? 8.83808 21.62628 -49.86687 1.000 75.09861 418 ALA B O 1
ATOM 6963 N N . PRO B 1 422 ? 10.38511 21.55941 -48.25226 1.000 77.18705 419 PRO B N 1
ATOM 6964 C CA . PRO B 1 422 ? 10.67629 20.14380 -48.50902 1.000 75.48538 419 PRO B CA 1
ATOM 6965 C C . PRO B 1 422 ? 9.63456 19.23827 -47.87496 1.000 66.61272 419 PRO B C 1
ATOM 6966 O O . PRO B 1 422 ? 9.21052 19.44653 -46.73544 1.000 62.60930 419 PRO B O 1
ATOM 6970 N N . LEU B 1 423 ? 9.25105 18.19879 -48.62228 1.000 67.78496 420 LEU B N 1
ATOM 6971 C CA . LEU B 1 423 ? 8.04010 17.44497 -48.29490 1.000 65.05346 420 LEU B CA 1
ATOM 6972 C C . LEU B 1 423 ? 8.16692 16.68470 -46.97687 1.000 67.49290 420 LEU B C 1
ATOM 6973 O O . LEU B 1 423 ? 7.23137 16.68817 -46.16672 1.000 70.63485 420 LEU B O 1
ATOM 6978 N N . GLY B 1 424 ? 9.31739 16.04411 -46.73599 1.000 70.23124 421 GLY B N 1
ATOM 6979 C CA . GLY B 1 424 ? 9.51594 15.32712 -45.48510 1.000 67.07365 421 GLY B CA 1
ATOM 6980 C C . GLY B 1 424 ? 9.46211 16.24674 -44.28075 1.000 70.60130 421 GLY B C 1
ATOM 6981 O O . GLY B 1 424 ? 8.83780 15.92481 -43.26476 1.000 74.41619 421 GLY B O 1
ATOM 6982 N N . LEU B 1 425 ? 10.09220 17.41864 -44.39177 1.000 73.61131 422 LEU B N 1
ATOM 6983 C CA . LEU B 1 425 ? 10.13651 18.35338 -43.27480 1.000 74.53819 422 LEU B CA 1
ATOM 6984 C C . LEU B 1 425 ? 8.74329 18.81135 -42.84474 1.000 76.03682 422 LEU B C 1
ATOM 6985 O O . LEU B 1 425 ? 8.36971 18.66255 -41.67866 1.000 74.63517 422 LEU B O 1
ATOM 6990 N N . SER B 1 426 ? 7.96029 19.40449 -43.73349 1.000 79.73977 423 SER B N 1
ATOM 6991 C CA . SER B 1 426 ? 6.64872 19.81984 -43.24132 1.000 75.32982 423 SER B CA 1
ATOM 6992 C C . SER B 1 426 ? 5.68366 18.63368 -43.00624 1.000 68.21972 423 SER B C 1
ATOM 6993 O O . SER B 1 426 ? 4.82087 18.72142 -42.11333 1.000 69.64801 423 SER B O 1
ATOM 6996 N N . ALA B 1 427 ? 5.81397 17.51354 -43.74331 1.000 63.05133 424 ALA B N 1
ATOM 6997 C CA . ALA B 1 427 ? 4.98934 16.36411 -43.36145 1.000 57.95259 424 ALA B CA 1
ATOM 6998 C C . ALA B 1 427 ? 5.22285 16.02603 -41.89370 1.000 59.11546 424 ALA B C 1
ATOM 6999 O O . ALA B 1 427 ? 4.26593 15.88923 -41.11789 1.000 58.53707 424 ALA B O 1
ATOM 7001 N N . MET B 1 428 ? 6.49836 15.98580 -41.47350 1.000 57.49263 425 MET B N 1
ATOM 7002 C CA . MET B 1 428 ? 6.80472 15.65443 -40.08661 1.000 62.58109 425 MET B CA 1
ATOM 7003 C C . MET B 1 428 ? 6.40216 16.77330 -39.13230 1.000 61.55757 425 MET B C 1
ATOM 7004 O O . MET B 1 428 ? 5.89455 16.50253 -38.03767 1.000 61.44516 425 MET B O 1
ATOM 7009 N N . LEU B 1 429 ? 6.62644 18.03019 -39.52076 1.000 49.94768 426 LEU B N 1
ATOM 7010 C CA . LEU B 1 429 ? 6.27887 19.14947 -38.65139 1.000 57.66862 426 LEU B CA 1
ATOM 7011 C C . LEU B 1 429 ? 4.77759 19.19543 -38.39110 1.000 59.32331 426 LEU B C 1
ATOM 7012 O O . LEU B 1 429 ? 4.34343 19.38805 -37.25017 1.000 59.09429 426 LEU B O 1
ATOM 7017 N N . LEU B 1 430 ? 3.96647 19.00359 -39.43332 1.000 60.85554 427 LEU B N 1
ATOM 7018 C CA . LEU B 1 430 ? 2.51953 19.04120 -39.26352 1.000 61.78091 427 LEU B CA 1
ATOM 7019 C C . LEU B 1 430 ? 2.01548 17.83233 -38.47650 1.000 65.89609 427 LEU B C 1
ATOM 7020 O O . LEU B 1 430 ? 1.08168 17.96140 -37.67726 1.000 67.51771 427 LEU B O 1
ATOM 7025 N N . ALA B 1 431 ? 2.62248 16.64982 -38.65977 1.000 65.83876 428 ALA B N 1
ATOM 7026 C CA . ALA B 1 431 ? 2.21107 15.51795 -37.82569 1.000 62.12578 428 ALA B CA 1
ATOM 7027 C C . ALA B 1 431 ? 2.56729 15.74682 -36.35411 1.000 67.81811 428 ALA B C 1
ATOM 7028 O O . ALA B 1 431 ? 1.77657 15.42893 -35.45054 1.000 70.63580 428 ALA B O 1
ATOM 7030 N N . PHE B 1 432 ? 3.74278 16.31930 -36.08803 1.000 66.71200 429 PHE B N 1
ATOM 7031 C CA . PHE B 1 432 ? 4.08295 16.65678 -34.71084 1.000 65.16066 429 PHE B CA 1
ATOM 7032 C C . PHE B 1 432 ? 3.11803 17.69683 -34.15015 1.000 59.51159 429 PHE B C 1
ATOM 7033 O O . PHE B 1 432 ? 2.70242 17.60951 -32.98866 1.000 52.36935 429 PHE B O 1
ATOM 7041 N N . THR B 1 433 ? 2.75524 18.68967 -34.96061 1.000 57.16005 430 THR B N 1
ATOM 7042 C CA . THR B 1 433 ? 1.80718 19.69387 -34.50437 1.000 60.67101 430 THR B CA 1
ATOM 7043 C C . THR B 1 433 ? 0.46869 19.05159 -34.17310 1.000 65.61862 430 THR B C 1
ATOM 7044 O O . THR B 1 433 ? -0.18464 19.42659 -33.19403 1.000 68.36749 430 THR B O 1
ATOM 7048 N N . GLY B 1 434 ? 0.05342 18.07015 -34.97828 1.000 62.33905 431 GLY B N 1
ATOM 7049 C CA . GLY B 1 434 ? -1.13374 17.29815 -34.65924 1.000 55.27255 431 GLY B CA 1
ATOM 7050 C C . GLY B 1 434 ? -1.01928 16.53052 -33.35775 1.000 56.53485 431 GLY B C 1
ATOM 7051 O O . GLY B 1 434 ? -2.01995 16.28031 -32.69006 1.000 62.35856 431 GLY B O 1
ATOM 7052 N N . VAL B 1 435 ? 0.19050 16.12897 -32.98228 1.000 63.85744 432 VAL B N 1
ATOM 7053 C CA . VAL B 1 435 ? 0.34804 15.48494 -31.67850 1.000 60.24542 432 VAL B CA 1
ATOM 7054 C C . VAL B 1 435 ? 0.25550 16.51426 -30.55613 1.000 65.31451 432 VAL B C 1
ATOM 7055 O O . VAL B 1 435 ? -0.51134 16.34774 -29.60290 1.000 71.04923 432 VAL B O 1
ATOM 7059 N N . ILE B 1 436 ? 1.04020 17.59327 -30.64901 1.000 69.78420 433 ILE B N 1
ATOM 7060 C CA . ILE B 1 436 ? 1.09630 18.59366 -29.57927 1.000 71.19665 433 ILE B CA 1
ATOM 7061 C C . ILE B 1 436 ? -0.12014 19.50037 -29.55588 1.000 73.68041 433 ILE B C 1
ATOM 7062 O O . ILE B 1 436 ? -0.18300 20.40972 -28.71946 1.000 71.01986 433 ILE B O 1
ATOM 7067 N N . ASN B 1 437 ? -1.08444 19.27905 -30.45502 1.000 80.79208 434 ASN B N 1
ATOM 7068 C CA . ASN B 1 437 ? -2.36151 19.98958 -30.41922 1.000 76.64557 434 ASN B CA 1
ATOM 7069 C C . ASN B 1 437 ? -3.09389 19.81079 -29.10040 1.000 75.19947 434 ASN B C 1
ATOM 7070 O O . ASN B 1 437 ? -3.92652 20.65017 -28.74020 1.000 70.67994 434 ASN B O 1
ATOM 7075 N N . ALA B 1 438 ? -2.83859 18.70657 -28.39477 1.000 73.91891 435 ALA B N 1
ATOM 7076 C CA . ALA B 1 438 ? -3.60383 18.39562 -27.19625 1.000 72.68190 435 ALA B CA 1
ATOM 7077 C C . ALA B 1 438 ? -3.49054 19.48638 -26.13927 1.000 72.97887 435 ALA B C 1
ATOM 7078 O O . ALA B 1 438 ? -4.40023 19.63396 -25.31502 1.000 76.64703 435 ALA B O 1
ATOM 7080 N N . SER B 1 439 ? -2.41216 20.27079 -26.15718 1.000 68.10057 436 SER B N 1
ATOM 7081 C CA . SER B 1 439 ? -2.20739 21.33334 -25.17159 1.000 67.40253 436 SER B CA 1
ATOM 7082 C C . SER B 1 439 ? -3.09203 22.53452 -25.51707 1.000 63.78680 436 SER B C 1
ATOM 7083 O O . SER B 1 439 ? -2.62905 23.63652 -25.81132 1.000 62.05596 436 SER B O 1
ATOM 7086 N N . THR B 1 440 ? -4.40566 22.30529 -25.46419 1.000 63.90014 437 THR B N 1
ATOM 7087 C CA . THR B 1 440 ? -5.36985 23.34239 -25.81845 1.000 64.58511 437 THR B CA 1
ATOM 7088 C C . THR B 1 440 ? -6.59377 23.30386 -24.91055 1.000 73.68210 437 THR B C 1
ATOM 7089 O O . THR B 1 440 ? -6.60307 23.91876 -23.83767 1.000 78.43249 437 THR B O 1
ATOM 7093 N N . THR B 1 441 ? -7.63786 22.60785 -25.35159 1.000 77.17155 438 THR B N 1
ATOM 7094 C CA . THR B 1 441 ? -8.92976 22.58757 -24.68681 1.000 77.45778 438 THR B CA 1
ATOM 7095 C C . THR B 1 441 ? -9.04861 21.39341 -23.74665 1.000 76.37732 438 THR B C 1
ATOM 7096 O O . THR B 1 441 ? -8.11512 20.61378 -23.54376 1.000 80.04475 438 THR B O 1
ATOM 7100 N N . HIS B 1 442 ? -10.23795 21.25726 -23.17089 1.000 73.32085 439 HIS B N 1
ATOM 7101 C CA . HIS B 1 442 ? -10.63829 20.09471 -22.39205 1.000 64.15333 439 HIS B CA 1
ATOM 7102 C C . HIS B 1 442 ? -11.31191 19.03191 -23.24481 1.000 57.95215 439 HIS B C 1
ATOM 7103 O O . HIS B 1 442 ? -11.64617 17.96749 -22.72920 1.000 56.93555 439 HIS B O 1
ATOM 7110 N N . TYR B 1 443 ? -11.55339 19.30797 -24.52452 1.000 55.86466 440 TYR B N 1
ATOM 7111 C CA . TYR B 1 443 ? -12.10851 18.33359 -25.45549 1.000 52.43847 440 TYR B CA 1
ATOM 7112 C C . TYR B 1 443 ? -11.12019 18.02312 -26.57080 1.000 55.85076 440 TYR B C 1
ATOM 7113 O O . TYR B 1 443 ? -11.51002 17.47664 -27.60585 1.000 59.80554 440 TYR B O 1
ATOM 7122 N N . ALA B 1 444 ? -9.84811 18.38351 -26.37666 1.000 62.66536 441 ALA B N 1
ATOM 7123 C CA . ALA B 1 444 ? -8.83630 18.21890 -27.41855 1.000 66.18827 441 ALA B CA 1
ATOM 7124 C C . ALA B 1 444 ? -8.70790 16.76446 -27.85280 1.000 62.76191 441 ALA B C 1
ATOM 7125 O O . ALA B 1 444 ? -8.75780 16.45479 -29.04920 1.000 63.42827 441 ALA B O 1
ATOM 7127 N N . ASN B 1 445 ? -8.52561 15.85866 -26.89599 1.000 61.88738 442 ASN B N 1
ATOM 7128 C CA . ASN B 1 445 ? -8.51418 14.43218 -27.18502 1.000 60.31154 442 ASN B CA 1
ATOM 7129 C C . ASN B 1 445 ? -9.09027 13.69645 -25.98530 1.000 62.03412 442 ASN B C 1
ATOM 7130 O O . ASN B 1 445 ? -9.51165 14.30935 -24.99984 1.000 59.93615 442 ASN B O 1
ATOM 7135 N N . GLY B 1 446 ? -9.11039 12.36991 -26.08418 1.000 63.66785 443 GLY B N 1
ATOM 7136 C CA . GLY B 1 446 ? -9.63621 11.52172 -25.04130 1.000 61.38155 443 GLY B CA 1
ATOM 7137 C C . GLY B 1 446 ? -9.02843 11.80342 -23.68448 1.000 62.28878 443 GLY B C 1
ATOM 7138 O O . GLY B 1 446 ? -9.73996 12.10047 -22.71396 1.000 63.85476 443 GLY B O 1
ATOM 7139 N N . PRO B 1 447 ? -7.69402 11.71104 -23.58458 1.000 62.88516 444 PRO B N 1
ATOM 7140 C CA . PRO B 1 447 ? -7.04989 12.01947 -22.29880 1.000 58.89146 444 PRO B CA 1
ATOM 7141 C C . PRO B 1 447 ? -7.36402 13.41118 -21.78455 1.000 58.39660 444 PRO B C 1
ATOM 7142 O O . PRO B 1 447 ? -7.58385 13.57422 -20.57881 1.000 59.75154 444 PRO B O 1
ATOM 7146 N N . ALA B 1 448 ? -7.39743 14.42167 -22.66263 1.000 57.34703 445 ALA B N 1
ATOM 7147 C CA . ALA B 1 448 ? -7.72356 15.77443 -22.21415 1.000 60.97965 445 ALA B CA 1
ATOM 7148 C C . ALA B 1 448 ? -9.10352 15.83346 -21.57996 1.000 66.33247 445 ALA B C 1
ATOM 7149 O O . ALA B 1 448 ? -9.28539 16.45655 -20.52884 1.000 70.84209 445 ALA B O 1
ATOM 7151 N N . SER B 1 449 ? -10.08292 15.15812 -22.18479 1.000 63.93455 446 SER B N 1
ATOM 7152 C CA . SER B 1 449 ? -11.43348 15.20746 -21.64574 1.000 56.07940 446 SER B CA 1
ATOM 7153 C C . SER B 1 449 ? -11.53026 14.41914 -20.35292 1.000 57.06079 446 SER B C 1
ATOM 7154 O O . SER B 1 449 ? -12.26392 14.81073 -19.44051 1.000 62.23515 446 SER B O 1
ATOM 7157 N N . ILE B 1 450 ? -10.78098 13.32862 -20.22754 1.000 54.73466 447 ILE B N 1
ATOM 7158 C CA . ILE B 1 450 ? -10.75012 12.62681 -18.94394 1.000 61.02694 447 ILE B CA 1
ATOM 7159 C C . ILE B 1 450 ? -10.17653 13.53975 -17.86616 1.000 67.93683 447 ILE B C 1
ATOM 7160 O O . ILE B 1 450 ? -10.84137 13.84774 -16.87350 1.000 72.52877 447 ILE B O 1
ATOM 7165 N N . LEU B 1 451 ? -8.94415 14.01336 -18.06718 1.000 68.52184 448 LEU B N 1
ATOM 7166 C CA . LEU B 1 451 ? -8.18464 14.66160 -17.00029 1.000 66.66180 448 LEU B CA 1
ATOM 7167 C C . LEU B 1 451 ? -8.58364 16.11121 -16.74071 1.000 65.14834 448 LEU B C 1
ATOM 7168 O O . LEU B 1 451 ? -8.32841 16.61574 -15.64381 1.000 68.77902 448 LEU B O 1
ATOM 7173 N N . ALA B 1 452 ? -9.19191 16.80008 -17.70552 1.000 60.27150 449 ALA B N 1
ATOM 7174 C CA . ALA B 1 452 ? -9.60583 18.17773 -17.46413 1.000 58.56480 449 ALA B CA 1
ATOM 7175 C C . ALA B 1 452 ? -10.91242 18.27960 -16.67965 1.000 60.30364 449 ALA B C 1
ATOM 7176 O O . ALA B 1 452 ? -11.28844 19.38220 -16.25194 1.000 53.89279 449 ALA B O 1
ATOM 7178 N N . THR B 1 453 ? -11.57646 17.14875 -16.44179 1.000 62.86243 450 THR B N 1
ATOM 7179 C CA . THR B 1 453 ? -12.91771 17.09312 -15.89182 1.000 57.76800 450 THR B CA 1
ATOM 7180 C C . THR B 1 453 ? -12.99645 16.45540 -14.50606 1.000 58.33741 450 THR B C 1
ATOM 7181 O O . THR B 1 453 ? -14.05382 16.53602 -13.87187 1.000 62.56545 450 THR B O 1
ATOM 7185 N N . THR B 1 454 ? -11.92587 15.80846 -14.02801 1.000 58.03879 451 THR B N 1
ATOM 7186 C CA . THR B 1 454 ? -11.95085 15.06603 -12.76682 1.000 58.92768 451 THR B CA 1
ATOM 7187 C C . THR B 1 454 ? -12.16417 15.94001 -11.53251 1.000 58.96706 451 THR B C 1
ATOM 7188 O O . THR B 1 454 ? -12.32513 15.39144 -10.43503 1.000 57.60232 451 THR B O 1
ATOM 7192 N N . GLY B 1 455 ? -12.10321 17.26277 -11.65672 1.000 56.41065 452 GLY B N 1
ATOM 7193 C CA . GLY B 1 455 ? -12.29302 18.13493 -10.51734 1.000 58.68276 452 GLY B CA 1
ATOM 7194 C C . GLY B 1 455 ? -11.01542 18.52047 -9.80697 1.000 68.52837 452 GLY B C 1
ATOM 7195 O O . GLY B 1 455 ? -11.06886 19.27849 -8.82821 1.000 74.80340 452 GLY B O 1
ATOM 7196 N N . TYR B 1 456 ? -9.86931 18.03393 -10.27978 1.000 64.95536 453 TYR B N 1
ATOM 7197 C CA . TYR B 1 456 ? -8.57350 18.37518 -9.71815 1.000 64.04073 453 TYR B CA 1
ATOM 7198 C C . TYR B 1 456 ? -7.99910 19.65277 -10.31259 1.000 67.51684 453 TYR B C 1
ATOM 7199 O O . TYR B 1 456 ? -7.26601 20.37770 -9.62492 1.000 67.89480 453 TYR B O 1
ATOM 7208 N N . VAL B 1 457 ? -8.30917 19.93996 -11.57442 1.000 67.18328 454 VAL B N 1
ATOM 7209 C CA . VAL B 1 457 ? -7.79506 21.11063 -12.27588 1.000 67.78043 454 VAL B CA 1
ATOM 7210 C C . VAL B 1 457 ? -8.98209 21.94475 -12.72803 1.000 71.35996 454 VAL B C 1
ATOM 7211 O O . VAL B 1 457 ? -9.85257 21.44600 -13.45119 1.000 75.19616 454 VAL B O 1
ATOM 7215 N N . LYS B 1 458 ? -9.03143 23.20107 -12.28851 1.000 71.96358 455 LYS B N 1
ATOM 7216 C CA . LYS B 1 458 ? -10.01609 24.12505 -12.82756 1.000 71.64681 455 LYS B CA 1
ATOM 7217 C C . LYS B 1 458 ? -9.75627 24.33474 -14.31810 1.000 77.34114 455 LYS B C 1
ATOM 7218 O O . LYS B 1 458 ? -8.64510 24.13174 -14.81552 1.000 76.23839 455 LYS B O 1
ATOM 7224 N N . GLN B 1 459 ? -10.79283 24.74880 -15.04611 1.000 80.31166 456 GLN B N 1
ATOM 7225 C CA . GLN B 1 459 ? -10.60447 24.85393 -16.48761 1.000 82.93652 456 GLN B CA 1
ATOM 7226 C C . GLN B 1 459 ? -10.01915 26.19283 -16.91070 1.000 81.86308 456 GLN B C 1
ATOM 7227 O O . GLN B 1 459 ? -9.36545 26.26684 -17.95570 1.000 84.61867 456 GLN B O 1
ATOM 7233 N N . SER B 1 460 ? -10.26361 27.25362 -16.14106 1.000 79.57668 457 SER B N 1
ATOM 7234 C CA . SER B 1 460 ? -9.46597 28.46744 -16.26160 1.000 79.91914 457 SER B CA 1
ATOM 7235 C C . SER B 1 460 ? -7.97810 28.13520 -16.31913 1.000 77.89863 457 SER B C 1
ATOM 7236 O O . SER B 1 460 ? -7.29351 28.41232 -17.31682 1.000 77.88431 457 SER B O 1
ATOM 7239 N N . GLU B 1 461 ? -7.46278 27.54293 -15.23505 1.000 73.51756 458 GLU B N 1
ATOM 7240 C CA . GLU B 1 461 ? -6.04273 27.22166 -15.16648 1.000 67.63132 458 GLU B CA 1
ATOM 7241 C C . GLU B 1 461 ? -5.65467 26.20412 -16.22632 1.000 63.10178 458 GLU B C 1
ATOM 7242 O O . GLU B 1 461 ? -4.57193 26.29846 -16.81075 1.000 62.78837 458 GLU B O 1
ATOM 7248 N N . TRP B 1 462 ? -6.52638 25.23021 -16.49630 1.000 63.77878 459 TRP B N 1
ATOM 7249 C CA . TRP B 1 462 ? -6.24266 24.25697 -17.54732 1.000 63.11167 459 TRP B CA 1
ATOM 7250 C C . TRP B 1 462 ? -5.98116 24.95083 -18.87962 1.000 67.85919 459 TRP B C 1
ATOM 7251 O O . TRP B 1 462 ? -4.93071 24.74632 -19.49687 1.000 69.60396 459 TRP B O 1
ATOM 7262 N N . TRP B 1 463 ? -6.91885 25.79740 -19.32605 1.000 71.44900 460 TRP B N 1
ATOM 7263 C CA . TRP B 1 463 ? -6.76829 26.47912 -20.60914 1.000 70.64410 460 TRP B CA 1
ATOM 7264 C C . TRP B 1 463 ? -5.54593 27.39300 -20.61526 1.000 73.18917 460 TRP B C 1
ATOM 7265 O O . TRP B 1 463 ? -4.77409 27.39416 -21.58178 1.000 77.93708 460 TRP B O 1
ATOM 7276 N N . LYS B 1 464 ? -5.33302 28.15918 -19.53926 1.000 70.35675 461 LYS B N 1
ATOM 7277 C CA . LYS B 1 464 ? -4.21485 29.10393 -19.52493 1.000 75.14480 461 LYS B CA 1
ATOM 7278 C C . LYS B 1 464 ? -2.87031 28.37966 -19.57964 1.000 74.06456 461 LYS B C 1
ATOM 7279 O O . LYS B 1 464 ? -2.01018 28.68319 -20.42621 1.000 76.12896 461 LYS B O 1
ATOM 7285 N N . MET B 1 465 ? -2.66751 27.42117 -18.67283 1.000 71.88197 462 MET B N 1
ATOM 7286 C CA . MET B 1 465 ? -1.41751 26.67855 -18.64453 1.000 69.38992 462 MET B CA 1
ATOM 7287 C C . MET B 1 465 ? -1.22362 25.86325 -19.91395 1.000 72.61418 462 MET B C 1
ATOM 7288 O O . MET B 1 465 ? -0.08681 25.69718 -20.37350 1.000 77.67061 462 MET B O 1
ATOM 7293 N N . ASN B 1 466 ? -2.30850 25.35455 -20.50674 1.000 66.05730 463 ASN B N 1
ATOM 7294 C CA . ASN B 1 466 ? -2.15921 24.64807 -21.76830 1.000 62.64142 463 ASN B CA 1
ATOM 7295 C C . ASN B 1 466 ? -1.72644 25.60197 -22.87105 1.000 63.03677 463 ASN B C 1
ATOM 7296 O O . ASN B 1 466 ? -0.92210 25.22979 -23.72581 1.000 65.81769 463 ASN B O 1
ATOM 7301 N N . PHE B 1 467 ? -2.20939 26.84849 -22.83925 1.000 58.37228 464 PHE B N 1
ATOM 7302 C CA . PHE B 1 467 ? -1.76907 27.85056 -23.80798 1.000 59.25418 464 PHE B CA 1
ATOM 7303 C C . PHE B 1 467 ? -0.26396 28.10507 -23.69811 1.000 67.41216 464 PHE B C 1
ATOM 7304 O O . PHE B 1 467 ? 0.46344 28.11078 -24.70847 1.000 71.74420 464 PHE B O 1
ATOM 7312 N N . ILE B 1 468 ? 0.22285 28.31232 -22.46946 1.000 69.93638 465 ILE B N 1
ATOM 7313 C CA . ILE B 1 468 ? 1.66336 28.52424 -22.26897 1.000 68.14186 465 ILE B CA 1
ATOM 7314 C C . ILE B 1 468 ? 2.46276 27.31664 -22.75480 1.000 68.44013 465 ILE B C 1
ATOM 7315 O O . ILE B 1 468 ? 3.40560 27.44501 -23.55318 1.000 68.42159 465 ILE B O 1
ATOM 7320 N N . LEU B 1 469 ? 2.09415 26.12031 -22.28172 1.000 68.28253 466 LEU B N 1
ATOM 7321 C CA . LEU B 1 469 ? 2.82820 24.92252 -22.66680 1.000 62.49501 466 LEU B CA 1
ATOM 7322 C C . LEU B 1 469 ? 2.71784 24.66078 -24.15845 1.000 67.54318 466 LEU B C 1
ATOM 7323 O O . LEU B 1 469 ? 3.62732 24.07057 -24.74020 1.000 69.81045 466 LEU B O 1
ATOM 7328 N N . GLY B 1 470 ? 1.62584 25.09285 -24.79602 1.000 65.94310 467 GLY B N 1
ATOM 7329 C CA . GLY B 1 470 ? 1.52945 24.97022 -26.23980 1.000 68.15459 467 GLY B CA 1
ATOM 7330 C C . GLY B 1 470 ? 2.55166 25.84245 -26.94217 1.000 72.00463 467 GLY B C 1
ATOM 7331 O O . GLY B 1 470 ? 3.17333 25.42590 -27.92523 1.000 72.47708 467 GLY B O 1
ATOM 7332 N N . LEU B 1 471 ? 2.74752 27.06304 -26.44317 1.000 71.29806 468 LEU B N 1
ATOM 7333 C CA . LEU B 1 471 ? 3.83450 27.88479 -26.96798 1.000 69.12788 468 LEU B CA 1
ATOM 7334 C C . LEU B 1 471 ? 5.17426 27.16414 -26.83183 1.000 73.47119 468 LEU B C 1
ATOM 7335 O O . LEU B 1 471 ? 5.97614 27.12203 -27.77781 1.000 73.71436 468 LEU B O 1
ATOM 7340 N N . ILE B 1 472 ? 5.42654 26.57844 -25.65660 1.000 74.98379 469 ILE B N 1
ATOM 7341 C CA . ILE B 1 472 ? 6.70740 25.90041 -25.43606 1.000 73.85151 469 ILE B CA 1
ATOM 7342 C C . ILE B 1 472 ? 6.84380 24.68181 -26.34949 1.000 73.65650 469 ILE B C 1
ATOM 7343 O O . ILE B 1 472 ? 7.92265 24.41931 -26.90326 1.000 72.89295 469 ILE B O 1
ATOM 7348 N N . TYR B 1 473 ? 5.76098 23.90908 -26.49842 1.000 71.86053 470 TYR B N 1
ATOM 7349 C CA . TYR B 1 473 ? 5.76045 22.73154 -27.36382 1.000 70.27851 470 TYR B CA 1
ATOM 7350 C C . TYR B 1 473 ? 6.05394 23.11453 -28.80198 1.000 70.38512 470 TYR B C 1
ATOM 7351 O O . TYR B 1 473 ? 6.82104 22.43230 -29.49342 1.000 74.82600 470 TYR B O 1
ATOM 7360 N N . MET B 1 474 ? 5.42195 24.18813 -29.27906 1.000 62.64199 471 MET B N 1
ATOM 7361 C CA . MET B 1 474 ? 5.67637 24.65103 -30.63542 1.000 63.95922 471 MET B CA 1
ATOM 7362 C C . MET B 1 474 ? 7.13302 25.06926 -30.81293 1.000 66.42736 471 MET B C 1
ATOM 7363 O O . MET B 1 474 ? 7.76791 24.71153 -31.80788 1.000 64.13372 471 MET B O 1
ATOM 7368 N N . VAL B 1 475 ? 7.68776 25.82605 -29.86046 1.000 65.36513 472 VAL B N 1
ATOM 7369 C CA . VAL B 1 475 ? 9.09069 26.21998 -29.99047 1.000 62.69110 472 VAL B CA 1
ATOM 7370 C C . VAL B 1 475 ? 9.97963 24.98243 -30.06540 1.000 67.65078 472 VAL B C 1
ATOM 7371 O O . VAL B 1 475 ? 10.72069 24.78468 -31.04054 1.000 66.31440 472 VAL B O 1
ATOM 7375 N N . ILE B 1 476 ? 9.87254 24.10406 -29.05886 1.000 70.48759 473 ILE B N 1
ATOM 7376 C CA . ILE B 1 476 ? 10.68993 22.89031 -29.02643 1.000 71.57722 473 ILE B CA 1
ATOM 7377 C C . ILE B 1 476 ? 10.57814 22.15620 -30.35417 1.000 76.64779 473 ILE B C 1
ATOM 7378 O O . ILE B 1 476 ? 11.54863 22.05826 -31.11494 1.000 84.04346 473 ILE B O 1
ATOM 7383 N N . PHE B 1 477 ? 9.36569 21.71256 -30.69477 1.000 72.48165 474 PHE B N 1
ATOM 7384 C CA . PHE B 1 477 ? 9.21260 20.84539 -31.85423 1.000 67.27686 474 PHE B CA 1
ATOM 7385 C C . PHE B 1 477 ? 9.56436 21.57700 -33.14332 1.000 71.41306 474 PHE B C 1
ATOM 7386 O O . PHE B 1 477 ? 10.50474 21.18490 -33.83055 1.000 83.65395 474 PHE B O 1
ATOM 7394 N N . GLY B 1 478 ? 8.90365 22.69128 -33.43989 1.000 68.27427 475 GLY B N 1
ATOM 7395 C CA . GLY B 1 478 ? 9.29035 23.49610 -34.58241 1.000 69.89494 475 GLY B CA 1
ATOM 7396 C C . GLY B 1 478 ? 10.78180 23.69905 -34.76695 1.000 77.25991 475 GLY B C 1
ATOM 7397 O O . GLY B 1 478 ? 11.36261 23.05245 -35.64065 1.000 85.45927 475 GLY B O 1
ATOM 7398 N N . ILE B 1 479 ? 11.44568 24.50808 -33.93507 1.000 75.06791 476 ILE B N 1
ATOM 7399 C CA . ILE B 1 479 ? 12.82733 24.86470 -34.26532 1.000 78.87209 476 ILE B CA 1
ATOM 7400 C C . ILE B 1 479 ? 13.79610 23.72681 -33.92683 1.000 81.44681 476 ILE B C 1
ATOM 7401 O O . ILE B 1 479 ? 14.64873 23.35816 -34.75218 1.000 85.43934 476 ILE B O 1
ATOM 7406 N N . VAL B 1 480 ? 13.73871 23.18929 -32.70039 1.000 78.39399 477 VAL B N 1
ATOM 7407 C CA . VAL B 1 480 ? 14.68526 22.13903 -32.34469 1.000 76.27979 477 VAL B CA 1
ATOM 7408 C C . VAL B 1 480 ? 14.51008 20.94266 -33.27258 1.000 76.80063 477 VAL B C 1
ATOM 7409 O O . VAL B 1 480 ? 15.49566 20.37876 -33.76319 1.000 81.63967 477 VAL B O 1
ATOM 7413 N N . GLY B 1 481 ? 13.26160 20.54344 -33.54814 1.000 67.58000 478 GLY B N 1
ATOM 7414 C CA . GLY B 1 481 ? 13.02974 19.43787 -34.45118 1.000 73.08579 478 GLY B CA 1
ATOM 7415 C C . GLY B 1 481 ? 13.39242 19.73627 -35.89221 1.000 75.89036 478 GLY B C 1
ATOM 7416 O O . GLY B 1 481 ? 13.78841 18.82888 -36.61934 1.000 79.89013 478 GLY B O 1
ATOM 7417 N N . THR B 1 482 ? 13.28951 20.99804 -36.32942 1.000 71.62942 479 THR B N 1
ATOM 7418 C CA . THR B 1 482 ? 13.72015 21.32055 -37.68933 1.000 74.19211 479 THR B CA 1
ATOM 7419 C C . THR B 1 482 ? 15.23279 21.16989 -37.83704 1.000 78.47668 479 THR B C 1
ATOM 7420 O O . THR B 1 482 ? 15.71792 20.56493 -38.80494 1.000 82.77076 479 THR B O 1
ATOM 7424 N N . ILE B 1 483 ? 16.00405 21.68451 -36.87536 1.000 78.40365 480 ILE B N 1
ATOM 7425 C CA . ILE B 1 483 ? 17.44835 21.50654 -37.02808 1.000 83.83754 480 ILE B CA 1
ATOM 7426 C C . ILE B 1 483 ? 17.84261 20.04312 -36.79942 1.000 84.09586 480 ILE B C 1
ATOM 7427 O O . ILE B 1 483 ? 18.71841 19.51185 -37.50125 1.000 87.92591 480 ILE B O 1
ATOM 7432 N N . TRP B 1 484 ? 17.16216 19.34374 -35.88153 1.000 81.24766 481 TRP B N 1
ATOM 7433 C CA . TRP B 1 484 ? 17.45343 17.93253 -35.65646 1.000 75.09306 481 TRP B CA 1
ATOM 7434 C C . TRP B 1 484 ? 17.08386 17.08851 -36.86892 1.000 74.12609 481 TRP B C 1
ATOM 7435 O O . TRP B 1 484 ? 17.75577 16.09570 -37.16451 1.000 75.75126 481 TRP B O 1
ATOM 7446 N N . MET B 1 485 ? 16.02637 17.46258 -37.57889 1.000 73.01548 482 MET B N 1
ATOM 7447 C CA . MET B 1 485 ? 15.63501 16.77118 -38.79214 1.000 73.66136 482 MET B CA 1
ATOM 7448 C C . MET B 1 485 ? 16.51359 17.15867 -39.96797 1.000 76.54375 482 MET B C 1
ATOM 7449 O O . MET B 1 485 ? 16.54392 16.43209 -40.96322 1.000 80.12020 482 MET B O 1
ATOM 7454 N N . LYS B 1 486 ? 17.25353 18.26521 -39.86221 1.000 75.74416 483 LYS B N 1
ATOM 7455 C CA . LYS B 1 486 ? 18.27046 18.53451 -40.87207 1.000 74.22430 483 LYS B CA 1
ATOM 7456 C C . LYS B 1 486 ? 19.54167 17.73884 -40.62360 1.000 72.42189 483 LYS B C 1
ATOM 7457 O O . LYS B 1 486 ? 20.21092 17.34828 -41.58646 1.000 70.62178 483 LYS B O 1
ATOM 7463 N N . ILE B 1 487 ? 19.85345 17.43079 -39.36012 1.000 76.29129 484 ILE B N 1
ATOM 7464 C CA . ILE B 1 487 ? 20.97928 16.53522 -39.08319 1.000 80.15129 484 ILE B CA 1
ATOM 7465 C C . ILE B 1 487 ? 20.76968 15.15527 -39.71013 1.000 86.09244 484 ILE B C 1
ATOM 7466 O O . ILE B 1 487 ? 21.73266 14.52269 -40.16636 1.000 87.48055 484 ILE B O 1
ATOM 7471 N N . ILE B 1 488 ? 19.52120 14.67019 -39.76246 1.000 90.06387 485 ILE B N 1
ATOM 7472 C CA . ILE B 1 488 ? 19.21618 13.40477 -40.42292 1.000 95.95815 485 ILE B CA 1
ATOM 7473 C C . ILE B 1 488 ? 18.84617 13.68934 -41.87524 1.000 99.43210 485 ILE B C 1
ATOM 7474 O O . ILE B 1 488 ? 18.52982 14.81947 -42.25188 1.000 103.02960 485 ILE B O 1
ATOM 7479 N N . GLY B 1 489 ? 18.86159 12.64894 -42.70656 1.000 99.60080 486 GLY B N 1
ATOM 7480 C CA . GLY B 1 489 ? 18.57942 12.84522 -44.11538 1.000 101.17240 486 GLY B CA 1
ATOM 7481 C C . GLY B 1 489 ? 17.16050 13.20704 -44.50071 1.000 97.97298 486 GLY B C 1
ATOM 7482 O O . GLY B 1 489 ? 16.73740 12.92705 -45.62807 1.000 100.64651 486 GLY B O 1
ATOM 7483 N N . ILE B 1 490 ? 16.41504 13.82645 -43.59219 1.000 93.97968 487 ILE B N 1
ATOM 7484 C CA . ILE B 1 490 ? 15.09755 14.36548 -43.91148 1.000 94.03997 487 ILE B CA 1
ATOM 7485 C C . ILE B 1 490 ? 15.31650 15.81957 -44.29369 1.000 94.08544 487 ILE B C 1
ATOM 7486 O O . ILE B 1 490 ? 15.91082 16.57528 -43.51961 1.000 96.47055 487 ILE B O 1
ATOM 7491 N N . TRP B 1 491 ? 14.86677 16.21001 -45.48180 1.000 92.26452 488 TRP B N 1
ATOM 7492 C CA . TRP B 1 491 ? 15.16749 17.54667 -46.01483 1.000 91.34333 488 TRP B CA 1
ATOM 7493 C C . TRP B 1 491 ? 16.63211 17.95059 -45.80649 1.000 95.99496 488 TRP B C 1
ATOM 7494 O O . TRP B 1 491 ? 17.12586 18.89880 -46.41494 1.000 100.38781 488 TRP B O 1
#

Foldseek 3Di:
DDDDDDDWDVVLLVPLVVQLVVQLVCLVVPPPPADSLLSNLVSLLSSLQSSCASDRDHNLVSLVVSLVVCVVVPNFAQAFDADVVGHGLGHHLVVLLVDLLLLLLLLLLLLLLLCVLQVVLLLLLLVLLQVQVFFLVSSLLVLLVVLLVCQAFQLALLCCQSQPQVSNLVNNLVVVQQAFQDPSLQQRSLLSLVSNLVSLLLSLQQFCSSHVLSVLLQVLLVVVPDHDDRVNSNLLRVVLSVVCSPPVSVVSCVVRNRNNGGDPCSNVVSVVVSVVVPDRDPSNVLSVVLSVQLSVLSRVCVVDVDPCSRSSNSSVVSVVSCPVVPSDDVVSSPPSVVSVSSSSNLSSSQSSLVSSVSSCVLVVVLVVLLPPDDPDALLVLLVVLLVCLQVCLVSHLALNVSCVRHVNSSLCSSVVRPHDNQLSSSSSSSSSSLSLLAACSSHSSSVVSQPSRSDRRVCSHVVSVVVSVVSNVSCVPVSNVSCVVVPGD/DDDDDDDFQCVLQCVLVVQLVVQLVCLVVPPPPADSLLSNLVSLLSSLQSSCFSPSDHLLVSLVVSLVVCVVVPSAAQCFDADVVGHGPGHHLVVLLVDLLLLLLLLLLLLLLLCVLLVVLLLLLLVVLQVAVQFLLRVLLVLLVVLLVCLAFQLALLCCQSLPQVSNLVNNLVVVVQAFQDPSLQQRNLLSLVSNLVSLLLSLQQFCSSHVLSVVLQVLLVVVPDHQDRCNSNLLRVVLSVVCSPPVSVCSCVVRNRNNGGDNCRNVVSVVVNVVVPDRDPLNVQSVVLSVVLSVLSRVVVVDVDPCSRSSVSSVVSVVSCPVVVSDDVVSSVPSVVSVSSSSSLSSSQVSLVSSVSSCVLVVVLVVVLVVDDPDALLVLLVVLLVCLQVVLVSHLALNVSCVRHVNSSLCSSVVRPHANQLSSSSSSSSSSLSLLAACSSHSSSVVSCNSRSDRRVCSHVVSVVVSVVSNVSCVPVSNVSCVVPPRD

Solvent-accessible surface area: 37004 Å² total; per-residue (Å²): 123,25,176,96,48,62,210,32,78,113,137,7,30,106,151,10,93,48,31,9,91,84,32,117,119,61,14,101,198,82,76,43,80,24,37,73,72,0,27,35,0,25,4,22,1,32,10,8,12,38,1,0,57,44,99,1,19,76,19,0,0,9,0,5,36,7,2,3,39,0,0,79,52,44,2,4,17,3,116,60,57,97,51,88,181,40,32,49,99,86,51,0,0,4,46,9,0,15,34,30,37,0,0,11,0,0,1,1,30,5,3,10,51,0,14,51,39,1,12,21,2,35,38,56,0,11,71,25,0,43,151,79,0,147,126,1,20,25,0,0,74,20,1,2,27,52,1,30,139,21,0,35,103,2,29,25,16,14,0,0,0,3,2,17,1,11,12,13,0,61,5,0,0,114,8,20,95,0,118,52,126,57,113,20,12,89,78,0,0,2,3,0,0,0,3,1,0,2,1,1,2,2,0,7,0,17,18,7,37,0,2,53,21,2,66,23,0,56,132,38,0,46,139,50,58,38,140,6,65,98,96,31,0,57,117,0,0,42,46,0,1,96,40,0,22,83,70,0,2,76,35,0,36,179,59,24,65,1,108,48,87,113,22,103,90,1,133,89,69,0,34,85,99,36,152,150,62,18,130,84,35,103,4,13,103,32,0,29,80,10,49,73,63,1,36,100,32,2,28,56,15,33,147,116,184,77,57,45,17,36,25,2,0,0,0,2,15,2,3,4,56,0,5,55,25,0,1,2,30,12,121,28,5,18,84,39,43,24,0,2,17,2,0,5,0,2,1,1,0,32,20,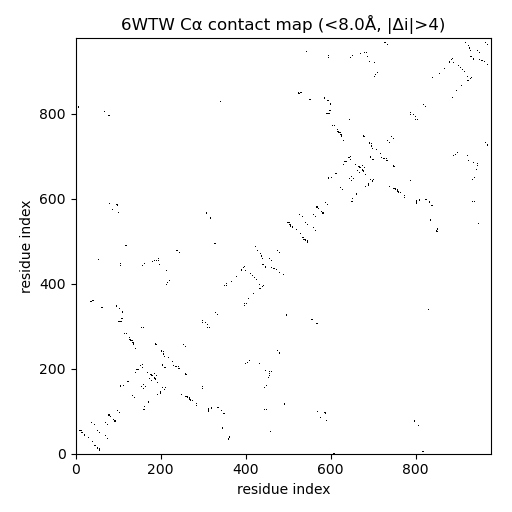1,4,33,15,0,54,79,56,26,15,7,67,41,42,13,134,85,12,93,71,100,33,138,65,84,92,86,35,94,4,13,69,54,2,18,74,42,0,2,68,9,6,43,58,2,7,49,8,56,30,1,3,82,25,0,0,54,38,0,3,70,6,0,49,76,50,54,6,30,58,3,1,0,0,1,7,4,2,1,2,12,6,2,2,4,0,0,0,0,2,0,25,10,0,0,1,0,0,8,46,20,17,4,4,113,11,55,41,0,49,137,12,0,96,76,0,0,83,44,0,17,97,5,4,11,111,35,0,29,102,34,0,88,130,42,48,32,105,135,23,176,84,61,60,199,23,70,122,166,4,34,109,168,11,104,45,25,13,92,81,30,88,119,76,17,91,198,67,70,41,88,5,41,58,85,0,30,27,0,27,1,10,1,30,20,9,11,31,3,0,84,37,83,5,15,75,14,0,1,8,0,4,48,6,2,6,53,0,1,86,64,56,4,5,17,3,98,50,67,82,63,96,167,30,38,60,100,55,45,0,0,1,45,12,1,23,35,31,35,0,0,9,1,1,4,3,26,5,5,4,44,0,11,42,39,0,7,16,3,44,40,53,0,18,68,39,0,50,157,95,2,127,139,4,28,24,2,0,80,23,4,1,27,41,0,34,133,19,0,32,108,4,31,22,21,13,1,0,0,4,4,12,1,20,8,13,0,51,5,0,0,115,14,22,102,0,113,58,126,48,102,26,24,85,63,1,0,4,3,0,0,0,3,1,0,2,0,1,3,2,0,8,0,14,19,7,38,0,1,55,22,1,50,29,0,48,119,44,0,35,143,45,58,38,134,13,66,100,100,26,0,62,118,0,0,39,45,0,0,88,47,0,17,85,66,1,2,89,41,0,40,174,55,31,59,2,113,49,92,115,21,92,105,2,51,99,74,0,66,58,93,32,173,127,68,20,128,66,32,131,3,15,108,43,0,29,96,9,41,76,78,2,40,98,27,3,31,55,17,44,165,112,196,81,56,46,18,23,27,2,0,1,0,0,22,3,1,3,57,0,4,44,36,0,0,3,29,13,123,22,5,16,87,38,37,26,0,5,29,2,0,5,1,5,0,0,0,33,17,0,6,33,8,0,57,76,38,26,17,11,67,49,38,18,58,81,12,120,78,93,26,141,69,69,99,80,31,89,0,11,75,58,0,15,63,49,0,1,60,12,7,38,62,2,5,42,8,58,39,1,3,81,25,1,0,46,46,2,2,77,13,0,63,84,44,56,8,33,52,9,0,1,0,0,6,3,1,1,2,11,8,2,2,3,0,0,0,1,2,0,30,15,0,0,0,1,0,4,42,20,19,5,6,120,20,63,36,0,54,144,13,0,93,78,0,0,78,40,0,15,89,5,3,10,111,35,0,31,112,34,0,112,132,34,85,21,93

Organism: Lactobacillus acidophilus (strain ATCC 700396 / NCK56 / N2 / NCFM) (NCBI:txid272621)

B-factor: mean 73.46, std 16.09, range [38.05, 168.04]

InterPro domains:
  IPR001898 Solute carrier family 13 [PF00939] (11-488)
  IPR001898 Solute carrier family 13 [TIGR00785] (30-482)
  IPR030676 Citrate carrier CitT-related [PIRSF002457] (8-488)
  IPR030676 Citrate carrier CitT-related [PTHR42826] (4-488)

Nearest PDB structures (foldseek):
  6wtw-assembly1_A  TM=1.002E+00  e=1.448E-69  Lactobacillus acidophilus
  8r34-assembly1_A  TM=8.285E-01  e=4.169E-14  Saccharomyces cerevisiae
  8w6d-assembly1_B  TM=8.033E-01  e=2.244E-13  Homo sapiens
  8w6g-assembly1_B  TM=7.961E-01  e=9.180E-12  Homo sapiens
  7jsj-assembly1_A  TM=5.946E-01  e=3.259E-12  Homo sapiens